Protein AF-0000000069270921 (afdb_homodimer)

InterPro domains:
  IPR004709 Na+/H+ exchanger [PR01084] (103-114)
  IPR004709 Na+/H+ exchanger [PR01084] (117-131)
  IPR004709 Na+/H+ exchanger [PR01084] (132-140)
  IPR004709 Na+/H+ exchanger [PR01084] (170-180)
  IPR006153 Cation/H+ exchanger, transmembrane domain [PF00999] (46-454)
  IPR018422 Cation/H+ exchanger, CPA1 family [PTHR10110] (37-459)

pLDDT: mean 73.3, std 19.6, range [19.53, 95.44]

Solvent-accessible surface area (backbone atoms only — not comparable to full-atom values): 50371 Å² total; per-residue (Å²): 129,80,89,63,82,79,75,76,76,73,74,70,75,71,67,47,60,45,29,60,61,11,64,48,49,75,62,51,54,48,52,51,51,36,53,49,47,24,52,49,28,47,40,48,49,51,27,53,52,49,38,44,46,35,56,73,67,60,44,68,53,59,38,59,60,54,42,24,22,51,38,14,26,50,49,22,43,51,48,43,74,36,88,64,25,74,87,59,33,65,56,49,46,52,51,43,47,50,50,49,45,48,46,43,63,68,56,24,45,41,42,38,40,28,36,54,18,38,66,46,58,58,69,66,45,63,74,43,38,68,54,27,47,46,38,16,51,55,15,43,53,47,18,23,52,47,28,16,52,48,43,59,71,46,20,88,78,39,74,58,70,44,66,68,52,29,42,43,50,19,20,30,65,57,21,32,38,36,61,62,43,49,52,50,37,58,66,38,33,41,53,64,67,57,52,47,45,51,50,47,20,28,57,48,16,34,51,52,23,49,54,53,30,48,50,61,63,66,45,60,97,74,71,54,72,64,59,53,60,56,48,49,55,49,36,52,54,49,11,36,50,50,10,42,50,52,28,52,51,52,48,50,48,41,66,72,61,49,40,28,76,39,47,66,57,34,42,50,47,51,56,36,48,41,48,23,46,23,26,46,27,48,71,74,71,32,41,29,65,47,14,28,26,37,17,21,31,51,34,43,67,57,43,46,77,60,30,44,71,65,35,42,52,51,39,53,50,50,36,49,49,50,21,50,52,29,50,46,48,44,32,19,50,57,15,32,72,53,59,73,70,47,70,68,5,50,54,42,11,56,49,47,49,54,40,50,53,52,14,43,49,63,11,46,55,56,40,49,51,51,45,45,50,48,35,56,61,51,19,76,78,41,68,74,49,56,74,65,63,78,43,72,63,50,52,50,48,51,53,55,44,60,22,36,36,59,64,25,45,48,47,38,68,64,53,54,71,66,48,25,75,71,50,37,86,62,42,53,56,29,48,37,30,11,44,47,47,32,27,52,50,31,37,53,56,40,34,16,39,41,67,58,48,45,60,69,68,59,59,70,58,42,78,60,58,64,88,75,58,44,88,68,58,52,73,71,55,90,81,45,82,48,54,62,59,48,47,49,49,53,42,44,48,43,45,46,36,51,70,61,55,73,115,130,80,89,63,82,76,73,77,76,74,75,70,76,71,68,49,60,48,27,59,63,12,65,48,50,74,63,52,52,48,50,50,49,36,51,50,47,24,53,50,28,47,40,49,50,50,28,53,52,48,38,45,47,34,56,73,66,60,44,69,53,60,38,58,62,54,43,24,20,50,40,14,24,51,49,22,44,49,48,41,74,36,88,66,27,71,88,60,34,65,54,49,46,53,51,44,47,50,50,49,46,47,47,42,63,69,56,26,46,40,42,39,39,28,35,54,19,38,70,46,59,57,68,65,45,60,76,43,40,69,54,29,48,45,37,15,52,55,15,44,53,48,19,24,52,48,28,17,52,50,42,60,70,46,20,88,79,40,74,58,70,44,67,68,53,30,44,43,50,20,19,29,66,56,20,34,37,37,61,61,44,50,54,50,36,60,64,38,35,41,52,64,66,56,52,46,45,50,51,49,20,28,57,47,18,34,52,51,24,49,52,54,30,50,49,60,63,65,45,61,96,74,71,53,72,64,59,53,61,55,47,49,55,49,36,52,52,49,11,36,48,50,11,44,50,51,28,51,52,53,47,49,48,41,65,72,60,50,40,28,75,39,47,66,57,34,41,51,46,53,56,38,48,40,47,22,46,22,26,46,27,48,72,74,71,32,41,29,66,48,14,27,27,39,17,20,29,52,36,44,68,55,44,48,77,59,30,44,71,66,36,40,51,50,38,54,49,49,36,48,49,52,22,51,50,27,51,46,48,44,33,19,51,57,14,33,71,55,57,72,71,48,72,68,6,50,53,42,12,57,49,48,49,54,40,49,53,52,14,43,47,64,11,47,54,56,38,50,50,51,44,47,52,48,34,56,60,50,21,74,77,39,66,74,48,53,75,66,64,77,44,72,61,49,51,50,48,51,53,54,45,60,21,36,36,61,66,26,47,48,47,39,68,64,52,54,71,64,49,25,76,72,49,37,85,60,41,53,58,29,50,37,31,11,44,48,47,33,27,51,51,32,37,54,55,40,34,16,39,42,66,58,49,43,61,70,69,59,59,69,59,40,80,61,59,64,87,76,60,42,86,68,58,52,72,74,52,85,79,46,86,40,46,65,58,40,47,47,50,54,42,46,46,43,45,47,36,55,69,61,55,74,114

Organism: Polarella glacialis (NCBI:txid89957)

Sequence (1006 aa):
MALASAGYNSTWHHIEPLSLICDTTSETLDAWARQYILAFAGMALLALVAGHVIHIAHLSFLPEALVSVAFGALLGTILYFSTWGGESRELDSELESVVFGFVLKYFCLPVIIFESGWSLRLRDFVSQFGYILLVAVLGTTVSILVVAQLIMATSNYHITQDPKAAYAIACLISSVDPVATLSTFGSLNVDPLLFIMVFGESQINDAVAITIFQSLNHLKSSASVREMVFEVPVLLFGSAGLGLCLAVVFIIIFRISRIGHSASQAILFIIVSCYFTYALAEEVGMSGIITVLFNSILMGVYAPAHLSIESTTLASFLLKQMSSLADMTIFMLCGVSVVFVTWEGLVLGSWLCLLCLVGRAAAIFPCCMISNVIKHFVGKRLPAERKNYISWKHQFMMWHSGLRGGISLLLAKELGTWVDTGNGRDVKEHIVDATFLLVCAYLLVFGGTTGMFLRLVGLPLGDQVPEGVSLYDAADKPGFAWRGLDFFRARSKTLADWQQGRFMALASAGYNSTWHHIEPLSLICDTTSETLDAWARQYILAFAGMALLALVAGHVIHIAHLSFLPEALVSVAFGALLGTILYFSTWGGESRELDSELESVVFGFVLKYFCLPVIIFESGWSLRLRDFVSQFGYILLVAVLGTTVSILVVAQLIMATSNYHITQDPKAAYAIACLISSVDPVATLSTFGSLNVDPLLFIMVFGESQINDAVAITIFQSLNHLKSSASVREMVFEVPVLLFGSAGLGLCLAVVFIIIFRISRIGHSASQAILFIIVSCYFTYALAEEVGMSGIITVLFNSILMGVYAPAHLSIESTTLASFLLKQMSSLADMTIFMLCGVSVVFVTWEGLVLGSWLCLLCLVGRAAAIFPCCMISNVIKHFVGKRLPAERKNYISWKHQFMMWHSGLRGGISLLLAKELGTWVDTGNGRDVKEHIVDATFLLVCAYLLVFGGTTGMFLRLVGLPLGDQVPEGVSLYDAADKPGFAWRGLDFFRARSKTLADWQQGRF

Secondary structure (DSSP, 8-state):
--S-------------HHHHHHTS-HHHHHHHHHHHHHHHHHHHHHHHHHHHHHHHTT-TTS-HHHHHHHHHHHHHHHHHHSTTSSSTHHHHHHHHHHHHHHIIIIIIHHHHHHHHHHTS-HHHHHHTHHHHHIIIIIIHHHHHHHHHHHHHHTGGGSS---HHHHHHHHHHHH-B-THHHHHHHHHTT--HHHHHHHHHHHHHHHHHHHHHHHHHHH--TT--HHHHHHHHHHHHHHHHHHHHHHHHHHHHHHHHH-GGGSHHHHHHHHHHHHHHHHHHHHHTTS-HHHHHHHHHHHHHHHSGGGS-HHHHHHHHHHHHHHHHHHHHHHHHHHHHH-S---HHHHHHHHHHHHHHHHHHHHHHHHHHHHHHHHHHHHHTT-HHHHTT---HHHHHHHHHT--B-HHHHHHHHT--THHHHHH-TTHHHHHHHHHHHHHHHHIIIIIHTHHHHHHHHT--------TTS-TTGGGTSSSSSTTTHHHHHHHHHHHHHHHTT--/----------------HHHHHHTS-HHHHHHHHHHHHHHHHHHHHHHHHHHHHHHHTT-TTS-HHHHHHHHHHHHHHHHHHSTTSSSTHHHHHHHHHHHHHHIIIIIIHHHHHHHHHHTS-HHHHHHTHHHHHIIIIIIHHHHHHHHHHHHHHTGGGSS---HHHHHHHHHHHH----HHHHHHHHHTT--HHHHHHHHHHHHHHHHHHHHHHHHHHH--TT--HHHHHHHHHHHHHHHHHHHHHHHHHHHHHHHHH-GGGSHHHHHHHHHHHHHHHHHHHHHTTS-HHHHHHHHHHHHHHHSGGGS-HHHHHHHHHHHHHHHHHHHHHHHHHHHHH-S---HHHHHHHHHHHHHHHHHHHHHHHHHHHHHHHHHHHHHTT-HHHHTT---HHHHHHHHHT----HHHHHHHHT--THHHHHH-TTHHHHHHHHHHHHHHHHIIIIIHTHHHHHHHHT--------TTS-TTGGGTSSSSSTHHHHHHHHHHHHHHHHHTT--

Radius of gyration: 30.18 Å; Cα contacts (8 Å, |Δi|>4): 1403; chains: 2; bounding box: 101×92×59 Å

Structure (mmCIF, N/CA/C/O backbone):
data_AF-0000000069270921-model_v1
#
loop_
_entity.id
_entity.type
_entity.pdbx_description
1 polymer 'Sodium/hydrogen exchanger 8'
#
loop_
_atom_site.group_PDB
_atom_site.id
_atom_site.type_symbol
_atom_site.label_atom_id
_atom_site.label_alt_id
_atom_site.label_comp_id
_atom_site.label_asym_id
_atom_site.label_entity_id
_atom_site.label_seq_id
_atom_site.pdbx_PDB_ins_code
_atom_site.Cartn_x
_atom_site.Cartn_y
_atom_site.Cartn_z
_atom_site.occupancy
_atom_site.B_iso_or_equiv
_atom_site.auth_seq_id
_atom_site.auth_comp_id
_atom_site.auth_asym_id
_atom_site.auth_atom_id
_atom_site.pdbx_PDB_model_num
ATOM 1 N N . MET A 1 1 ? 51.5 42.844 -8.898 1 20.52 1 MET A N 1
ATOM 2 C CA . MET A 1 1 ? 51.875 41.562 -9.484 1 20.52 1 MET A CA 1
ATOM 3 C C . MET A 1 1 ? 51.438 40.406 -8.594 1 20.52 1 MET A C 1
ATOM 5 O O . MET A 1 1 ? 51.062 39.344 -9.094 1 20.52 1 MET A O 1
ATOM 9 N N . ALA A 1 2 ? 51.938 40.375 -7.395 1 19.88 2 ALA A N 1
ATOM 10 C CA . ALA A 1 2 ? 52.062 39.219 -6.504 1 19.88 2 ALA A CA 1
ATOM 11 C C . ALA A 1 2 ? 50.688 38.594 -6.207 1 19.88 2 ALA A C 1
ATOM 13 O O . ALA A 1 2 ? 50.594 37.688 -5.375 1 19.88 2 ALA A O 1
ATOM 14 N N . LEU A 1 3 ? 49.594 39.344 -6.199 1 20.19 3 LEU A N 1
ATOM 15 C CA . LEU A 1 3 ? 48.281 38.938 -5.691 1 20.19 3 LEU A CA 1
ATOM 16 C C . LEU A 1 3 ? 47.844 37.625 -6.34 1 20.19 3 LEU A C 1
ATOM 18 O O . LEU A 1 3 ? 47.125 37.656 -7.348 1 20.19 3 LEU A O 1
ATOM 22 N N . ALA A 1 4 ? 48.781 36.719 -6.719 1 21.83 4 ALA A N 1
ATOM 23 C CA . ALA A 1 4 ? 48.781 35.469 -7.477 1 21.83 4 ALA A CA 1
ATOM 24 C C . ALA A 1 4 ? 47.625 34.562 -7.004 1 21.83 4 ALA A C 1
ATOM 26 O O . ALA A 1 4 ? 47.094 34.781 -5.922 1 21.83 4 ALA A O 1
ATOM 27 N N . SER A 1 5 ? 47.688 33.125 -7.52 1 21.38 5 SER A N 1
ATOM 28 C CA . SER A 1 5 ? 46.812 32.031 -7.984 1 21.38 5 SER A CA 1
ATOM 29 C C . SER A 1 5 ? 46.219 31.25 -6.812 1 21.38 5 SER A C 1
ATOM 31 O O . SER A 1 5 ? 46.875 30.359 -6.273 1 21.38 5 SER A O 1
ATOM 33 N N . ALA A 1 6 ? 46 31.75 -5.715 1 25.44 6 ALA A N 1
ATOM 34 C CA . ALA A 1 6 ? 45.594 30.938 -4.566 1 25.44 6 ALA A CA 1
ATOM 35 C C . ALA A 1 6 ? 44.594 29.875 -4.973 1 25.44 6 ALA A C 1
ATOM 37 O O . ALA A 1 6 ? 43.5 30.188 -5.43 1 25.44 6 ALA A O 1
ATOM 38 N N . GLY A 1 7 ? 45.094 28.75 -5.523 1 23.39 7 GLY A N 1
ATOM 39 C CA . GLY A 1 7 ? 44.531 27.5 -6.051 1 23.39 7 GLY A CA 1
ATOM 40 C C . GLY A 1 7 ? 43.469 26.891 -5.172 1 23.39 7 GLY A C 1
ATOM 41 O O . GLY A 1 7 ? 43.75 26.422 -4.07 1 23.39 7 GLY A O 1
ATOM 42 N N . TYR A 1 8 ? 42.344 27.516 -4.91 1 24.78 8 TYR A N 1
ATOM 43 C CA . TYR A 1 8 ? 41.188 27.125 -4.105 1 24.78 8 TYR A CA 1
ATOM 44 C C . TYR A 1 8 ? 40.844 25.656 -4.328 1 24.78 8 TYR A C 1
ATOM 46 O O . TYR A 1 8 ? 40.438 25.266 -5.418 1 24.78 8 TYR A O 1
ATOM 54 N N . ASN A 1 9 ? 41.719 24.734 -3.838 1 23.75 9 ASN A N 1
ATOM 55 C CA . ASN A 1 9 ? 41.594 23.281 -3.699 1 23.75 9 ASN A CA 1
ATOM 56 C C . ASN A 1 9 ? 40.188 22.875 -3.256 1 23.75 9 ASN A C 1
ATOM 58 O O . ASN A 1 9 ? 39.812 23.078 -2.102 1 23.75 9 ASN A O 1
ATOM 62 N N . SER A 1 10 ? 39.188 23.203 -3.936 1 26.03 10 SER A N 1
ATOM 63 C CA . SER A 1 10 ? 37.781 22.844 -3.836 1 26.03 10 SER A CA 1
ATOM 64 C C . SER A 1 10 ? 37.594 21.359 -3.543 1 26.03 10 SER A C 1
ATOM 66 O O . SER A 1 10 ? 37.719 20.531 -4.441 1 26.03 10 SER A O 1
ATOM 68 N N . THR A 1 11 ? 38.312 20.828 -2.555 1 25.83 11 THR A N 1
ATOM 69 C CA . THR A 1 11 ? 38.094 19.5 -1.98 1 25.83 11 THR A CA 1
ATOM 70 C C . THR A 1 11 ? 36.594 19.172 -1.891 1 25.83 11 THR A C 1
ATOM 72 O O . THR A 1 11 ? 35.906 19.688 -1.01 1 25.83 11 THR A O 1
ATOM 75 N N . TRP A 1 12 ? 35.938 19.25 -2.953 1 26.97 12 TRP A N 1
ATOM 76 C CA . TRP A 1 12 ? 34.594 18.734 -3.197 1 26.97 12 TRP A CA 1
ATOM 77 C C . TRP A 1 12 ? 34.406 17.391 -2.488 1 26.97 12 TRP A C 1
ATOM 79 O O . TRP A 1 12 ? 35.094 16.422 -2.771 1 26.97 12 TRP A O 1
ATOM 89 N N . HIS A 1 13 ? 34.438 17.391 -1.202 1 28.94 13 HIS A N 1
ATOM 90 C CA . HIS A 1 13 ? 34.062 16.312 -0.284 1 28.94 13 HIS A CA 1
ATOM 91 C C . HIS A 1 13 ? 33.062 15.359 -0.922 1 28.94 13 HIS A C 1
ATOM 93 O O . HIS A 1 13 ? 32.031 15.797 -1.438 1 28.94 13 HIS A O 1
ATOM 99 N N . HIS A 1 14 ? 33.562 14.32 -1.442 1 29.14 14 HIS A N 1
ATOM 100 C CA . HIS A 1 14 ? 33.094 13.07 -2.049 1 29.14 14 HIS A CA 1
ATOM 101 C C . HIS A 1 14 ? 31.812 12.586 -1.408 1 29.14 14 HIS A C 1
ATOM 103 O O . HIS A 1 14 ? 31.719 12.492 -0.183 1 29.14 14 HIS A O 1
ATOM 109 N N . ILE A 1 15 ? 30.781 13.016 -1.895 1 31.42 15 ILE A N 1
ATOM 110 C CA . ILE A 1 15 ? 29.406 12.547 -1.741 1 31.42 15 ILE A CA 1
ATOM 111 C C . ILE A 1 15 ? 29.391 11.031 -1.55 1 31.42 15 ILE A C 1
ATOM 113 O O . ILE A 1 15 ? 29.453 10.281 -2.523 1 31.42 15 ILE A O 1
ATOM 117 N N . GLU A 1 16 ? 30.203 10.406 -0.653 1 31.73 16 GLU A N 1
ATOM 118 C CA . GLU A 1 16 ? 30.562 9.086 -0.149 1 31.73 16 GLU A CA 1
ATOM 119 C C . GLU A 1 16 ? 29.328 8.281 0.216 1 31.73 16 GLU A C 1
ATOM 121 O O . GLU A 1 16 ? 29.281 7.066 -0.014 1 31.73 16 GLU A O 1
ATOM 126 N N . PRO A 1 17 ? 28.375 8.922 0.953 1 35.19 17 PRO A N 1
ATOM 127 C CA . PRO A 1 17 ? 27.641 8.047 1.869 1 35.19 17 PRO A CA 1
ATOM 128 C C . PRO A 1 17 ? 26.719 7.078 1.142 1 35.19 17 PRO A C 1
ATOM 130 O O . PRO A 1 17 ? 26.469 5.969 1.628 1 35.19 17 PRO A O 1
ATOM 133 N N . LEU A 1 18 ? 26.031 7.512 0.115 1 37.19 18 LEU A N 1
ATOM 134 C CA . LEU A 1 18 ? 25.188 6.52 -0.557 1 37.19 18 LEU A CA 1
ATOM 135 C C . LEU A 1 18 ? 26.047 5.434 -1.197 1 37.19 18 LEU A C 1
ATOM 137 O O . LEU A 1 18 ? 25.531 4.402 -1.63 1 37.19 18 LEU A O 1
ATOM 141 N N . SER A 1 19 ? 27.359 5.672 -1.221 1 38.62 19 SER A N 1
ATOM 142 C CA . SER A 1 19 ? 28.391 4.77 -1.731 1 38.62 19 SER A CA 1
ATOM 143 C C . SER A 1 19 ? 28.438 3.477 -0.926 1 38.62 19 SER A C 1
ATOM 145 O O . SER A 1 19 ? 28.703 2.408 -1.475 1 38.62 19 SER A O 1
ATOM 147 N N . LEU A 1 20 ? 28.344 3.594 0.331 1 35.66 20 LEU A N 1
ATOM 148 C CA . LEU A 1 20 ? 28.469 2.449 1.226 1 35.66 20 LEU A CA 1
ATOM 149 C C . LEU A 1 20 ? 27.281 1.504 1.07 1 35.66 20 LEU A C 1
ATOM 151 O O . LEU A 1 20 ? 27.422 0.294 1.27 1 35.66 20 LEU A O 1
ATOM 155 N N . ILE A 1 21 ? 26.094 1.931 0.838 1 41.12 21 ILE A N 1
ATOM 156 C CA . ILE A 1 21 ? 24.953 1.094 0.491 1 41.12 21 ILE A CA 1
ATOM 157 C C . ILE A 1 21 ? 25.266 0.28 -0.761 1 41.12 21 ILE A C 1
ATOM 159 O O . ILE A 1 21 ? 24.781 -0.844 -0.918 1 41.12 21 ILE A O 1
ATOM 163 N N . CYS A 1 22 ? 26.203 0.788 -1.55 1 39.41 22 CYS A N 1
ATOM 164 C CA . CYS A 1 22 ? 26.641 0.255 -2.836 1 39.41 22 CYS A CA 1
ATOM 165 C C . CYS A 1 22 ? 27.453 -1.022 -2.65 1 39.41 22 CYS A C 1
ATOM 167 O O . CYS A 1 22 ? 27.469 -1.887 -3.527 1 39.41 22 CYS A O 1
ATOM 169 N N . ASP A 1 23 ? 28.219 -1.039 -1.567 1 42.41 23 ASP A N 1
ATOM 170 C CA . ASP A 1 23 ? 29.016 -2.244 -1.341 1 42.41 23 ASP A CA 1
ATOM 171 C C . ASP A 1 23 ? 28.156 -3.367 -0.768 1 42.41 23 ASP A C 1
ATOM 173 O O . ASP A 1 23 ? 28.641 -4.48 -0.55 1 42.41 23 ASP A O 1
ATOM 177 N N . THR A 1 24 ? 26.984 -3.066 -0.384 1 47.12 24 THR A N 1
ATOM 178 C CA . THR A 1 24 ? 26.156 -4.059 0.281 1 47.12 24 THR A CA 1
ATOM 179 C C . THR A 1 24 ? 25.422 -4.922 -0.743 1 47.12 24 THR A C 1
ATOM 181 O O . THR A 1 24 ? 24.828 -4.398 -1.694 1 47.12 24 THR A O 1
ATOM 184 N N . THR A 1 25 ? 25.812 -6.219 -0.908 1 54.25 25 THR A N 1
ATOM 185 C CA . THR A 1 25 ? 25.281 -7.254 -1.783 1 54.25 25 THR A CA 1
ATOM 186 C C . THR A 1 25 ? 23.75 -7.297 -1.704 1 54.25 25 THR A C 1
ATOM 188 O O . THR A 1 25 ? 23.172 -6.82 -0.733 1 54.25 25 THR A O 1
ATOM 191 N N . SER A 1 26 ? 23.062 -7.434 -2.854 1 61.12 26 SER A N 1
ATOM 192 C CA . SER A 1 26 ? 21.625 -7.637 -2.949 1 61.12 26 SER A CA 1
ATOM 193 C C . SER A 1 26 ? 21.109 -8.477 -1.791 1 61.12 26 SER A C 1
ATOM 195 O O . SER A 1 26 ? 20 -8.242 -1.285 1 61.12 26 SER A O 1
ATOM 197 N N . GLU A 1 27 ? 22.016 -9.312 -1.274 1 63.12 27 GLU A N 1
ATOM 198 C CA . GLU A 1 27 ? 21.609 -10.188 -0.186 1 63.12 27 GLU A CA 1
ATOM 199 C C . GLU A 1 27 ? 21.531 -9.43 1.138 1 63.12 27 GLU A C 1
ATOM 201 O O . GLU A 1 27 ? 20.625 -9.664 1.94 1 63.12 27 GLU A O 1
ATOM 206 N N . THR A 1 28 ? 22.438 -8.516 1.296 1 64 28 THR A N 1
ATOM 207 C CA . THR A 1 28 ? 22.438 -7.754 2.539 1 64 28 THR A CA 1
ATOM 208 C C . THR A 1 28 ? 21.266 -6.785 2.582 1 64 28 THR A C 1
ATOM 210 O O . THR A 1 28 ? 20.641 -6.602 3.631 1 64 28 THR A O 1
ATOM 213 N N . LEU A 1 29 ? 20.969 -6.293 1.415 1 64.94 29 LEU A N 1
ATOM 214 C CA . LEU A 1 29 ? 19.828 -5.383 1.347 1 64.94 29 LEU A CA 1
ATOM 215 C C . LEU A 1 29 ? 18.516 -6.125 1.613 1 64.94 29 LEU A C 1
ATOM 217 O O . LEU A 1 29 ? 17.625 -5.59 2.264 1 64.94 29 LEU A O 1
ATOM 221 N N . ASP A 1 30 ? 18.578 -7.344 1.154 1 69.56 30 ASP A N 1
ATOM 222 C CA . ASP A 1 30 ? 17.406 -8.172 1.372 1 69.56 30 ASP A CA 1
ATOM 223 C C . ASP A 1 30 ? 17.234 -8.508 2.852 1 69.56 30 ASP A C 1
ATOM 225 O O . ASP A 1 30 ? 16.109 -8.492 3.375 1 69.56 30 ASP A O 1
ATOM 229 N N . ALA A 1 31 ? 18.312 -8.773 3.475 1 72.25 31 ALA A N 1
ATOM 230 C CA . ALA A 1 31 ? 18.266 -9.094 4.898 1 72.25 31 ALA A CA 1
ATOM 231 C C . ALA A 1 31 ? 17.844 -7.887 5.723 1 72.25 31 ALA A C 1
ATOM 233 O O . ALA A 1 31 ? 17.031 -8.008 6.641 1 72.25 31 ALA A O 1
ATOM 234 N N . TRP A 1 32 ? 18.375 -6.738 5.328 1 70.31 32 TRP A N 1
ATOM 235 C CA . TRP A 1 32 ? 18.031 -5.508 6.031 1 70.31 32 TRP A CA 1
ATOM 236 C C . TRP A 1 32 ? 16.547 -5.168 5.832 1 70.31 32 TRP A C 1
ATOM 238 O O . TRP A 1 32 ? 15.867 -4.766 6.777 1 70.31 32 TRP A O 1
ATOM 248 N N . ALA A 1 33 ? 16.109 -5.359 4.676 1 71.56 33 ALA A N 1
ATOM 249 C CA . ALA A 1 33 ? 14.719 -5.066 4.371 1 71.56 33 ALA A CA 1
ATOM 250 C C . ALA A 1 33 ? 13.781 -5.988 5.148 1 71.56 33 ALA A C 1
ATOM 252 O O . ALA A 1 33 ? 12.758 -5.543 5.676 1 71.56 33 ALA A O 1
ATOM 253 N N . ARG A 1 34 ? 14.227 -7.227 5.262 1 77.25 34 ARG A N 1
ATOM 254 C CA . ARG A 1 34 ? 13.414 -8.211 5.973 1 77.25 34 ARG A CA 1
ATOM 255 C C . ARG A 1 34 ? 13.328 -7.875 7.461 1 77.25 34 ARG A C 1
ATOM 257 O O . ARG A 1 34 ? 12.25 -7.949 8.055 1 77.25 34 ARG A O 1
ATOM 264 N N . GLN A 1 35 ? 14.398 -7.512 8 1 77.38 35 GLN A N 1
ATOM 265 C CA . GLN A 1 35 ? 14.438 -7.191 9.422 1 77.38 35 GLN A CA 1
ATOM 266 C C . GLN A 1 35 ? 13.672 -5.906 9.719 1 77.38 35 GLN A C 1
ATOM 268 O O . GLN A 1 35 ? 12.977 -5.812 10.734 1 77.38 35 GLN A O 1
ATOM 273 N N . TYR A 1 36 ? 13.773 -4.969 8.812 1 75.19 36 TYR A N 1
ATOM 274 C CA . TYR A 1 36 ? 13.07 -3.705 9 1 75.19 36 TYR A CA 1
ATOM 275 C C . TYR A 1 36 ? 11.562 -3.902 8.898 1 75.19 36 TYR A C 1
ATOM 277 O O . TYR A 1 36 ? 10.805 -3.357 9.703 1 75.19 36 TYR A O 1
ATOM 285 N N . ILE A 1 37 ? 11.148 -4.672 7.992 1 81.38 37 ILE A N 1
ATOM 286 C CA . ILE A 1 37 ? 9.727 -4.91 7.793 1 81.38 37 ILE A CA 1
ATOM 287 C C . ILE A 1 37 ? 9.164 -5.699 8.969 1 81.38 37 ILE A C 1
ATOM 289 O O . ILE A 1 37 ? 8.055 -5.43 9.438 1 81.38 37 ILE A O 1
ATOM 293 N N . LEU A 1 38 ? 9.953 -6.652 9.43 1 85.19 38 LEU A N 1
ATOM 294 C CA . LEU A 1 38 ? 9.539 -7.453 10.578 1 85.19 38 LEU A CA 1
ATOM 295 C C . LEU A 1 38 ? 9.375 -6.578 11.82 1 85.19 38 LEU A C 1
ATOM 297 O O . LEU A 1 38 ? 8.344 -6.641 12.5 1 85.19 38 LEU A O 1
ATOM 301 N N . ALA A 1 39 ? 10.375 -5.777 12.039 1 83.56 39 ALA A N 1
ATOM 302 C CA . ALA A 1 39 ? 10.336 -4.906 13.211 1 83.56 39 ALA A CA 1
ATOM 303 C C . ALA A 1 39 ? 9.219 -3.879 13.102 1 83.56 39 ALA A C 1
ATOM 305 O O . ALA A 1 39 ? 8.5 -3.631 14.07 1 83.56 39 ALA A O 1
ATOM 306 N N . PHE A 1 40 ? 9.07 -3.342 11.961 1 85 40 PHE A N 1
ATOM 307 C CA . PHE A 1 40 ? 8.047 -2.322 11.742 1 85 40 PHE A CA 1
ATOM 308 C C . PHE A 1 40 ? 6.652 -2.92 11.867 1 85 40 PHE A C 1
ATOM 310 O O . PHE A 1 40 ? 5.789 -2.357 12.547 1 85 40 PHE A O 1
ATOM 317 N N . ALA A 1 41 ? 6.422 -4.043 11.219 1 87.44 41 ALA A N 1
ATOM 318 C CA . ALA A 1 41 ? 5.117 -4.703 11.273 1 87.44 41 ALA A CA 1
ATOM 319 C C . ALA A 1 41 ? 4.809 -5.191 12.688 1 87.44 41 ALA A C 1
ATOM 321 O O . ALA A 1 41 ? 3.666 -5.102 13.141 1 87.44 41 ALA A O 1
ATOM 322 N N . GLY A 1 42 ? 5.816 -5.676 13.336 1 88.5 42 GLY A N 1
ATOM 323 C CA . GLY A 1 42 ? 5.629 -6.117 14.711 1 88.5 42 GLY A CA 1
ATOM 324 C C . GLY A 1 42 ? 5.246 -4.988 15.648 1 88.5 42 GLY A C 1
ATOM 325 O O . GLY A 1 42 ? 4.32 -5.129 16.453 1 88.5 42 GLY A O 1
ATOM 326 N N . MET A 1 43 ? 5.934 -3.912 15.5 1 88.25 43 MET A N 1
ATOM 327 C CA . MET A 1 43 ? 5.648 -2.758 16.344 1 88.25 43 MET A CA 1
ATOM 328 C C . MET A 1 43 ? 4.289 -2.154 16 1 88.25 43 MET A C 1
ATOM 330 O O . MET A 1 43 ? 3.586 -1.655 16.875 1 88.25 43 MET A O 1
ATOM 334 N N . ALA A 1 44 ? 4.016 -2.193 14.742 1 88.81 44 ALA A N 1
ATOM 335 C CA . ALA A 1 44 ? 2.711 -1.693 14.32 1 88.81 44 ALA A CA 1
ATOM 336 C C . ALA A 1 44 ? 1.583 -2.52 14.938 1 88.81 44 ALA A C 1
ATOM 338 O O . ALA A 1 44 ? 0.562 -1.97 15.359 1 88.81 44 ALA A O 1
ATOM 339 N N . LEU A 1 45 ? 1.759 -3.828 15.008 1 89.75 45 LEU A N 1
ATOM 340 C CA . LEU A 1 45 ? 0.763 -4.703 15.609 1 89.75 45 LEU A CA 1
ATOM 341 C C . LEU A 1 45 ? 0.594 -4.391 17.094 1 89.75 45 LEU A C 1
ATOM 343 O O . LEU A 1 45 ? -0.531 -4.293 17.594 1 89.75 45 LEU A O 1
ATOM 347 N N . LEU A 1 46 ? 1.659 -4.16 17.719 1 88.5 46 LEU A N 1
ATOM 348 C CA . LEU A 1 46 ? 1.619 -3.838 19.141 1 88.5 46 LEU A CA 1
ATOM 349 C C . LEU A 1 46 ? 0.966 -2.479 19.375 1 88.5 46 LEU A C 1
ATOM 351 O O . LEU A 1 46 ? 0.205 -2.305 20.328 1 88.5 46 LEU A O 1
ATOM 355 N N . ALA A 1 47 ? 1.293 -1.555 18.5 1 86.94 47 ALA A N 1
ATOM 356 C CA . ALA A 1 47 ? 0.712 -0.219 18.609 1 86.94 47 ALA A CA 1
ATOM 357 C C . ALA A 1 47 ? -0.802 -0.262 18.406 1 86.94 47 ALA A C 1
ATOM 359 O O . ALA A 1 47 ? -1.541 0.442 19.109 1 86.94 47 ALA A O 1
ATOM 360 N N . LEU A 1 48 ? -1.2 -1.095 17.484 1 86.44 48 LEU A N 1
ATOM 361 C CA . LEU A 1 48 ? -2.629 -1.219 17.219 1 86.44 48 LEU A CA 1
ATOM 362 C C . LEU A 1 48 ? -3.352 -1.832 18.406 1 86.44 48 LEU A C 1
ATOM 364 O O . LEU A 1 48 ? -4.418 -1.356 18.812 1 86.44 48 LEU A O 1
ATOM 368 N N . VAL A 1 49 ? -2.787 -2.842 19 1 86.5 49 VAL A N 1
ATOM 369 C CA . VAL A 1 49 ? -3.385 -3.51 20.156 1 86.5 49 VAL A CA 1
ATOM 370 C C . VAL A 1 49 ? -3.379 -2.57 21.359 1 86.5 49 VAL A C 1
ATOM 372 O O . VAL A 1 49 ? -4.387 -2.438 22.047 1 86.5 49 VAL A O 1
ATOM 375 N N . ALA A 1 50 ? -2.297 -1.888 21.516 1 84.44 50 ALA A N 1
ATOM 376 C CA . ALA A 1 50 ? -2.184 -0.958 22.625 1 84.44 50 ALA A CA 1
ATOM 377 C C . ALA A 1 50 ? -3.16 0.204 22.484 1 84.44 50 ALA A C 1
ATOM 379 O O . ALA A 1 50 ? -3.781 0.63 23.453 1 84.44 50 ALA A O 1
ATOM 380 N N . GLY A 1 51 ? -3.182 0.722 21.281 1 77.94 51 GLY A N 1
ATOM 381 C CA . GLY A 1 51 ? -4.129 1.794 21.031 1 77.94 51 GLY A CA 1
ATOM 382 C C . GLY A 1 51 ? -5.566 1.397 21.297 1 77.94 51 GLY A C 1
ATOM 383 O O . GLY A 1 51 ? -6.332 2.18 21.875 1 77.94 51 GLY A O 1
ATOM 384 N N . HIS A 1 52 ? -5.891 0.206 20.969 1 78.38 52 HIS A N 1
ATOM 385 C CA . HIS A 1 52 ? -7.242 -0.286 21.219 1 78.38 52 HIS A CA 1
ATOM 386 C C . HIS A 1 52 ? -7.5 -0.483 22.703 1 78.38 52 HIS A C 1
ATOM 388 O O . HIS A 1 52 ? -8.57 -0.137 23.203 1 78.38 52 HIS A O 1
ATOM 394 N N . VAL A 1 53 ? -6.547 -1.03 23.375 1 79.44 53 VAL A N 1
ATOM 395 C CA . VAL A 1 53 ? -6.688 -1.273 24.812 1 79.44 53 VAL A CA 1
ATOM 396 C C . VAL A 1 53 ? -6.828 0.056 25.547 1 79.44 53 VAL A C 1
ATOM 398 O O . VAL A 1 53 ? -7.629 0.175 26.469 1 79.44 53 VAL A O 1
ATOM 401 N N . ILE A 1 54 ? -6.105 0.992 25.062 1 77.5 54 ILE A N 1
ATOM 402 C CA . ILE A 1 54 ? -6.168 2.316 25.672 1 77.5 54 ILE A CA 1
ATOM 403 C C . ILE A 1 54 ? -7.539 2.938 25.422 1 77.5 54 ILE A C 1
ATOM 405 O O . ILE A 1 54 ? -8.102 3.592 26.312 1 77.5 54 ILE A O 1
ATOM 409 N N . HIS A 1 55 ? -7.992 2.703 24.266 1 72.06 55 HIS A N 1
ATOM 410 C CA . HIS A 1 55 ? -9.305 3.223 23.922 1 72.06 55 HIS A CA 1
ATOM 411 C C . HIS A 1 55 ? -10.398 2.59 24.766 1 72.06 55 HIS A C 1
ATOM 413 O O . HIS A 1 55 ? -11.305 3.281 25.234 1 72.06 55 HIS A O 1
ATOM 419 N N . ILE A 1 56 ? -10.328 1.272 25.016 1 72.19 56 ILE A N 1
ATOM 420 C CA . ILE A 1 56 ? -11.32 0.559 25.812 1 72.19 56 ILE A CA 1
ATOM 421 C C . ILE A 1 56 ? -11.18 0.939 27.281 1 72.19 56 ILE A C 1
ATOM 423 O O . ILE A 1 56 ? -12.172 1.023 28 1 72.19 56 ILE A O 1
ATOM 427 N N . ALA A 1 57 ? -9.891 1.162 27.625 1 73.5 57 ALA A N 1
ATOM 428 C CA . ALA A 1 57 ? -9.641 1.539 29.016 1 73.5 57 ALA A CA 1
ATOM 429 C C . ALA A 1 57 ? -10.047 2.986 29.281 1 73.5 57 ALA A C 1
ATOM 431 O O . ALA A 1 57 ? -9.953 3.471 30.406 1 73.5 57 ALA A O 1
ATOM 432 N N . HIS A 1 58 ? -10.602 3.641 28.25 1 66.88 58 HIS A N 1
ATOM 433 C CA . HIS A 1 58 ? -11.109 5.004 28.328 1 66.88 58 HIS A CA 1
ATOM 434 C C . HIS A 1 58 ? -10.016 5.98 28.734 1 66.88 58 HIS A C 1
ATOM 436 O O . HIS A 1 58 ? -10.258 6.898 29.531 1 66.88 58 HIS A O 1
ATOM 442 N N . LEU A 1 59 ? -8.836 5.562 28.5 1 69.38 59 LEU A N 1
ATOM 443 C CA . LEU A 1 59 ? -7.766 6.539 28.672 1 69.38 59 LEU A CA 1
ATOM 444 C C . LEU A 1 59 ? -7.75 7.539 27.516 1 69.38 59 LEU A C 1
ATOM 446 O O . LEU A 1 59 ? -6.902 7.453 26.625 1 69.38 59 LEU A O 1
ATOM 450 N N . SER A 1 60 ? -8.734 8.305 27.438 1 60.88 60 SER A N 1
ATOM 451 C CA . SER A 1 60 ? -9.023 9.227 26.359 1 60.88 60 SER A CA 1
ATOM 452 C C . SER A 1 60 ? -7.918 10.266 26.188 1 60.88 60 SER A C 1
ATOM 454 O O . SER A 1 60 ? -7.848 10.953 25.172 1 60.88 60 SER A O 1
ATOM 456 N N . PHE A 1 61 ? -7.023 10.297 27.141 1 65.12 61 PHE A N 1
ATOM 457 C CA . PHE 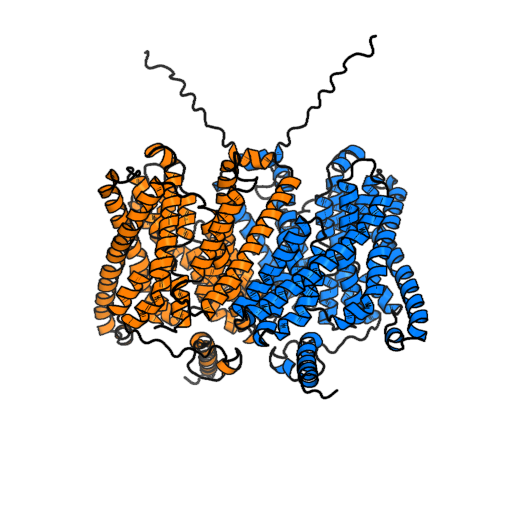A 1 61 ? -6.02 11.352 27.109 1 65.12 61 PHE A CA 1
ATOM 458 C C . PHE A 1 61 ? -4.859 10.977 26.203 1 65.12 61 PHE A C 1
ATOM 460 O O . PHE A 1 61 ? -4.062 11.828 25.812 1 65.12 61 PHE A O 1
ATOM 467 N N . LEU A 1 62 ? -4.867 9.758 25.766 1 74.69 62 LEU A N 1
ATOM 468 C CA . LEU A 1 62 ? -3.742 9.352 24.922 1 74.69 62 LEU A CA 1
ATOM 469 C C . LEU A 1 62 ? -4.195 9.086 23.5 1 74.69 62 LEU A C 1
ATOM 471 O O . LEU A 1 62 ? -4.73 8.023 23.188 1 74.69 62 LEU A O 1
ATOM 475 N N . PRO A 1 63 ? -3.906 10.125 22.656 1 74.81 63 PRO A N 1
ATOM 476 C CA . PRO A 1 63 ? -4.281 9.914 21.25 1 74.81 63 PRO A CA 1
ATOM 477 C C . PRO A 1 63 ? -3.562 8.727 20.609 1 74.81 63 PRO A C 1
ATOM 479 O O . PRO A 1 63 ? -2.436 8.406 21 1 74.81 63 PRO A O 1
ATOM 482 N N . GLU A 1 64 ? -4.238 8.078 19.734 1 76.56 64 GLU A N 1
ATOM 483 C CA . GLU A 1 64 ? -3.68 6.914 19.047 1 76.56 64 GLU A CA 1
ATOM 484 C C . GLU A 1 64 ? -2.377 7.27 18.344 1 76.56 64 GLU A C 1
ATOM 486 O O . GLU A 1 64 ? -1.47 6.441 18.25 1 76.56 64 GLU A O 1
ATOM 491 N N . ALA A 1 65 ? -2.262 8.484 17.953 1 79.25 65 ALA A N 1
ATOM 492 C CA . ALA A 1 65 ? -1.058 8.938 17.266 1 79.25 65 ALA A CA 1
ATOM 493 C C . ALA A 1 65 ? 0.154 8.898 18.188 1 79.25 65 ALA A C 1
ATOM 495 O O . ALA A 1 65 ? 1.253 8.531 17.766 1 79.25 65 ALA A O 1
ATOM 496 N N . LEU A 1 66 ? -0.063 9.258 19.391 1 81.31 66 LEU A N 1
ATOM 497 C CA . LEU A 1 66 ? 1.034 9.266 20.359 1 81.31 66 LEU A CA 1
ATOM 498 C C . LEU A 1 66 ? 1.486 7.844 20.672 1 81.31 66 LEU A C 1
ATOM 500 O O . LEU A 1 66 ? 2.674 7.602 20.906 1 81.31 66 LEU A O 1
ATOM 504 N N . VAL A 1 67 ? 0.511 6.961 20.688 1 84.81 67 VAL A N 1
ATOM 505 C CA . VAL A 1 67 ? 0.852 5.559 20.922 1 84.81 67 VAL A CA 1
ATOM 506 C C . VAL A 1 67 ? 1.731 5.047 19.781 1 84.81 67 VAL A C 1
ATOM 508 O O . VAL A 1 67 ? 2.721 4.348 20.016 1 84.81 67 VAL A O 1
ATOM 511 N N . SER A 1 68 ? 1.365 5.414 18.594 1 86.69 68 SER A N 1
ATOM 512 C CA . SER A 1 68 ? 2.156 5.004 17.438 1 86.69 68 SER A CA 1
ATOM 513 C C . SER A 1 68 ? 3.562 5.594 17.484 1 86.69 68 SER A C 1
ATOM 515 O O . SER A 1 68 ? 4.539 4.914 17.172 1 86.69 68 SER A O 1
ATOM 517 N N . VAL A 1 69 ? 3.67 6.82 17.938 1 85.19 69 VAL A N 1
ATOM 518 C CA . VAL A 1 69 ? 4.973 7.469 18.047 1 85.19 69 VAL A CA 1
ATOM 519 C C . VAL A 1 69 ? 5.805 6.785 19.125 1 85.19 69 VAL A C 1
ATOM 521 O O . VAL A 1 69 ? 7.012 6.586 18.953 1 85.19 69 VAL A O 1
ATOM 524 N N . ALA A 1 70 ? 5.168 6.488 20.219 1 86.06 70 ALA A N 1
ATOM 525 C CA . ALA A 1 70 ? 5.871 5.836 21.328 1 86.06 70 ALA A CA 1
ATOM 526 C C . ALA A 1 70 ? 6.434 4.484 20.891 1 86.06 70 ALA A C 1
ATOM 528 O O . ALA A 1 70 ? 7.582 4.156 21.203 1 86.06 70 ALA A O 1
ATOM 529 N N . PHE A 1 71 ? 5.66 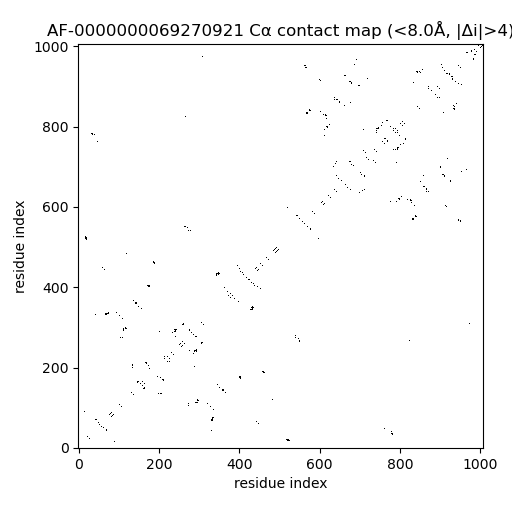3.766 20.188 1 88.62 71 PHE A N 1
ATOM 530 C CA . PHE A 1 71 ? 6.125 2.463 19.734 1 88.62 71 PHE A CA 1
ATOM 531 C C . PHE A 1 71 ? 7.168 2.615 18.641 1 88.62 71 PHE A C 1
ATOM 533 O O . PHE A 1 71 ? 8.062 1.776 18.5 1 88.62 71 PHE A O 1
ATOM 540 N N . GLY A 1 72 ? 7.039 3.643 17.828 1 85.56 72 GLY A N 1
ATOM 541 C CA . GLY A 1 72 ? 8.102 3.965 16.891 1 85.56 72 GLY A CA 1
ATOM 542 C C . GLY A 1 72 ? 9.422 4.289 17.578 1 85.56 72 GLY A C 1
ATOM 543 O O . GLY A 1 72 ? 10.484 3.84 17.141 1 85.56 72 GLY A O 1
ATOM 544 N N . ALA A 1 73 ? 9.297 5.016 18.641 1 83.56 73 ALA A N 1
ATOM 545 C CA . ALA A 1 73 ? 10.492 5.359 19.406 1 83.56 73 ALA A CA 1
ATOM 546 C C . ALA A 1 73 ? 11.117 4.117 20.031 1 83.56 73 ALA A C 1
ATOM 548 O O . ALA A 1 73 ? 12.344 3.996 20.094 1 83.56 73 ALA A O 1
ATOM 549 N N . LEU A 1 74 ? 10.258 3.303 20.531 1 84.94 74 LEU A N 1
ATOM 550 C CA . LEU A 1 74 ? 10.742 2.045 21.078 1 84.94 74 LEU A CA 1
ATOM 551 C C . LEU A 1 74 ? 11.469 1.229 20.016 1 84.94 74 LEU A C 1
ATOM 553 O O . LEU A 1 74 ? 12.516 0.639 20.281 1 84.94 74 LEU A O 1
ATOM 557 N N . LEU A 1 75 ? 10.891 1.181 18.859 1 84.25 75 LEU A N 1
ATOM 558 C CA . LEU A 1 75 ? 11.523 0.476 17.75 1 84.25 75 LEU A CA 1
ATOM 559 C C . LEU A 1 75 ? 12.867 1.098 17.406 1 84.25 75 LEU A C 1
ATOM 561 O O . LEU A 1 75 ? 13.844 0.381 17.156 1 84.25 75 LEU A O 1
ATOM 565 N N . GLY A 1 76 ? 12.844 2.41 17.375 1 78.62 76 GLY A N 1
ATOM 566 C CA . GLY A 1 76 ? 14.094 3.102 17.109 1 78.62 76 GLY A CA 1
ATOM 567 C C . GLY A 1 76 ? 15.172 2.795 18.125 1 78.62 76 GLY A C 1
ATOM 568 O O . GLY A 1 76 ? 16.328 2.611 17.781 1 78.62 76 GLY A O 1
ATOM 569 N N . THR A 1 77 ? 14.82 2.717 19.359 1 77.88 77 THR A N 1
ATOM 570 C CA . THR A 1 77 ? 15.75 2.416 20.438 1 77.88 77 THR A CA 1
ATOM 571 C C . THR A 1 77 ? 16.266 0.984 20.328 1 77.88 77 THR A C 1
ATOM 573 O O . THR A 1 77 ? 17.453 0.726 20.547 1 77.88 77 THR A O 1
ATOM 576 N N . ILE A 1 78 ? 15.414 0.089 20 1 76.69 78 ILE A N 1
ATOM 577 C CA . ILE A 1 78 ? 15.789 -1.312 19.844 1 76.69 78 ILE A CA 1
ATOM 578 C C . ILE A 1 78 ? 16.75 -1.463 18.672 1 76.69 78 ILE A C 1
ATOM 580 O O . ILE A 1 78 ? 17.734 -2.189 18.75 1 76.69 78 ILE A O 1
ATOM 584 N N . LEU A 1 79 ? 16.391 -0.821 17.609 1 71.69 79 LEU A N 1
ATOM 585 C CA . LEU A 1 79 ? 17.25 -0.892 16.422 1 71.69 79 LEU A CA 1
ATOM 586 C C . LEU A 1 79 ? 18.609 -0.262 16.688 1 71.69 79 LEU A C 1
ATOM 588 O O . LEU A 1 79 ? 19.609 -0.7 16.125 1 71.69 79 LEU A O 1
ATOM 592 N N . TYR A 1 80 ? 18.578 0.783 17.469 1 66.25 80 TYR A N 1
ATOM 593 C CA . TYR A 1 80 ? 19.828 1.461 17.812 1 66.25 80 TYR A CA 1
ATOM 594 C C . TYR A 1 80 ? 20.734 0.549 18.625 1 66.25 80 TYR A C 1
ATOM 596 O O . TYR A 1 80 ? 21.953 0.502 18.391 1 66.25 80 TYR A O 1
ATOM 604 N N . PHE A 1 81 ? 20.188 -0.013 19.609 1 63.88 81 PHE A N 1
ATOM 605 C CA . PHE A 1 81 ? 21 -0.871 20.469 1 63.88 81 PHE A CA 1
ATOM 606 C C . PHE A 1 81 ? 21.312 -2.188 19.766 1 63.88 81 PHE A C 1
ATOM 608 O O . PHE A 1 81 ? 22.281 -2.859 20.109 1 63.88 81 PHE A O 1
ATOM 615 N N . SER A 1 82 ? 20.5 -2.568 18.938 1 58.22 82 SER A N 1
ATOM 616 C CA . SER A 1 82 ? 20.797 -3.793 18.203 1 58.22 82 SER A CA 1
ATOM 617 C C . SER A 1 82 ? 21.922 -3.568 17.203 1 58.22 82 SER A C 1
ATOM 619 O O . SER A 1 82 ? 22.281 -2.426 16.906 1 58.22 82 SER A O 1
ATOM 621 N N . THR A 1 83 ? 22.625 -4.492 16.688 1 50.09 83 THR A N 1
ATOM 622 C CA . THR A 1 83 ? 23.859 -4.543 15.914 1 50.09 83 THR A CA 1
ATOM 623 C C . THR A 1 83 ? 23.891 -3.447 14.852 1 50.09 83 THR A C 1
ATOM 625 O O . THR A 1 83 ? 24.906 -3.227 14.203 1 50.09 83 THR A O 1
ATOM 628 N N . TRP A 1 84 ? 22.844 -3.033 14.359 1 43.75 84 TRP A N 1
ATOM 629 C CA . TRP A 1 84 ? 22.938 -2.092 13.25 1 43.75 84 TRP A CA 1
ATOM 630 C C . TRP A 1 84 ? 23.453 -0.735 13.734 1 43.75 84 TRP A C 1
ATOM 632 O O . TRP A 1 84 ? 23.828 0.116 12.922 1 43.75 84 TRP A O 1
ATOM 642 N N . GLY A 1 85 ? 23.297 -0.254 14.922 1 40.53 85 GLY A N 1
ATOM 643 C CA . GLY A 1 85 ? 23.484 1.061 15.516 1 40.53 85 GLY A CA 1
ATOM 644 C C . GLY A 1 85 ? 24.938 1.425 15.734 1 40.53 85 GLY A C 1
ATOM 645 O O . GLY A 1 85 ? 25.25 2.537 16.172 1 40.53 85 GLY A O 1
ATOM 646 N N . GLY A 1 86 ? 25.875 0.634 16.094 1 37.72 86 GLY A N 1
ATOM 647 C CA . GLY A 1 86 ? 27.016 1.424 16.5 1 37.72 86 GLY A CA 1
ATOM 648 C C . GLY A 1 86 ? 27.469 2.416 15.453 1 37.72 86 GLY A C 1
ATOM 649 O O . GLY A 1 86 ? 27.25 3.619 15.586 1 37.72 86 GLY A O 1
ATOM 650 N N . GLU A 1 87 ? 28.641 2.18 14.781 1 39.53 87 GLU A N 1
ATOM 651 C CA . GLU A 1 87 ? 29.406 2.994 13.844 1 39.53 87 GLU A CA 1
ATOM 652 C C . GLU A 1 87 ? 28.578 3.361 12.625 1 39.53 87 GLU A C 1
ATOM 654 O O . GLU A 1 87 ? 28.781 4.414 12.016 1 39.53 87 GLU A O 1
ATOM 659 N N . SER A 1 88 ? 27.812 2.545 11.992 1 41.78 88 SER A N 1
ATOM 660 C CA . SER A 1 88 ? 27.219 2.482 10.664 1 41.78 88 SER A CA 1
ATOM 661 C C . SER A 1 88 ? 25.891 3.229 10.625 1 41.78 88 SER A C 1
ATOM 663 O O . SER A 1 88 ? 25.172 3.168 9.625 1 41.78 88 SER A O 1
ATOM 665 N N . ARG A 1 89 ? 25.578 3.996 11.57 1 45.19 89 ARG A N 1
ATOM 666 C CA . ARG A 1 89 ? 24.359 4.754 11.859 1 45.19 89 ARG A CA 1
ATOM 667 C C . ARG A 1 89 ? 24.203 5.914 10.883 1 45.19 89 ARG A C 1
ATOM 669 O O . ARG A 1 89 ? 23.078 6.312 10.57 1 45.19 89 ARG A O 1
ATOM 676 N N . GLU A 1 90 ? 25.312 6.562 10.742 1 40.94 90 GLU A N 1
ATOM 677 C CA . GLU A 1 90 ? 25.25 7.727 9.867 1 40.94 90 GLU A CA 1
ATOM 678 C C . GLU A 1 90 ? 24.594 7.379 8.531 1 40.94 90 GLU A C 1
ATOM 680 O O . GLU A 1 90 ? 23.828 8.18 7.988 1 40.94 90 GLU A O 1
ATOM 685 N N . LEU A 1 91 ? 25.25 6.336 7.914 1 43 91 LEU A N 1
ATOM 686 C CA . LEU A 1 91 ? 24.797 5.824 6.621 1 43 91 LEU A CA 1
ATOM 687 C C . LEU A 1 91 ? 23.312 5.488 6.656 1 43 91 LEU A C 1
ATOM 689 O O . LEU A 1 91 ? 22.578 5.785 5.707 1 43 91 LEU A O 1
ATOM 693 N N . ASP A 1 92 ? 22.906 5.047 7.965 1 51 92 ASP A N 1
ATOM 694 C CA . ASP A 1 92 ? 21.594 4.488 8.273 1 51 92 ASP A CA 1
ATOM 695 C C . ASP A 1 92 ? 20.562 5.594 8.461 1 51 92 ASP A C 1
ATOM 697 O O . ASP A 1 92 ? 19.406 5.441 8.055 1 51 92 ASP A O 1
ATOM 701 N N . SER A 1 93 ? 21.344 6.82 8.711 1 56.91 93 SER A N 1
ATOM 702 C CA . SER A 1 93 ? 20.438 7.922 9 1 56.91 93 SER A CA 1
ATOM 703 C C . SER A 1 93 ? 19.969 8.602 7.719 1 56.91 93 SER A C 1
ATOM 705 O O . SER A 1 93 ? 18.797 8.984 7.609 1 56.91 93 SER A O 1
ATOM 707 N N . GLU A 1 94 ? 20.984 8.664 6.727 1 57.72 94 GLU A N 1
ATOM 708 C CA . GLU A 1 94 ? 20.594 9.328 5.484 1 57.72 94 GLU A CA 1
ATOM 709 C C . GLU A 1 94 ? 19.609 8.477 4.691 1 57.72 94 GLU A C 1
ATOM 711 O O . GLU A 1 94 ? 18.641 8.992 4.129 1 57.72 94 GLU A O 1
ATOM 716 N N . LEU A 1 95 ? 20 7.156 4.734 1 58.59 95 LEU A N 1
ATOM 717 C CA . LEU A 1 95 ? 19.094 6.254 4.027 1 58.59 95 LEU A CA 1
ATOM 718 C C . LEU A 1 95 ? 17.719 6.242 4.68 1 58.59 95 LEU A C 1
ATOM 720 O O . LEU A 1 95 ? 16.703 6.207 3.986 1 58.59 95 LEU A O 1
ATOM 724 N N . GLU A 1 96 ? 17.812 6.375 5.941 1 63.72 96 GLU A N 1
ATOM 725 C CA . GLU A 1 96 ? 16.562 6.387 6.676 1 63.72 96 GLU A CA 1
ATOM 726 C C . GLU A 1 96 ? 15.75 7.645 6.359 1 63.72 96 GLU A C 1
ATOM 728 O O . GLU A 1 96 ? 14.523 7.586 6.242 1 63.72 96 GLU A O 1
ATOM 733 N N . SER A 1 97 ? 16.562 8.695 6.176 1 65.12 97 SER A N 1
ATOM 734 C CA . SER A 1 97 ? 15.875 9.953 5.891 1 65.12 97 SER A CA 1
ATOM 735 C C . SER A 1 97 ? 15.273 9.953 4.488 1 65.12 97 SER A C 1
ATOM 737 O O . SER A 1 97 ? 14.164 10.453 4.277 1 65.12 97 SER A O 1
ATOM 739 N N . VAL A 1 98 ? 16.031 9.305 3.621 1 64.19 98 VAL A N 1
ATOM 740 C CA . VAL A 1 98 ? 15.562 9.273 2.24 1 64.19 98 VAL A CA 1
ATOM 741 C C . VAL A 1 98 ? 14.344 8.359 2.133 1 64.19 98 VAL A C 1
ATOM 743 O O . VAL A 1 98 ? 13.359 8.703 1.476 1 64.19 98 VAL A O 1
ATOM 746 N N . VAL A 1 99 ? 14.445 7.23 2.83 1 66.56 99 VAL A N 1
ATOM 747 C CA . VAL A 1 99 ? 13.336 6.285 2.791 1 66.56 99 VAL A CA 1
ATOM 748 C C . VAL A 1 99 ? 12.109 6.891 3.471 1 66.56 99 VAL A C 1
ATOM 750 O O . VAL A 1 99 ? 10.984 6.766 2.975 1 66.56 99 VAL A O 1
ATOM 753 N N . PHE A 1 100 ? 12.414 7.598 4.535 1 70.19 100 PHE A N 1
ATOM 754 C CA . PHE A 1 100 ? 11.336 8.266 5.246 1 70.19 100 PHE A CA 1
ATOM 755 C C . PHE A 1 100 ? 10.656 9.297 4.348 1 70.19 100 PHE A C 1
ATOM 757 O O . PHE A 1 100 ? 9.422 9.336 4.266 1 70.19 100 PHE A O 1
ATOM 764 N N . GLY A 1 101 ? 11.477 10.047 3.686 1 74.12 101 GLY A N 1
ATOM 765 C CA . GLY A 1 101 ? 10.93 11.062 2.807 1 74.12 101 GLY A CA 1
ATOM 766 C C . GLY A 1 101 ? 10.141 10.492 1.647 1 74.12 101 GLY A C 1
ATOM 767 O O . GLY A 1 101 ? 9.062 10.992 1.314 1 74.12 101 GLY A O 1
ATOM 768 N N . PHE A 1 102 ? 10.594 9.367 1.2 1 74.75 102 PHE A N 1
ATOM 769 C CA . PHE A 1 102 ? 9.953 8.719 0.064 1 74.75 102 PHE A CA 1
ATOM 770 C C . PHE A 1 102 ? 8.609 8.109 0.473 1 74.75 102 PHE A C 1
ATOM 772 O O . PHE A 1 102 ? 7.609 8.281 -0.223 1 74.75 102 PHE A O 1
ATOM 779 N N . VAL A 1 103 ? 8.609 7.48 1.533 1 76.88 103 VAL A N 1
ATOM 780 C CA . VAL A 1 103 ? 7.402 6.809 2 1 76.88 103 VAL A CA 1
ATOM 781 C C . VAL A 1 103 ? 6.348 7.848 2.371 1 76.88 103 VAL A C 1
ATOM 783 O O . VAL A 1 103 ? 5.172 7.691 2.031 1 76.88 103 VAL A O 1
ATOM 786 N N . LEU A 1 104 ? 6.797 8.844 2.99 1 80.81 104 LEU A N 1
ATOM 787 C CA . LEU A 1 104 ? 5.867 9.875 3.439 1 80.81 104 LEU A CA 1
ATOM 788 C C . LEU A 1 104 ? 5.277 10.633 2.252 1 80.81 104 LEU A C 1
ATOM 790 O O . LEU A 1 104 ? 4.059 10.773 2.145 1 80.81 104 LEU A O 1
ATOM 794 N N . LYS A 1 105 ? 6.137 11.047 1.307 1 78.5 105 LYS A N 1
ATOM 795 C CA . LYS A 1 105 ? 5.738 11.945 0.226 1 78.5 105 LYS A CA 1
ATOM 796 C C . LYS A 1 105 ? 4.949 11.203 -0.846 1 78.5 105 LYS A C 1
ATOM 798 O O . LYS A 1 105 ? 3.959 11.719 -1.369 1 78.5 105 LYS A O 1
ATOM 803 N N . TYR A 1 106 ? 5.309 9.977 -1.067 1 80.44 106 TYR A N 1
ATOM 804 C CA . TYR A 1 106 ? 4.754 9.367 -2.271 1 80.44 106 TYR A CA 1
ATOM 805 C C . TYR A 1 106 ? 3.797 8.234 -1.916 1 80.44 106 TYR A C 1
ATOM 807 O O . TYR A 1 106 ? 2.982 7.82 -2.744 1 80.44 106 TYR A O 1
ATOM 815 N N . PHE A 1 107 ? 3.818 7.852 -0.754 1 82.88 107 PHE A N 1
ATOM 816 C CA . PHE A 1 107 ? 2.922 6.75 -0.418 1 82.88 107 PHE A CA 1
ATOM 817 C C . PHE A 1 107 ? 1.86 7.203 0.578 1 82.88 107 PHE A C 1
ATOM 819 O O . PHE A 1 107 ? 0.673 6.926 0.397 1 82.88 107 PHE A O 1
ATOM 826 N N . CYS A 1 108 ? 2.236 7.914 1.584 1 86.81 108 CYS A N 1
ATOM 827 C CA . CYS A 1 108 ? 1.33 8.195 2.691 1 86.81 108 CYS A CA 1
ATOM 828 C C . CYS A 1 108 ? 0.534 9.469 2.439 1 86.81 108 CYS A C 1
ATOM 830 O O . CYS A 1 108 ? -0.695 9.469 2.533 1 86.81 108 CYS A O 1
ATOM 832 N N . LEU A 1 109 ? 1.159 10.516 1.965 1 83.12 109 LEU A N 1
ATOM 833 C CA . LEU A 1 109 ? 0.527 11.828 1.878 1 83.12 109 LEU A CA 1
ATOM 834 C C . LEU A 1 109 ? -0.598 11.82 0.849 1 83.12 109 LEU A C 1
ATOM 836 O O . LEU A 1 109 ? -1.689 12.328 1.113 1 83.12 109 LEU A O 1
ATOM 840 N N . PRO A 1 110 ? -0.359 11.242 -0.316 1 89.06 110 PRO A N 1
ATOM 841 C CA . PRO A 1 110 ? -1.43 11.289 -1.314 1 89.06 110 PRO A CA 1
ATOM 842 C C . PRO A 1 110 ? -2.715 10.617 -0.832 1 89.06 110 PRO A C 1
ATOM 844 O O . PRO A 1 110 ? -3.807 11.156 -1.021 1 89.06 110 PRO A O 1
ATOM 847 N N . VAL A 1 111 ? -2.543 9.531 -0.156 1 89 111 VAL A N 1
ATOM 848 C CA . VAL A 1 111 ? -3.721 8.773 0.261 1 89 111 VAL A CA 1
ATOM 849 C C . VAL A 1 111 ? -4.418 9.5 1.412 1 89 111 VAL A C 1
ATOM 851 O O . VAL A 1 111 ? -5.648 9.523 1.485 1 89 111 VAL A O 1
ATOM 854 N N . ILE A 1 112 ? -3.719 10.07 2.287 1 82.62 112 ILE A N 1
ATOM 855 C CA . ILE A 1 112 ? -4.285 10.781 3.43 1 82.62 112 ILE A CA 1
ATOM 856 C C . ILE A 1 112 ? -5.098 11.977 2.943 1 82.62 112 ILE A C 1
ATOM 858 O O . ILE A 1 112 ? -6.25 12.156 3.35 1 82.62 112 ILE A O 1
ATOM 862 N N . ILE A 1 113 ? -4.508 12.734 2.021 1 82.88 113 ILE A N 1
ATOM 863 C CA . ILE A 1 113 ? -5.148 13.945 1.521 1 82.88 113 ILE A CA 1
ATOM 864 C C . ILE A 1 113 ? -6.355 13.578 0.663 1 82.88 113 ILE A C 1
ATOM 866 O O . ILE A 1 113 ? -7.395 14.234 0.725 1 82.88 113 ILE A O 1
ATOM 870 N N . PHE A 1 114 ? -6.168 12.531 -0.132 1 89.38 114 PHE A N 1
ATOM 871 C CA . PHE A 1 114 ? -7.27 12.109 -0.992 1 89.38 114 PHE A CA 1
ATOM 872 C C . PHE A 1 114 ? -8.477 11.695 -0.162 1 89.38 114 PHE A C 1
ATOM 874 O O . PHE A 1 114 ? -9.617 12.039 -0.493 1 89.38 114 PHE A O 1
ATOM 881 N N . GLU A 1 115 ? -8.258 10.914 0.909 1 84.38 115 GLU A N 1
ATOM 882 C CA . GLU A 1 115 ? -9.336 10.484 1.787 1 84.38 115 GLU A CA 1
ATOM 883 C C . GLU A 1 115 ? -10.023 11.672 2.443 1 84.38 115 GLU A C 1
ATOM 885 O O . GLU A 1 115 ? -11.25 11.703 2.574 1 84.38 115 GLU A O 1
ATOM 890 N N . SER A 1 116 ? -9.289 12.648 2.855 1 76.06 116 SER A N 1
ATOM 891 C CA . SER A 1 116 ? -9.844 13.836 3.504 1 76.06 116 SER A CA 1
ATOM 892 C C . SER A 1 116 ? -10.711 14.633 2.545 1 76.06 116 SER A C 1
ATOM 894 O O . SER A 1 116 ? -11.766 15.148 2.932 1 76.06 116 SER A O 1
ATOM 896 N N . GLY A 1 117 ? -10.25 14.734 1.286 1 80.06 117 GLY A N 1
ATOM 897 C CA . GLY A 1 117 ? -11.039 15.438 0.284 1 80.06 117 GLY A CA 1
ATOM 898 C C . GLY A 1 117 ? -12.289 14.68 -0.131 1 80.06 117 GLY A C 1
ATOM 899 O O . GLY A 1 117 ? -13.344 15.281 -0.351 1 80.06 117 GLY A O 1
ATOM 900 N N . TRP A 1 118 ? -12.055 13.375 -0.169 1 82.19 118 TRP A N 1
ATOM 901 C CA . TRP A 1 118 ? -13.164 12.508 -0.567 1 82.19 118 TRP A CA 1
ATOM 902 C C . TRP A 1 118 ? -14.297 12.57 0.446 1 82.19 118 TRP A C 1
ATOM 904 O O . TRP A 1 118 ? -15.477 12.492 0.076 1 82.19 118 TRP A O 1
ATOM 914 N N . SER A 1 119 ? -13.992 12.797 1.668 1 73.94 119 SER A N 1
ATOM 915 C CA . SER A 1 119 ? -14.977 12.742 2.744 1 73.94 119 SER A CA 1
ATOM 916 C C . SER A 1 119 ? -15.539 14.133 3.041 1 73.94 119 SER A C 1
ATOM 918 O O . SER A 1 119 ? -16.469 14.273 3.838 1 73.94 119 SER A O 1
ATOM 920 N N . LEU A 1 120 ? -15.078 15.102 2.381 1 71.69 120 LEU A N 1
ATOM 921 C CA . LEU A 1 120 ? -15.469 16.484 2.654 1 71.69 120 LEU A CA 1
ATOM 922 C C . LEU A 1 120 ? -16.734 16.844 1.905 1 71.69 120 LEU A C 1
ATOM 924 O O . LEU A 1 120 ? -16.953 16.406 0.773 1 71.69 120 LEU A O 1
ATOM 928 N N . ARG A 1 121 ? -17.609 17.625 2.641 1 67.06 121 ARG A N 1
ATOM 929 C CA . ARG A 1 121 ? -18.781 18.172 1.975 1 67.06 121 ARG A CA 1
ATOM 930 C C . ARG A 1 121 ? -18.406 19.406 1.159 1 67.06 121 ARG A C 1
ATOM 932 O O . ARG A 1 121 ? -18.047 20.453 1.721 1 67.06 121 ARG A O 1
ATOM 939 N N . LEU A 1 122 ? -18.453 19.219 -0.059 1 71.38 122 LEU A N 1
ATOM 940 C CA . LEU A 1 122 ? -18 20.25 -0.982 1 71.38 122 LEU A CA 1
ATOM 941 C C . LEU A 1 122 ? -18.688 21.578 -0.685 1 71.38 122 LEU A C 1
ATOM 943 O O . LEU A 1 122 ? -18.047 22.625 -0.667 1 71.38 122 LEU A O 1
ATOM 947 N N . ARG A 1 123 ? -20.031 21.516 -0.406 1 69.88 123 ARG A N 1
ATOM 948 C CA . ARG A 1 123 ? -20.797 22.734 -0.23 1 69.88 123 ARG A CA 1
ATOM 949 C C . ARG A 1 123 ? -20.312 23.531 0.975 1 69.88 123 ARG A C 1
ATOM 951 O O . ARG A 1 123 ? -20.141 24.75 0.895 1 69.88 123 ARG A O 1
ATOM 958 N N . ASP A 1 124 ? -20.062 22.859 2.047 1 73.5 124 ASP A N 1
ATOM 959 C CA . ASP A 1 124 ? -19.594 23.531 3.26 1 73.5 124 ASP A CA 1
ATOM 960 C C . ASP A 1 124 ? -18.156 24.047 3.08 1 73.5 124 ASP A C 1
ATOM 962 O O . ASP A 1 124 ? -17.828 25.125 3.57 1 73.5 124 ASP A O 1
ATOM 966 N N . PHE A 1 125 ? -17.406 23.359 2.357 1 78.12 125 PHE A N 1
ATOM 967 C CA . PHE A 1 125 ? -16.016 23.734 2.139 1 78.12 125 PHE A CA 1
ATOM 968 C C . PHE A 1 125 ? -15.914 24.953 1.221 1 78.12 125 PHE A C 1
ATOM 970 O O . PHE A 1 125 ? -15.164 25.891 1.495 1 78.12 125 PHE A O 1
ATOM 977 N N . VAL A 1 126 ? -16.75 24.953 0.187 1 77.81 126 VAL A N 1
ATOM 978 C CA . VAL A 1 126 ? -16.688 26.031 -0.796 1 77.81 126 VAL A CA 1
ATOM 979 C C . VAL A 1 126 ? -17.25 27.312 -0.19 1 77.81 126 VAL A C 1
ATOM 981 O O . VAL A 1 126 ? -16.781 28.406 -0.5 1 77.81 126 VAL A O 1
ATOM 984 N N . SER A 1 127 ? -18.297 27.141 0.701 1 77.94 127 SER A N 1
ATOM 985 C CA . SER A 1 127 ? -18.906 28.312 1.332 1 77.94 127 SER A CA 1
ATOM 986 C C . SER A 1 127 ? -17.906 29.016 2.25 1 77.94 127 SER A C 1
ATOM 988 O O . SER A 1 127 ? -18 30.234 2.453 1 77.94 127 SER A O 1
ATOM 990 N N . GLN A 1 128 ? -16.984 28.312 2.805 1 82 128 GLN A N 1
ATOM 991 C CA . GLN A 1 128 ? -16.031 28.875 3.75 1 82 128 GLN A CA 1
ATOM 992 C C . GLN A 1 128 ? -14.633 28.969 3.133 1 82 128 GLN A C 1
ATOM 994 O O . GLN A 1 128 ? -13.664 29.266 3.828 1 82 128 GLN A O 1
ATOM 999 N N . PHE A 1 129 ? -14.5 28.766 1.875 1 83.75 129 PHE A N 1
ATOM 1000 C CA . PHE A 1 129 ? -13.203 28.641 1.221 1 83.75 129 PHE A CA 1
ATOM 1001 C C . PHE A 1 129 ? -12.422 29.953 1.322 1 83.75 129 PHE A C 1
ATOM 1003 O O . PHE A 1 129 ? -11.211 29.938 1.537 1 83.75 129 PHE A O 1
ATOM 1010 N N . GLY A 1 130 ? -13.117 31.047 1.147 1 83.12 130 GLY A N 1
ATOM 1011 C CA . GLY A 1 130 ? -12.445 32.344 1.252 1 83.12 130 GLY A CA 1
ATOM 1012 C C . GLY A 1 130 ? -11.836 32.594 2.617 1 83.12 130 GLY A C 1
ATOM 1013 O O . GLY A 1 130 ? -10.719 33.094 2.721 1 83.12 130 GLY A O 1
ATOM 1014 N N . TYR A 1 131 ? -12.5 32.219 3.629 1 85.81 131 TYR A N 1
ATOM 1015 C CA . TYR A 1 131 ? -12.023 32.406 4.996 1 85.81 131 TYR A CA 1
ATOM 1016 C C . TYR A 1 131 ? -10.891 31.438 5.316 1 85.81 131 TYR A C 1
ATOM 1018 O O . TYR A 1 131 ? -9.93 31.812 6.004 1 85.81 131 TYR A O 1
ATOM 1026 N N . ILE A 1 132 ? -10.961 30.266 4.785 1 87.62 132 ILE A N 1
ATOM 1027 C CA . ILE A 1 132 ? -9.922 29.266 4.957 1 87.62 132 ILE A CA 1
ATOM 1028 C C . ILE A 1 132 ? -8.625 29.734 4.305 1 87.62 132 ILE A C 1
ATOM 1030 O O . ILE A 1 132 ? -7.547 29.625 4.891 1 87.62 132 ILE A O 1
ATOM 1034 N N . LEU A 1 133 ? -8.82 30.297 3.166 1 86.62 133 LEU A N 1
ATOM 1035 C CA . LEU A 1 133 ? -7.664 30.797 2.434 1 86.62 133 LEU A CA 1
ATOM 1036 C C . LEU A 1 133 ? -6.98 31.922 3.193 1 86.62 133 LEU A C 1
ATOM 1038 O O . LEU A 1 133 ? -5.754 32 3.223 1 86.62 133 LEU A O 1
ATOM 1042 N N . LEU A 1 134 ? -7.801 32.75 3.754 1 87.81 134 LEU A N 1
ATOM 1043 C CA . LEU A 1 134 ? -7.266 33.875 4.512 1 87.81 134 LEU A CA 1
ATOM 1044 C C . LEU A 1 134 ? -6.449 33.406 5.703 1 87.81 134 LEU A C 1
ATOM 1046 O O . LEU A 1 134 ? -5.312 33.844 5.902 1 87.81 134 LEU A O 1
ATOM 1050 N N . VAL A 1 135 ? -7 32.531 6.391 1 89.06 135 VAL A N 1
ATOM 1051 C CA . VAL A 1 135 ? -6.332 32.031 7.59 1 89.06 135 VAL A CA 1
ATOM 1052 C C . VAL A 1 135 ? -5.121 31.188 7.191 1 89.06 135 VAL A C 1
ATOM 1054 O O . VAL A 1 135 ? -4.07 31.25 7.832 1 89.06 135 VAL A O 1
ATOM 1057 N N . ALA A 1 136 ? -5.238 30.406 6.188 1 89.5 136 ALA A N 1
ATOM 1058 C CA . ALA A 1 136 ? -4.191 29.469 5.797 1 89.5 136 ALA A CA 1
ATOM 1059 C C . ALA A 1 136 ? -3.008 30.188 5.168 1 89.5 136 ALA A C 1
ATOM 1061 O O . ALA A 1 136 ? -1.851 29.859 5.434 1 89.5 136 ALA A O 1
ATOM 1062 N N . VAL A 1 137 ? -3.285 31.156 4.324 1 87.38 137 VAL A N 1
ATOM 1063 C CA . VAL A 1 137 ? -2.207 31.828 3.617 1 87.38 137 VAL A CA 1
ATOM 1064 C C . VAL A 1 137 ? -1.665 32.969 4.477 1 87.38 137 VAL A C 1
ATOM 1066 O O . VAL A 1 137 ? -0.492 32.969 4.855 1 87.38 137 VAL A O 1
ATOM 1069 N N . LEU A 1 138 ? -2.555 33.906 4.809 1 88.88 138 LEU A N 1
ATOM 1070 C CA . LEU A 1 138 ? -2.121 35.031 5.605 1 88.88 138 LEU A CA 1
ATOM 1071 C C . LEU A 1 138 ? -1.724 34.594 7.012 1 88.88 138 LEU A C 1
ATOM 1073 O O . LEU A 1 138 ? -0.735 35.094 7.559 1 88.88 138 LEU A O 1
ATOM 1077 N N . GLY A 1 139 ? -2.52 33.781 7.57 1 91.12 139 GLY A N 1
ATOM 1078 C CA . GLY A 1 139 ? -2.209 33.312 8.906 1 91.12 139 GLY A CA 1
ATOM 1079 C C . GLY A 1 139 ? -0.874 32.594 8.992 1 91.12 139 GLY A C 1
ATOM 1080 O O . GLY A 1 139 ? -0.092 32.844 9.914 1 91.12 139 GLY A O 1
ATOM 1081 N N . THR A 1 140 ? -0.604 31.734 8.047 1 91.25 140 THR A N 1
ATOM 1082 C CA . THR A 1 140 ? 0.649 30.984 8.039 1 91.25 140 THR A CA 1
ATOM 1083 C C . THR A 1 140 ? 1.835 31.922 7.82 1 91.25 140 THR A C 1
ATOM 1085 O O . THR A 1 140 ? 2.879 31.766 8.461 1 91.25 140 THR A O 1
ATOM 1088 N N . THR A 1 141 ? 1.684 32.875 6.922 1 89.19 141 THR A N 1
ATOM 1089 C CA . THR A 1 141 ? 2.752 33.844 6.66 1 89.19 141 THR A CA 1
ATOM 1090 C C . THR A 1 141 ? 3.057 34.656 7.91 1 89.19 141 THR A C 1
ATOM 1092 O O . THR A 1 141 ? 4.223 34.875 8.242 1 89.19 141 THR A O 1
ATOM 1095 N N . VAL A 1 142 ? 2.045 35.062 8.555 1 91.69 142 VAL A N 1
ATOM 1096 C CA . VAL A 1 142 ? 2.219 35.844 9.773 1 91.69 142 VAL A CA 1
ATOM 1097 C C . VAL A 1 142 ? 2.881 34.969 10.844 1 91.69 142 VAL A C 1
ATOM 1099 O O . VAL A 1 142 ? 3.766 35.438 11.57 1 91.69 142 VAL A O 1
ATOM 1102 N N . SER A 1 143 ? 2.391 33.781 10.961 1 93.69 143 SER A N 1
ATOM 1103 C CA . SER A 1 143 ? 2.979 32.844 11.938 1 93.69 143 SER A CA 1
ATOM 1104 C C . SER A 1 143 ? 4.465 32.656 11.672 1 93.69 143 SER A C 1
ATOM 1106 O O . SER A 1 143 ? 5.266 32.594 12.602 1 93.69 143 SER A O 1
ATOM 1108 N N . ILE A 1 144 ? 4.848 32.5 10.43 1 92.5 144 ILE A N 1
ATOM 1109 C CA . ILE A 1 144 ? 6.242 32.281 10.055 1 92.5 144 ILE A CA 1
ATOM 1110 C C . ILE A 1 144 ? 7.07 33.5 10.445 1 92.5 144 ILE A C 1
ATOM 1112 O O . ILE A 1 144 ? 8.148 33.375 11.023 1 92.5 144 ILE A O 1
ATOM 1116 N N . LEU A 1 145 ? 6.566 34.719 10.133 1 91.56 145 LEU A N 1
ATOM 1117 C CA . LEU A 1 145 ? 7.281 35.938 10.43 1 91.56 145 LEU A CA 1
ATOM 1118 C C . LEU A 1 145 ? 7.445 36.125 11.93 1 91.56 145 LEU A C 1
ATOM 1120 O O . LEU A 1 145 ? 8.523 36.5 12.398 1 91.56 145 LEU A O 1
ATOM 1124 N N . VAL A 1 146 ? 6.406 35.875 12.617 1 94.06 146 VAL A N 1
ATOM 1125 C CA . VAL A 1 146 ? 6.426 36.094 14.062 1 94.06 146 VAL A CA 1
ATOM 1126 C C . VAL A 1 146 ? 7.367 35.094 14.719 1 94.06 146 VAL A C 1
ATOM 1128 O O . VAL A 1 146 ? 8.195 35.469 15.555 1 94.06 146 VAL A O 1
ATOM 1131 N N . VAL A 1 147 ? 7.246 33.875 14.383 1 94.25 147 VAL A N 1
ATOM 1132 C CA . VAL A 1 147 ? 8.07 32.812 14.992 1 94.25 147 VAL A CA 1
ATOM 1133 C C . VAL A 1 147 ? 9.531 33.031 14.625 1 94.25 147 VAL A C 1
ATOM 1135 O O . VAL A 1 147 ? 10.422 32.875 15.461 1 94.25 147 VAL A O 1
ATOM 1138 N N . ALA A 1 148 ? 9.797 33.344 13.352 1 93.31 148 ALA A N 1
ATOM 1139 C CA . ALA A 1 148 ? 11.172 33.594 12.93 1 93.31 148 ALA A CA 1
ATOM 1140 C C . ALA A 1 148 ? 11.789 34.75 13.711 1 93.31 148 ALA A C 1
ATOM 1142 O O . ALA A 1 148 ? 12.938 34.656 14.148 1 93.31 148 ALA A O 1
ATOM 1143 N N . GLN A 1 149 ? 11.047 35.844 13.859 1 92.75 149 GLN A N 1
ATOM 1144 C CA . GLN A 1 149 ? 11.531 37 14.617 1 92.75 149 GLN A CA 1
ATOM 1145 C C . GLN A 1 149 ? 11.75 36.656 16.078 1 92.75 149 GLN A C 1
ATOM 1147 O O . GLN A 1 149 ? 12.695 37.125 16.703 1 92.75 149 GLN A O 1
ATOM 1152 N N . LEU A 1 150 ? 10.898 35.844 16.578 1 93.12 150 LEU A N 1
ATOM 1153 C CA . LEU A 1 150 ? 11.039 35.438 17.969 1 93.12 150 LEU A CA 1
ATOM 1154 C C . LEU A 1 150 ? 12.234 34.531 18.156 1 93.12 150 LEU A C 1
ATOM 1156 O O . LEU A 1 150 ? 12.906 34.562 19.188 1 93.12 150 LEU A O 1
ATOM 1160 N N . ILE A 1 151 ? 12.469 33.656 17.188 1 92.19 151 ILE A N 1
ATOM 1161 C CA . ILE A 1 151 ? 13.648 32.781 17.219 1 92.19 151 ILE A CA 1
ATOM 1162 C C . ILE A 1 151 ? 14.914 33.656 17.203 1 92.19 151 ILE A C 1
ATOM 1164 O O . ILE A 1 151 ? 15.867 33.375 17.938 1 92.19 151 ILE A O 1
ATOM 1168 N N . MET A 1 152 ? 14.945 34.688 16.406 1 90.69 152 MET A N 1
ATOM 1169 C CA . MET A 1 152 ? 16.094 35.594 16.328 1 90.69 152 MET A CA 1
ATOM 1170 C C . MET A 1 152 ? 16.25 36.375 17.609 1 90.69 152 MET A C 1
ATOM 1172 O O . MET A 1 152 ? 17.375 36.625 18.047 1 90.69 152 MET A O 1
ATOM 1176 N N . ALA A 1 153 ? 15.133 36.719 18.156 1 90.38 153 ALA A N 1
ATOM 1177 C CA . ALA A 1 153 ? 15.172 37.469 19.391 1 90.38 153 ALA A CA 1
ATOM 1178 C C . ALA A 1 153 ? 15.672 36.625 20.547 1 90.38 153 ALA A C 1
ATOM 1180 O O . ALA A 1 153 ? 16.281 37.156 21.484 1 90.38 153 ALA A O 1
ATOM 1181 N N . THR A 1 154 ? 15.453 35.344 20.484 1 88.06 154 THR A N 1
ATOM 1182 C CA . THR A 1 154 ? 15.875 34.469 21.547 1 88.06 154 THR A CA 1
ATOM 1183 C C . THR A 1 154 ? 17.141 33.719 21.156 1 88.06 154 THR A C 1
ATOM 1185 O O . THR A 1 154 ? 17.438 32.656 21.703 1 88.06 154 THR A O 1
ATOM 1188 N N . SER A 1 155 ? 17.812 34.125 20.172 1 82.5 155 SER A N 1
ATOM 1189 C CA . SER A 1 155 ? 18.984 33.438 19.609 1 82.5 155 SER A CA 1
ATOM 1190 C C . SER A 1 155 ? 20.062 33.25 20.672 1 82.5 155 SER A C 1
ATOM 1192 O O . SER A 1 155 ? 20.859 32.312 20.578 1 82.5 155 SER A O 1
ATOM 1194 N N . ASN A 1 156 ? 20.047 34.031 21.609 1 75.31 156 ASN A N 1
ATOM 1195 C CA . ASN A 1 156 ? 21.047 33.938 22.656 1 75.31 156 ASN A CA 1
ATOM 1196 C C . ASN A 1 156 ? 20.875 32.688 23.516 1 75.31 156 ASN A C 1
ATOM 1198 O O . ASN A 1 156 ? 21.812 32.25 24.172 1 75.31 156 ASN A O 1
ATOM 1202 N N . TYR A 1 157 ? 19.766 32.188 23.375 1 73.06 157 TYR A N 1
ATOM 1203 C CA . TYR A 1 157 ? 19.453 31.094 24.281 1 73.06 157 TYR A CA 1
ATOM 1204 C C . TYR A 1 157 ? 19.531 29.766 23.562 1 73.06 157 TYR A C 1
ATOM 1206 O O . TYR A 1 157 ? 19.5 28.703 24.188 1 73.06 157 TYR A O 1
ATOM 1214 N N . HIS A 1 158 ? 19.625 29.875 22.297 1 73.88 158 HIS A N 1
ATOM 1215 C CA . HIS A 1 158 ? 19.719 28.625 21.562 1 73.88 158 HIS A CA 1
ATOM 1216 C C . HIS A 1 158 ? 20.734 28.734 20.422 1 73.88 158 HIS A C 1
ATOM 1218 O O . HIS A 1 158 ? 21.328 29.797 20.219 1 73.88 158 HIS A O 1
ATOM 1224 N N . ILE A 1 159 ? 20.984 27.672 19.688 1 66.88 159 ILE A N 1
ATOM 1225 C CA . ILE A 1 159 ? 22.141 27.516 18.812 1 66.88 159 ILE A CA 1
ATOM 1226 C C . ILE A 1 159 ? 21.875 28.188 17.484 1 66.88 159 ILE A C 1
ATOM 1228 O O . ILE A 1 159 ? 22.812 28.609 16.797 1 66.88 159 ILE A O 1
ATOM 1232 N N . THR A 1 160 ? 20.703 28.547 17.203 1 71.75 160 THR A N 1
ATOM 1233 C CA . THR A 1 160 ? 20.453 29.031 15.852 1 71.75 160 THR A CA 1
ATOM 1234 C C . THR A 1 160 ? 20.547 30.547 15.781 1 71.75 160 THR A C 1
ATOM 1236 O O . THR A 1 160 ? 19.75 31.25 16.406 1 71.75 160 THR A O 1
ATOM 1239 N N . GLN A 1 161 ? 21.578 31.078 15.039 1 75.12 161 GLN A N 1
ATOM 1240 C CA . GLN A 1 161 ? 21.781 32.5 15 1 75.12 161 GLN A CA 1
ATOM 1241 C C . GLN A 1 161 ? 21.578 33.062 13.578 1 75.12 161 GLN A C 1
ATOM 1243 O O . GLN A 1 161 ? 21.406 34.25 13.391 1 75.12 161 GLN A O 1
ATOM 1248 N N . ASP A 1 162 ? 21.422 32.25 12.656 1 83.94 162 ASP A N 1
ATOM 1249 C CA . ASP A 1 162 ? 21.312 32.688 11.273 1 83.94 162 ASP A CA 1
ATOM 1250 C C . ASP A 1 162 ? 19.844 32.938 10.898 1 83.94 162 ASP A C 1
ATOM 1252 O O . ASP A 1 162 ? 18.969 32.125 11.188 1 83.94 162 ASP A O 1
ATOM 1256 N N . PRO A 1 163 ? 19.625 34.188 10.406 1 85.12 163 PRO A N 1
ATOM 1257 C CA . PRO A 1 163 ? 18.266 34.531 10.016 1 85.12 163 PRO A CA 1
ATOM 1258 C C . PRO A 1 163 ? 17.672 33.531 9.016 1 85.12 163 PRO A C 1
ATOM 1260 O O . PRO A 1 163 ? 16.484 33.219 9.094 1 85.12 163 PRO A O 1
ATOM 1263 N N . LYS A 1 164 ? 18.484 33.031 8.148 1 84.69 164 LYS A N 1
ATOM 1264 C CA . LYS A 1 164 ? 17.984 32.062 7.168 1 84.69 164 LYS A CA 1
ATOM 1265 C C . LYS A 1 164 ? 17.516 30.797 7.848 1 84.69 164 LYS A C 1
ATOM 1267 O O . LYS A 1 164 ? 16.484 30.234 7.484 1 84.69 164 LYS A O 1
ATOM 1272 N N . ALA A 1 165 ? 18.25 30.438 8.812 1 87.56 165 ALA A N 1
ATOM 1273 C CA . ALA A 1 165 ? 17.891 29.234 9.555 1 87.56 165 ALA A CA 1
ATOM 1274 C C . ALA A 1 165 ? 16.641 29.453 10.391 1 87.56 165 ALA A C 1
ATOM 1276 O O . ALA A 1 165 ? 15.789 28.562 10.5 1 87.56 165 ALA A O 1
ATOM 1277 N N . ALA A 1 166 ? 16.562 30.641 10.906 1 89.69 166 ALA A N 1
ATOM 1278 C CA . ALA A 1 166 ? 15.398 30.984 11.727 1 89.69 166 ALA A CA 1
ATOM 1279 C C . ALA A 1 166 ? 14.117 30.953 10.891 1 89.69 166 ALA A C 1
ATOM 1281 O O . ALA A 1 166 ? 13.094 30.422 11.336 1 89.69 166 ALA A O 1
ATOM 1282 N N . TYR A 1 167 ? 14.188 31.438 9.688 1 88.75 167 TYR A N 1
ATOM 1283 C CA . TYR A 1 167 ? 13.023 31.438 8.812 1 88.75 167 TYR A CA 1
ATOM 1284 C C . TYR A 1 167 ? 12.703 30.016 8.336 1 88.75 167 TYR A C 1
ATOM 1286 O O . TYR A 1 167 ? 11.539 29.656 8.188 1 88.75 167 TYR A O 1
ATOM 1294 N N . ALA A 1 168 ? 13.75 29.266 8.141 1 88.31 168 ALA A N 1
ATOM 1295 C CA . ALA A 1 168 ? 13.539 27.875 7.723 1 88.31 168 ALA A CA 1
ATOM 1296 C C . ALA A 1 168 ? 12.852 27.078 8.82 1 88.31 168 ALA A C 1
ATOM 1298 O O . ALA A 1 168 ? 11.922 26.312 8.555 1 88.31 168 ALA A O 1
ATOM 1299 N N . ILE A 1 169 ? 13.266 27.328 10.016 1 91.69 169 ILE A N 1
ATOM 1300 C CA . ILE A 1 169 ? 12.68 26.641 11.156 1 91.69 169 ILE A CA 1
ATOM 1301 C C . ILE A 1 169 ? 11.234 27.078 11.336 1 91.69 169 ILE A C 1
ATOM 1303 O O . ILE A 1 169 ? 10.352 26.25 11.57 1 91.69 169 ILE A O 1
ATOM 1307 N N . ALA A 1 170 ? 11.039 28.344 11.188 1 92.94 170 ALA A N 1
ATOM 1308 C CA . ALA A 1 170 ? 9.68 28.875 11.328 1 92.94 170 ALA A CA 1
ATOM 1309 C C . ALA A 1 170 ? 8.75 28.281 10.273 1 92.94 170 ALA A C 1
ATOM 1311 O O . ALA A 1 170 ? 7.582 28 10.555 1 92.94 170 ALA A O 1
ATOM 1312 N N . CYS A 1 171 ? 9.227 28.047 9.133 1 89.62 171 CYS A N 1
ATOM 1313 C CA . CYS A 1 171 ? 8.43 27.469 8.055 1 89.62 171 CYS A CA 1
ATOM 1314 C C . CYS A 1 171 ? 8.062 26.031 8.367 1 89.62 171 CYS A C 1
ATOM 1316 O O . CYS A 1 171 ? 6.902 25.641 8.242 1 89.62 171 CYS A O 1
ATOM 1318 N N . LEU A 1 172 ? 9.047 25.328 8.766 1 90.19 172 LEU A N 1
ATOM 1319 C CA . LEU A 1 172 ? 8.781 23.906 8.945 1 90.19 172 LEU A CA 1
ATOM 1320 C C . LEU A 1 172 ? 7.863 23.656 10.133 1 90.19 172 LEU A C 1
ATOM 1322 O O . LEU A 1 172 ? 7.062 22.719 10.125 1 90.19 172 LEU A O 1
ATOM 1326 N N . ILE A 1 173 ? 7.902 24.516 11.117 1 91.62 173 ILE A N 1
ATOM 1327 C CA . ILE A 1 173 ? 7.094 24.281 12.312 1 91.62 173 ILE A CA 1
ATOM 1328 C C . ILE A 1 173 ? 5.695 24.875 12.102 1 91.62 173 ILE A C 1
ATOM 1330 O O . ILE A 1 173 ? 4.777 24.594 12.875 1 91.62 173 ILE A O 1
ATOM 1334 N N . SER A 1 174 ? 5.52 25.672 11.109 1 90.19 174 SER A N 1
ATOM 1335 C CA . SER A 1 174 ? 4.227 26.281 10.836 1 90.19 174 SER A CA 1
ATOM 1336 C C . SER A 1 174 ? 3.27 25.297 10.18 1 90.19 174 SER A C 1
ATOM 1338 O O . SER A 1 174 ? 2.059 25.531 10.148 1 90.19 174 SER A O 1
ATOM 1340 N N . SER A 1 175 ? 3.799 24.172 9.742 1 86.62 175 SER A N 1
ATOM 1341 C CA . SER A 1 175 ? 2.951 23.125 9.18 1 86.62 175 SER A CA 1
ATOM 1342 C C . SER A 1 175 ? 2.125 22.438 10.258 1 86.62 175 SER A C 1
ATOM 1344 O O . SER A 1 175 ? 2.678 21.875 11.203 1 86.62 175 SER A O 1
ATOM 1346 N N . VAL A 1 176 ? 0.807 22.516 10.125 1 86.56 176 VAL A N 1
ATOM 1347 C CA . VAL A 1 176 ? -0.106 21.969 11.133 1 86.56 176 VAL A CA 1
ATOM 1348 C C . VAL A 1 176 ? -0.743 20.688 10.609 1 86.56 176 VAL A C 1
ATOM 1350 O O . VAL A 1 176 ? -1.116 20.609 9.438 1 86.56 176 VAL A O 1
ATOM 1353 N N . ASP A 1 177 ? -0.677 19.734 11.414 1 81.69 177 ASP A N 1
ATOM 1354 C CA . ASP A 1 177 ? -1.333 18.469 11.086 1 81.69 177 ASP A CA 1
ATOM 1355 C C . ASP A 1 177 ? -2.273 18.031 12.203 1 81.69 177 ASP A C 1
ATOM 1357 O O . ASP A 1 177 ? -1.896 17.234 13.062 1 81.69 177 ASP A O 1
ATOM 1361 N N . PRO A 1 178 ? -3.482 18.453 12.07 1 78.62 178 PRO A N 1
ATOM 1362 C CA . PRO A 1 178 ? -4.414 18.125 13.156 1 78.62 178 PRO A CA 1
ATOM 1363 C C . PRO A 1 178 ? -5.094 16.781 12.961 1 78.62 178 PRO A C 1
ATOM 1365 O O . PRO A 1 178 ? -6.305 16.656 13.164 1 78.62 178 PRO A O 1
ATOM 1368 N N . VAL A 1 179 ? -4.391 15.797 12.555 1 72.25 179 VAL A N 1
ATOM 1369 C CA . VAL A 1 179 ? -4.977 14.484 12.289 1 72.25 179 VAL A CA 1
ATOM 1370 C C . VAL A 1 179 ? -5.645 13.953 13.555 1 72.25 179 VAL A C 1
ATOM 1372 O O . VAL A 1 179 ? -6.773 13.453 13.516 1 72.25 179 VAL A O 1
ATOM 1375 N N . ALA A 1 180 ? -5.004 14.094 14.695 1 69.75 180 ALA A N 1
ATOM 1376 C CA . ALA A 1 180 ? -5.535 13.602 15.961 1 69.75 180 ALA A CA 1
ATOM 1377 C C . ALA A 1 180 ? -6.777 14.383 16.375 1 69.75 180 ALA A C 1
ATOM 1379 O O . ALA A 1 180 ? -7.758 13.797 16.844 1 69.75 180 ALA A O 1
ATOM 1380 N N . THR A 1 181 ? -6.715 15.602 16.156 1 78.19 181 THR A N 1
ATOM 1381 C CA . THR A 1 181 ? -7.836 16.453 16.531 1 78.19 181 THR A CA 1
ATOM 1382 C C . THR A 1 181 ? -9.039 16.203 15.633 1 78.19 181 THR A C 1
ATOM 1384 O O . THR A 1 181 ? -10.18 16.156 16.109 1 78.19 181 THR A O 1
ATOM 1387 N N . LEU A 1 182 ? -8.727 16.031 14.414 1 74.94 182 LEU A N 1
ATOM 1388 C CA . LEU A 1 182 ? -9.812 15.797 13.469 1 74.94 182 LEU A CA 1
ATOM 1389 C C . LEU A 1 182 ? -10.492 14.453 13.719 1 74.94 182 LEU A C 1
ATOM 1391 O O . LEU A 1 182 ? -11.695 14.312 13.531 1 74.94 182 LEU A O 1
ATOM 1395 N N . SER A 1 183 ? -9.672 13.539 14.125 1 67.12 183 SER A N 1
ATOM 1396 C CA . SER A 1 183 ? -10.242 12.242 14.484 1 67.12 183 SER A CA 1
ATOM 1397 C C . SER A 1 183 ? -11.172 12.367 15.688 1 67.12 183 SER A C 1
ATOM 1399 O O . SER A 1 183 ? -12.242 11.75 15.719 1 67.12 183 SER A O 1
ATOM 1401 N N . THR A 1 184 ? -10.789 13.188 16.578 1 68.94 184 THR A N 1
ATOM 1402 C CA . THR A 1 184 ? -11.602 13.422 17.766 1 68.94 184 THR A CA 1
ATOM 1403 C C . THR A 1 184 ? -12.852 14.219 17.422 1 68.94 184 THR A C 1
ATOM 1405 O O . THR A 1 184 ? -13.938 13.953 17.938 1 68.94 184 THR A O 1
ATOM 1408 N N . PHE A 1 185 ? -12.711 15.164 16.516 1 73.94 185 PHE A N 1
ATOM 1409 C CA . PHE A 1 185 ? -13.859 15.938 16.062 1 73.94 185 PHE A CA 1
ATOM 1410 C C . PHE A 1 185 ? -14.898 15.039 15.406 1 73.94 185 PHE A C 1
ATOM 1412 O O . PHE A 1 185 ? -16.094 15.219 15.602 1 73.94 185 PHE A O 1
ATOM 1419 N N . GLY A 1 186 ? -14.375 14.148 14.664 1 64.44 186 GLY A N 1
ATOM 1420 C CA . GLY A 1 186 ? -15.258 13.219 13.984 1 64.44 186 GLY A CA 1
ATOM 1421 C C . GLY A 1 186 ? -15.992 12.289 14.938 1 64.44 186 GLY A C 1
ATOM 1422 O O . GLY A 1 186 ? -17.203 12.078 14.797 1 64.44 186 GLY A O 1
ATOM 1423 N N . SER A 1 187 ? -15.305 11.781 15.93 1 61.16 187 SER A N 1
ATOM 1424 C CA . SER A 1 187 ? -15.883 10.852 16.891 1 61.16 187 SER A CA 1
ATOM 1425 C C . SER A 1 187 ? -16.922 11.547 17.766 1 61.16 187 SER A C 1
ATOM 1427 O O . SER A 1 187 ? -17.906 10.922 18.188 1 61.16 187 SER A O 1
ATOM 1429 N N . LEU A 1 188 ? -16.719 12.828 17.938 1 65 188 LEU A N 1
ATOM 1430 C CA . LEU A 1 188 ? -17.594 13.562 18.828 1 65 188 LEU A CA 1
ATOM 1431 C C . LEU A 1 188 ? -18.625 14.359 18.047 1 65 188 LEU A C 1
ATOM 1433 O O . LEU A 1 188 ? -19.469 15.047 18.625 1 65 188 LEU A O 1
ATOM 1437 N N . ASN A 1 189 ? -18.5 14.156 16.672 1 67 189 ASN A N 1
ATOM 1438 C CA . ASN A 1 189 ? -19.406 14.844 15.773 1 67 189 ASN A CA 1
ATOM 1439 C C . ASN A 1 189 ? -19.516 16.328 16.094 1 67 189 ASN A C 1
ATOM 1441 O O . ASN A 1 189 ? -20.609 16.859 16.297 1 67 189 ASN A O 1
ATOM 1445 N N . VAL A 1 190 ? -18.5 16.984 16.094 1 73.06 190 VAL A N 1
ATOM 1446 C CA . VAL A 1 190 ? -18.438 18.391 16.422 1 73.06 190 VAL A CA 1
ATOM 1447 C C . VAL A 1 190 ? -19.047 19.219 15.297 1 73.06 190 VAL A C 1
ATOM 1449 O O . VAL A 1 190 ? -19.375 18.688 14.234 1 73.06 190 VAL A O 1
ATOM 1452 N N . ASP A 1 191 ? -19.188 20.453 15.492 1 76.38 191 ASP A N 1
ATOM 1453 C CA . ASP A 1 191 ? -19.719 21.391 14.508 1 76.38 191 ASP A CA 1
ATOM 1454 C C . ASP A 1 191 ? -18.969 21.297 13.188 1 76.38 191 ASP A C 1
ATOM 1456 O O . ASP A 1 191 ? -17.734 21.359 13.164 1 76.38 191 ASP A O 1
ATOM 1460 N N . PRO A 1 192 ? -19.672 21.109 12.164 1 76.06 192 PRO A N 1
ATOM 1461 C CA . PRO A 1 192 ? -19.047 20.953 10.852 1 76.06 192 PRO A CA 1
ATOM 1462 C C . PRO A 1 192 ? -18.219 22.156 10.445 1 76.06 192 PRO A C 1
ATOM 1464 O O . PRO A 1 192 ? -17.219 22.016 9.727 1 76.06 192 PRO A O 1
ATOM 1467 N N . LEU A 1 193 ? -18.672 23.312 10.953 1 78.69 193 LEU A N 1
ATOM 1468 C CA . LEU A 1 193 ? -17.922 24.516 10.609 1 78.69 193 LEU A CA 1
ATOM 1469 C C . LEU A 1 193 ? -16.5 24.453 11.156 1 78.69 193 LEU A C 1
ATOM 1471 O O . LEU A 1 193 ? -15.547 24.766 10.445 1 78.69 193 LEU A O 1
ATOM 1475 N N . LEU A 1 194 ? -16.406 24.062 12.352 1 82.81 194 LEU A N 1
ATOM 1476 C CA . LEU A 1 194 ? -15.094 23.938 12.984 1 82.81 194 LEU A CA 1
ATOM 1477 C C . LEU A 1 194 ? -14.25 22.891 12.273 1 82.81 194 LEU A C 1
ATOM 1479 O O . LEU A 1 194 ? -13.055 23.094 12.047 1 82.81 194 LEU A O 1
ATOM 1483 N N . PHE A 1 195 ? -14.844 21.828 11.93 1 79.81 195 PHE A N 1
ATOM 1484 C CA . PHE A 1 195 ? -14.148 20.734 11.25 1 79.81 195 PHE A CA 1
ATOM 1485 C C . PHE A 1 195 ? -13.602 21.203 9.906 1 79.81 195 PHE A C 1
ATOM 1487 O O . PHE A 1 195 ? -12.43 20.984 9.602 1 79.81 195 PHE A O 1
ATOM 1494 N N . ILE A 1 196 ? -14.383 21.891 9.188 1 81 196 ILE A N 1
ATOM 1495 C CA . ILE A 1 196 ? -14.023 22.312 7.84 1 81 196 ILE A CA 1
ATOM 1496 C C . ILE A 1 196 ? -12.938 23.391 7.91 1 81 196 ILE A C 1
ATOM 1498 O O . ILE A 1 196 ? -12.023 23.406 7.082 1 81 196 ILE A O 1
ATOM 1502 N N . MET A 1 197 ? -13.047 24.203 8.859 1 85.31 197 MET A N 1
ATOM 1503 C CA . MET A 1 197 ? -12.078 25.297 8.992 1 85.31 197 MET A CA 1
ATOM 1504 C C . MET A 1 197 ? -10.703 24.75 9.383 1 85.31 197 MET A C 1
ATOM 1506 O O . MET A 1 197 ? -9.688 25.156 8.805 1 85.31 197 MET A O 1
ATOM 1510 N N . VAL A 1 198 ? -10.727 23.875 10.328 1 86.5 198 VAL A N 1
ATOM 1511 C CA . VAL A 1 198 ? -9.469 23.312 10.82 1 86.5 198 VAL A CA 1
ATOM 1512 C C . VAL A 1 198 ? -8.844 22.422 9.75 1 86.5 198 VAL A C 1
ATOM 1514 O O . VAL A 1 198 ? -7.641 22.484 9.508 1 86.5 198 VAL A O 1
ATOM 1517 N N . PHE A 1 199 ? -9.633 21.703 9.164 1 79.94 199 PHE A N 1
ATOM 1518 C CA . PHE A 1 199 ? -9.18 20.797 8.109 1 79.94 199 PHE A CA 1
ATOM 1519 C C . PHE A 1 199 ? -8.656 21.594 6.914 1 79.94 199 PHE A C 1
ATOM 1521 O O . PHE A 1 199 ? -7.57 21.312 6.402 1 79.94 199 PHE A O 1
ATOM 1528 N N . GLY A 1 200 ? -9.445 22.469 6.414 1 81.12 200 GLY A N 1
ATOM 1529 C CA . GLY A 1 200 ? -9.055 23.281 5.27 1 81.12 200 GLY A CA 1
ATOM 1530 C C . GLY A 1 200 ? -7.785 24.078 5.516 1 81.12 200 GLY A C 1
ATOM 1531 O O . GLY A 1 200 ? -6.906 24.141 4.652 1 81.12 200 GLY A O 1
ATOM 1532 N N . GLU A 1 201 ? -7.762 24.625 6.66 1 86.81 201 GLU A N 1
ATOM 1533 C CA . GLU A 1 201 ? -6.582 25.406 7.02 1 86.81 201 GLU A CA 1
ATOM 1534 C C . GLU A 1 201 ? -5.324 24.531 7.02 1 86.81 201 GLU A C 1
ATOM 1536 O O . GLU A 1 201 ? -4.289 24.938 6.488 1 86.81 201 GLU A O 1
ATOM 1541 N N . SER A 1 202 ? -5.383 23.375 7.605 1 86.56 202 SER A N 1
ATOM 1542 C CA . SER A 1 202 ? -4.219 22.5 7.754 1 86.56 202 SER A CA 1
ATOM 1543 C C . SER A 1 202 ? -3.697 22.047 6.395 1 86.56 202 SER A C 1
ATOM 1545 O O . SER A 1 202 ? -2.484 21.953 6.191 1 86.56 202 SER A O 1
ATOM 1547 N N . GLN A 1 203 ? -4.562 21.797 5.496 1 79.81 203 GLN A N 1
ATOM 1548 C CA . GLN A 1 203 ? -4.152 21.297 4.188 1 79.81 203 GLN A CA 1
ATOM 1549 C C . GLN A 1 203 ? -3.463 22.406 3.381 1 79.81 203 GLN A C 1
ATOM 1551 O O . GLN A 1 203 ? -2.459 22.141 2.711 1 79.81 203 GLN A O 1
ATOM 1556 N N . ILE A 1 204 ? -4.02 23.594 3.434 1 80.5 204 ILE A N 1
ATOM 1557 C CA . ILE A 1 204 ? -3.475 24.703 2.658 1 80.5 204 ILE A CA 1
ATOM 1558 C C . ILE A 1 204 ? -2.219 25.234 3.34 1 80.5 204 ILE A C 1
ATOM 1560 O O . ILE A 1 204 ? -1.262 25.641 2.67 1 80.5 204 ILE A O 1
ATOM 1564 N N . ASN A 1 205 ? -2.268 25.266 4.645 1 88.88 205 ASN A N 1
ATOM 1565 C CA . ASN A 1 205 ? -1.116 25.75 5.398 1 88.88 205 ASN A CA 1
ATOM 1566 C C . ASN A 1 205 ? 0.134 24.922 5.102 1 88.88 205 ASN A C 1
ATOM 1568 O O . ASN A 1 205 ? 1.236 25.469 5.023 1 88.88 205 ASN A O 1
ATOM 1572 N N . ASP A 1 206 ? -0.008 23.656 4.891 1 82.81 206 ASP A N 1
ATOM 1573 C CA . ASP A 1 206 ? 1.111 22.781 4.527 1 82.81 206 ASP A CA 1
ATOM 1574 C C . ASP A 1 206 ? 1.731 23.219 3.201 1 82.81 206 ASP A C 1
ATOM 1576 O O . ASP A 1 206 ? 2.955 23.297 3.08 1 82.81 206 ASP A O 1
ATOM 1580 N N . ALA A 1 207 ? 0.903 23.516 2.32 1 78.19 207 ALA A N 1
ATOM 1581 C CA . ALA A 1 207 ? 1.372 23.906 0.995 1 78.19 207 ALA A CA 1
ATOM 1582 C C . ALA A 1 207 ? 2.166 25.203 1.058 1 78.19 207 ALA A C 1
ATOM 1584 O O . ALA A 1 207 ? 3.213 25.344 0.419 1 78.19 207 ALA A O 1
ATOM 1585 N N . VAL A 1 208 ? 1.657 26.109 1.791 1 83.12 208 VAL A N 1
ATOM 1586 C CA . VAL A 1 208 ? 2.314 27.406 1.923 1 83.12 208 VAL A CA 1
ATOM 1587 C C . VAL A 1 208 ? 3.656 27.234 2.635 1 83.12 208 VAL A C 1
ATOM 1589 O O . VAL A 1 208 ? 4.676 27.766 2.182 1 83.12 208 VAL A O 1
ATOM 1592 N N . ALA A 1 209 ? 3.578 26.484 3.695 1 87.31 209 ALA A N 1
ATOM 1593 C CA . ALA A 1 209 ? 4.789 26.266 4.48 1 87.31 209 ALA A CA 1
ATOM 1594 C C . ALA A 1 209 ? 5.855 25.547 3.66 1 87.31 209 ALA A C 1
ATOM 1596 O O . ALA A 1 209 ? 7.027 25.938 3.68 1 87.31 209 ALA A O 1
ATOM 1597 N N . ILE A 1 210 ? 5.496 24.578 2.941 1 79.94 210 ILE A N 1
ATOM 1598 C CA . ILE A 1 210 ? 6.426 23.781 2.143 1 79.94 210 ILE A CA 1
ATOM 1599 C C . ILE A 1 210 ? 7.012 24.656 1.026 1 79.94 210 ILE A C 1
ATOM 1601 O O . ILE A 1 210 ? 8.211 24.594 0.754 1 79.94 210 ILE A O 1
ATOM 1605 N N . THR A 1 211 ? 6.188 25.469 0.376 1 76.56 211 THR A N 1
ATOM 1606 C CA . THR A 1 211 ? 6.633 26.312 -0.73 1 76.56 211 THR A CA 1
ATOM 1607 C C . THR A 1 211 ? 7.664 27.328 -0.255 1 76.56 211 THR A C 1
ATOM 1609 O O . THR A 1 211 ? 8.703 27.516 -0.892 1 76.56 211 THR A O 1
ATOM 1612 N N . ILE A 1 212 ? 7.367 27.938 0.83 1 80.75 212 ILE A N 1
ATOM 1613 C CA . ILE A 1 212 ? 8.297 28.938 1.356 1 80.75 212 ILE A CA 1
ATOM 1614 C C . ILE A 1 212 ? 9.578 28.25 1.83 1 80.75 212 ILE A C 1
ATOM 1616 O O . ILE A 1 212 ? 10.68 28.75 1.603 1 80.75 212 ILE A O 1
ATOM 1620 N N . PHE A 1 213 ? 9.438 27.125 2.447 1 85 213 PHE A N 1
ATOM 1621 C CA . PHE A 1 213 ? 10.586 26.359 2.922 1 85 213 PHE A CA 1
ATOM 1622 C C . PHE A 1 213 ? 11.484 25.969 1.759 1 85 213 PHE A C 1
ATOM 1624 O O . PHE A 1 213 ? 12.711 26.109 1.838 1 85 213 PHE A O 1
ATOM 1631 N N . GLN A 1 214 ? 10.852 25.422 0.751 1 75.5 214 GLN A N 1
ATOM 1632 C CA . GLN A 1 214 ? 11.633 24.984 -0.398 1 75.5 214 GLN A CA 1
ATOM 1633 C C . GLN A 1 214 ? 12.336 26.156 -1.072 1 75.5 214 GLN A C 1
ATOM 1635 O O . GLN A 1 214 ? 13.453 26.016 -1.562 1 75.5 214 GLN A O 1
ATOM 1640 N N . SER A 1 215 ? 11.672 27.281 -1.156 1 73.5 215 SER A N 1
ATOM 1641 C CA . SER A 1 215 ? 12.281 28.484 -1.716 1 73.5 215 SER A CA 1
ATOM 1642 C C . SER A 1 215 ? 13.484 28.922 -0.892 1 73.5 215 SER A C 1
ATOM 1644 O O . SER A 1 215 ? 14.492 29.375 -1.446 1 73.5 215 SER A O 1
ATOM 1646 N N . LEU A 1 216 ? 13.391 28.797 0.37 1 77.5 216 LEU A N 1
ATOM 1647 C CA . LEU A 1 216 ? 14.484 29.188 1.26 1 77.5 216 LEU A CA 1
ATOM 1648 C C . LEU A 1 216 ? 15.617 28.156 1.21 1 77.5 216 LEU A C 1
ATOM 1650 O O . LEU A 1 216 ? 16.797 28.531 1.251 1 77.5 216 LEU A O 1
ATOM 1654 N N . ASN A 1 217 ? 15.195 26.906 1.15 1 76.19 217 ASN A N 1
ATOM 1655 C CA . ASN A 1 217 ? 16.172 25.828 1.189 1 76.19 217 ASN A CA 1
ATOM 1656 C C . ASN A 1 217 ? 16.984 25.766 -0.106 1 76.19 217 ASN A C 1
ATOM 1658 O O . ASN A 1 217 ? 18.156 25.375 -0.093 1 76.19 217 ASN A O 1
ATOM 1662 N N . HIS A 1 218 ? 16.328 25.906 -1.26 1 63.34 218 HIS A N 1
ATOM 1663 C CA . HIS A 1 218 ? 17.016 25.781 -2.545 1 63.34 218 HIS A CA 1
ATOM 1664 C C . HIS A 1 218 ? 17.594 27.125 -2.98 1 63.34 218 HIS A C 1
ATOM 1666 O O . HIS A 1 218 ? 18.469 27.156 -3.855 1 63.34 218 HIS A O 1
ATOM 1672 N N . LEU A 1 219 ? 16.797 28.172 -2.723 1 55.31 219 LEU A N 1
ATOM 1673 C CA . LEU A 1 219 ? 17.25 29.469 -3.23 1 55.31 219 LEU A CA 1
ATOM 1674 C C . LEU A 1 219 ? 18.656 29.781 -2.725 1 55.31 219 LEU A C 1
ATOM 1676 O O . LEU A 1 219 ? 18.938 29.672 -1.527 1 55.31 219 LEU A O 1
ATOM 1680 N N . LYS A 1 220 ? 19.516 29.719 -3.58 1 48.72 220 LYS A N 1
ATOM 1681 C CA . LYS A 1 220 ? 20.766 30.484 -3.514 1 48.72 220 LYS A CA 1
ATOM 1682 C C . LYS A 1 220 ? 20.547 31.844 -2.871 1 48.72 220 LYS A C 1
ATOM 1684 O O . LYS A 1 220 ? 19.406 32.312 -2.785 1 48.72 220 LYS A O 1
ATOM 1689 N N . SER A 1 221 ? 21.391 32.594 -2.463 1 49.09 221 SER A N 1
ATOM 1690 C CA . SER A 1 221 ? 21.625 33.844 -1.778 1 49.09 221 SER A CA 1
ATOM 1691 C C . SER A 1 221 ? 20.5 34.844 -2.037 1 49.09 221 SER A C 1
ATOM 1693 O O . SER A 1 221 ? 20.172 35.656 -1.177 1 49.09 221 SER A O 1
ATOM 1695 N N . SER A 1 222 ? 20.031 35.094 -3.34 1 47.47 222 SER A N 1
ATOM 1696 C CA . SER A 1 222 ? 19.422 36.375 -3.717 1 47.47 222 SER A CA 1
ATOM 1697 C C . SER A 1 222 ? 17.922 36.25 -3.885 1 47.47 222 SER A C 1
ATOM 1699 O O . SER A 1 222 ? 17.312 36.938 -4.691 1 47.47 222 SER A O 1
ATOM 1701 N N . ALA A 1 223 ? 17.312 35.281 -3.594 1 52.94 223 ALA A N 1
ATOM 1702 C CA . ALA A 1 223 ? 15.883 35.25 -3.93 1 52.94 223 ALA A CA 1
ATOM 1703 C C . ALA A 1 223 ? 15.109 36.312 -3.17 1 52.94 223 ALA A C 1
ATOM 1705 O O . ALA A 1 223 ? 15.18 36.375 -1.941 1 52.94 223 ALA A O 1
ATOM 1706 N N . SER A 1 224 ? 14.727 37.406 -3.854 1 57.22 224 SER A N 1
ATOM 1707 C CA . SER A 1 224 ? 13.977 38.562 -3.373 1 57.22 224 SER A CA 1
ATOM 1708 C C . SER A 1 224 ? 12.625 38.125 -2.812 1 57.22 224 SER A C 1
ATOM 1710 O O . SER A 1 224 ? 12.047 37.125 -3.244 1 57.22 224 SER A O 1
ATOM 1712 N N . VAL A 1 225 ? 12.195 38.438 -1.541 1 61.28 225 VAL A N 1
ATOM 1713 C CA . VAL A 1 225 ? 10.922 38.344 -0.843 1 61.28 225 VAL A CA 1
ATOM 1714 C C . VAL A 1 225 ? 9.773 38.5 -1.837 1 61.28 225 VAL A C 1
ATOM 1716 O O . VAL A 1 225 ? 8.75 37.812 -1.734 1 61.28 225 VAL A O 1
ATOM 1719 N N . ARG A 1 226 ? 10.086 39.25 -2.869 1 61.31 226 ARG A N 1
ATOM 1720 C CA . ARG A 1 226 ? 9.047 39.531 -3.852 1 61.31 226 ARG A CA 1
ATOM 1721 C C . ARG A 1 226 ? 8.734 38.281 -4.684 1 61.31 226 ARG A C 1
ATOM 1723 O O . ARG A 1 226 ? 7.566 38 -4.961 1 61.31 226 ARG A O 1
ATOM 1730 N N . GLU A 1 227 ? 9.727 37.594 -5.012 1 64.25 227 GLU A N 1
ATOM 1731 C CA . GLU A 1 227 ? 9.523 36.406 -5.828 1 64.25 227 GLU A CA 1
ATOM 1732 C C . GLU A 1 227 ? 8.805 35.312 -5.043 1 64.25 227 GLU A C 1
ATOM 1734 O O . GLU A 1 227 ? 7.984 34.594 -5.602 1 64.25 227 GLU A O 1
ATOM 1739 N N . MET A 1 228 ? 8.992 35.375 -3.807 1 66.25 228 MET A N 1
ATOM 1740 C CA . MET A 1 228 ? 8.352 34.375 -2.953 1 66.25 228 MET A CA 1
ATOM 1741 C C . MET A 1 228 ? 6.863 34.656 -2.814 1 66.25 228 MET A C 1
ATOM 1743 O O . MET A 1 228 ? 6.051 33.75 -2.795 1 66.25 228 MET A O 1
ATOM 1747 N N . VAL A 1 229 ? 6.59 35.906 -2.773 1 68.31 229 VAL A N 1
ATOM 1748 C CA . VAL A 1 229 ? 5.207 36.312 -2.578 1 68.31 229 VAL A CA 1
ATOM 1749 C C . VAL A 1 229 ? 4.375 35.938 -3.801 1 68.31 229 VAL A C 1
ATOM 1751 O O . VAL A 1 229 ? 3.213 35.562 -3.674 1 68.31 229 VAL A O 1
ATOM 1754 N N . PHE A 1 230 ? 4.988 36 -4.957 1 73.25 230 PHE A N 1
ATOM 1755 C CA . PHE A 1 230 ? 4.242 35.719 -6.172 1 73.25 230 PHE A CA 1
ATOM 1756 C C . PHE A 1 230 ? 4.223 34.219 -6.438 1 73.25 230 PHE A C 1
ATOM 1758 O O . PHE A 1 230 ? 3.32 33.719 -7.109 1 73.25 230 PHE A O 1
ATOM 1765 N N . GLU A 1 231 ? 5.121 33.562 -5.902 1 75.31 231 GLU A N 1
ATOM 1766 C CA . GLU A 1 231 ? 5.227 32.125 -6.145 1 75.31 231 GLU A CA 1
ATOM 1767 C C . GLU A 1 231 ? 4.156 31.344 -5.379 1 75.31 231 GLU A C 1
ATOM 1769 O O . GLU A 1 231 ? 3.65 30.328 -5.863 1 75.31 231 GLU A O 1
ATOM 1774 N N . VAL A 1 232 ? 3.725 31.953 -4.312 1 77.75 232 VAL A N 1
ATOM 1775 C CA . VAL A 1 232 ? 2.801 31.234 -3.443 1 77.75 232 VAL A CA 1
ATOM 1776 C C . VAL A 1 232 ? 1.415 31.188 -4.082 1 77.75 232 VAL A C 1
ATOM 1778 O O . VAL A 1 232 ? 0.825 30.109 -4.227 1 77.75 232 VAL A O 1
ATOM 1781 N N . PRO A 1 233 ? 0.94 32.344 -4.582 1 79.56 233 PRO A N 1
ATOM 1782 C CA . PRO A 1 233 ? -0.381 32.281 -5.207 1 79.56 233 PRO A CA 1
ATOM 1783 C C . PRO A 1 233 ? -0.389 31.438 -6.48 1 79.56 233 PRO A C 1
ATOM 1785 O O . PRO A 1 233 ? -1.382 30.766 -6.777 1 79.56 233 PRO A O 1
ATOM 1788 N N . VAL A 1 234 ? 0.626 31.484 -7.223 1 80.88 234 VAL A N 1
ATOM 1789 C CA . VAL A 1 234 ? 0.703 30.703 -8.445 1 80.88 234 VAL A CA 1
ATOM 1790 C C . VAL A 1 234 ? 0.687 29.219 -8.109 1 80.88 234 VAL A C 1
ATOM 1792 O O . VAL A 1 234 ? 0.042 28.422 -8.805 1 80.88 234 VAL A O 1
ATOM 1795 N N . LEU A 1 235 ? 1.304 28.875 -7.125 1 80.94 235 LEU A N 1
ATOM 1796 C CA . LEU A 1 235 ? 1.337 27.484 -6.688 1 80.94 235 LEU A CA 1
ATOM 1797 C C . LEU A 1 235 ? -0.028 27.047 -6.172 1 80.94 235 LEU A C 1
ATOM 1799 O O . LEU A 1 235 ? -0.475 25.922 -6.457 1 80.94 235 LEU A O 1
ATOM 1803 N N . LEU A 1 236 ? -0.636 27.953 -5.465 1 81.12 236 LEU A N 1
ATOM 1804 C CA . LEU A 1 236 ? -1.929 27.609 -4.875 1 81.12 236 LEU A CA 1
ATOM 1805 C C . LEU A 1 236 ? -2.996 27.469 -5.953 1 81.12 236 LEU A C 1
ATOM 1807 O O . LEU A 1 236 ? -3.672 26.438 -6.031 1 81.12 236 LEU A O 1
ATOM 1811 N N . PHE A 1 237 ? -3.08 28.484 -6.801 1 87.5 237 PHE A N 1
ATOM 1812 C CA . PHE A 1 237 ? -4.141 28.469 -7.801 1 87.5 237 PHE A CA 1
ATOM 1813 C C . PHE A 1 237 ? -3.783 27.531 -8.961 1 87.5 237 PHE A C 1
ATOM 1815 O O . PHE A 1 237 ? -4.664 26.922 -9.562 1 87.5 237 PHE A O 1
ATOM 1822 N N . GLY A 1 238 ? -2.541 27.469 -9.258 1 89.31 238 GLY A N 1
ATOM 1823 C CA . GLY A 1 238 ? -2.111 26.531 -10.281 1 89.31 238 GLY A CA 1
ATOM 1824 C C . GLY A 1 238 ? -2.336 25.078 -9.898 1 89.31 238 GLY A C 1
ATOM 1825 O O . GLY A 1 238 ? -2.803 24.281 -10.711 1 89.31 238 GLY A O 1
ATOM 1826 N N . SER A 1 239 ? -2.045 24.797 -8.688 1 90.56 239 SER A N 1
ATOM 1827 C CA . SER A 1 239 ? -2.23 23.438 -8.195 1 90.56 239 SER A CA 1
ATOM 1828 C C . SER A 1 239 ? -3.709 23.094 -8.078 1 90.56 239 SER A C 1
ATOM 1830 O O . SER A 1 239 ? -4.117 21.984 -8.414 1 90.56 239 SER A O 1
ATOM 1832 N N . ALA A 1 240 ? -4.484 24.031 -7.543 1 89.25 240 ALA A N 1
ATOM 1833 C CA . ALA A 1 240 ? -5.926 23.828 -7.453 1 89.25 240 ALA A CA 1
ATOM 1834 C C . ALA A 1 240 ? -6.535 23.594 -8.836 1 89.25 240 ALA A C 1
ATOM 1836 O O . ALA A 1 240 ? -7.383 22.719 -9.008 1 89.25 240 ALA A O 1
ATOM 1837 N N . GLY A 1 241 ? -6.125 24.422 -9.773 1 93.19 241 GLY A N 1
ATOM 1838 C CA . GLY A 1 241 ? -6.609 24.281 -11.133 1 93.19 241 GLY A CA 1
ATOM 1839 C C . GLY A 1 241 ? -6.25 22.938 -11.766 1 93.19 241 GLY A C 1
ATOM 1840 O O . GLY A 1 241 ? -7.086 22.312 -12.414 1 93.19 241 GLY A O 1
ATOM 1841 N N . LEU A 1 242 ? -5.051 22.531 -11.531 1 94.25 242 LEU A N 1
ATOM 1842 C CA . LEU A 1 242 ? -4.605 21.234 -12.047 1 94.25 242 LEU A CA 1
ATOM 1843 C C . LEU A 1 242 ? -5.41 20.094 -11.43 1 94.25 242 LEU A C 1
ATOM 1845 O O . LEU A 1 242 ? -5.773 19.141 -12.125 1 94.25 242 LEU A O 1
ATOM 1849 N N . GLY A 1 243 ? -5.613 20.203 -10.141 1 94.25 243 GLY A N 1
ATOM 1850 C CA . GLY A 1 243 ? -6.41 19.188 -9.469 1 94.25 243 GLY A CA 1
ATOM 1851 C C . GLY A 1 243 ? -7.82 19.078 -10.008 1 94.25 243 GLY A C 1
ATOM 1852 O O . GLY A 1 243 ? -8.32 17.984 -10.25 1 94.25 243 GLY A O 1
ATOM 1853 N N . LEU A 1 244 ? -8.438 20.203 -10.25 1 93.56 244 LEU A N 1
ATOM 1854 C CA . LEU A 1 244 ? -9.797 20.234 -10.781 1 93.56 244 LEU A CA 1
ATOM 1855 C C . LEU A 1 244 ? -9.836 19.703 -12.203 1 93.56 244 LEU A C 1
ATOM 1857 O O . LEU A 1 244 ? -10.742 18.953 -12.562 1 93.56 244 LEU A O 1
ATOM 1861 N N . CYS A 1 245 ? -8.883 20.078 -12.969 1 95.44 245 CYS A N 1
ATOM 1862 C CA . CYS A 1 245 ? -8.812 19.625 -14.352 1 95.44 245 CYS A CA 1
ATOM 1863 C C . CYS A 1 245 ? -8.656 18.109 -14.422 1 95.44 245 CYS A C 1
ATOM 1865 O O . CYS A 1 245 ? -9.352 17.438 -15.188 1 95.44 245 CYS A O 1
ATOM 1867 N N . LEU A 1 246 ? -7.781 17.578 -13.656 1 95.25 246 LEU A N 1
ATOM 1868 C CA . LEU A 1 246 ? -7.559 16.141 -13.656 1 95.25 246 LEU A CA 1
ATOM 1869 C C . LEU A 1 246 ? -8.789 15.391 -13.156 1 95.25 246 LEU A C 1
ATOM 1871 O O . LEU A 1 246 ? -9.094 14.297 -13.625 1 95.25 246 LEU A O 1
ATOM 1875 N N . ALA A 1 247 ? -9.422 15.984 -12.172 1 93.75 247 ALA A N 1
ATOM 1876 C CA . ALA A 1 247 ? -10.648 15.367 -11.672 1 93.75 247 ALA A CA 1
ATOM 1877 C C . ALA A 1 247 ? -11.695 15.258 -12.773 1 93.75 247 ALA A C 1
ATOM 1879 O O . ALA A 1 247 ? -12.359 14.227 -12.906 1 93.75 247 ALA A O 1
ATOM 1880 N N . VAL A 1 248 ? -11.844 16.312 -13.586 1 92.88 248 VAL A N 1
ATOM 1881 C CA . VAL A 1 248 ? -12.797 16.312 -14.688 1 92.88 248 VAL A CA 1
ATOM 1882 C C . VAL A 1 248 ? -12.43 15.234 -15.703 1 92.88 248 VAL A C 1
ATOM 1884 O O . VAL A 1 248 ? -13.297 14.516 -16.203 1 92.88 248 VAL A O 1
ATOM 1887 N N . VAL A 1 249 ? -11.203 15.109 -15.945 1 93.75 249 VAL A N 1
ATOM 1888 C CA . VAL A 1 249 ? -10.734 14.102 -16.875 1 93.75 249 VAL A CA 1
ATOM 1889 C C . VAL A 1 249 ? -11.078 12.711 -16.359 1 93.75 249 VAL A C 1
ATOM 1891 O O . VAL A 1 249 ? -11.562 11.859 -17.109 1 93.75 249 VAL A O 1
ATOM 1894 N N . PHE A 1 250 ? -10.805 12.453 -15.133 1 92.56 250 PHE A N 1
ATOM 1895 C CA . PHE A 1 250 ? -11.07 11.141 -14.555 1 92.56 250 PHE A CA 1
ATOM 1896 C C . PHE A 1 250 ? -12.57 10.844 -14.547 1 92.56 250 PHE A C 1
ATOM 1898 O O . PHE A 1 250 ? -12.984 9.711 -14.781 1 92.56 250 PHE A O 1
ATOM 1905 N N . ILE A 1 251 ? -13.375 11.891 -14.297 1 89.06 251 ILE A N 1
ATOM 1906 C CA . ILE A 1 251 ? -14.82 11.711 -14.281 1 89.06 251 ILE A CA 1
ATOM 1907 C C . ILE A 1 251 ? -15.312 11.375 -15.688 1 89.06 251 ILE A C 1
ATOM 1909 O O . ILE A 1 251 ? -16.203 10.539 -15.859 1 89.06 251 ILE A O 1
ATOM 1913 N N . ILE A 1 252 ? -14.758 11.984 -16.656 1 89.69 252 ILE A N 1
ATOM 1914 C CA . ILE A 1 252 ? -15.117 11.711 -18.047 1 89.69 252 ILE A CA 1
ATOM 1915 C C . ILE A 1 252 ? -14.727 10.273 -18.391 1 89.69 252 ILE A C 1
ATOM 1917 O O . ILE A 1 252 ? -15.484 9.562 -19.062 1 89.69 252 ILE A O 1
ATOM 1921 N N . ILE A 1 253 ? -13.594 9.867 -17.922 1 87.56 253 ILE A N 1
ATOM 1922 C CA . ILE A 1 253 ? -13.148 8.5 -18.172 1 87.56 253 ILE A CA 1
ATOM 1923 C C . ILE A 1 253 ? -14.109 7.516 -17.516 1 87.56 253 ILE A C 1
ATOM 1925 O O . ILE A 1 253 ? -14.453 6.488 -18.094 1 87.56 253 ILE A O 1
ATOM 1929 N N . PHE A 1 254 ? -14.539 7.852 -16.312 1 82.88 254 PHE A N 1
ATOM 1930 C CA . PHE A 1 254 ? -15.523 7.035 -15.617 1 82.88 254 PHE A CA 1
ATOM 1931 C C . PHE A 1 254 ? -16.812 6.922 -16.422 1 82.88 254 PHE A C 1
ATOM 1933 O O . PHE A 1 254 ? -17.391 5.84 -16.531 1 82.88 254 PHE A O 1
ATOM 1940 N N . ARG A 1 255 ? -17.188 8.023 -16.969 1 81.5 255 ARG A N 1
ATOM 1941 C CA . ARG A 1 255 ? -18.453 8.086 -17.703 1 81.5 255 ARG A CA 1
ATOM 1942 C C . ARG A 1 255 ? -18.359 7.301 -19 1 81.5 255 ARG A C 1
ATOM 1944 O O . ARG A 1 255 ? -19.266 6.543 -19.344 1 81.5 255 ARG A O 1
ATOM 1951 N N . ILE A 1 256 ? -17.281 7.406 -19.672 1 83.38 256 ILE A N 1
ATOM 1952 C CA . ILE A 1 256 ? -17.141 6.816 -21 1 83.38 256 ILE A CA 1
ATOM 1953 C C . ILE A 1 256 ? -16.844 5.324 -20.875 1 83.38 256 ILE A C 1
ATOM 1955 O O . ILE A 1 256 ? -17.375 4.508 -21.625 1 83.38 256 ILE A O 1
ATOM 1959 N N . SER A 1 257 ? -15.969 4.965 -20 1 81.5 257 SER A N 1
ATOM 1960 C CA . SER A 1 257 ? -15.508 3.584 -19.875 1 81.5 257 SER A CA 1
ATOM 1961 C C . SER A 1 257 ? -16.5 2.734 -19.094 1 81.5 257 SER A C 1
ATOM 1963 O O . SER A 1 257 ? -16.469 1.504 -19.172 1 81.5 257 SER A O 1
ATOM 1965 N N . ARG A 1 258 ? -17.375 3.273 -18.312 1 78.75 258 ARG A N 1
ATOM 1966 C CA . ARG A 1 258 ? -18.359 2.594 -17.453 1 78.75 258 ARG A CA 1
ATOM 1967 C C . ARG A 1 258 ? -17.656 1.676 -16.453 1 78.75 258 ARG A C 1
ATOM 1969 O O . ARG A 1 258 ? -18.156 0.586 -16.156 1 78.75 258 ARG A O 1
ATOM 1976 N N . ILE A 1 259 ? -16.5 2.01 -16.141 1 74.69 259 ILE A N 1
ATOM 1977 C CA . ILE A 1 259 ? -15.688 1.246 -15.188 1 74.69 259 ILE A CA 1
ATOM 1978 C C . ILE A 1 259 ? -16.391 1.198 -13.828 1 74.69 259 ILE A C 1
ATOM 1980 O O . ILE A 1 259 ? -16.141 0.297 -13.023 1 74.69 259 ILE A O 1
ATOM 1984 N N . GLY A 1 260 ? -17.344 2.078 -13.641 1 65.81 260 GLY A N 1
ATOM 1985 C CA . GLY A 1 260 ? -18.078 2.17 -12.398 1 65.81 260 GLY A CA 1
ATOM 1986 C C . GLY A 1 260 ? -18.969 0.968 -12.141 1 65.81 260 GLY A C 1
ATOM 1987 O O . GLY A 1 260 ? -19.422 0.746 -11.016 1 65.81 260 GLY A O 1
ATOM 1988 N N . HIS A 1 261 ? -19.094 0.163 -13.133 1 67.31 261 HIS A N 1
ATOM 1989 C CA . HIS A 1 261 ? -19.969 -0.984 -12.977 1 67.31 261 HIS A CA 1
ATOM 1990 C C . HIS A 1 261 ? -19.281 -2.107 -12.203 1 67.31 261 HIS A C 1
ATOM 1992 O O . HIS A 1 261 ? -19.953 -2.922 -11.562 1 67.31 261 HIS A O 1
ATOM 1998 N N . SER A 1 262 ? -18.047 -2.105 -12.281 1 74.19 262 SER A N 1
ATOM 1999 C CA . SER A 1 262 ? -17.281 -3.053 -11.477 1 74.19 262 SER A CA 1
ATOM 2000 C C . SER A 1 262 ? -16.672 -2.375 -10.25 1 74.19 262 SER A C 1
ATOM 2002 O O . SER A 1 262 ? -15.852 -1.471 -10.383 1 74.19 262 SER A O 1
ATOM 2004 N N . ALA A 1 263 ? -17.156 -2.746 -9.172 1 75.56 263 ALA A N 1
ATOM 2005 C CA . ALA A 1 263 ? -16.719 -2.119 -7.926 1 75.56 263 ALA A CA 1
ATOM 2006 C C . ALA A 1 263 ? -15.203 -2.219 -7.758 1 75.56 263 ALA A C 1
ATOM 2008 O O . ALA A 1 263 ? -14.555 -1.252 -7.355 1 75.56 263 ALA A O 1
ATOM 2009 N N . SER A 1 264 ? -14.734 -3.334 -8.156 1 77.19 264 SER A N 1
ATOM 2010 C CA . SER A 1 264 ? -13.312 -3.58 -7.961 1 77.19 264 SER A CA 1
ATOM 2011 C C . SER A 1 264 ? -12.469 -2.672 -8.844 1 77.19 264 SER A C 1
ATOM 2013 O O . SER A 1 264 ? -11.516 -2.051 -8.367 1 77.19 264 SER A O 1
ATOM 2015 N N . GLN A 1 265 ? -12.859 -2.588 -10.094 1 81.69 265 GLN A N 1
ATOM 2016 C CA . GLN A 1 265 ? -12.078 -1.781 -11.031 1 81.69 265 GLN A CA 1
ATOM 2017 C C . GLN A 1 265 ? -12.203 -0.295 -10.711 1 81.69 265 GLN A C 1
ATOM 2019 O O . GLN A 1 265 ? -11.242 0.462 -10.867 1 81.69 265 GLN A O 1
ATOM 2024 N N . ALA A 1 266 ? -13.375 0.074 -10.297 1 84.12 266 ALA A N 1
ATOM 2025 C CA . ALA A 1 266 ? -13.602 1.475 -9.953 1 84.12 266 ALA A CA 1
ATOM 2026 C C . ALA A 1 266 ? -12.742 1.896 -8.766 1 84.12 266 ALA A C 1
ATOM 2028 O O . ALA A 1 266 ? -12.125 2.963 -8.789 1 84.12 266 ALA A O 1
ATOM 2029 N N . ILE A 1 267 ? -12.656 1.062 -7.816 1 85.38 267 ILE A N 1
ATOM 2030 C CA . ILE A 1 267 ? -11.891 1.368 -6.609 1 85.38 267 ILE A CA 1
ATOM 2031 C C . ILE A 1 267 ? -10.406 1.412 -6.934 1 85.38 267 ILE A C 1
ATOM 2033 O O . ILE A 1 267 ? -9.68 2.295 -6.461 1 85.38 267 ILE A O 1
ATOM 2037 N N . LEU A 1 268 ? -10 0.497 -7.742 1 86 268 LEU A N 1
ATOM 2038 C CA . LEU A 1 268 ? -8.602 0.493 -8.156 1 86 268 LEU A CA 1
ATOM 2039 C C . LEU A 1 268 ? -8.266 1.756 -8.938 1 86 268 LEU A C 1
ATOM 2041 O O . LEU A 1 268 ? -7.188 2.334 -8.758 1 86 268 LEU A O 1
ATOM 2045 N N . PHE A 1 269 ? -9.203 2.094 -9.766 1 88.62 269 PHE A N 1
ATOM 2046 C CA . PHE A 1 269 ? -9.016 3.311 -10.547 1 88.62 269 PHE A CA 1
ATOM 2047 C C . PHE A 1 269 ? -8.867 4.523 -9.633 1 88.62 269 PHE A C 1
ATOM 2049 O O . PHE A 1 269 ? -8.008 5.375 -9.859 1 88.62 269 PHE A O 1
ATOM 2056 N N . ILE A 1 270 ? -9.648 4.582 -8.609 1 89.31 270 ILE A N 1
ATOM 2057 C CA . ILE A 1 270 ? -9.648 5.711 -7.684 1 89.31 270 ILE A CA 1
ATOM 2058 C C . ILE A 1 270 ? -8.312 5.758 -6.938 1 89.31 270 ILE A C 1
ATOM 2060 O O . ILE A 1 270 ? -7.703 6.82 -6.82 1 89.31 270 ILE A O 1
ATOM 2064 N N . ILE A 1 271 ? -7.82 4.672 -6.52 1 88.62 271 ILE A N 1
ATOM 2065 C CA . ILE A 1 271 ? -6.586 4.602 -5.742 1 88.62 271 ILE A CA 1
ATOM 2066 C C . ILE A 1 271 ? -5.398 4.988 -6.621 1 88.62 271 ILE A C 1
ATOM 2068 O O . ILE A 1 271 ? -4.562 5.797 -6.223 1 88.62 271 ILE A O 1
ATOM 2072 N N . VAL A 1 272 ? -5.383 4.473 -7.824 1 90.19 272 VAL A N 1
ATOM 2073 C CA . VAL A 1 272 ? -4.266 4.727 -8.727 1 90.19 272 VAL A CA 1
ATOM 2074 C C . VAL A 1 272 ? -4.297 6.18 -9.188 1 90.19 272 VAL A C 1
ATOM 2076 O O . VAL A 1 272 ? -3.248 6.809 -9.359 1 90.19 272 VAL A O 1
ATOM 2079 N N . SER A 1 273 ? -5.48 6.695 -9.422 1 92.25 273 SER A N 1
ATOM 2080 C CA . SER A 1 273 ? -5.613 8.086 -9.852 1 92.25 273 SER A CA 1
ATOM 2081 C C . SER A 1 273 ? -5.074 9.047 -8.805 1 92.25 273 SER A C 1
ATOM 2083 O O . SER A 1 273 ? -4.547 10.109 -9.133 1 92.25 273 SER A O 1
ATOM 2085 N N . CYS A 1 274 ? -5.238 8.664 -7.543 1 91.75 274 CYS A N 1
ATOM 2086 C CA . CYS A 1 274 ? -4.715 9.477 -6.445 1 91.75 274 CYS A CA 1
ATOM 2087 C C . CYS A 1 274 ? -3.203 9.617 -6.547 1 91.75 274 CYS A C 1
ATOM 2089 O O . CYS A 1 274 ? -2.674 10.727 -6.484 1 91.75 274 CYS A O 1
ATOM 2091 N N . TYR A 1 275 ? -2.555 8.578 -6.801 1 91 275 TYR A N 1
ATOM 2092 C CA . TYR A 1 275 ? -1.1 8.594 -6.895 1 91 275 TYR A CA 1
ATOM 2093 C C . TYR A 1 275 ? -0.641 9.25 -8.188 1 91 275 TYR A C 1
ATOM 2095 O O . TYR A 1 275 ? 0.379 9.945 -8.211 1 91 275 TYR A O 1
ATOM 2103 N N . PHE A 1 276 ? -1.382 9.062 -9.227 1 92.94 276 PHE A N 1
ATOM 2104 C CA . PHE A 1 276 ? -1.065 9.703 -10.5 1 92.94 276 PHE A CA 1
ATOM 2105 C C . PHE A 1 276 ? -1.138 11.219 -10.383 1 92.94 276 PHE A C 1
ATOM 2107 O O . PHE A 1 276 ? -0.254 11.93 -10.875 1 92.94 276 PHE A O 1
ATOM 2114 N N . THR A 1 277 ? -2.176 11.648 -9.781 1 93.56 277 THR A N 1
ATOM 2115 C CA . THR A 1 277 ? -2.393 13.078 -9.617 1 93.56 277 THR A CA 1
ATOM 2116 C C . THR A 1 277 ? -1.263 13.711 -8.812 1 93.56 277 THR A C 1
ATOM 2118 O O . THR A 1 277 ? -0.755 14.773 -9.164 1 93.56 277 THR A O 1
ATOM 2121 N N . TYR A 1 278 ? -0.884 13.094 -7.734 1 91.44 278 TYR A N 1
ATOM 2122 C CA . TYR A 1 278 ? 0.193 13.617 -6.898 1 91.44 278 TYR A CA 1
ATOM 2123 C C . TYR A 1 278 ? 1.502 13.68 -7.676 1 91.44 278 TYR A C 1
ATOM 2125 O O . TYR A 1 278 ? 2.186 14.703 -7.668 1 91.44 278 TYR A O 1
ATOM 2133 N N . ALA A 1 279 ? 1.821 12.602 -8.344 1 90.19 279 ALA A N 1
ATOM 2134 C CA . ALA A 1 279 ? 3.084 12.516 -9.07 1 90.19 279 ALA A CA 1
ATOM 2135 C C . ALA A 1 279 ? 3.117 13.516 -10.227 1 90.19 279 ALA A C 1
ATOM 2137 O O . ALA A 1 279 ? 4.148 14.141 -10.484 1 90.19 279 ALA A O 1
ATOM 2138 N N . LEU A 1 280 ? 2.072 13.672 -10.883 1 92 280 LEU A N 1
ATOM 2139 C CA . LEU A 1 280 ? 2.006 14.609 -12 1 92 280 LEU A CA 1
ATOM 2140 C C . LEU A 1 280 ? 2.184 16.047 -11.508 1 92 280 LEU A C 1
ATOM 2142 O O . LEU A 1 280 ? 2.891 16.828 -12.141 1 92 280 LEU A O 1
ATOM 2146 N N . ALA A 1 281 ? 1.491 16.328 -10.414 1 91.19 281 ALA A N 1
ATOM 2147 C CA . ALA A 1 281 ? 1.598 17.656 -9.852 1 91.19 281 ALA A CA 1
ATOM 2148 C C . ALA A 1 281 ? 3.041 17.984 -9.477 1 91.19 281 ALA A C 1
ATOM 2150 O O . ALA A 1 281 ? 3.543 19.062 -9.797 1 91.19 281 ALA A O 1
ATOM 2151 N N . GLU A 1 282 ? 3.707 17.078 -8.828 1 84.94 282 GLU A N 1
ATOM 2152 C CA . GLU A 1 282 ? 5.09 17.297 -8.414 1 84.94 282 GLU A CA 1
ATOM 2153 C C . GLU A 1 282 ? 6.023 17.391 -9.617 1 84.94 282 GLU A C 1
ATOM 2155 O O . GLU A 1 282 ? 7.02 18.109 -9.586 1 84.94 282 GLU A O 1
ATOM 2160 N N . GLU A 1 283 ? 5.699 16.656 -10.664 1 85.31 283 GLU A N 1
ATOM 2161 C CA . GLU A 1 283 ? 6.535 16.672 -11.867 1 85.31 283 GLU A CA 1
ATOM 2162 C C . GLU A 1 283 ? 6.426 18 -12.602 1 85.31 283 GLU A C 1
ATOM 2164 O O . GLU A 1 283 ? 7.398 18.469 -13.188 1 85.31 283 GLU A O 1
ATOM 2169 N N . VAL A 1 284 ? 5.285 18.625 -12.586 1 88.25 284 VAL A N 1
ATOM 2170 C CA . VAL A 1 284 ? 5.07 19.875 -13.289 1 88.25 284 VAL A CA 1
ATOM 2171 C C . VAL A 1 284 ? 5.457 21.047 -12.383 1 88.25 284 VAL A C 1
ATOM 2173 O O . VAL A 1 284 ? 5.32 22.219 -12.773 1 88.25 284 VAL A O 1
ATOM 2176 N N . GLY A 1 285 ? 5.914 20.781 -11.219 1 81.44 285 GLY A N 1
ATOM 2177 C CA . GLY A 1 285 ? 6.383 21.812 -10.305 1 81.44 285 GLY A CA 1
ATOM 2178 C C . GLY A 1 285 ? 5.273 22.422 -9.469 1 81.44 285 GLY A C 1
ATOM 2179 O O . GLY A 1 285 ? 5.391 23.547 -8.992 1 81.44 285 GLY A O 1
ATOM 2180 N N . MET A 1 286 ? 4.16 21.781 -9.422 1 86.12 286 MET A N 1
ATOM 2181 C CA . MET A 1 286 ? 3.055 22.219 -8.578 1 86.12 286 MET A CA 1
ATOM 2182 C C . MET A 1 286 ? 3.039 21.469 -7.254 1 86.12 286 MET A C 1
ATOM 2184 O O . MET A 1 286 ? 3.879 20.594 -7.02 1 86.12 286 MET A O 1
ATOM 2188 N N . SER A 1 287 ? 2.105 21.922 -6.355 1 83.06 287 SER A N 1
ATOM 2189 C CA . SER A 1 287 ? 1.986 21.25 -5.059 1 83.06 287 SER A CA 1
ATOM 2190 C C . SER A 1 287 ? 1.127 20 -5.16 1 83.06 287 SER A C 1
ATOM 2192 O O . SER A 1 287 ? -0.068 20.078 -5.449 1 83.06 287 SER A O 1
ATOM 2194 N N . GLY A 1 288 ? 1.758 18.844 -4.895 1 86.5 288 GLY A N 1
ATOM 2195 C CA . GLY A 1 288 ? 1.011 17.594 -4.918 1 86.5 288 GLY A CA 1
ATOM 2196 C C . GLY A 1 288 ? -0.133 17.578 -3.92 1 86.5 288 GLY A C 1
ATOM 2197 O O . GLY A 1 288 ? -1.211 17.047 -4.219 1 86.5 288 GLY A O 1
ATOM 2198 N N . ILE A 1 289 ? 0.007 18.172 -2.773 1 82.19 289 ILE A N 1
ATOM 2199 C CA . ILE A 1 289 ? -0.957 18.156 -1.678 1 82.19 289 ILE A CA 1
ATOM 2200 C C . ILE A 1 289 ? -2.225 18.906 -2.094 1 82.19 289 ILE A C 1
ATOM 2202 O O . ILE A 1 289 ? -3.326 18.359 -2.01 1 82.19 289 ILE A O 1
ATOM 2206 N N . ILE A 1 290 ? -2.068 20.094 -2.615 1 84.06 290 ILE A N 1
ATOM 2207 C CA . ILE A 1 290 ? -3.215 20.906 -2.994 1 84.06 290 ILE A CA 1
ATOM 2208 C C . ILE A 1 290 ? -3.912 20.297 -4.203 1 84.06 290 ILE A C 1
ATOM 2210 O O . ILE A 1 290 ? -5.145 20.281 -4.277 1 84.06 290 ILE A O 1
ATOM 2214 N N . THR A 1 291 ? -3.111 19.797 -5.098 1 91.25 291 THR A N 1
ATOM 2215 C CA . THR A 1 291 ? -3.672 19.203 -6.305 1 91.25 291 THR A CA 1
ATOM 2216 C C . THR A 1 291 ? -4.535 18 -5.965 1 91.25 291 THR A C 1
ATOM 2218 O O . THR A 1 291 ? -5.66 17.875 -6.449 1 91.25 291 THR A O 1
ATOM 2221 N N . VAL A 1 292 ? -4.047 17.156 -5.137 1 91 292 VAL A N 1
ATOM 2222 C CA . VAL A 1 292 ? -4.781 15.953 -4.758 1 91 292 VAL A CA 1
ATOM 2223 C C . VAL A 1 292 ? -6.027 16.344 -3.961 1 91 292 VAL A C 1
ATOM 2225 O O . VAL A 1 292 ? -7.078 15.711 -4.098 1 91 292 VAL A O 1
ATOM 2228 N N . LEU A 1 293 ? -5.934 17.328 -3.145 1 84.5 293 LEU A N 1
ATOM 2229 C CA . LEU A 1 293 ? -7.062 17.766 -2.328 1 84.5 293 LEU A CA 1
ATOM 2230 C C . LEU A 1 293 ? -8.234 18.188 -3.203 1 84.5 293 LEU A C 1
ATOM 2232 O O . LEU A 1 293 ? -9.352 17.703 -3.041 1 84.5 293 LEU A O 1
ATOM 2236 N N . PHE A 1 294 ? -7.984 19.047 -4.121 1 88.06 294 PHE A N 1
ATOM 2237 C CA . PHE A 1 294 ? -9.062 19.547 -4.969 1 88.06 294 PHE A CA 1
ATOM 2238 C C . PHE A 1 294 ? -9.547 18.469 -5.926 1 88.06 294 PHE A C 1
ATOM 2240 O O . PHE A 1 294 ? -10.734 18.422 -6.262 1 88.06 294 PHE A O 1
ATOM 2247 N N . ASN A 1 295 ? -8.609 17.656 -6.363 1 92.88 295 ASN A N 1
ATOM 2248 C CA . ASN A 1 295 ? -9.008 16.516 -7.18 1 92.88 295 ASN A CA 1
ATOM 2249 C C . ASN A 1 295 ? -9.969 15.594 -6.426 1 92.88 295 ASN A C 1
ATOM 2251 O O . ASN A 1 295 ? -11.008 15.195 -6.965 1 92.88 295 ASN A O 1
ATOM 2255 N N . SER A 1 296 ? -9.609 15.297 -5.25 1 89.69 296 SER A N 1
ATOM 2256 C CA . SER A 1 296 ? -10.406 14.359 -4.461 1 89.69 296 SER A CA 1
ATOM 2257 C C . SER A 1 296 ? -11.75 14.961 -4.074 1 89.69 296 SER A C 1
ATOM 2259 O O . SER A 1 296 ? -12.75 14.25 -3.986 1 89.69 296 SER A O 1
ATOM 2261 N N . ILE A 1 297 ? -11.836 16.266 -3.791 1 84.56 297 ILE A N 1
ATOM 2262 C CA . ILE A 1 297 ? -13.086 16.922 -3.451 1 84.56 297 ILE A CA 1
ATOM 2263 C C . ILE A 1 297 ? -14.07 16.812 -4.613 1 84.56 297 ILE A C 1
ATOM 2265 O O . ILE A 1 297 ? -15.227 16.438 -4.422 1 84.56 297 ILE A O 1
ATOM 2269 N N . LEU A 1 298 ? -13.539 17.109 -5.77 1 88.12 298 LEU A N 1
ATOM 2270 C CA . LEU A 1 298 ? -14.398 17.047 -6.945 1 88.12 298 LEU A CA 1
ATOM 2271 C C . LEU A 1 298 ? -14.773 15.609 -7.266 1 88.12 298 LEU A C 1
ATOM 2273 O O . LEU A 1 298 ? -15.922 15.32 -7.613 1 88.12 298 LEU A O 1
ATOM 2277 N N . MET A 1 299 ? -13.852 14.75 -7.176 1 89.25 299 MET A N 1
ATOM 2278 C CA . MET A 1 299 ? -14.125 13.336 -7.434 1 89.25 299 MET A CA 1
ATOM 2279 C C . MET A 1 299 ? -15.102 12.773 -6.406 1 89.25 299 MET A C 1
ATOM 2281 O O . MET A 1 299 ? -15.953 11.945 -6.738 1 89.25 299 MET A O 1
ATOM 2285 N N . GLY A 1 300 ? -14.953 13.172 -5.176 1 84.75 300 GLY A N 1
ATOM 2286 C CA . GLY A 1 300 ? -15.836 12.703 -4.117 1 84.75 300 GLY A CA 1
ATOM 2287 C C . GLY A 1 300 ? -17.281 13.086 -4.34 1 84.75 300 GLY A C 1
ATOM 2288 O O . GLY A 1 300 ? -18.188 12.367 -3.922 1 84.75 300 GLY A O 1
ATOM 2289 N N . VAL A 1 301 ? -17.516 14.148 -5.02 1 80.88 301 VAL A N 1
ATOM 2290 C CA . VAL A 1 301 ? -18.859 14.648 -5.23 1 80.88 301 VAL A CA 1
ATOM 2291 C C . VAL A 1 301 ? -19.438 14.055 -6.512 1 80.88 301 VAL A C 1
ATOM 2293 O O . VAL A 1 301 ? -20.609 13.672 -6.555 1 80.88 301 VAL A O 1
ATOM 2296 N N . TYR A 1 302 ? -18.641 13.836 -7.516 1 81.25 302 TYR A N 1
ATOM 2297 C CA . TYR A 1 302 ? -19.203 13.523 -8.828 1 81.25 302 TYR A CA 1
ATOM 2298 C C . TYR A 1 302 ? -18.938 12.062 -9.195 1 81.25 302 TYR A C 1
ATOM 2300 O O . TYR A 1 302 ? -19.656 11.484 -10.016 1 81.25 302 TYR A O 1
ATOM 2308 N N . ALA A 1 303 ? -17.969 11.453 -8.648 1 79.75 303 ALA A N 1
ATOM 2309 C CA . ALA A 1 303 ? -17.625 10.086 -9.023 1 79.75 303 ALA A CA 1
ATOM 2310 C C . ALA A 1 303 ? -18.672 9.102 -8.516 1 79.75 303 ALA A C 1
ATOM 2312 O O . ALA A 1 303 ? -19.031 8.141 -9.211 1 79.75 303 ALA A O 1
ATOM 2313 N N . PRO A 1 304 ? -19.219 9.367 -7.316 1 76.69 304 PRO A N 1
ATOM 2314 C CA . PRO A 1 304 ? -20.203 8.414 -6.773 1 76.69 304 PRO A CA 1
ATOM 2315 C C . PRO A 1 304 ? -21.453 8.312 -7.629 1 76.69 304 PRO A C 1
ATOM 2317 O O . PRO A 1 304 ? -22.156 7.301 -7.586 1 76.69 304 PRO A O 1
ATOM 2320 N N . ALA A 1 305 ? -21.734 9.336 -8.359 1 76.81 305 ALA A N 1
ATOM 2321 C CA . ALA A 1 305 ? -22.906 9.305 -9.242 1 76.81 305 ALA A CA 1
ATOM 2322 C C . ALA A 1 305 ? -22.75 8.234 -10.32 1 76.81 305 ALA A C 1
ATOM 2324 O O . ALA A 1 305 ? -23.75 7.738 -10.844 1 76.81 305 ALA A O 1
ATOM 2325 N N . HIS A 1 306 ? -21.594 7.855 -10.586 1 79.19 306 HIS A N 1
ATOM 2326 C CA . HIS A 1 306 ? -21.328 6.875 -11.633 1 79.19 306 HIS A CA 1
ATOM 2327 C C . HIS A 1 306 ? -20.969 5.52 -11.039 1 79.19 306 HIS A C 1
ATOM 2329 O O . HIS A 1 306 ? -20.625 4.586 -11.773 1 79.19 306 HIS A O 1
ATOM 2335 N N . LEU A 1 307 ? -21 5.484 -9.719 1 78.06 307 LEU A N 1
ATOM 2336 C CA . LEU A 1 307 ? -20.688 4.25 -9 1 78.06 307 LEU A CA 1
ATOM 2337 C C . LEU A 1 307 ? -21.922 3.682 -8.328 1 78.06 307 LEU A C 1
ATOM 2339 O O . LEU A 1 307 ? -22.891 4.406 -8.094 1 78.06 307 LEU A O 1
ATOM 2343 N N . SER A 1 308 ? -21.922 2.453 -8.109 1 74.88 308 SER A N 1
ATOM 2344 C CA . SER A 1 308 ? -22.969 1.856 -7.281 1 74.88 308 SER A CA 1
ATOM 2345 C C . SER A 1 308 ? -22.828 2.266 -5.82 1 74.88 308 SER A C 1
ATOM 2347 O O . SER A 1 308 ? -21.766 2.713 -5.398 1 74.88 308 SER A O 1
ATOM 2349 N N . ILE A 1 309 ? -23.844 2.254 -5.078 1 72.31 309 ILE A N 1
ATOM 2350 C CA . ILE A 1 309 ? -23.828 2.609 -3.662 1 72.31 309 ILE A CA 1
ATOM 2351 C C . ILE A 1 309 ? -22.844 1.714 -2.912 1 72.31 309 ILE A C 1
ATOM 2353 O O . ILE A 1 309 ? -22.125 2.18 -2.031 1 72.31 309 ILE A O 1
ATOM 2357 N N . GLU A 1 310 ? -22.859 0.542 -3.385 1 70.56 310 GLU A N 1
ATOM 2358 C CA . GLU A 1 310 ? -21.953 -0.41 -2.756 1 70.56 310 GLU A CA 1
ATOM 2359 C C . GLU A 1 310 ? -20.5 -0.051 -3.041 1 70.56 310 GLU A C 1
ATOM 2361 O O . GLU A 1 310 ? -19.656 -0.063 -2.135 1 70.56 310 GLU A O 1
ATOM 2366 N N . SER A 1 311 ? -20.328 0.313 -4.293 1 76.25 311 SER A N 1
ATOM 2367 C CA . SER A 1 311 ? -18.969 0.651 -4.691 1 76.25 311 SER A CA 1
ATOM 2368 C C . SER A 1 311 ? -18.484 1.914 -3.986 1 76.25 311 SER A C 1
ATOM 2370 O O . SER A 1 311 ? -17.312 2.012 -3.609 1 76.25 311 SER A O 1
ATOM 2372 N N . THR A 1 312 ? -19.406 2.791 -3.777 1 79.31 312 THR A N 1
ATOM 2373 C CA . THR A 1 312 ? -19.047 4.043 -3.121 1 79.31 312 THR A CA 1
ATOM 2374 C C . THR A 1 312 ? -18.719 3.807 -1.648 1 79.31 312 THR A C 1
ATOM 2376 O O . THR A 1 312 ? -17.781 4.391 -1.114 1 79.31 312 THR A O 1
ATOM 2379 N N . THR A 1 313 ? -19.469 2.943 -1.045 1 75.62 313 THR A N 1
ATOM 2380 C CA . THR A 1 313 ? -19.234 2.639 0.362 1 75.62 313 THR A CA 1
ATOM 2381 C C . THR A 1 313 ? -17.906 1.901 0.542 1 75.62 313 THR A C 1
ATOM 2383 O O . THR A 1 313 ? -17.141 2.209 1.453 1 75.62 313 THR A O 1
ATOM 2386 N N . LEU A 1 314 ? -17.719 1.04 -0.336 1 76.56 314 LEU A N 1
ATOM 2387 C CA . LEU A 1 314 ? -16.484 0.257 -0.268 1 76.56 314 LEU A CA 1
ATOM 2388 C C . LEU A 1 314 ? -15.273 1.134 -0.538 1 76.56 314 LEU A C 1
ATOM 2390 O O . LEU A 1 314 ? -14.234 0.982 0.114 1 76.56 314 LEU A O 1
ATOM 2394 N N . ALA A 1 315 ? -15.453 2.016 -1.48 1 83.12 315 ALA A N 1
ATOM 2395 C CA . ALA A 1 315 ? -14.359 2.934 -1.809 1 83.12 315 ALA A CA 1
ATOM 2396 C C . ALA A 1 315 ? -14.047 3.852 -0.631 1 83.12 315 ALA A C 1
ATOM 2398 O O . ALA A 1 315 ? -12.875 4.059 -0.295 1 83.12 315 ALA A O 1
ATOM 2399 N N . SER A 1 316 ? -15.062 4.344 -0.008 1 81.38 316 SER A N 1
ATOM 2400 C CA . SER A 1 316 ? -14.883 5.234 1.133 1 81.38 316 SER A CA 1
ATOM 2401 C C . SER A 1 316 ? -14.211 4.512 2.295 1 81.38 316 SER A C 1
ATOM 2403 O O . SER A 1 316 ? -13.336 5.07 2.959 1 81.38 316 SER A O 1
ATOM 2405 N N . PHE A 1 317 ? -14.586 3.346 2.412 1 77.19 317 PHE A N 1
ATOM 2406 C CA . PHE A 1 317 ? -14.023 2.557 3.502 1 77.19 317 PHE A CA 1
ATOM 2407 C C . PHE A 1 317 ? -12.562 2.227 3.234 1 77.19 317 PHE A C 1
ATOM 2409 O O . PHE A 1 317 ? -11.727 2.312 4.137 1 77.19 317 PHE A O 1
ATOM 2416 N N . LEU A 1 318 ? -12.312 1.842 2.072 1 82.94 318 LEU A N 1
ATOM 2417 C CA . LEU A 1 318 ? -10.938 1.503 1.71 1 82.94 318 LEU A CA 1
ATOM 2418 C C . LEU A 1 318 ? -10.023 2.715 1.854 1 82.94 318 LEU A C 1
ATOM 2420 O O . LEU A 1 318 ? -8.906 2.6 2.375 1 82.94 318 LEU A O 1
ATOM 2424 N N . LEU A 1 319 ? -10.5 3.795 1.383 1 84.69 319 LEU A N 1
ATOM 2425 C CA . LEU A 1 319 ? -9.703 5.016 1.47 1 84.69 319 LEU A CA 1
ATOM 2426 C C . LEU A 1 319 ? -9.445 5.395 2.924 1 84.69 319 LEU A C 1
ATOM 2428 O O . LEU A 1 319 ? -8.344 5.828 3.273 1 84.69 319 LEU A O 1
ATOM 2432 N N . LYS A 1 320 ? -10.414 5.211 3.723 1 80.81 320 LYS A N 1
ATOM 2433 C CA . LYS A 1 320 ? -10.266 5.527 5.141 1 80.81 320 LYS A CA 1
ATOM 2434 C C . LYS A 1 320 ? -9.234 4.621 5.805 1 80.81 320 LYS A C 1
ATOM 2436 O O . LYS A 1 320 ? -8.406 5.082 6.59 1 80.81 320 LYS A O 1
ATOM 2441 N N . GLN A 1 321 ? -9.281 3.395 5.469 1 82.12 321 GLN A N 1
ATOM 2442 C CA . GLN A 1 321 ? -8.344 2.443 6.062 1 82.12 321 GLN A CA 1
ATOM 2443 C C . GLN A 1 321 ? -6.922 2.691 5.566 1 82.12 321 GLN A C 1
ATOM 2445 O O . GLN A 1 321 ? -5.965 2.609 6.344 1 82.12 321 GLN A O 1
ATOM 2450 N N . MET A 1 322 ? -6.809 2.947 4.309 1 86.06 322 MET A N 1
ATOM 2451 C CA . MET A 1 322 ? -5.488 3.242 3.76 1 86.06 322 MET A CA 1
ATOM 2452 C C . MET A 1 322 ? -4.906 4.5 4.395 1 86.06 322 MET A C 1
ATOM 2454 O O . MET A 1 322 ? -3.703 4.566 4.652 1 86.06 322 MET A O 1
ATOM 2458 N N . SER A 1 323 ? -5.789 5.461 4.555 1 83.75 323 SER A N 1
ATOM 2459 C CA . SER A 1 323 ? -5.352 6.691 5.199 1 83.75 323 SER A CA 1
ATOM 2460 C C . SER A 1 323 ? -4.906 6.438 6.637 1 83.75 323 SER A C 1
ATOM 2462 O O . SER A 1 323 ? -3.906 6.996 7.09 1 83.75 323 SER A O 1
ATOM 2464 N N . SER A 1 324 ? -5.641 5.613 7.359 1 81.75 324 SER A N 1
ATOM 2465 C CA . SER A 1 324 ? -5.297 5.281 8.734 1 81.75 324 SER A CA 1
ATOM 2466 C C . SER A 1 324 ? -3.961 4.551 8.812 1 81.75 324 SER A C 1
ATOM 2468 O O . SER A 1 324 ? -3.16 4.797 9.719 1 81.75 324 SER A O 1
ATOM 2470 N N . LEU A 1 325 ? -3.768 3.701 7.875 1 84.31 325 LEU A N 1
ATOM 2471 C CA . LEU A 1 325 ? -2.502 2.979 7.809 1 84.31 325 LEU A CA 1
ATOM 2472 C C . LEU A 1 325 ? -1.347 3.932 7.523 1 84.31 325 LEU A C 1
ATOM 2474 O O . LEU A 1 325 ? -0.26 3.781 8.086 1 84.31 325 LEU A O 1
ATOM 2478 N N . ALA A 1 326 ? -1.6 4.789 6.625 1 86.19 326 ALA A N 1
ATOM 2479 C CA . ALA A 1 326 ? -0.579 5.777 6.289 1 86.19 326 ALA A CA 1
ATOM 2480 C C . ALA A 1 326 ? -0.24 6.648 7.496 1 86.19 326 ALA A C 1
ATOM 2482 O O . ALA A 1 326 ? 0.934 6.914 7.77 1 86.19 326 ALA A O 1
ATOM 2483 N N . ASP A 1 327 ? -1.237 7.051 8.203 1 81 327 ASP A N 1
ATOM 2484 C CA . ASP A 1 327 ? -1.04 7.871 9.398 1 81 327 ASP A CA 1
ATOM 2485 C C . ASP A 1 327 ? -0.219 7.121 10.445 1 81 327 ASP A C 1
ATOM 2487 O O . ASP A 1 327 ? 0.703 7.688 11.039 1 81 327 ASP A O 1
ATOM 2491 N N . MET A 1 328 ? -0.584 5.938 10.633 1 83.62 328 MET A N 1
ATOM 2492 C CA . MET A 1 328 ? 0.14 5.113 11.594 1 83.62 328 MET A CA 1
ATOM 2493 C C . MET A 1 328 ? 1.601 4.957 11.188 1 83.62 328 MET A C 1
ATOM 2495 O O . MET A 1 328 ? 2.494 5 12.031 1 83.62 328 MET A O 1
ATOM 2499 N N . THR A 1 329 ? 1.766 4.777 9.945 1 85.31 329 THR A N 1
ATOM 2500 C CA . THR A 1 329 ? 3.117 4.598 9.422 1 85.31 329 THR A CA 1
ATOM 2501 C C . THR A 1 329 ? 3.938 5.871 9.602 1 85.31 329 THR A C 1
ATOM 2503 O O . THR A 1 329 ? 5.094 5.816 10.023 1 85.31 329 THR A O 1
ATOM 2506 N N . ILE A 1 330 ? 3.35 6.992 9.32 1 83.62 330 ILE A N 1
ATOM 2507 C CA . ILE A 1 330 ? 4.051 8.266 9.438 1 83.62 330 ILE A CA 1
ATOM 2508 C C . ILE A 1 330 ? 4.457 8.508 10.891 1 83.62 330 ILE A C 1
ATOM 2510 O O . ILE A 1 330 ? 5.602 8.867 11.164 1 83.62 330 ILE A O 1
ATOM 2514 N N . PHE A 1 331 ? 3.6 8.305 11.781 1 83.69 331 PHE A N 1
ATOM 2515 C CA . PHE A 1 331 ? 3.869 8.594 13.188 1 83.69 331 PHE A CA 1
ATOM 2516 C C . PHE A 1 331 ? 4.871 7.602 13.758 1 83.69 331 PHE A C 1
ATOM 2518 O O . PHE A 1 331 ? 5.699 7.961 14.602 1 83.69 331 PHE A O 1
ATOM 2525 N N . MET A 1 332 ? 4.762 6.41 13.305 1 85.88 332 MET A N 1
ATOM 2526 C CA . MET A 1 332 ? 5.75 5.43 13.742 1 85.88 332 MET A CA 1
ATOM 2527 C C . MET A 1 332 ? 7.141 5.789 13.227 1 85.88 332 MET A C 1
ATOM 2529 O O . MET A 1 332 ? 8.125 5.664 13.953 1 85.88 332 MET A O 1
ATOM 2533 N N . LEU A 1 333 ? 7.203 6.16 12.008 1 82.12 333 LEU A N 1
ATOM 2534 C CA . LEU A 1 333 ? 8.484 6.547 11.422 1 82.12 333 LEU A CA 1
ATOM 2535 C C . LEU A 1 333 ? 9.047 7.785 12.117 1 82.12 333 LEU A C 1
ATOM 2537 O O . LEU A 1 333 ? 10.266 7.918 12.266 1 82.12 333 LEU A O 1
ATOM 2541 N N . CYS A 1 334 ? 8.141 8.672 12.453 1 80.12 334 CYS A N 1
ATOM 2542 C CA . CYS A 1 334 ? 8.562 9.836 13.219 1 80.12 334 CYS A CA 1
ATOM 2543 C C . CYS A 1 334 ? 9.211 9.422 14.539 1 80.12 334 CYS A C 1
ATOM 2545 O O . CYS A 1 334 ? 10.211 10.008 14.953 1 80.12 334 CYS A O 1
ATOM 2547 N N . GLY A 1 335 ? 8.711 8.438 15.156 1 79.81 335 GLY A N 1
ATOM 2548 C CA . GLY A 1 335 ? 9.258 7.938 16.406 1 79.81 335 GLY A CA 1
ATOM 2549 C C . GLY A 1 335 ? 10.602 7.254 16.25 1 79.81 335 GLY A C 1
ATOM 2550 O O . GLY A 1 335 ? 11.492 7.422 17.078 1 79.81 335 GLY A O 1
ATOM 2551 N N . VAL A 1 336 ? 10.758 6.547 15.156 1 77.94 336 VAL A N 1
ATOM 2552 C CA . VAL A 1 336 ? 12 5.824 14.906 1 77.94 336 VAL A CA 1
ATOM 2553 C C . VAL A 1 336 ? 13.141 6.816 14.672 1 77.94 336 VAL A C 1
ATOM 2555 O O . VAL A 1 336 ? 14.289 6.539 15.023 1 77.94 336 VAL A O 1
ATOM 2558 N N . SER A 1 337 ? 12.891 7.871 14.047 1 70.44 337 SER A N 1
ATOM 2559 C CA . SER A 1 337 ? 13.906 8.836 13.633 1 70.44 337 SER A CA 1
ATOM 2560 C C . SER A 1 337 ? 14.586 9.477 14.836 1 70.44 337 SER A C 1
ATOM 2562 O O . SER A 1 337 ? 15.727 9.938 14.742 1 70.44 337 SER A O 1
ATOM 2564 N N . VAL A 1 338 ? 13.93 9.609 15.898 1 65.75 338 VAL A N 1
ATOM 2565 C CA . VAL A 1 338 ? 14.539 10.422 16.938 1 65.75 338 VAL A CA 1
ATOM 2566 C C . VAL A 1 338 ? 14.805 9.57 18.188 1 65.75 338 VAL A C 1
ATOM 2568 O O . VAL A 1 338 ? 13.984 9.516 19.094 1 65.75 338 VAL A O 1
ATOM 2571 N N . VAL A 1 339 ? 15.68 8.664 18.047 1 60.88 339 VAL A N 1
ATOM 2572 C CA . VAL A 1 339 ? 15.992 7.805 19.188 1 60.88 339 VAL A CA 1
ATOM 2573 C C . VAL A 1 339 ? 16.734 8.602 20.25 1 60.88 339 VAL A C 1
ATOM 2575 O O . VAL A 1 339 ? 16.5 8.43 21.438 1 60.88 339 VAL A O 1
ATOM 2578 N N . PHE A 1 340 ? 17.672 9.578 19.812 1 64.44 340 PHE A N 1
ATOM 2579 C CA . PHE A 1 340 ? 18.422 10.32 20.812 1 64.44 340 PHE A CA 1
ATOM 2580 C C . PHE A 1 340 ? 18.266 11.82 20.609 1 64.44 340 PHE A C 1
ATOM 2582 O O . PHE A 1 340 ? 18.547 12.344 19.531 1 64.44 340 PHE A O 1
ATOM 2589 N N . VAL A 1 341 ? 17.625 12.375 21.578 1 72.88 341 VAL A N 1
ATOM 2590 C CA . VAL A 1 341 ? 17.438 13.82 21.547 1 72.88 341 VAL A CA 1
ATOM 2591 C C . VAL A 1 341 ? 18.609 14.492 22.281 1 72.88 341 VAL A C 1
ATOM 2593 O O . VAL A 1 341 ? 18.906 14.156 23.422 1 72.88 341 VAL A O 1
ATOM 2596 N N . THR A 1 342 ? 19.375 15.281 21.531 1 78.19 342 THR A N 1
ATOM 2597 C CA . THR A 1 342 ? 20.469 16.031 22.109 1 78.19 342 THR A CA 1
ATOM 2598 C C . THR A 1 342 ? 19.953 17.094 23.062 1 78.19 342 THR A C 1
ATOM 2600 O O . THR A 1 342 ? 18.781 17.484 23 1 78.19 342 THR A O 1
ATOM 2603 N N . TRP A 1 343 ? 20.844 17.5 23.938 1 81.06 343 TRP A N 1
ATOM 2604 C CA . TRP A 1 343 ? 20.484 18.547 24.891 1 81.06 343 TRP A CA 1
ATOM 2605 C C . TRP A 1 343 ? 20.141 19.844 24.156 1 81.06 343 TRP A C 1
ATOM 2607 O O . TRP A 1 343 ? 19.172 20.516 24.516 1 81.06 343 TRP A O 1
ATOM 2617 N N . GLU A 1 344 ? 20.906 20.156 23.156 1 82.56 344 GLU A N 1
ATOM 2618 C CA . GLU A 1 344 ? 20.641 21.375 22.391 1 82.56 344 GLU A CA 1
ATOM 2619 C C . GLU A 1 344 ? 19.312 21.281 21.656 1 82.56 344 GLU A C 1
ATOM 2621 O O . GLU A 1 344 ? 18.594 22.281 21.531 1 82.56 344 GLU A O 1
ATOM 2626 N N . GLY A 1 345 ? 19 20.078 21.312 1 86 345 GLY A N 1
ATOM 2627 C CA . GLY A 1 345 ? 17.719 19.875 20.672 1 86 345 GLY A CA 1
ATOM 2628 C C . GLY A 1 345 ? 16.547 20.016 21.625 1 86 345 GLY A C 1
ATOM 2629 O O . GLY A 1 345 ? 15.5 20.547 21.25 1 86 345 GLY A O 1
ATOM 2630 N N . LEU A 1 346 ? 16.797 19.672 22.875 1 87.12 346 LEU A N 1
ATOM 2631 C CA . LEU A 1 346 ? 15.758 19.766 23.891 1 87.12 346 LEU A CA 1
ATOM 2632 C C . LEU A 1 346 ? 15.477 21.234 24.234 1 87.12 346 LEU A C 1
ATOM 2634 O O . LEU A 1 346 ? 14.328 21.625 24.422 1 87.12 346 LEU A O 1
ATOM 2638 N N . VAL A 1 347 ? 16.562 21.969 24.281 1 89.5 347 VAL A N 1
ATOM 2639 C CA . VAL A 1 347 ? 16.406 23.375 24.625 1 89.5 347 VAL A CA 1
ATOM 2640 C C . VAL A 1 347 ? 15.703 24.109 23.484 1 89.5 347 VAL A C 1
ATOM 2642 O O . VAL A 1 347 ? 14.742 24.859 23.719 1 89.5 347 VAL A O 1
ATOM 2645 N N . LEU A 1 348 ? 16.188 23.891 22.328 1 89.25 348 LEU A N 1
ATOM 2646 C CA . LEU A 1 348 ? 15.562 24.531 21.172 1 89.25 348 LEU A CA 1
ATOM 2647 C C . LEU A 1 348 ? 14.117 24.078 21.016 1 89.25 348 LEU A C 1
ATOM 2649 O O . LEU A 1 348 ? 13.242 24.891 20.703 1 89.25 348 LEU A O 1
ATOM 2653 N N . GLY A 1 349 ? 13.867 22.812 21.266 1 91.12 349 GLY A N 1
ATOM 2654 C CA . GLY A 1 349 ? 12.523 22.266 21.156 1 91.12 349 GLY A CA 1
ATOM 2655 C C . GLY A 1 349 ? 11.555 22.875 22.156 1 91.12 349 GLY A C 1
ATOM 2656 O O . GLY A 1 349 ? 10.406 23.156 21.812 1 91.12 349 GLY A O 1
ATOM 2657 N N . SER A 1 350 ? 12.023 23.062 23.391 1 91.81 350 SER A N 1
ATOM 2658 C CA . SER A 1 350 ? 11.188 23.672 24.406 1 91.81 350 SER A CA 1
ATOM 2659 C C . SER A 1 350 ? 10.82 25.109 24.062 1 91.81 350 SER A C 1
ATOM 2661 O O . SER A 1 350 ? 9.688 25.547 24.281 1 91.81 350 SER A O 1
ATOM 2663 N N . TRP A 1 351 ? 11.781 25.781 23.516 1 90.88 351 TRP A N 1
ATOM 2664 C CA . TRP A 1 351 ? 11.516 27.141 23.094 1 90.88 351 TRP A CA 1
ATOM 2665 C C . TRP A 1 351 ? 10.547 27.172 21.922 1 90.88 351 TRP A C 1
ATOM 2667 O O . TRP A 1 351 ? 9.641 28.016 21.859 1 90.88 351 TRP A O 1
ATOM 2677 N N . LEU A 1 352 ? 10.805 26.266 21 1 92.94 352 LEU A N 1
ATOM 2678 C CA . LEU A 1 352 ? 9.945 26.234 19.812 1 92.94 352 LEU A CA 1
ATOM 2679 C C . LEU A 1 352 ? 8.5 25.953 20.203 1 92.94 352 LEU A C 1
ATOM 2681 O O . LEU A 1 352 ? 7.574 26.453 19.562 1 92.94 352 LEU A O 1
ATOM 2685 N N . CYS A 1 353 ? 8.305 25.125 21.25 1 93.94 353 CYS A N 1
ATOM 2686 C CA . CYS A 1 353 ? 6.953 24.844 21.734 1 93.94 353 CYS A CA 1
ATOM 2687 C C . CYS A 1 353 ? 6.25 26.125 22.172 1 93.94 353 CYS A C 1
ATOM 2689 O O . CYS A 1 353 ? 5.078 26.328 21.844 1 93.94 353 CYS A O 1
ATOM 2691 N N . LEU A 1 354 ? 6.977 26.969 22.797 1 93.31 354 LEU A N 1
ATOM 2692 C CA . LEU A 1 354 ? 6.406 28.203 23.312 1 93.31 354 LEU A CA 1
ATOM 2693 C C . LEU A 1 354 ? 6.219 29.219 22.172 1 93.31 354 LEU A C 1
ATOM 2695 O O . LEU A 1 354 ? 5.191 29.891 22.109 1 93.31 354 LEU A O 1
ATOM 2699 N N . LEU A 1 355 ? 7.184 29.297 21.328 1 93.31 355 LEU A N 1
ATOM 2700 C CA . LEU A 1 355 ? 7.141 30.266 20.25 1 93.31 355 LEU A CA 1
ATOM 2701 C C . LEU A 1 355 ? 6.031 29.922 19.25 1 93.31 355 LEU A C 1
ATOM 2703 O O . LEU A 1 355 ? 5.402 30.828 18.703 1 93.31 355 LEU A O 1
ATOM 2707 N N . CYS A 1 356 ? 5.82 28.609 19.062 1 92.69 356 CYS A N 1
ATOM 2708 C CA . CYS A 1 356 ? 4.777 28.188 18.141 1 92.69 356 CYS A CA 1
ATOM 2709 C C . CYS A 1 356 ? 3.396 28.562 18.656 1 92.69 356 CYS A C 1
ATOM 2711 O O . CYS A 1 356 ? 2.492 28.859 17.859 1 92.69 356 CYS A O 1
ATOM 2713 N N . LEU A 1 357 ? 3.227 28.578 20 1 93.94 357 LEU A N 1
ATOM 2714 C CA . LEU A 1 357 ? 1.954 28.969 20.594 1 93.94 357 LEU A CA 1
ATOM 2715 C C . LEU A 1 357 ? 1.66 30.438 20.328 1 93.94 357 LEU A C 1
ATOM 2717 O O . LEU A 1 357 ? 0.525 30.797 20 1 93.94 357 LEU A O 1
ATOM 2721 N N . VAL A 1 358 ? 2.684 31.188 20.422 1 93.75 358 VAL A N 1
ATOM 2722 C CA . VAL A 1 358 ? 2.533 32.625 20.203 1 93.75 358 VAL A CA 1
ATOM 2723 C C . VAL A 1 358 ? 2.314 32.906 18.719 1 93.75 358 VAL A C 1
ATOM 2725 O O . VAL A 1 358 ? 1.486 33.75 18.359 1 93.75 358 VAL A O 1
ATOM 2728 N N . GLY A 1 359 ? 3.104 32.25 17.938 1 93.25 359 GLY A N 1
ATOM 2729 C CA . GLY A 1 359 ? 2.941 32.406 16.5 1 93.25 359 GLY A CA 1
ATOM 2730 C C . GLY A 1 359 ? 1.56 32.031 16.016 1 93.25 359 GLY A C 1
ATOM 2731 O O . GLY A 1 359 ? 0.978 32.75 15.18 1 93.25 359 GLY A O 1
ATOM 2732 N N . ARG A 1 360 ? 1.04 30.922 16.5 1 92.69 360 ARG A N 1
ATOM 2733 C CA . ARG A 1 360 ? -0.288 30.469 16.109 1 92.69 360 ARG A CA 1
ATOM 2734 C C . ARG A 1 360 ? -1.366 31.438 16.578 1 92.69 360 ARG A C 1
ATOM 2736 O O . ARG A 1 360 ? -2.342 31.688 15.875 1 92.69 360 ARG A O 1
ATOM 2743 N N . ALA A 1 361 ? -1.223 31.969 17.828 1 93.5 361 ALA A N 1
ATOM 2744 C CA . ALA A 1 361 ? -2.176 32.938 18.359 1 93.5 361 ALA A CA 1
ATOM 2745 C C . ALA A 1 361 ? -2.186 34.219 17.516 1 93.5 361 ALA A C 1
ATOM 2747 O O . ALA A 1 361 ? -3.248 34.781 17.25 1 93.5 361 ALA A O 1
ATOM 2748 N N . ALA A 1 362 ? -1.03 34.594 17.141 1 93.19 362 ALA A N 1
ATOM 2749 C CA . ALA A 1 362 ? -0.906 35.781 16.344 1 93.19 362 ALA A CA 1
ATOM 2750 C C . ALA A 1 362 ? -1.494 35.594 14.953 1 93.19 362 ALA A C 1
ATOM 2752 O O . ALA A 1 362 ? -1.848 36.562 14.273 1 93.19 362 ALA A O 1
ATOM 2753 N N . ALA A 1 363 ? -1.544 34.406 14.539 1 92.44 363 ALA A N 1
ATOM 2754 C CA . ALA A 1 363 ? -2.055 34.094 13.203 1 92.44 363 ALA A CA 1
ATOM 2755 C C . ALA A 1 363 ? -3.566 33.906 13.227 1 92.44 363 ALA A C 1
ATOM 2757 O O . ALA A 1 363 ? -4.293 34.5 12.43 1 92.44 363 ALA A O 1
ATOM 2758 N N . ILE A 1 364 ? -4.078 33.125 14.195 1 91.44 364 ILE A N 1
ATOM 2759 C CA . ILE A 1 364 ? -5.465 32.688 14.18 1 91.44 364 ILE A CA 1
ATOM 2760 C C . ILE A 1 364 ? -6.383 33.812 14.656 1 91.44 364 ILE A C 1
ATOM 2762 O O . ILE A 1 364 ? -7.383 34.125 14.008 1 91.44 364 ILE A O 1
ATOM 2766 N N . PHE A 1 365 ? -6.105 34.531 15.711 1 91.56 365 PHE A N 1
ATOM 2767 C CA . PHE A 1 365 ? -7.031 35.469 16.328 1 91.56 365 PHE A CA 1
ATOM 2768 C C . PHE A 1 365 ? -7.219 36.688 15.43 1 91.56 365 PHE A C 1
ATOM 2770 O O . PHE A 1 365 ? -8.344 37.062 15.117 1 91.56 365 PHE A O 1
ATOM 2777 N N . PRO A 1 366 ? -6.152 37.25 14.961 1 91.5 366 PRO A N 1
ATOM 2778 C CA . PRO A 1 366 ? -6.359 38.406 14.078 1 91.5 366 PRO A CA 1
ATOM 2779 C C . PRO A 1 366 ? -7.02 38 12.758 1 91.5 366 PRO A C 1
ATOM 2781 O O . PRO A 1 366 ? -7.848 38.75 12.234 1 91.5 366 PRO A O 1
ATOM 2784 N N . CYS A 1 367 ? -6.621 36.906 12.203 1 91.12 367 CYS A N 1
ATOM 2785 C CA . CYS A 1 367 ? -7.195 36.5 10.93 1 91.12 367 CYS A CA 1
ATOM 2786 C C . CYS A 1 367 ? -8.68 36.188 11.086 1 91.12 367 CYS A C 1
ATOM 2788 O O . CYS A 1 367 ? -9.469 36.438 10.18 1 91.12 367 CYS A O 1
ATOM 2790 N N . CYS A 1 368 ? -9.016 35.531 12.188 1 89.69 368 CYS A N 1
ATOM 2791 C CA . CYS A 1 368 ? -10.43 35.25 12.43 1 89.69 368 CYS A CA 1
ATOM 2792 C C . CYS A 1 368 ? -11.211 36.562 12.648 1 89.69 368 CYS A C 1
ATOM 2794 O O . CYS A 1 368 ? -12.375 36.656 12.258 1 89.69 368 CYS A O 1
ATOM 2796 N N . MET A 1 369 ? -10.602 37.562 13.273 1 87.62 369 MET A N 1
ATOM 2797 C CA . MET A 1 369 ? -11.242 38.844 13.445 1 87.62 369 MET A CA 1
ATOM 2798 C C . MET A 1 369 ? -11.492 39.531 12.094 1 87.62 369 MET A C 1
ATOM 2800 O O . MET A 1 369 ? -12.547 40.094 11.875 1 87.62 369 MET A O 1
ATOM 2804 N N . ILE A 1 370 ? -10.531 39.375 11.273 1 89.75 370 ILE A N 1
ATOM 2805 C CA . ILE A 1 370 ? -10.672 39.938 9.938 1 89.75 370 ILE A CA 1
ATOM 2806 C C . ILE A 1 370 ? -11.789 39.188 9.188 1 89.75 370 ILE A C 1
ATOM 2808 O O . ILE A 1 370 ? -12.586 39.812 8.484 1 89.75 370 ILE A O 1
ATOM 2812 N N . SER A 1 371 ? -11.773 37.906 9.328 1 87.25 371 SER A N 1
ATOM 2813 C CA . SER A 1 371 ? -12.812 37.094 8.68 1 87.25 371 SER A CA 1
ATOM 2814 C C . SER A 1 371 ? -14.195 37.469 9.18 1 87.25 371 SER A C 1
ATOM 2816 O O . SER A 1 371 ? -15.148 37.531 8.406 1 87.25 371 SER A O 1
ATOM 2818 N N . ASN A 1 372 ? -14.336 37.656 10.492 1 85.25 372 ASN A N 1
ATOM 2819 C CA . ASN A 1 372 ? -15.625 38.031 11.07 1 85.25 372 ASN A CA 1
ATOM 2820 C C . ASN A 1 372 ? -16.062 39.406 10.617 1 85.25 372 ASN A C 1
ATOM 2822 O O . ASN A 1 372 ? -17.266 39.656 10.406 1 85.25 372 ASN A O 1
ATOM 2826 N N . VAL A 1 373 ? -15.164 40.281 10.438 1 83.19 373 VAL A N 1
ATOM 2827 C CA . VAL A 1 373 ? -15.469 41.625 9.953 1 83.19 373 VAL A CA 1
ATOM 2828 C C . VAL A 1 373 ? -15.953 41.562 8.508 1 83.19 373 VAL A C 1
ATOM 2830 O O . VAL A 1 373 ? -16.906 42.25 8.133 1 83.19 373 VAL A O 1
ATOM 2833 N N . ILE A 1 374 ? -15.32 40.75 7.77 1 82.94 374 ILE A N 1
ATOM 2834 C CA . ILE A 1 374 ? -15.703 40.594 6.375 1 82.94 374 ILE A CA 1
ATOM 2835 C C . ILE A 1 374 ? -17.094 39.938 6.297 1 82.94 374 ILE A C 1
ATOM 2837 O O . ILE A 1 374 ? -17.922 40.344 5.477 1 82.94 374 ILE A O 1
ATOM 2841 N N . LYS A 1 375 ? -17.188 38.938 7.156 1 80.94 375 LYS A N 1
ATOM 2842 C CA . LYS A 1 375 ? -18.484 38.281 7.188 1 80.94 375 LYS A CA 1
ATOM 2843 C C . LYS A 1 375 ? -19.594 39.25 7.609 1 80.94 375 LYS A C 1
ATOM 2845 O O . LYS A 1 375 ? -20.719 39.156 7.125 1 80.94 375 LYS A O 1
ATOM 2850 N N . HIS A 1 376 ? -19.359 40.031 8.562 1 75.69 376 HIS A N 1
ATOM 2851 C CA . HIS A 1 376 ? -20.328 41.031 9.023 1 75.69 376 HIS A CA 1
ATOM 2852 C C . HIS A 1 376 ? -20.688 42.031 7.91 1 75.69 376 HIS A C 1
ATOM 2854 O O . HIS A 1 376 ? -21.844 42.406 7.754 1 75.69 376 HIS A O 1
ATOM 2860 N N . PHE A 1 377 ? -19.703 42.312 7.156 1 74.25 377 PHE A N 1
ATOM 2861 C CA . PHE A 1 377 ? -19.922 43.281 6.082 1 74.25 377 PHE A CA 1
ATOM 2862 C C . PHE A 1 377 ? -20.641 42.625 4.91 1 74.25 377 PHE A C 1
ATOM 2864 O O . PHE A 1 377 ? -21.5 43.219 4.289 1 74.25 377 PHE A O 1
ATOM 2871 N N . VAL A 1 378 ? -20.125 41.406 4.59 1 68.31 378 VAL A N 1
ATOM 2872 C CA . VAL A 1 378 ? -20.75 40.688 3.471 1 68.31 378 VAL A CA 1
ATOM 2873 C C . VAL A 1 378 ? -22.125 40.156 3.887 1 68.31 378 VAL A C 1
ATOM 2875 O O . VAL A 1 378 ? -23.016 40.031 3.055 1 68.31 378 VAL A O 1
ATOM 2878 N N . GLY A 1 379 ? -22.203 39.594 5.133 1 61.12 379 GLY A N 1
ATOM 2879 C CA . GLY A 1 379 ? -23.453 39.094 5.703 1 61.12 379 GLY A CA 1
ATOM 2880 C C . GLY A 1 379 ? -24.562 40.125 5.73 1 61.12 379 GLY A C 1
ATOM 2881 O O . GLY A 1 379 ? -25.734 39.781 5.844 1 61.12 379 GLY A O 1
ATOM 2882 N N . LYS A 1 380 ? -24.438 41.375 5.816 1 55.78 380 LYS A N 1
ATOM 2883 C CA . LYS A 1 380 ? -25.438 42.406 5.645 1 55.78 380 LYS A CA 1
ATOM 2884 C C . LYS A 1 380 ? -26.156 42.281 4.301 1 55.78 380 LYS A C 1
ATOM 2886 O O . LYS A 1 380 ? -27.328 42.594 4.184 1 55.78 380 LYS A O 1
ATOM 2891 N N . ARG A 1 381 ? -25.625 41.625 3.369 1 53.97 381 ARG A N 1
ATOM 2892 C CA . ARG A 1 381 ? -26.219 41.438 2.053 1 53.97 381 ARG A CA 1
ATOM 2893 C C . ARG A 1 381 ? -26.703 39.969 1.876 1 53.97 381 ARG A C 1
ATOM 2895 O O . ARG A 1 381 ? -27.688 39.719 1.192 1 53.97 381 ARG A O 1
ATOM 2902 N N . LEU A 1 382 ? -25.891 38.844 2.477 1 57.78 382 LEU A N 1
ATOM 2903 C CA . LEU A 1 382 ? -26.234 37.438 2.34 1 57.78 382 LEU A CA 1
ATOM 2904 C C . LEU A 1 382 ? -26.469 36.781 3.707 1 57.78 382 LEU A C 1
ATOM 2906 O O . LEU A 1 382 ? -25.5 36.5 4.43 1 57.78 382 LEU A O 1
ATOM 2910 N N . PRO A 1 383 ? -27.719 36.656 4.188 1 52.41 383 PRO A N 1
ATOM 2911 C CA . PRO A 1 383 ? -28.078 36.156 5.52 1 52.41 383 PRO A CA 1
ATOM 2912 C C . PRO A 1 383 ? -27.422 34.812 5.848 1 52.41 383 PRO A C 1
ATOM 2914 O O . PRO A 1 383 ? -27.234 34.5 7.023 1 52.41 383 PRO A O 1
ATOM 2917 N N . ALA A 1 384 ? -27.141 34.031 4.871 1 55.25 384 ALA A N 1
ATOM 2918 C CA . ALA A 1 384 ? -26.609 32.688 5.105 1 55.25 384 ALA A CA 1
ATOM 2919 C C . ALA A 1 384 ? -25.219 32.75 5.738 1 55.25 384 ALA A C 1
ATOM 2921 O O . ALA A 1 384 ? -24.859 31.875 6.52 1 55.25 384 ALA A O 1
ATOM 2922 N N . GLU A 1 385 ? -24.484 33.781 5.438 1 55.84 385 GLU A N 1
ATOM 2923 C CA . GLU A 1 385 ? -23.109 33.906 5.93 1 55.84 385 GLU A CA 1
ATOM 2924 C C . GLU A 1 385 ? -23.078 34.312 7.398 1 55.84 385 GLU A C 1
ATOM 2926 O O . GLU A 1 385 ? -22.141 34 8.125 1 55.84 385 GLU A O 1
ATOM 2931 N N . ARG A 1 386 ? -24.156 35.094 7.852 1 51.69 386 ARG A N 1
ATOM 2932 C CA . ARG A 1 386 ? -24.219 35.5 9.242 1 51.69 386 ARG A CA 1
ATOM 2933 C C . ARG A 1 386 ? -24.359 34.312 10.18 1 51.69 386 ARG A C 1
ATOM 2935 O O . ARG A 1 386 ? -23.922 34.375 11.336 1 51.69 386 ARG A O 1
ATOM 2942 N N . LYS A 1 387 ? -24.844 33.281 9.617 1 56.81 387 LYS A N 1
ATOM 2943 C CA . LYS A 1 387 ? -25.109 32.094 10.438 1 56.81 387 LYS A CA 1
ATOM 2944 C C . LYS A 1 387 ? -23.812 31.328 10.703 1 56.81 387 LYS A C 1
ATOM 2946 O O . LYS A 1 387 ? -23.703 30.609 11.695 1 56.81 387 LYS A O 1
ATOM 2951 N N . ASN A 1 388 ? -22.875 31.75 9.891 1 62.56 388 ASN A N 1
ATOM 2952 C CA . ASN A 1 388 ? -21.625 31.016 10.039 1 62.56 388 ASN A CA 1
ATOM 2953 C C . ASN A 1 388 ? -20.516 31.875 10.641 1 62.56 388 ASN A C 1
ATOM 2955 O O . ASN A 1 388 ? -19.406 31.938 10.117 1 62.56 388 ASN A O 1
ATOM 2959 N N . TYR A 1 389 ? -20.891 32.531 11.742 1 69.62 389 TYR A N 1
ATOM 2960 C CA . TYR A 1 389 ? -19.953 33.375 12.477 1 69.62 389 TYR A CA 1
ATOM 2961 C C . TYR A 1 389 ? -18.984 32.5 13.289 1 69.62 389 TYR A C 1
ATOM 2963 O O . TYR A 1 389 ? -19.375 31.484 13.859 1 69.62 389 TYR A O 1
ATOM 2971 N N . ILE A 1 390 ? -17.656 32.875 13.148 1 78.56 390 ILE A N 1
ATOM 2972 C CA . ILE A 1 390 ? -16.641 32.188 13.922 1 78.56 390 ILE A CA 1
ATOM 2973 C C . ILE A 1 390 ? -16.594 32.75 15.336 1 78.56 390 ILE A C 1
ATOM 2975 O O . ILE A 1 390 ? -15.961 33.781 15.578 1 78.56 390 ILE A O 1
ATOM 2979 N N . SER A 1 391 ? -17.219 32.062 16.25 1 81.5 391 SER A N 1
ATOM 2980 C CA . SER A 1 391 ? -17.281 32.5 17.625 1 81.5 391 SER A CA 1
ATOM 2981 C C . SER A 1 391 ? -15.93 32.375 18.328 1 81.5 391 SER A C 1
ATOM 2983 O O . SER A 1 391 ? -15 31.781 17.766 1 81.5 391 SER A O 1
ATOM 2985 N N . TRP A 1 392 ? -15.844 33 19.469 1 84.88 392 TRP A N 1
ATOM 2986 C CA . TRP A 1 392 ? -14.617 32.938 20.25 1 84.88 392 TRP A CA 1
ATOM 2987 C C . TRP A 1 392 ? -14.289 31.484 20.609 1 84.88 392 TRP A C 1
ATOM 2989 O O . TRP A 1 392 ? -13.117 31.109 20.719 1 84.88 392 TRP A O 1
ATOM 2999 N N . LYS A 1 393 ? -15.289 30.688 20.688 1 85.56 393 LYS A N 1
ATOM 3000 C CA . LYS A 1 393 ? -15.102 29.281 20.984 1 85.56 393 LYS A CA 1
ATOM 3001 C C . LYS A 1 393 ? -14.453 28.547 19.812 1 85.56 393 LYS A C 1
ATOM 3003 O O . LYS A 1 393 ? -13.57 27.703 20 1 85.56 393 LYS A O 1
ATOM 3008 N N . HIS A 1 394 ? -14.914 28.984 18.656 1 87 394 HIS A N 1
ATOM 3009 C CA . HIS A 1 394 ? -14.344 28.375 17.453 1 87 394 HIS A CA 1
ATOM 3010 C C . HIS A 1 394 ? -12.883 28.797 17.281 1 87 394 HIS A C 1
ATOM 3012 O O . HIS A 1 394 ? -12.047 27.984 16.875 1 87 394 HIS A O 1
ATOM 3018 N N . GLN A 1 395 ? -12.664 30.047 17.625 1 88.94 395 GLN A N 1
ATOM 3019 C CA . GLN A 1 395 ? -11.312 30.578 17.469 1 88.94 395 GLN A CA 1
ATOM 3020 C C . GLN A 1 395 ? -10.344 29.891 18.438 1 88.94 395 GLN A C 1
ATOM 3022 O O . GLN A 1 395 ? -9.211 29.578 18.062 1 88.94 395 GLN A O 1
ATOM 3027 N N . PHE A 1 396 ? -10.797 29.703 19.594 1 89.56 396 PHE A N 1
ATOM 3028 C CA . PHE A 1 396 ? -9.961 29.062 20.594 1 89.56 396 PHE A CA 1
ATOM 3029 C C . PHE A 1 396 ? -9.648 27.625 20.188 1 89.56 396 PHE A C 1
ATOM 3031 O O . PHE A 1 396 ? -8.516 27.156 20.344 1 89.56 396 PHE A O 1
ATOM 3038 N N . MET A 1 397 ? -10.633 26.984 19.703 1 88.62 397 MET A N 1
ATOM 3039 C CA . MET A 1 397 ? -10.438 25.594 19.312 1 88.62 397 MET A CA 1
ATOM 3040 C C . MET A 1 397 ? -9.547 25.5 18.078 1 88.62 397 MET A C 1
ATOM 3042 O O . MET A 1 397 ? -8.789 24.531 17.938 1 88.62 397 MET A O 1
ATOM 3046 N N . MET A 1 398 ? -9.656 26.453 17.25 1 89.38 398 MET A N 1
ATOM 3047 C CA . MET A 1 398 ? -8.766 26.484 16.094 1 89.38 398 MET A CA 1
ATOM 3048 C C . MET A 1 398 ? -7.316 26.688 16.516 1 89.38 398 MET A C 1
ATOM 3050 O O . MET A 1 398 ? -6.414 26.078 15.945 1 89.38 398 MET A O 1
ATOM 3054 N N . TRP A 1 399 ? -7.215 27.531 17.469 1 91.06 399 TRP A N 1
ATOM 3055 C CA . TRP A 1 399 ? -5.887 27.75 18.031 1 91.06 399 TRP A CA 1
ATOM 3056 C C . TRP A 1 399 ? -5.363 26.5 18.703 1 91.06 399 TRP A C 1
ATOM 3058 O O . TRP A 1 399 ? -4.199 26.125 18.547 1 91.06 399 TRP A O 1
ATOM 3068 N N . HIS A 1 400 ? -6.223 25.812 19.406 1 89.44 400 HIS A N 1
ATOM 3069 C CA . HIS A 1 400 ? -5.879 24.594 20.125 1 89.44 400 HIS A CA 1
ATOM 3070 C C . HIS A 1 400 ? -5.582 23.438 19.172 1 89.44 400 HIS A C 1
ATOM 3072 O O . HIS A 1 400 ? -4.777 22.562 19.484 1 89.44 400 HIS A O 1
ATOM 3078 N N . SER A 1 401 ? -6.113 23.484 17.969 1 87.06 401 SER A N 1
ATOM 3079 C CA . SER A 1 401 ? -5.996 22.391 17.016 1 87.06 401 SER A CA 1
ATOM 3080 C C . SER A 1 401 ? -4.734 22.516 16.172 1 87.06 401 SER A C 1
ATOM 3082 O O . SER A 1 401 ? -4.582 21.828 15.164 1 87.06 401 SER A O 1
ATOM 3084 N N . GLY A 1 402 ? -3.848 23.297 16.578 1 85.75 402 GLY A N 1
ATOM 3085 C CA . GLY A 1 402 ? -2.633 23.531 15.805 1 85.75 402 GLY A CA 1
ATOM 3086 C C . GLY A 1 402 ? -1.545 22.5 16.094 1 85.75 402 GLY A C 1
ATOM 3087 O O . GLY A 1 402 ? -0.418 22.875 16.438 1 85.75 402 GLY A O 1
ATOM 3088 N N . LEU A 1 403 ? -1.858 21.25 15.914 1 85.62 403 LEU A N 1
ATOM 3089 C CA . LEU A 1 403 ? -0.87 20.203 16.141 1 85.62 403 LEU A CA 1
ATOM 3090 C C . LEU A 1 403 ? 0.121 20.125 14.984 1 85.62 403 LEU A C 1
ATOM 3092 O O . LEU A 1 403 ? -0.17 20.578 13.883 1 85.62 403 LEU A O 1
ATOM 3096 N N . ARG A 1 404 ? 1.235 19.703 15.375 1 85.44 404 ARG A N 1
ATOM 3097 C CA . ARG A 1 404 ? 2.271 19.5 14.367 1 85.44 404 ARG A CA 1
ATOM 3098 C C . ARG A 1 404 ? 2.438 18.016 14.031 1 85.44 404 ARG A C 1
ATOM 3100 O O . ARG A 1 404 ? 2 17.156 14.789 1 85.44 404 ARG A O 1
ATOM 3107 N N . GLY A 1 405 ? 2.977 17.781 12.883 1 80.19 405 GLY A N 1
ATOM 3108 C CA . GLY A 1 405 ? 2.979 16.375 12.5 1 80.19 405 GLY A CA 1
ATOM 3109 C C . GLY A 1 405 ? 4.188 15.977 11.672 1 80.19 405 GLY A C 1
ATOM 3110 O O . GLY A 1 405 ? 5.285 16.5 11.891 1 80.19 405 GLY A O 1
ATOM 3111 N N . GLY A 1 406 ? 3.975 14.961 10.867 1 78 406 GLY A N 1
ATOM 3112 C CA . GLY A 1 406 ? 5.043 14.312 10.117 1 78 406 GLY A CA 1
ATOM 3113 C C . GLY A 1 406 ? 5.668 15.227 9.078 1 78 406 GLY A C 1
ATOM 3114 O O . GLY A 1 406 ? 6.867 15.125 8.797 1 78 406 GLY A O 1
ATOM 3115 N N . ILE A 1 407 ? 4.914 16.109 8.562 1 81.5 407 ILE A N 1
ATOM 3116 C CA . ILE A 1 407 ? 5.434 16.984 7.516 1 81.5 407 ILE A CA 1
ATOM 3117 C C . ILE A 1 407 ? 6.523 17.891 8.094 1 81.5 407 ILE A C 1
ATOM 3119 O O . ILE A 1 407 ? 7.523 18.172 7.43 1 81.5 407 ILE A O 1
ATOM 3123 N N . SER A 1 408 ? 6.273 18.375 9.297 1 89.31 408 SER A N 1
ATOM 3124 C CA . SER A 1 408 ? 7.297 19.203 9.938 1 89.31 408 SER A CA 1
ATOM 3125 C C . SER A 1 408 ? 8.609 18.438 10.078 1 89.31 408 SER A C 1
ATOM 3127 O O . SER A 1 408 ? 9.688 18.969 9.82 1 89.31 408 SER A O 1
ATOM 3129 N N . LEU A 1 409 ? 8.5 17.234 10.453 1 84.62 409 LEU A N 1
ATOM 3130 C CA . LEU A 1 409 ? 9.695 16.422 10.633 1 84.62 409 LEU A CA 1
ATOM 3131 C C . LEU A 1 409 ? 10.344 16.109 9.289 1 84.62 409 LEU A C 1
ATOM 3133 O O . LEU A 1 409 ? 11.57 16.062 9.188 1 84.62 409 LEU A O 1
ATOM 3137 N N . LEU A 1 410 ? 9.562 15.898 8.367 1 79.06 410 LEU A N 1
ATOM 3138 C CA . LEU A 1 410 ? 10.086 15.648 7.027 1 79.06 410 LEU A CA 1
ATOM 3139 C C . LEU A 1 410 ? 10.883 16.844 6.527 1 79.06 410 LEU A C 1
ATOM 3141 O O . LEU A 1 410 ? 11.977 16.688 5.984 1 79.06 410 LEU A O 1
ATOM 3145 N N . LEU A 1 411 ? 10.336 18.016 6.711 1 83.69 411 LEU A N 1
ATOM 3146 C CA . LEU A 1 411 ? 11.008 19.234 6.258 1 83.69 411 LEU A CA 1
ATOM 3147 C C . LEU A 1 411 ? 12.305 19.453 7.035 1 83.69 411 LEU A C 1
ATOM 3149 O O . LEU A 1 411 ? 13.297 19.922 6.477 1 83.69 411 LEU A O 1
ATOM 3153 N N . ALA A 1 412 ? 12.242 19.125 8.281 1 87.5 412 A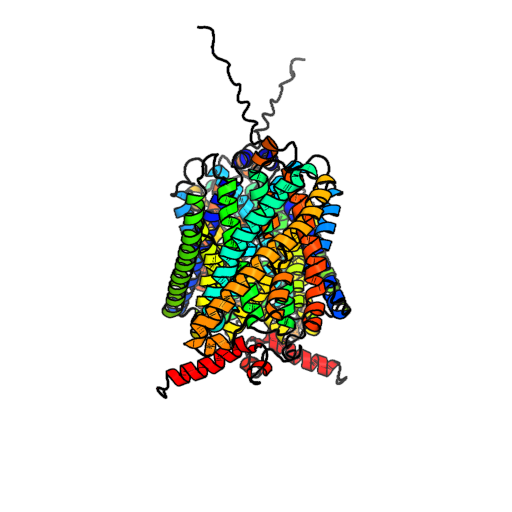LA A N 1
ATOM 3154 C CA . ALA A 1 412 ? 13.445 19.25 9.094 1 87.5 412 ALA A CA 1
ATOM 3155 C C . ALA A 1 412 ? 14.562 18.344 8.578 1 87.5 412 ALA A C 1
ATOM 3157 O O . ALA A 1 412 ? 15.727 18.734 8.547 1 87.5 412 ALA A O 1
ATOM 3158 N N . LYS A 1 413 ? 14.211 17.234 8.148 1 80 413 LYS A N 1
ATOM 3159 C CA . LYS A 1 413 ? 15.195 16.281 7.652 1 80 413 LYS A CA 1
ATOM 3160 C C . LYS A 1 413 ? 15.664 16.656 6.25 1 80 413 LYS A C 1
ATOM 3162 O O . LYS A 1 413 ? 16.766 16.266 5.84 1 80 413 LYS A O 1
ATOM 3167 N N . GLU A 1 414 ? 14.906 17.391 5.582 1 76.75 414 GLU A N 1
ATOM 3168 C CA . GLU A 1 414 ? 15.258 17.812 4.227 1 76.75 414 GLU A CA 1
ATOM 3169 C C . GLU A 1 414 ? 16.094 19.078 4.242 1 76.75 414 GLU A C 1
ATOM 3171 O O . GLU A 1 414 ? 16.531 19.562 3.189 1 76.75 414 GLU A O 1
ATOM 3176 N N . LEU A 1 415 ? 16.266 19.578 5.418 1 81.31 415 LEU A N 1
ATOM 3177 C CA . LEU A 1 415 ? 17.078 20.797 5.539 1 81.31 415 LEU A CA 1
ATOM 3178 C C . LEU A 1 415 ? 18.469 20.562 4.961 1 81.31 415 LEU A C 1
ATOM 3180 O O . LEU A 1 415 ? 19.078 19.531 5.199 1 81.31 415 LEU A O 1
ATOM 3184 N N . GLY A 1 416 ? 18.844 21.484 4.145 1 73.56 416 GLY A N 1
ATOM 3185 C CA . GLY A 1 416 ? 20.156 21.375 3.518 1 73.56 416 GLY A CA 1
ATOM 3186 C C . GLY A 1 416 ? 21.297 21.531 4.504 1 73.56 416 GLY A C 1
ATOM 3187 O O . GLY A 1 416 ? 21.094 21.922 5.648 1 73.56 416 GLY A O 1
ATOM 3188 N N . THR A 1 417 ? 22.469 21.188 4.059 1 73.69 417 THR A N 1
ATOM 3189 C CA . THR A 1 417 ? 23.656 21.234 4.898 1 73.69 417 THR A CA 1
ATOM 3190 C C . THR A 1 417 ? 24.156 22.656 5.074 1 73.69 417 THR A C 1
ATOM 3192 O O . THR A 1 417 ? 25.078 22.906 5.848 1 73.69 417 THR A O 1
ATOM 3195 N N . TRP A 1 418 ? 23.438 23.578 4.414 1 75.75 418 TRP A N 1
ATOM 3196 C CA . TRP A 1 418 ? 23.844 24.984 4.539 1 75.75 418 TRP A CA 1
ATOM 3197 C C . TRP A 1 418 ? 23.625 25.484 5.961 1 75.75 418 TRP A C 1
ATOM 3199 O O . TRP A 1 418 ? 24.281 26.422 6.402 1 75.75 418 TRP A O 1
ATOM 3209 N N . VAL A 1 419 ? 22.797 24.859 6.691 1 78.44 419 VAL A N 1
ATOM 3210 C CA . VAL A 1 419 ? 22.469 25.297 8.047 1 78.44 419 VAL A CA 1
ATOM 3211 C C . VAL A 1 419 ? 23.641 25.016 8.977 1 78.44 419 VAL A C 1
ATOM 3213 O O . VAL A 1 419 ? 23.859 25.75 9.938 1 78.44 419 VAL A O 1
ATOM 3216 N N . ASP A 1 420 ? 24.312 23.953 8.625 1 75.31 420 ASP A N 1
ATOM 3217 C CA . ASP A 1 420 ? 25.469 23.594 9.445 1 75.31 420 ASP A CA 1
ATOM 3218 C C . ASP A 1 420 ? 26.656 24.516 9.188 1 75.31 420 ASP A C 1
ATOM 3220 O O . ASP A 1 420 ? 27.453 24.781 10.086 1 75.31 420 ASP A O 1
ATOM 3224 N N . THR A 1 421 ? 26.781 24.859 8 1 65.75 421 THR A N 1
ATOM 3225 C CA . THR A 1 421 ? 27.922 25.703 7.629 1 65.75 421 THR A CA 1
ATOM 3226 C C . THR A 1 421 ? 27.828 27.062 8.305 1 65.75 421 THR A C 1
ATOM 3228 O O . THR A 1 421 ? 28.844 27.656 8.664 1 65.75 421 THR A O 1
ATOM 3231 N N . GLY A 1 422 ? 26.641 27.562 8.555 1 59.91 422 GLY A N 1
ATOM 3232 C CA . GLY A 1 422 ? 26.484 28.891 9.094 1 59.91 422 GLY A CA 1
ATOM 3233 C C . GLY A 1 422 ? 26.344 28.922 10.602 1 59.91 422 GLY A C 1
ATOM 3234 O O . GLY A 1 422 ? 26.594 29.938 11.242 1 59.91 422 GLY A O 1
ATOM 3235 N N . ASN A 1 423 ? 25.922 27.938 11.266 1 64.12 423 ASN A N 1
ATOM 3236 C CA . ASN A 1 423 ? 25.516 28 12.664 1 64.12 423 ASN A CA 1
ATOM 3237 C C . ASN A 1 423 ? 26.297 27.031 13.531 1 64.12 423 ASN A C 1
ATOM 3239 O O . ASN A 1 423 ? 26.125 26.984 14.75 1 64.12 423 ASN A O 1
ATOM 3243 N N . GLY A 1 424 ? 27.203 26.281 12.883 1 66.25 424 GLY A N 1
ATOM 3244 C CA . GLY A 1 424 ? 27.938 25.297 13.656 1 66.25 424 GLY A CA 1
ATOM 3245 C C . GLY A 1 424 ? 27.688 23.859 13.219 1 66.25 424 GLY A C 1
ATOM 3246 O O . GLY A 1 424 ? 26.906 23.625 12.297 1 66.25 424 GLY A O 1
ATOM 3247 N N . ARG A 1 425 ? 28.375 23.047 13.945 1 65.62 425 ARG A N 1
ATOM 3248 C CA . ARG A 1 425 ? 28.328 21.625 13.57 1 65.62 425 ARG A CA 1
ATOM 3249 C C . ARG A 1 425 ? 27.078 20.953 14.109 1 65.62 425 ARG A C 1
ATOM 3251 O O . ARG A 1 425 ? 26.656 21.234 15.242 1 65.62 425 ARG A O 1
ATOM 3258 N N . ASP A 1 426 ? 26.281 20.312 13.43 1 76.56 426 ASP A N 1
ATOM 3259 C CA . ASP A 1 426 ? 25.188 19.422 13.797 1 76.56 426 ASP A CA 1
ATOM 3260 C C . ASP A 1 426 ? 23.906 20.203 14.094 1 76.56 426 ASP A C 1
ATOM 3262 O O . ASP A 1 426 ? 23.125 19.812 14.961 1 76.56 426 ASP A O 1
ATOM 3266 N N . VAL A 1 427 ? 23.875 21.422 13.586 1 82.44 427 VAL A N 1
ATOM 3267 C CA . VAL A 1 427 ? 22.688 22.234 13.82 1 82.44 427 VAL A CA 1
ATOM 3268 C C . VAL A 1 427 ? 21.469 21.562 13.203 1 82.44 427 VAL A C 1
ATOM 3270 O O . VAL A 1 427 ? 20.375 21.594 13.781 1 82.44 427 VAL A O 1
ATOM 3273 N N . LYS A 1 428 ? 21.688 20.922 12.117 1 82.75 428 LYS A N 1
ATOM 3274 C CA . LYS A 1 428 ? 20.594 20.203 11.469 1 82.75 428 LYS A CA 1
ATOM 3275 C C . LYS A 1 428 ? 20.016 19.125 12.375 1 82.75 428 LYS A C 1
ATOM 3277 O O . LYS A 1 428 ? 18.797 18.984 12.492 1 82.75 428 LYS A O 1
ATOM 3282 N N . GLU A 1 429 ? 20.891 18.453 13.039 1 81.38 429 GLU A N 1
ATOM 3283 C CA . GLU A 1 429 ? 20.453 17.391 13.938 1 81.38 429 GLU A CA 1
ATOM 3284 C C . GLU A 1 429 ? 19.688 17.953 15.125 1 81.38 429 GLU A C 1
ATOM 3286 O O . GLU A 1 429 ? 18.703 17.359 15.57 1 81.38 429 GLU A O 1
ATOM 3291 N N . HIS A 1 430 ? 20.156 19.109 15.531 1 85.69 430 HIS A N 1
ATOM 3292 C CA . HIS A 1 430 ? 19.469 19.734 16.656 1 85.69 430 HIS A CA 1
ATOM 3293 C C . HIS A 1 430 ? 18.078 20.203 16.25 1 85.69 430 HIS A C 1
ATOM 3295 O O . HIS A 1 430 ? 17.141 20.156 17.062 1 85.69 430 HIS A O 1
ATOM 3301 N N . ILE A 1 431 ? 17.984 20.656 15.062 1 88.25 431 ILE A N 1
ATOM 3302 C CA . ILE A 1 431 ? 16.703 21.141 14.578 1 88.25 431 ILE A CA 1
ATOM 3303 C C . ILE A 1 431 ? 15.734 19.969 14.414 1 88.25 431 ILE A C 1
ATOM 3305 O O . ILE A 1 431 ? 14.555 20.078 14.742 1 88.25 431 ILE A O 1
ATOM 3309 N N . VAL A 1 432 ? 16.25 18.859 13.977 1 85.88 432 VAL A N 1
ATOM 3310 C CA . VAL A 1 432 ? 15.422 17.672 13.797 1 85.88 432 VAL A CA 1
ATOM 3311 C C . VAL A 1 432 ? 14.945 17.172 15.164 1 85.88 432 VAL A C 1
ATOM 3313 O O . VAL A 1 432 ? 13.773 16.828 15.328 1 85.88 432 VAL A O 1
ATOM 3316 N N . ASP A 1 433 ? 15.867 17.188 16.078 1 86.44 433 ASP A N 1
ATOM 3317 C CA . ASP A 1 433 ? 15.516 16.766 17.438 1 86.44 433 ASP A CA 1
ATOM 3318 C C . ASP A 1 433 ? 14.484 17.703 18.047 1 86.44 433 ASP A C 1
ATOM 3320 O O . ASP A 1 433 ? 13.547 17.266 18.719 1 86.44 433 ASP A O 1
ATOM 3324 N N . ALA A 1 434 ? 14.727 18.922 17.812 1 89.81 434 ALA A N 1
ATOM 3325 C CA . ALA A 1 434 ? 13.805 19.922 18.359 1 89.81 434 ALA A CA 1
ATOM 3326 C C . ALA A 1 434 ? 12.414 19.781 17.75 1 89.81 434 ALA A C 1
ATOM 3328 O O . ALA A 1 434 ? 11.406 19.922 18.438 1 89.81 434 ALA A O 1
ATOM 3329 N N . THR A 1 435 ? 12.352 19.547 16.484 1 90.25 435 THR A N 1
ATOM 3330 C CA . THR A 1 435 ? 11.078 19.375 15.797 1 90.25 435 THR A CA 1
ATOM 3331 C C . THR A 1 435 ? 10.352 18.125 16.297 1 90.25 435 THR A C 1
ATOM 3333 O O . THR A 1 435 ? 9.133 18.141 16.453 1 90.25 435 THR A O 1
ATOM 3336 N N . PHE A 1 436 ? 11.117 17.141 16.547 1 86.81 436 PHE A N 1
ATOM 3337 C CA . PHE A 1 436 ? 10.531 15.922 17.078 1 86.81 436 PHE A CA 1
ATOM 3338 C C . PHE A 1 436 ? 9.898 16.172 18.438 1 86.81 436 PHE A C 1
ATOM 3340 O O . PHE A 1 436 ? 8.789 15.703 18.703 1 86.81 436 PHE A O 1
ATOM 3347 N N . LEU A 1 437 ? 10.633 16.812 19.219 1 87.56 437 LEU A N 1
ATOM 3348 C CA . LEU A 1 437 ? 10.125 17.125 20.562 1 87.56 437 LEU A CA 1
ATOM 3349 C C . LEU A 1 437 ? 8.859 17.969 20.469 1 87.56 437 LEU A C 1
ATOM 3351 O O . LEU A 1 437 ? 7.91 17.75 21.234 1 87.56 437 LEU A O 1
ATOM 3355 N N . LEU A 1 438 ? 8.883 18.891 19.609 1 91.31 438 LEU A N 1
ATOM 3356 C CA . LEU A 1 438 ? 7.719 19.75 19.406 1 91.31 438 LEU A CA 1
ATOM 3357 C C . LEU A 1 438 ? 6.504 18.938 19 1 91.31 438 LEU A C 1
ATOM 3359 O O . LEU A 1 438 ? 5.41 19.125 19.531 1 91.31 438 LEU A O 1
ATOM 3363 N N . VAL A 1 439 ? 6.684 18 18.062 1 88.44 439 VAL A N 1
ATOM 3364 C CA . VAL A 1 439 ? 5.59 17.188 17.562 1 88.44 439 VAL A CA 1
ATOM 3365 C C . VAL A 1 439 ? 5.039 16.312 18.688 1 88.44 439 VAL A C 1
ATOM 3367 O O . VAL A 1 439 ? 3.822 16.219 18.875 1 88.44 439 VAL A O 1
ATOM 3370 N N . CYS A 1 440 ? 5.918 15.758 19.5 1 86.56 440 CYS A N 1
ATOM 3371 C CA . CYS A 1 440 ? 5.508 14.883 20.594 1 86.56 440 CYS A CA 1
ATOM 3372 C C . CYS A 1 440 ? 4.777 15.664 21.672 1 86.56 440 CYS A C 1
ATOM 3374 O O . CYS A 1 440 ? 3.734 15.234 22.156 1 86.56 440 CYS A O 1
ATOM 3376 N N . ALA A 1 441 ? 5.344 16.781 22 1 88.88 441 ALA A N 1
ATOM 3377 C CA . ALA A 1 441 ? 4.746 17.594 23.047 1 88.88 441 ALA A CA 1
ATOM 3378 C C . ALA A 1 441 ? 3.371 18.109 22.609 1 88.88 441 ALA A C 1
ATOM 3380 O O . ALA A 1 441 ? 2.426 18.109 23.406 1 88.88 441 ALA A O 1
ATOM 3381 N N . TYR A 1 442 ? 3.275 18.531 21.375 1 90.06 442 TYR A N 1
ATOM 3382 C CA . TYR A 1 442 ? 2.01 19.062 20.891 1 90.06 442 TYR A CA 1
ATOM 3383 C C . TYR A 1 442 ? 0.961 17.969 20.781 1 90.06 442 TYR A C 1
ATOM 3385 O O . TYR A 1 442 ? -0.213 18.188 21.078 1 90.06 442 TYR A O 1
ATOM 3393 N N . LEU A 1 443 ? 1.362 16.812 20.375 1 85.25 443 LEU A N 1
ATOM 3394 C CA . LEU A 1 443 ? 0.435 15.688 20.297 1 85.25 443 LEU A CA 1
ATOM 3395 C C . LEU A 1 443 ? -0.052 15.281 21.672 1 85.25 443 LEU A C 1
ATOM 3397 O O . LEU A 1 443 ? -1.224 14.938 21.859 1 85.25 443 LEU A O 1
ATOM 3401 N N . LEU A 1 444 ? 0.841 15.312 22.625 1 84.38 444 LEU A N 1
ATOM 3402 C CA . LEU A 1 444 ? 0.504 14.891 23.984 1 84.38 444 LEU A CA 1
ATOM 3403 C C . LEU A 1 444 ? -0.393 15.914 24.672 1 84.38 444 LEU A C 1
ATOM 3405 O O . LEU A 1 444 ? -1.42 15.555 25.25 1 84.38 444 LEU A O 1
ATOM 3409 N N . VAL A 1 445 ? -0.038 17.125 24.547 1 86.81 445 VAL A N 1
ATOM 3410 C CA . VAL A 1 445 ? -0.732 18.172 25.297 1 86.81 445 VAL A CA 1
ATOM 3411 C C . VAL A 1 445 ? -2.012 18.562 24.562 1 86.81 445 VAL A C 1
ATOM 3413 O O . VAL A 1 445 ? -3.102 18.516 25.141 1 86.81 445 VAL A O 1
ATOM 3416 N N . PHE A 1 446 ? -1.855 18.859 23.297 1 87.25 446 PHE A N 1
ATOM 3417 C CA . PHE A 1 446 ? -3.01 19.375 22.578 1 87.25 446 PHE A CA 1
ATOM 3418 C C . PHE A 1 446 ? -3.816 18.25 21.953 1 87.25 446 PHE A C 1
ATOM 3420 O O . PHE A 1 446 ? -5.039 18.344 21.844 1 87.25 446 PHE A O 1
ATOM 3427 N N . GLY A 1 447 ? -3.176 17.234 21.516 1 80.69 447 GLY A N 1
ATOM 3428 C CA . GLY A 1 447 ? -3.908 16.094 20.984 1 80.69 447 GLY A CA 1
ATOM 3429 C C . GLY A 1 447 ? -4.703 15.359 22.047 1 80.69 447 GLY A C 1
ATOM 3430 O O . GLY A 1 447 ? -5.867 15.008 21.828 1 80.69 447 GLY A O 1
ATOM 3431 N N . GLY A 1 448 ? -4.133 15.195 23.188 1 79.44 448 GLY A N 1
ATOM 3432 C CA . GLY A 1 448 ? -4.773 14.492 24.281 1 79.44 448 GLY A CA 1
ATOM 3433 C C . GLY A 1 448 ? -5.852 15.312 24.969 1 79.44 448 GLY A C 1
ATOM 3434 O O . GLY A 1 448 ? -6.82 14.758 25.5 1 79.44 448 GLY A O 1
ATOM 3435 N N . THR A 1 449 ? -5.789 16.625 24.844 1 85.5 449 THR A N 1
ATOM 3436 C CA . THR A 1 449 ? -6.715 17.469 25.594 1 85.5 449 THR A CA 1
ATOM 3437 C C . THR A 1 449 ? -7.816 18 24.688 1 85.5 449 THR A C 1
ATOM 3439 O O . THR A 1 449 ? -8.633 18.828 25.125 1 85.5 449 THR A O 1
ATOM 3442 N N . THR A 1 450 ? -7.812 17.578 23.531 1 84.06 450 THR A N 1
ATOM 3443 C CA . THR A 1 450 ? -8.805 18.094 22.594 1 84.06 450 THR A CA 1
ATOM 3444 C C . THR A 1 450 ? -10.219 17.781 23.062 1 84.06 450 THR A C 1
ATOM 3446 O O . THR A 1 450 ? -11.094 18.641 23.047 1 84.06 450 THR A O 1
ATOM 3449 N N . GLY A 1 451 ? -10.477 16.531 23.516 1 77.56 451 GLY A N 1
ATOM 3450 C CA . GLY A 1 451 ? -11.797 16.156 24 1 77.56 451 GLY A CA 1
ATOM 3451 C C . GLY A 1 451 ? -12.219 16.938 25.234 1 77.56 451 GLY A C 1
ATOM 3452 O O . GLY A 1 451 ? -13.375 17.375 25.328 1 77.56 451 GLY A O 1
ATOM 3453 N N . MET A 1 452 ? -11.359 17.156 26.094 1 81.38 452 MET A N 1
ATOM 3454 C CA . MET A 1 452 ? -11.641 17.875 27.328 1 81.38 452 MET A CA 1
ATOM 3455 C C . MET A 1 452 ? -11.984 19.328 27.047 1 81.38 452 MET A C 1
ATOM 3457 O O . MET A 1 452 ? -12.945 19.859 27.609 1 81.38 452 MET A O 1
ATOM 3461 N N . PHE A 1 453 ? -11.234 19.891 26.141 1 86.12 453 PHE A N 1
ATOM 3462 C CA . PHE A 1 453 ? -11.438 21.312 25.891 1 86.12 453 PHE A CA 1
ATOM 3463 C C . PHE A 1 453 ? -12.703 21.547 25.078 1 86.12 453 PHE A C 1
ATOM 3465 O O . PHE A 1 453 ? -13.344 22.594 25.188 1 86.12 453 PHE A O 1
ATOM 3472 N N . LEU A 1 454 ? -13.031 20.594 24.281 1 83.5 454 LEU A N 1
ATOM 3473 C CA . LEU A 1 454 ? -14.289 20.703 23.531 1 83.5 454 LEU A CA 1
ATOM 3474 C C . LEU A 1 454 ? -15.477 20.734 24.5 1 83.5 454 LEU A C 1
ATOM 3476 O O . LEU A 1 454 ? -16.453 21.469 24.266 1 83.5 454 LEU A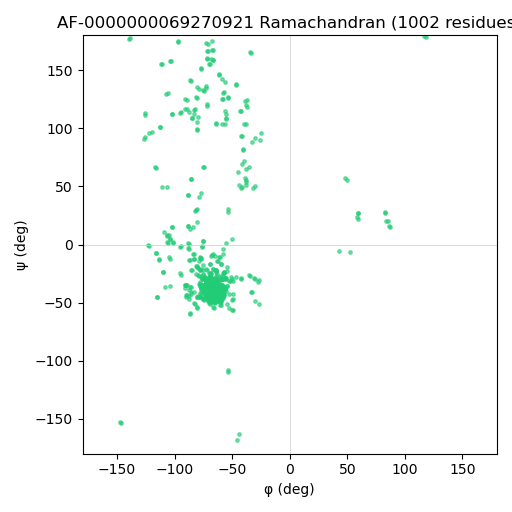 O 1
ATOM 3480 N N . ARG A 1 455 ? -15.367 19.938 25.516 1 79.81 455 ARG A N 1
ATOM 3481 C CA . ARG A 1 455 ? -16.422 19.891 26.516 1 79.81 455 ARG A CA 1
ATOM 3482 C C . ARG A 1 455 ? -16.438 21.141 27.391 1 79.81 455 ARG A C 1
ATOM 3484 O O . ARG A 1 455 ? -17.5 21.641 27.766 1 79.81 455 ARG A O 1
ATOM 3491 N N . LEU A 1 456 ? -15.289 21.625 27.625 1 84.31 456 LEU A N 1
ATOM 3492 C CA . LEU A 1 456 ? -15.164 22.781 28.5 1 84.31 456 LEU A CA 1
ATOM 3493 C C . LEU A 1 456 ? -15.68 24.047 27.797 1 84.31 456 LEU A C 1
ATOM 3495 O O . LEU A 1 456 ? -16.281 24.906 28.438 1 84.31 456 LEU A O 1
ATOM 3499 N N . VAL A 1 457 ? -15.336 24.188 26.547 1 84.69 457 VAL A N 1
ATOM 3500 C CA . VAL A 1 457 ? -15.742 25.359 25.781 1 84.69 457 VAL A CA 1
ATOM 3501 C C . VAL A 1 457 ? -17.234 25.297 25.469 1 84.69 457 VAL A C 1
ATOM 3503 O O . VAL A 1 457 ? -17.875 26.328 25.281 1 84.69 457 VAL A O 1
ATOM 3506 N N . GLY A 1 458 ? -17.906 24.094 25.484 1 75.31 458 GLY A N 1
ATOM 3507 C CA . GLY A 1 458 ? -19.344 23.922 25.344 1 75.31 458 GLY A CA 1
ATOM 3508 C C . GLY A 1 458 ? -19.812 23.938 23.906 1 75.31 458 GLY A C 1
ATOM 3509 O O . GLY A 1 458 ? -20.859 24.5 23.594 1 75.31 458 GLY A O 1
ATOM 3510 N N . LEU A 1 459 ? -19.047 23.578 23.047 1 73.94 459 LEU A N 1
ATOM 3511 C CA . LEU A 1 459 ? -19.516 23.484 21.672 1 73.94 459 LEU A CA 1
ATOM 3512 C C . LEU A 1 459 ? -20.438 22.281 21.484 1 73.94 459 LEU A C 1
ATOM 3514 O O . LEU A 1 459 ? -20.234 21.234 22.109 1 73.94 459 LEU A O 1
ATOM 3518 N N . PRO A 1 460 ? -21.578 22.453 20.75 1 63.88 460 PRO A N 1
ATOM 3519 C CA . PRO A 1 460 ? -22.547 21.359 20.594 1 63.88 460 PRO A CA 1
ATOM 3520 C C . PRO A 1 460 ? -21.906 20.094 20 1 63.88 460 PRO A C 1
ATOM 3522 O O . PRO A 1 460 ? -21.141 20.188 19.031 1 63.88 460 PRO A O 1
ATOM 3525 N N . LEU A 1 461 ? -21.875 19.062 20.781 1 62.62 461 LEU A N 1
ATOM 3526 C CA . LEU A 1 461 ? -21.375 17.766 20.344 1 62.62 461 LEU A CA 1
ATOM 3527 C C . LEU A 1 461 ? -22.5 16.953 19.688 1 62.62 461 LEU A C 1
ATOM 3529 O O . LEU A 1 461 ? -23.656 17.078 20.078 1 62.62 461 LEU A O 1
ATOM 3533 N N . GLY A 1 462 ? -22.438 16.672 18.438 1 53.53 462 GLY A N 1
ATOM 3534 C CA . GLY A 1 462 ? -23.469 15.875 17.797 1 53.53 462 GLY A CA 1
ATOM 3535 C C . GLY A 1 462 ? -23.625 14.5 18.422 1 53.53 462 GLY A C 1
ATOM 3536 O O . GLY A 1 462 ? -22.766 14.047 19.172 1 53.53 462 GLY A O 1
ATOM 3537 N N . ASP A 1 463 ? -24.938 13.922 18.547 1 44.12 463 ASP A N 1
ATOM 3538 C CA . ASP A 1 463 ? -25.266 12.586 19.031 1 44.12 463 ASP A CA 1
ATOM 3539 C C . ASP A 1 463 ? -24.312 11.539 18.453 1 44.12 463 ASP A C 1
ATOM 3541 O O . ASP A 1 463 ? -23.984 11.586 17.266 1 44.12 463 ASP A O 1
ATOM 3545 N N . GLN A 1 464 ? -23.562 10.945 19.281 1 40.97 464 GLN A N 1
ATOM 3546 C CA . GLN A 1 464 ? -22.656 9.852 18.938 1 40.97 464 GLN A CA 1
ATOM 3547 C C . GLN A 1 464 ? -23.328 8.859 17.984 1 40.97 464 GLN A C 1
ATOM 3549 O O . GLN A 1 464 ? -24.453 8.422 18.25 1 40.97 464 GLN A O 1
ATOM 3554 N N . VAL A 1 465 ? -23.281 8.859 16.844 1 36.09 465 VAL A N 1
ATOM 3555 C CA . VAL A 1 465 ? -23.781 7.723 16.078 1 36.09 465 VAL A CA 1
ATOM 3556 C C . VAL A 1 465 ? -23.438 6.418 16.797 1 36.09 465 VAL A C 1
ATOM 3558 O O . VAL A 1 465 ? -22.281 6.207 17.172 1 36.09 465 VAL A O 1
ATOM 3561 N N . PRO A 1 466 ? -24.406 5.734 17.5 1 33.34 466 PRO A N 1
ATOM 3562 C CA . PRO A 1 466 ? -24.062 4.484 18.188 1 33.34 466 PRO A CA 1
ATOM 3563 C C . PRO A 1 466 ? -23.078 3.621 17.391 1 33.34 466 PRO A C 1
ATOM 3565 O O . PRO A 1 466 ? -23.156 3.578 16.156 1 33.34 466 PRO A O 1
ATOM 3568 N N . GLU A 1 467 ? -22.047 3.402 17.938 1 35.16 467 GLU A N 1
ATOM 3569 C CA . GLU A 1 467 ? -21 2.549 17.391 1 35.16 467 GLU A CA 1
ATOM 3570 C C . GLU A 1 467 ? -21.594 1.394 16.578 1 35.16 467 GLU A C 1
ATOM 3572 O O . GLU A 1 467 ? -20.938 0.815 15.727 1 35.16 467 GLU A O 1
ATOM 3577 N N . GLY A 1 468 ? -22.766 0.778 17.156 1 31.66 468 GLY A N 1
ATOM 3578 C CA . GLY A 1 468 ? -23.375 -0.446 16.672 1 31.66 468 GLY A CA 1
ATOM 3579 C C . GLY A 1 468 ? -24.109 -0.265 15.352 1 31.66 468 GLY A C 1
ATOM 3580 O O . GLY A 1 468 ? -24.844 -1.151 14.914 1 31.66 468 GLY A O 1
ATOM 3581 N N . VAL A 1 469 ? -24.672 0.84 15.07 1 33 469 VAL A N 1
ATOM 3582 C CA . VAL A 1 469 ? -25.562 0.913 13.922 1 33 469 VAL A CA 1
ATOM 3583 C C . VAL A 1 469 ? -24.828 0.462 12.656 1 33 469 VAL A C 1
ATOM 3585 O O . VAL A 1 469 ? -23.734 0.949 12.359 1 33 469 VAL A O 1
ATOM 3588 N N . SER A 1 470 ? -25.172 -0.737 12.305 1 31.86 470 SER A N 1
ATOM 3589 C CA . SER A 1 470 ? -24.75 -1.479 11.125 1 31.86 470 SER A CA 1
ATOM 3590 C C . SER A 1 470 ? -24.625 -0.562 9.906 1 31.86 470 SER A C 1
ATOM 3592 O O . SER A 1 470 ? -25.328 0.441 9.805 1 31.86 470 SER A O 1
ATOM 3594 N N . LEU A 1 471 ? -23.531 -0.55 9.305 1 32.53 471 LEU A N 1
ATOM 3595 C CA . LEU A 1 471 ? -23.375 0.129 8.023 1 32.53 471 LEU A CA 1
ATOM 3596 C C . LEU A 1 471 ? -24.703 0.165 7.27 1 32.53 471 LEU A C 1
ATOM 3598 O O . LEU A 1 471 ? -25 1.138 6.57 1 32.53 471 LEU A O 1
ATOM 3602 N N . TYR A 1 472 ? -25.562 -0.882 7.457 1 30.91 472 TYR A N 1
ATOM 3603 C CA . TYR A 1 472 ? -26.844 -1.068 6.777 1 30.91 472 TYR A CA 1
ATOM 3604 C C . TYR A 1 472 ? -27.938 -0.231 7.434 1 30.91 472 TYR A C 1
ATOM 3606 O O . TYR A 1 472 ? -28.828 0.286 6.75 1 30.91 472 TYR A O 1
ATOM 3614 N N . ASP A 1 473 ? -28.203 -0.303 8.742 1 32.75 473 ASP A N 1
ATOM 3615 C CA . ASP A 1 473 ? -29.328 0.374 9.391 1 32.75 473 ASP A CA 1
ATOM 3616 C C . ASP A 1 473 ? -29.125 1.887 9.406 1 32.75 473 ASP A C 1
ATOM 3618 O O . ASP A 1 473 ? -30.078 2.648 9.523 1 32.75 473 ASP A O 1
ATOM 3622 N N . ALA A 1 474 ? -28 2.41 9.531 1 31.42 474 ALA A N 1
ATOM 3623 C CA . ALA A 1 474 ? -27.703 3.838 9.477 1 31.42 474 ALA A CA 1
ATOM 3624 C C . ALA A 1 474 ? -28.031 4.418 8.102 1 31.42 474 ALA A C 1
ATOM 3626 O O . ALA A 1 474 ? -27.984 5.633 7.91 1 31.42 474 ALA A O 1
ATOM 3627 N N . ALA A 1 475 ? -28.25 3.68 7.094 1 31.38 475 ALA A N 1
ATOM 3628 C CA . ALA A 1 475 ? -28.844 4.137 5.84 1 31.38 475 ALA A CA 1
ATOM 3629 C C . ALA A 1 475 ? -30.266 4.645 6.062 1 31.38 475 ALA A C 1
ATOM 3631 O O . ALA A 1 475 ? -30.75 5.48 5.305 1 31.38 475 ALA A O 1
ATOM 3632 N N . ASP A 1 476 ? -31.047 4.109 7.008 1 28.16 476 ASP A N 1
ATOM 3633 C CA . ASP A 1 476 ? -32.438 4.512 7.16 1 28.16 476 ASP A CA 1
ATOM 3634 C C . ASP A 1 476 ? -32.562 5.676 8.141 1 28.16 476 ASP A C 1
ATOM 3636 O O . ASP A 1 476 ? -33.656 6.203 8.344 1 28.16 476 ASP A O 1
ATOM 3640 N N . LYS A 1 477 ? -31.812 5.789 9.258 1 30.78 477 LYS A N 1
ATOM 3641 C CA . LYS A 1 477 ? -32.219 6.898 10.125 1 30.78 477 LYS A CA 1
ATOM 3642 C C . LYS A 1 477 ? -31.641 8.219 9.609 1 30.78 477 LYS A C 1
ATOM 3644 O O . LYS A 1 477 ? -30.5 8.273 9.133 1 30.78 477 LYS A O 1
ATOM 3649 N N . PRO A 1 478 ? -32.469 9.375 9.555 1 28.22 478 PRO A N 1
ATOM 3650 C CA . PRO A 1 478 ? -32.188 10.68 8.953 1 28.22 478 PRO A CA 1
ATOM 3651 C C . PRO A 1 478 ? -30.875 11.273 9.445 1 28.22 478 PRO A C 1
ATOM 3653 O O . PRO A 1 478 ? -30.203 11.992 8.695 1 28.22 478 PRO A O 1
ATOM 3656 N N . GLY A 1 479 ? -30.516 11.484 10.727 1 25.89 479 GLY A N 1
ATOM 3657 C CA . GLY A 1 479 ? -29.641 12.43 11.406 1 25.89 479 GLY A CA 1
ATOM 3658 C C . GLY A 1 479 ? -28.188 12.023 11.383 1 25.89 479 GLY A C 1
ATOM 3659 O O . GLY A 1 479 ? -27.328 12.742 11.891 1 25.89 479 GLY A O 1
ATOM 3660 N N . PHE A 1 480 ? -27.828 10.812 11.562 1 27.55 480 PHE A N 1
ATOM 3661 C CA . PHE A 1 480 ? -26.516 10.398 12.055 1 27.55 480 PHE A CA 1
ATOM 3662 C C . PHE A 1 480 ? -25.422 10.695 11.031 1 27.55 480 PHE A C 1
ATOM 3664 O O . PHE A 1 480 ? -25.703 10.758 9.828 1 27.55 480 PHE A O 1
ATOM 3671 N N . ALA A 1 481 ? -24.016 10.797 11.438 1 28.47 481 ALA A N 1
ATOM 3672 C CA . ALA A 1 481 ? -22.875 11.305 10.68 1 28.47 481 ALA A CA 1
ATOM 3673 C C . ALA A 1 481 ? -22.703 10.539 9.375 1 28.47 481 ALA A C 1
ATOM 3675 O O . ALA A 1 481 ? -21.672 10.672 8.703 1 28.47 481 ALA A O 1
ATOM 3676 N N . TRP A 1 482 ? -23.391 9.562 9.016 1 33.41 482 TRP A N 1
ATOM 3677 C CA . TRP A 1 482 ? -23.562 9.305 7.59 1 33.41 482 TRP A CA 1
ATOM 3678 C C . TRP A 1 482 ? -24 10.562 6.859 1 33.41 482 TRP A C 1
ATOM 3680 O O . TRP A 1 482 ? -24.562 10.477 5.762 1 33.41 482 TRP A O 1
ATOM 3690 N N . ARG A 1 483 ? -24.094 11.609 7.355 1 31 483 ARG A N 1
ATOM 3691 C CA . ARG A 1 483 ? -24.359 12.898 6.711 1 31 483 ARG A CA 1
ATOM 3692 C C . ARG A 1 483 ? -23.469 13.078 5.484 1 31 483 ARG A C 1
ATOM 3694 O O . ARG A 1 483 ? -23.797 13.867 4.59 1 31 483 ARG A O 1
ATOM 3701 N N . GLY A 1 484 ? -22.359 12.531 5.406 1 28.11 484 GLY A N 1
ATOM 3702 C CA . GLY A 1 484 ? -21.797 12.461 4.07 1 28.11 484 GLY A CA 1
ATOM 3703 C C . GLY A 1 484 ? -22.453 11.406 3.199 1 28.11 484 GLY A C 1
ATOM 3704 O O . GLY A 1 484 ? -22.672 11.625 2.008 1 28.11 484 GLY A O 1
ATOM 3705 N N . LEU A 1 485 ? -22.797 10.164 3.598 1 28.72 485 LEU A N 1
ATOM 3706 C CA . LEU A 1 485 ? -23.578 9.305 2.721 1 28.72 485 LEU A CA 1
ATOM 3707 C C . LEU A 1 485 ? -25.047 9.711 2.748 1 28.72 485 LEU A C 1
ATOM 3709 O O . LEU A 1 485 ? -25.812 9.352 1.845 1 28.72 485 LEU A O 1
ATOM 3713 N N . ASP A 1 486 ? -25.703 10.148 3.707 1 30.66 486 ASP A N 1
ATOM 3714 C CA . ASP A 1 486 ? -27.031 10.758 3.631 1 30.66 486 ASP A CA 1
ATOM 3715 C C . ASP A 1 486 ? -27.031 11.938 2.654 1 30.66 486 ASP A C 1
ATOM 3717 O O . ASP A 1 486 ? -28.062 12.242 2.049 1 30.66 486 ASP A O 1
ATOM 3721 N N . PHE A 1 487 ? -26.094 12.695 2.613 1 29.8 487 PHE A N 1
ATOM 3722 C CA . PHE A 1 487 ? -25.953 13.664 1.537 1 29.8 487 PHE A CA 1
ATOM 3723 C C . PHE A 1 487 ? -25.953 12.977 0.18 1 29.8 487 PHE A C 1
ATOM 3725 O O . PHE A 1 487 ? -26.531 13.477 -0.782 1 29.8 487 PHE A O 1
ATOM 3732 N N . PHE A 1 488 ? -25.516 11.758 0.072 1 30.23 488 PHE A N 1
ATOM 3733 C CA . PHE A 1 488 ? -25.656 11.109 -1.226 1 30.23 488 PHE A CA 1
ATOM 3734 C C . PHE A 1 488 ? -27.094 10.648 -1.444 1 30.23 488 PHE A C 1
ATOM 3736 O O . PHE A 1 488 ? -27.609 10.711 -2.564 1 30.23 488 PHE A O 1
ATOM 3743 N N . ARG A 1 489 ? -27.797 10.219 -0.526 1 31.94 489 ARG A N 1
ATOM 3744 C CA . ARG A 1 489 ? -29.203 9.883 -0.785 1 31.94 489 ARG A CA 1
ATOM 3745 C C . ARG A 1 489 ? -30.047 11.141 -0.9 1 31.94 489 ARG A C 1
ATOM 3747 O O . ARG A 1 489 ? -30.984 11.195 -1.709 1 31.94 489 ARG A O 1
ATOM 3754 N N . ALA A 1 490 ? -29.938 12.047 -0.065 1 31.23 490 ALA A N 1
ATOM 3755 C CA . ALA A 1 490 ? -30.703 13.258 -0.34 1 31.23 490 ALA A CA 1
ATOM 3756 C C . ALA A 1 490 ? -30.312 13.867 -1.68 1 31.23 490 ALA A C 1
ATOM 3758 O O . ALA A 1 490 ? -31.156 14.422 -2.393 1 31.23 490 ALA A O 1
ATOM 3759 N N . ARG A 1 491 ? -29.094 13.758 -2.01 1 30.56 491 ARG A N 1
ATOM 3760 C CA . ARG A 1 491 ? -28.766 14.25 -3.344 1 30.56 491 ARG A CA 1
ATOM 3761 C C . ARG A 1 491 ? -29.172 13.242 -4.414 1 30.56 491 ARG A C 1
ATOM 3763 O O . ARG A 1 491 ? -29.328 13.609 -5.582 1 30.56 491 ARG A O 1
ATOM 3770 N N . SER A 1 492 ? -29.219 12.055 -4.145 1 30.52 492 SER A N 1
ATOM 3771 C CA . SER A 1 492 ? -29.844 11.195 -5.145 1 30.52 492 SER A CA 1
ATOM 3772 C C . SER A 1 492 ? -31.328 11.477 -5.258 1 30.52 492 SER A C 1
ATOM 3774 O O . SER A 1 492 ? -31.906 11.391 -6.344 1 30.52 492 SER A O 1
ATOM 3776 N N . LYS A 1 493 ? -31.953 11.711 -4.125 1 34.44 493 LYS A N 1
ATOM 3777 C CA . LYS A 1 493 ? -33.312 12.211 -4.273 1 34.44 493 LYS A CA 1
ATOM 3778 C C . LYS A 1 493 ? -33.344 13.609 -4.871 1 34.44 493 LYS A C 1
ATOM 3780 O O . LYS A 1 493 ? -34.219 13.938 -5.68 1 34.44 493 LYS A O 1
ATOM 3785 N N . THR A 1 494 ? -32.469 14.445 -4.473 1 30.62 494 THR A N 1
ATOM 3786 C CA . THR A 1 494 ? -32.469 15.742 -5.137 1 30.62 494 THR A CA 1
ATOM 3787 C C . THR A 1 494 ? -32.031 15.617 -6.586 1 30.62 494 THR A C 1
ATOM 3789 O O . THR A 1 494 ? -32.531 16.312 -7.465 1 30.62 494 THR A O 1
ATOM 3792 N N . LEU A 1 495 ? -31.031 14.836 -6.848 1 28.69 495 LEU A N 1
ATOM 3793 C CA . LEU A 1 495 ? -30.781 14.609 -8.266 1 28.69 495 LEU A CA 1
ATOM 3794 C C . LEU A 1 495 ? -31.906 13.812 -8.898 1 28.69 495 LEU A C 1
ATOM 3796 O O . LEU A 1 495 ? -32.312 14.102 -10.023 1 28.69 495 LEU A O 1
ATOM 3800 N N . ALA A 1 496 ? -32.406 12.844 -8.281 1 32.81 496 ALA A N 1
ATOM 3801 C CA . ALA A 1 496 ? -33.625 12.281 -8.797 1 32.81 496 ALA A CA 1
ATOM 3802 C C . ALA A 1 496 ? -34.75 13.336 -8.82 1 32.81 496 ALA A C 1
ATOM 3804 O O . ALA A 1 496 ? -35.531 13.406 -9.773 1 32.81 496 ALA A O 1
ATOM 3805 N N . ASP A 1 497 ? -34.812 14.078 -7.816 1 31.44 497 ASP A N 1
ATOM 3806 C CA . ASP A 1 497 ? -35.781 15.172 -7.898 1 31.44 497 ASP A CA 1
ATOM 3807 C C . ASP A 1 497 ? -35.344 16.219 -8.922 1 31.44 497 ASP A C 1
ATOM 3809 O O . ASP A 1 497 ? -36.156 16.812 -9.609 1 31.44 497 ASP A O 1
ATOM 3813 N N . TRP A 1 498 ? -34.062 16.469 -9.047 1 31.02 498 TRP A N 1
ATOM 3814 C CA . TRP A 1 498 ? -33.656 17.344 -10.133 1 31.02 498 TRP A CA 1
ATOM 3815 C C . TRP A 1 498 ? -33.875 16.688 -11.484 1 31.02 498 TRP A C 1
ATOM 3817 O O . TRP A 1 498 ? -34.344 17.328 -12.422 1 31.02 498 TRP A O 1
ATOM 3827 N N . GLN A 1 499 ? -33.562 15.453 -11.648 1 32.03 499 GLN A N 1
ATOM 3828 C CA . GLN A 1 499 ? -33.969 14.852 -12.914 1 32.03 499 GLN A CA 1
ATOM 3829 C C . GLN A 1 499 ? -35.5 14.859 -13.047 1 32.03 499 GLN A C 1
ATOM 3831 O O . GLN A 1 499 ? -36.031 14.914 -14.156 1 32.03 499 GLN A O 1
ATOM 3836 N N . GLN A 1 500 ? -36.156 14.586 -11.938 1 33.94 500 GLN A N 1
ATOM 3837 C CA . GLN A 1 500 ? -37.594 14.594 -12.156 1 33.94 500 GLN A CA 1
ATOM 3838 C C . GLN A 1 500 ? -38.125 16.016 -12.195 1 33.94 500 GLN A C 1
ATOM 3840 O O . GLN A 1 500 ? -39.344 16.219 -12.344 1 33.94 500 GLN A O 1
ATOM 3845 N N . GLY A 1 501 ? -37.531 17.016 -12.789 1 32.38 501 GLY A N 1
ATOM 3846 C CA . GLY A 1 501 ? -38.062 18.328 -13.125 1 32.38 501 GLY A CA 1
ATOM 3847 C C . GLY A 1 501 ? -38.688 19.031 -11.938 1 32.38 501 GLY A C 1
ATOM 3848 O O . GLY A 1 501 ? -39.406 20.031 -12.109 1 32.38 501 GLY A O 1
ATOM 3849 N N . ARG A 1 502 ? -38.844 18.547 -10.914 1 30.94 502 ARG A N 1
ATOM 3850 C CA . ARG A 1 502 ? -39.75 19.203 -9.977 1 30.94 502 ARG A CA 1
ATOM 3851 C C . ARG A 1 502 ? -39.062 20.344 -9.25 1 30.94 502 ARG A C 1
ATOM 3853 O O . ARG A 1 502 ? -38.906 20.312 -8.023 1 30.94 502 ARG A O 1
ATOM 3860 N N . PHE A 1 503 ? -38.062 21.047 -9.812 1 27.31 503 PHE A N 1
ATOM 3861 C CA . PHE A 1 503 ? -38.094 22.438 -9.383 1 27.31 503 PHE A CA 1
ATOM 3862 C C . PHE A 1 503 ? -39.062 23.25 -10.227 1 27.31 503 PHE A C 1
ATOM 3864 O O . PHE A 1 503 ? -39.219 23 -11.422 1 27.31 503 PHE A O 1
ATOM 3871 N N . MET B 1 1 ? 61.375 -27.156 -6.48 1 20.22 1 MET B N 1
ATOM 3872 C CA . MET B 1 1 ? 61.562 -25.781 -5.984 1 20.22 1 MET B CA 1
ATOM 3873 C C . MET B 1 1 ? 60.594 -24.828 -6.668 1 20.22 1 MET B C 1
ATOM 3875 O O . MET B 1 1 ? 60.125 -23.875 -6.055 1 20.22 1 MET B O 1
ATOM 3879 N N . ALA B 1 2 ? 60.688 -24.719 -7.93 1 19.53 2 ALA B N 1
ATOM 3880 C CA . ALA B 1 2 ? 60.25 -23.641 -8.82 1 19.53 2 ALA B CA 1
ATOM 3881 C C . ALA B 1 2 ? 58.75 -23.406 -8.68 1 19.53 2 ALA B C 1
ATOM 3883 O O . ALA B 1 2 ? 58.156 -22.625 -9.453 1 19.53 2 ALA B O 1
ATOM 3884 N N . LEU B 1 3 ? 57.938 -24.391 -8.359 1 19.62 3 LEU B N 1
ATOM 3885 C CA . LEU B 1 3 ? 56.469 -24.359 -8.43 1 19.62 3 LEU B CA 1
ATOM 3886 C C . LEU B 1 3 ? 55.906 -23.156 -7.668 1 19.62 3 LEU B C 1
ATOM 3888 O O . LEU B 1 3 ? 55.5 -23.281 -6.516 1 19.62 3 LEU B O 1
ATOM 3892 N N . ALA B 1 4 ? 56.719 -22.047 -7.582 1 22.28 4 ALA B N 1
ATOM 3893 C CA . ALA B 1 4 ? 56.594 -20.781 -6.867 1 22.28 4 ALA B CA 1
ATOM 3894 C C . ALA B 1 4 ? 55.188 -20.188 -6.996 1 22.28 4 ALA B C 1
ATOM 3896 O O . ALA B 1 4 ? 54.438 -20.594 -7.863 1 22.28 4 ALA B O 1
ATOM 3897 N N . SER B 1 5 ? 55.062 -18.703 -6.637 1 21.22 5 SER B N 1
ATOM 3898 C CA . SER B 1 5 ? 54.188 -17.719 -6.004 1 21.22 5 SER B CA 1
ATOM 3899 C C . SER B 1 5 ? 53.094 -17.266 -6.961 1 21.22 5 SER B C 1
ATOM 3901 O O . SER B 1 5 ? 53.281 -16.266 -7.668 1 21.22 5 SER B O 1
ATOM 3903 N N . ALA B 1 6 ? 52.781 -17.891 -7.93 1 24.53 6 ALA B N 1
ATOM 3904 C CA . ALA B 1 6 ? 51.875 -17.312 -8.93 1 24.53 6 ALA B CA 1
ATOM 3905 C C . ALA B 1 6 ? 50.75 -16.531 -8.266 1 24.53 6 ALA B C 1
ATOM 3907 O O . ALA B 1 6 ? 49.938 -17.094 -7.52 1 24.53 6 ALA B O 1
ATOM 3908 N N . GLY B 1 7 ? 51.031 -15.289 -7.895 1 23.14 7 GLY B N 1
ATOM 3909 C CA . GLY B 1 7 ? 50.375 -14.164 -7.266 1 23.14 7 GLY B CA 1
ATOM 3910 C C . GLY B 1 7 ? 48.969 -13.922 -7.809 1 23.14 7 GLY B C 1
ATOM 3911 O O . GLY B 1 7 ? 48.812 -13.406 -8.922 1 23.14 7 GLY B O 1
ATOM 3912 N N . TYR B 1 8 ? 48.094 -14.875 -7.871 1 24.53 8 TYR B N 1
ATOM 3913 C CA . TYR B 1 8 ? 46.75 -14.828 -8.375 1 24.53 8 TYR B CA 1
ATOM 3914 C C . TYR B 1 8 ? 46.062 -13.523 -7.969 1 24.53 8 TYR B C 1
ATOM 3916 O O . TYR B 1 8 ? 45.812 -13.289 -6.781 1 24.53 8 TYR B O 1
ATOM 3924 N N . ASN B 1 9 ? 46.469 -12.406 -8.586 1 23.8 9 ASN B N 1
ATOM 3925 C CA . ASN B 1 9 ? 45.938 -11.047 -8.641 1 23.8 9 ASN B CA 1
ATOM 3926 C C . ASN B 1 9 ? 44.406 -11.047 -8.703 1 23.8 9 ASN B C 1
ATOM 3928 O O . ASN B 1 9 ? 43.812 -11.32 -9.75 1 23.8 9 ASN B O 1
ATOM 3932 N N . SER B 1 10 ? 43.719 -11.695 -7.891 1 25.62 10 SER B N 1
ATOM 3933 C CA . SER B 1 10 ? 42.281 -11.789 -7.621 1 25.62 10 SER B CA 1
ATOM 3934 C C . SER B 1 10 ? 41.625 -10.414 -7.672 1 25.62 10 SER B C 1
ATOM 3936 O O . SER B 1 10 ? 41.719 -9.633 -6.723 1 25.62 10 SER B O 1
ATOM 3938 N N . THR B 1 11 ? 41.875 -9.648 -8.711 1 25.59 11 THR B N 1
ATOM 3939 C CA . THR B 1 11 ? 41.188 -8.422 -9.086 1 25.59 11 THR B CA 1
ATOM 3940 C C . THR B 1 11 ? 39.688 -8.539 -8.82 1 25.59 11 THR B C 1
ATOM 3942 O O . THR B 1 11 ? 38.969 -9.18 -9.594 1 25.59 11 THR B O 1
ATOM 3945 N N . TRP B 1 12 ? 39.312 -8.875 -7.672 1 26.95 12 TRP B N 1
ATOM 3946 C CA . TRP B 1 12 ? 37.969 -8.797 -7.07 1 26.95 12 TRP B CA 1
ATOM 3947 C C . TRP B 1 12 ? 37.25 -7.559 -7.559 1 26.95 12 TRP B C 1
ATOM 3949 O O . TRP B 1 12 ? 37.688 -6.43 -7.336 1 26.95 12 TRP B O 1
ATOM 3959 N N . HIS B 1 13 ? 36.938 -7.508 -8.812 1 28.56 13 HIS B N 1
ATOM 3960 C CA . HIS B 1 13 ? 36.062 -6.586 -9.516 1 28.56 13 HIS B CA 1
ATOM 3961 C C . HIS B 1 13 ? 35 -5.996 -8.578 1 28.56 13 HIS B C 1
ATOM 3963 O O . HIS B 1 13 ? 34.281 -6.738 -7.914 1 28.56 13 HIS B O 1
ATOM 3969 N N . HIS B 1 14 ? 35.312 -4.934 -8 1 29.25 14 HIS B N 1
ATOM 3970 C CA . HIS B 1 14 ? 34.75 -3.902 -7.145 1 29.25 14 HIS B CA 1
ATOM 3971 C C . HIS B 1 14 ? 33.25 -3.729 -7.426 1 29.25 14 HIS B C 1
ATOM 3973 O O . HIS B 1 14 ? 32.844 -3.617 -8.586 1 29.25 14 HIS B O 1
ATOM 3979 N N . ILE B 1 15 ? 32.469 -4.398 -6.746 1 31.28 15 ILE B N 1
ATOM 3980 C CA . ILE B 1 15 ? 31.031 -4.332 -6.523 1 31.28 15 ILE B CA 1
ATOM 3981 C C . ILE B 1 15 ? 30.562 -2.885 -6.645 1 31.28 15 ILE B C 1
ATOM 3983 O O . ILE B 1 15 ? 30.672 -2.105 -5.695 1 31.28 15 ILE B O 1
ATOM 3987 N N . GLU B 1 16 ? 30.859 -2.082 -7.676 1 31.48 16 GLU B N 1
ATOM 3988 C CA . GLU B 1 16 ? 30.719 -0.748 -8.25 1 31.48 16 GLU B CA 1
ATOM 3989 C C . GLU B 1 16 ? 29.266 -0.298 -8.25 1 31.48 16 GLU B C 1
ATOM 3991 O O . GLU B 1 16 ? 28.969 0.873 -8 1 31.48 16 GLU B O 1
ATOM 3996 N N . PRO B 1 17 ? 28.344 -1.201 -8.719 1 35.56 17 PRO B N 1
ATOM 3997 C CA . PRO B 1 17 ? 27.172 -0.629 -9.391 1 35.56 17 PRO B CA 1
ATOM 3998 C C . PRO B 1 17 ? 26.234 0.093 -8.43 1 35.56 17 PRO B C 1
ATOM 4000 O O . PRO B 1 17 ? 25.562 1.055 -8.812 1 35.56 17 PRO B O 1
ATOM 4003 N N . LEU B 1 18 ? 26 -0.457 -7.246 1 37.16 18 LEU B N 1
ATOM 4004 C CA . LEU B 1 18 ? 25.141 0.311 -6.348 1 37.16 18 LEU B CA 1
ATOM 4005 C C . LEU B 1 18 ? 25.828 1.605 -5.918 1 37.16 18 LEU B C 1
ATOM 4007 O O . LEU B 1 18 ? 25.188 2.488 -5.344 1 37.16 18 LEU B O 1
ATOM 4011 N N . SER B 1 19 ? 27.094 1.718 -6.27 1 38.09 19 SER B N 1
ATOM 4012 C CA . SER B 1 19 ? 27.953 2.865 -6.012 1 38.09 19 SER B CA 1
ATOM 4013 C C . SER B 1 19 ? 27.438 4.109 -6.73 1 38.09 19 SER B C 1
ATOM 4015 O O . SER B 1 19 ? 27.578 5.227 -6.219 1 38.09 19 SER B O 1
ATOM 4017 N N . LEU B 1 20 ? 27.047 3.949 -7.926 1 36.19 20 LEU B N 1
ATOM 4018 C CA . LEU B 1 20 ? 26.625 5.059 -8.773 1 36.19 20 LEU B CA 1
ATOM 4019 C C . LEU B 1 20 ? 25.312 5.656 -8.273 1 36.19 20 LEU B C 1
ATOM 4021 O O . LEU B 1 20 ? 25.062 6.852 -8.453 1 36.19 20 LEU B O 1
ATOM 4025 N N . ILE B 1 21 ? 24.391 4.914 -7.758 1 41.44 21 ILE B N 1
ATOM 4026 C CA . ILE B 1 21 ? 23.188 5.414 -7.086 1 41.44 21 ILE B CA 1
ATOM 4027 C C . ILE B 1 21 ? 23.594 6.32 -5.926 1 41.44 21 ILE B C 1
ATOM 4029 O O . ILE B 1 21 ? 22.891 7.277 -5.605 1 41.44 21 ILE B O 1
ATOM 4033 N N . CYS B 1 22 ? 24.812 6.102 -5.438 1 39.47 22 CYS B N 1
ATOM 4034 C CA . CYS B 1 22 ? 25.406 6.762 -4.281 1 39.47 22 CYS B CA 1
ATOM 4035 C C . CYS B 1 22 ? 25.781 8.203 -4.613 1 39.47 22 CYS B C 1
ATOM 4037 O O . CYS B 1 22 ? 25.812 9.062 -3.73 1 39.47 22 CYS B O 1
ATOM 4039 N N . ASP B 1 23 ? 26.219 8.398 -5.855 1 42.56 23 ASP B N 1
ATOM 4040 C CA . ASP B 1 23 ? 26.578 9.758 -6.23 1 42.56 23 ASP B CA 1
ATOM 4041 C C . ASP B 1 23 ? 25.344 10.602 -6.52 1 42.56 23 ASP B C 1
ATOM 4043 O O . ASP B 1 23 ? 25.453 11.797 -6.801 1 42.56 23 ASP B O 1
ATOM 4047 N N . THR B 1 24 ? 24.25 9.977 -6.613 1 47.47 24 THR B N 1
ATOM 4048 C CA . THR B 1 24 ? 23.047 10.695 -7 1 47.47 24 THR B CA 1
ATOM 4049 C C . THR B 1 24 ? 22.391 11.359 -5.789 1 47.47 24 THR B C 1
ATOM 4051 O O . THR B 1 24 ? 22.25 10.734 -4.734 1 47.47 24 THR B O 1
ATOM 4054 N N . THR B 1 25 ? 22.453 12.719 -5.703 1 54.22 25 THR B N 1
ATOM 4055 C CA . THR B 1 25 ? 21.906 13.594 -4.676 1 54.22 25 THR B CA 1
ATOM 4056 C C . THR B 1 25 ? 20.469 13.211 -4.352 1 54.22 25 THR B C 1
ATOM 4058 O O . THR B 1 25 ? 19.797 12.555 -5.152 1 54.22 25 THR B O 1
ATOM 4061 N N . SER B 1 26 ? 20.094 13.203 -3.061 1 61.19 26 SER B N 1
ATOM 4062 C CA . SER B 1 26 ? 18.734 13 -2.586 1 61.19 26 SER B CA 1
ATOM 4063 C C . SER B 1 26 ? 17.719 13.633 -3.535 1 61.19 26 SER B C 1
ATOM 4065 O O . SER B 1 26 ? 16.625 13.078 -3.744 1 61.19 26 SER B O 1
ATOM 4067 N N . GLU B 1 27 ? 18.203 14.664 -4.242 1 63.28 27 GLU B N 1
ATOM 4068 C CA . GLU B 1 27 ? 17.297 15.359 -5.148 1 63.28 27 GLU B CA 1
ATOM 4069 C C . GLU B 1 27 ? 17.094 14.562 -6.434 1 63.28 27 GLU B C 1
ATOM 4071 O O . GLU B 1 27 ? 15.977 14.5 -6.961 1 63.28 27 GLU B O 1
ATOM 4076 N N . THR B 1 28 ? 18.141 13.922 -6.863 1 63.94 28 THR B N 1
ATOM 4077 C CA . THR B 1 28 ? 18.031 13.148 -8.094 1 63.94 28 THR B CA 1
ATOM 4078 C C . THR B 1 28 ? 17.188 11.891 -7.859 1 63.94 28 THR B C 1
ATOM 4080 O O . THR B 1 28 ? 16.391 11.508 -8.711 1 63.94 28 THR B O 1
ATOM 4083 N N . LEU B 1 29 ? 17.359 11.383 -6.676 1 64.94 29 LEU B N 1
ATOM 4084 C CA . LEU B 1 29 ? 16.562 10.195 -6.348 1 64.94 29 LEU B CA 1
ATOM 4085 C C . LEU B 1 29 ? 15.086 10.539 -6.234 1 64.94 29 LEU B C 1
ATOM 4087 O O . LEU B 1 29 ? 14.234 9.75 -6.645 1 64.94 29 LEU B O 1
ATOM 4091 N N . ASP B 1 30 ? 14.914 11.734 -5.758 1 69.75 30 ASP B N 1
ATOM 4092 C CA . ASP B 1 30 ? 13.539 12.195 -5.629 1 69.75 30 ASP B CA 1
ATOM 4093 C C . ASP B 1 30 ? 12.906 12.422 -7 1 69.75 30 ASP B C 1
ATOM 4095 O O . ASP B 1 30 ? 11.734 12.078 -7.211 1 69.75 30 ASP B O 1
ATOM 4099 N N . ALA B 1 31 ? 13.672 12.953 -7.875 1 72.5 31 ALA B N 1
ATOM 4100 C CA . ALA B 1 31 ? 13.164 13.195 -9.227 1 72.5 31 ALA B CA 1
ATOM 4101 C C . ALA B 1 31 ? 12.891 11.883 -9.953 1 72.5 31 ALA B C 1
ATOM 4103 O O . ALA B 1 31 ? 11.867 11.742 -10.625 1 72.5 31 ALA B O 1
ATOM 4104 N N . TRP B 1 32 ? 13.805 10.945 -9.75 1 70.38 32 TRP B N 1
ATOM 4105 C CA . TRP B 1 32 ? 13.633 9.641 -10.383 1 70.38 32 TRP B CA 1
ATOM 4106 C C . TRP B 1 32 ? 12.414 8.922 -9.82 1 70.38 32 TRP B C 1
ATOM 4108 O O . TRP B 1 32 ? 11.641 8.312 -10.562 1 70.38 32 TRP B O 1
ATOM 4118 N N . ALA B 1 33 ? 12.258 9.016 -8.586 1 71.5 33 ALA B N 1
ATOM 4119 C CA . ALA B 1 33 ? 11.125 8.367 -7.934 1 71.5 33 ALA B CA 1
ATOM 4120 C C . ALA B 1 33 ? 9.805 8.969 -8.406 1 71.5 33 ALA B C 1
ATOM 4122 O O . ALA B 1 33 ? 8.844 8.234 -8.664 1 71.5 33 ALA B O 1
ATOM 4123 N N . ARG B 1 34 ? 9.836 10.273 -8.578 1 77.5 34 ARG B N 1
ATOM 4124 C CA . ARG B 1 34 ? 8.633 10.969 -9.023 1 77.5 34 ARG B CA 1
ATOM 4125 C C . ARG B 1 34 ? 8.266 10.57 -10.445 1 77.5 34 ARG B C 1
ATOM 4127 O O . ARG B 1 34 ? 7.09 10.328 -10.742 1 77.5 34 ARG B O 1
ATOM 4134 N N . GLN B 1 35 ? 9.211 10.5 -11.258 1 77.5 35 GLN B N 1
ATOM 4135 C CA . GLN B 1 35 ? 8.969 10.156 -12.656 1 77.5 35 GLN B CA 1
ATOM 4136 C C . GLN B 1 35 ? 8.539 8.695 -12.789 1 77.5 35 GLN B C 1
ATOM 4138 O O . GLN B 1 35 ? 7.656 8.383 -13.594 1 77.5 35 GLN B O 1
ATOM 4143 N N . TYR B 1 36 ? 9.117 7.855 -11.984 1 75.38 36 TYR B N 1
ATOM 4144 C CA . TYR B 1 36 ? 8.766 6.441 -12.023 1 75.38 36 TYR B CA 1
ATOM 4145 C C . TYR B 1 36 ? 7.344 6.219 -11.523 1 75.38 36 TYR B C 1
ATOM 4147 O O . TYR B 1 36 ? 6.582 5.461 -12.125 1 75.38 36 TYR B O 1
ATOM 4155 N N . ILE B 1 37 ? 6.984 6.871 -10.508 1 81.62 37 ILE B N 1
ATOM 4156 C CA . ILE B 1 37 ? 5.652 6.715 -9.938 1 81.62 37 ILE B CA 1
ATOM 4157 C C . ILE B 1 37 ? 4.609 7.277 -10.906 1 81.62 37 ILE B C 1
ATOM 4159 O O . ILE B 1 37 ? 3.533 6.695 -11.07 1 81.62 37 ILE B O 1
ATOM 4163 N N . LEU B 1 38 ? 4.965 8.398 -11.523 1 85.38 38 LEU B N 1
ATOM 4164 C CA . LEU B 1 38 ? 4.062 9.008 -12.492 1 85.38 38 LEU B CA 1
ATOM 4165 C C . LEU B 1 38 ? 3.834 8.078 -13.68 1 85.38 38 LEU B C 1
ATOM 4167 O O . LEU B 1 38 ? 2.689 7.832 -14.07 1 85.38 38 LEU B O 1
ATOM 4171 N N . ALA B 1 39 ? 4.918 7.566 -14.18 1 83.69 39 ALA B N 1
ATOM 4172 C CA . ALA B 1 39 ? 4.82 6.68 -15.336 1 83.69 39 ALA B CA 1
ATOM 4173 C C . ALA B 1 39 ? 4.09 5.387 -14.977 1 83.69 39 ALA B C 1
ATOM 4175 O O . ALA B 1 39 ? 3.238 4.918 -15.734 1 83.69 39 ALA B O 1
ATOM 4176 N N . PHE B 1 40 ? 4.387 4.879 -13.852 1 85.06 40 PHE B N 1
ATOM 4177 C CA . PHE B 1 40 ? 3.777 3.627 -13.414 1 85.06 40 PHE B CA 1
ATOM 4178 C C . PHE B 1 40 ? 2.287 3.816 -13.156 1 85.06 40 PHE B C 1
ATOM 4180 O O . PHE B 1 40 ? 1.466 3.014 -13.602 1 85.06 40 PHE B O 1
ATOM 4187 N N . ALA B 1 41 ? 1.938 4.855 -12.422 1 87.62 41 ALA B N 1
ATOM 4188 C CA . ALA B 1 41 ? 0.537 5.133 -12.109 1 87.62 41 ALA B CA 1
ATOM 4189 C C . ALA B 1 41 ? -0.25 5.465 -13.375 1 87.62 41 ALA B C 1
ATOM 4191 O O . ALA B 1 41 ? -1.402 5.051 -13.523 1 87.62 41 ALA B O 1
ATOM 4192 N N . GLY B 1 42 ? 0.378 6.184 -14.258 1 88.56 42 GLY B N 1
ATOM 4193 C CA . GLY B 1 42 ? -0.27 6.5 -15.516 1 88.56 42 GLY B CA 1
ATOM 4194 C C . GLY B 1 42 ? -0.56 5.273 -16.359 1 88.56 42 GLY B C 1
ATOM 4195 O O . GLY B 1 42 ? -1.664 5.125 -16.891 1 88.56 42 GLY B O 1
ATOM 4196 N N . MET B 1 43 ? 0.405 4.434 -16.438 1 88.12 43 MET B N 1
ATOM 4197 C CA . MET B 1 43 ? 0.237 3.211 -17.219 1 88.12 43 MET B CA 1
ATOM 4198 C C . MET B 1 43 ? -0.764 2.271 -16.547 1 88.12 43 MET B C 1
ATOM 4200 O O . MET B 1 43 ? -1.509 1.568 -17.234 1 88.12 43 MET B O 1
ATOM 4204 N N . ALA B 1 44 ? -0.693 2.275 -15.266 1 88.88 44 ALA B N 1
ATOM 4205 C CA . ALA B 1 44 ? -1.657 1.455 -14.539 1 88.88 44 ALA B CA 1
ATOM 4206 C C . ALA B 1 44 ? -3.086 1.916 -14.812 1 88.88 44 ALA B C 1
ATOM 4208 O O . ALA B 1 44 ? -3.99 1.094 -14.969 1 88.88 44 ALA B O 1
ATOM 4209 N N . LEU B 1 45 ? -3.309 3.227 -14.867 1 89.88 45 LEU B N 1
ATOM 4210 C CA . LEU B 1 45 ? -4.629 3.773 -15.164 1 89.88 45 LEU B CA 1
ATOM 4211 C C . LEU B 1 45 ? -5.086 3.373 -16.562 1 89.88 45 LEU B C 1
ATOM 4213 O O . LEU B 1 45 ? -6.23 2.953 -16.75 1 89.88 45 LEU B O 1
ATOM 4217 N N . LEU B 1 46 ? -4.199 3.428 -17.453 1 88.75 46 LEU B N 1
ATOM 4218 C CA . LEU B 1 46 ? -4.52 3.053 -18.828 1 88.75 46 LEU B CA 1
ATOM 4219 C C . LEU B 1 46 ? -4.812 1.559 -18.938 1 88.75 46 LEU B C 1
ATOM 4221 O O . LEU B 1 46 ? -5.715 1.148 -19.656 1 88.75 46 LEU B O 1
ATOM 4225 N N . ALA B 1 47 ? -4.027 0.788 -18.203 1 87 47 ALA B N 1
ATOM 4226 C CA . ALA B 1 47 ? -4.227 -0.659 -18.203 1 87 47 ALA B CA 1
ATOM 4227 C C . ALA B 1 47 ? -5.59 -1.025 -17.625 1 87 47 ALA B C 1
ATOM 4229 O O . ALA B 1 47 ? -6.262 -1.931 -18.125 1 87 47 ALA B O 1
ATOM 4230 N N . LEU B 1 48 ? -5.945 -0.301 -16.594 1 86.56 48 LEU B N 1
ATOM 4231 C CA . LEU B 1 48 ? -7.234 -0.564 -15.953 1 86.56 48 LEU B CA 1
ATOM 4232 C C . LEU B 1 48 ? -8.383 -0.216 -16.891 1 86.56 48 LEU B C 1
ATOM 4234 O O . LEU B 1 48 ? -9.344 -0.98 -17.016 1 86.56 48 LEU B O 1
ATOM 4238 N N . VAL B 1 49 ? -8.297 0.888 -17.578 1 86.62 49 VAL B N 1
ATOM 4239 C CA . VAL B 1 49 ? -9.336 1.324 -18.516 1 86.62 49 VAL B CA 1
ATOM 4240 C C . VAL B 1 49 ? -9.383 0.38 -19.719 1 86.62 49 VAL B C 1
ATOM 4242 O O . VAL B 1 49 ? -10.461 -0.049 -20.125 1 86.62 49 VAL B O 1
ATOM 4245 N N . ALA B 1 50 ? -8.234 0.011 -20.156 1 84.5 50 ALA B N 1
ATOM 4246 C CA . ALA B 1 50 ? -8.164 -0.892 -21.312 1 84.5 50 ALA B CA 1
ATOM 4247 C C . ALA B 1 50 ? -8.711 -2.271 -20.953 1 84.5 50 ALA B C 1
ATOM 4249 O O . ALA B 1 50 ? -9.422 -2.889 -21.75 1 84.5 50 ALA B O 1
ATOM 4250 N N . GLY B 1 51 ? -8.281 -2.723 -19.797 1 78 51 GLY B N 1
ATOM 4251 C CA . GLY B 1 51 ? -8.797 -4.004 -19.344 1 78 51 GLY B CA 1
ATOM 4252 C C . GLY B 1 51 ? -10.305 -4.027 -19.234 1 78 51 GLY B C 1
ATOM 4253 O O . GLY B 1 51 ? -10.953 -5.012 -19.594 1 78 51 GLY B O 1
ATOM 4254 N N . HIS B 1 52 ? -10.852 -2.967 -18.781 1 78.38 52 HIS B N 1
ATOM 4255 C CA . HIS B 1 52 ? -12.305 -2.871 -18.641 1 78.38 52 HIS B CA 1
ATOM 4256 C C . HIS B 1 52 ? -12.984 -2.809 -20 1 78.38 52 HIS B C 1
ATOM 4258 O O . HIS B 1 52 ? -14.016 -3.455 -20.219 1 78.38 52 HIS B O 1
ATOM 4264 N N . VAL B 1 53 ? -12.43 -2.045 -20.875 1 79.56 53 VAL B N 1
ATOM 4265 C CA . VAL B 1 53 ? -13 -1.904 -22.219 1 79.56 53 VAL B CA 1
ATOM 4266 C C . VAL B 1 53 ? -12.953 -3.248 -22.938 1 79.56 53 VAL B C 1
ATOM 4268 O O . VAL B 1 53 ? -13.906 -3.617 -23.641 1 79.56 53 VAL B O 1
ATOM 4271 N N . ILE B 1 54 ? -11.914 -3.936 -22.688 1 77.5 54 ILE B N 1
ATOM 4272 C CA . ILE B 1 54 ? -11.766 -5.246 -23.312 1 77.5 54 ILE B CA 1
ATOM 4273 C C . ILE B 1 54 ? -12.797 -6.211 -22.734 1 77.5 54 ILE B C 1
ATOM 4275 O O . ILE B 1 54 ? -13.367 -7.027 -23.469 1 77.5 54 ILE B O 1
ATOM 4279 N N . HIS B 1 55 ? -12.984 -6.062 -21.5 1 71.88 55 HIS B N 1
ATOM 4280 C CA . HIS B 1 55 ? -13.961 -6.91 -20.844 1 71.88 55 HIS B CA 1
ATOM 4281 C C . HIS B 1 55 ? -15.367 -6.633 -21.359 1 71.88 55 HIS B C 1
ATOM 4283 O O . HIS B 1 55 ? -16.141 -7.562 -21.594 1 71.88 55 HIS B O 1
ATOM 4289 N N . ILE B 1 56 ? -15.734 -5.355 -21.562 1 72.19 56 ILE B N 1
ATOM 4290 C CA . ILE B 1 56 ? -17.062 -4.973 -22.047 1 72.19 56 ILE B CA 1
ATOM 4291 C C . ILE B 1 56 ? -17.203 -5.352 -23.516 1 72.19 56 ILE B C 1
ATOM 4293 O O . ILE B 1 56 ? -18.281 -5.73 -23.953 1 72.19 56 ILE B O 1
ATOM 4297 N N . ALA B 1 57 ? -16.031 -5.223 -24.188 1 73.44 57 ALA B N 1
ATOM 4298 C CA . ALA B 1 57 ? -16.062 -5.566 -25.609 1 73.44 57 ALA B CA 1
ATOM 4299 C C . ALA B 1 57 ? -16.109 -7.078 -25.812 1 73.44 57 ALA B C 1
ATOM 4301 O O . ALA B 1 57 ? -16.188 -7.559 -26.938 1 73.44 57 ALA B O 1
ATOM 4302 N N . HIS B 1 58 ? -16.172 -7.816 -24.703 1 66.62 58 HIS B N 1
ATOM 4303 C CA . HIS B 1 58 ? -16.281 -9.266 -24.688 1 66.62 58 HIS B CA 1
ATOM 4304 C C . HIS B 1 58 ? -15.109 -9.922 -25.422 1 66.62 58 HIS B C 1
ATOM 4306 O O . HIS B 1 58 ? -15.289 -10.898 -26.141 1 66.62 58 HIS B O 1
ATOM 4312 N N . LEU B 1 59 ? -14.078 -9.195 -25.469 1 69.19 59 LEU B N 1
ATOM 4313 C CA . LEU B 1 59 ? -12.867 -9.844 -25.953 1 69.19 59 LEU B CA 1
ATOM 4314 C C . LEU B 1 59 ? -12.273 -10.766 -24.906 1 69.19 59 LEU B C 1
ATOM 4316 O O . LEU B 1 59 ? -11.289 -10.414 -24.25 1 69.19 59 LEU B O 1
ATOM 4320 N N . SER B 1 60 ? -12.953 -11.773 -24.609 1 60.62 60 SER B N 1
ATOM 4321 C CA . SER B 1 60 ? -12.688 -12.703 -23.516 1 60.62 60 SER B CA 1
ATOM 4322 C C . SER B 1 60 ? -11.336 -13.383 -23.688 1 60.62 60 SER B C 1
ATOM 4324 O O . SER B 1 60 ? -10.812 -13.992 -22.75 1 60.62 60 SER B O 1
ATOM 4326 N N . PHE B 1 61 ? -10.758 -13.203 -24.828 1 65.12 61 PHE B N 1
ATOM 4327 C CA . PHE B 1 61 ? -9.523 -13.938 -25.109 1 65.12 61 PHE B CA 1
ATOM 4328 C C . PHE B 1 61 ? -8.32 -13.219 -24.516 1 65.12 61 PHE B C 1
ATOM 4330 O O . PHE B 1 61 ? -7.242 -13.805 -24.391 1 65.12 61 PHE B O 1
ATOM 4337 N N . LEU B 1 62 ? -8.539 -12.031 -24.031 1 74.75 62 LEU B N 1
ATOM 4338 C CA . LEU B 1 62 ? -7.395 -11.297 -23.5 1 74.75 62 LEU B CA 1
ATOM 4339 C C . LEU B 1 62 ? -7.512 -11.117 -21.984 1 74.75 62 LEU B C 1
ATOM 4341 O O . LEU B 1 62 ? -8.227 -10.234 -21.516 1 74.75 62 LEU B O 1
ATOM 4345 N N . PRO B 1 63 ? -6.738 -12.008 -21.281 1 74.81 63 PRO B N 1
ATOM 4346 C CA . PRO B 1 63 ? -6.777 -11.859 -19.828 1 74.81 63 PRO B CA 1
ATOM 4347 C C . PRO B 1 63 ? -6.273 -10.5 -19.359 1 74.81 63 PRO B C 1
ATOM 4349 O O . PRO B 1 63 ? -5.422 -9.891 -20.016 1 74.81 63 PRO B O 1
ATOM 4352 N N . GLU B 1 64 ? -6.852 -10.023 -18.312 1 76.69 64 GLU B N 1
ATOM 4353 C CA . GLU B 1 64 ? -6.473 -8.734 -17.75 1 76.69 64 GLU B CA 1
ATOM 4354 C C . GLU B 1 64 ? -4.984 -8.688 -17.422 1 76.69 64 GLU B C 1
ATOM 4356 O O . GLU B 1 64 ? -4.348 -7.641 -17.531 1 76.69 64 GLU B O 1
ATOM 4361 N N . ALA B 1 65 ? -4.438 -9.812 -17.109 1 79.25 65 ALA B N 1
ATOM 4362 C CA . ALA B 1 65 ? -3.02 -9.898 -16.781 1 79.25 65 ALA B CA 1
ATOM 4363 C C . ALA B 1 65 ? -2.15 -9.57 -17.984 1 79.25 65 ALA B C 1
ATOM 4365 O O . ALA B 1 65 ? -1.124 -8.898 -17.859 1 79.25 65 ALA B O 1
ATOM 4366 N N . LEU B 1 66 ? -2.574 -10.008 -19.109 1 81.12 66 LEU B N 1
ATOM 4367 C CA . LEU B 1 66 ? -1.81 -9.75 -20.328 1 81.12 66 LEU B CA 1
ATOM 4368 C C . LEU B 1 66 ? -1.862 -8.273 -20.703 1 81.12 66 LEU B C 1
ATOM 4370 O O . LEU B 1 66 ? -0.891 -7.727 -21.234 1 81.12 66 LEU B O 1
ATOM 4374 N N . VAL B 1 67 ? -3.006 -7.688 -20.438 1 84.62 67 VAL B N 1
ATOM 4375 C CA . VAL B 1 67 ? -3.135 -6.258 -20.688 1 84.62 67 VAL B CA 1
ATOM 4376 C C . VAL B 1 67 ? -2.164 -5.484 -19.812 1 84.62 67 VAL B C 1
ATOM 4378 O O . VAL B 1 67 ? -1.5 -4.551 -20.266 1 84.62 67 VAL B O 1
ATOM 4381 N N . SER B 1 68 ? -2.08 -5.898 -18.562 1 86.62 68 SER B N 1
ATOM 4382 C CA . SER B 1 68 ? -1.158 -5.242 -17.641 1 86.62 68 SER B CA 1
ATOM 4383 C C . SER B 1 68 ? 0.289 -5.43 -18.094 1 86.62 68 SER B C 1
ATOM 4385 O O . SER B 1 68 ? 1.092 -4.496 -18.016 1 86.62 68 SER B O 1
ATOM 4387 N N . VAL B 1 69 ? 0.606 -6.582 -18.594 1 85.12 69 VAL B N 1
ATOM 4388 C CA . VAL B 1 69 ? 1.961 -6.855 -19.062 1 85.12 69 VAL B CA 1
ATOM 4389 C C . VAL B 1 69 ? 2.262 -6.008 -20.297 1 85.12 69 VAL B C 1
ATOM 4391 O O . VAL B 1 69 ? 3.369 -5.484 -20.438 1 85.12 69 VAL B O 1
ATOM 4394 N N . ALA B 1 70 ? 1.307 -5.941 -21.188 1 86.06 70 ALA B N 1
ATOM 4395 C CA . ALA B 1 70 ? 1.486 -5.164 -22.406 1 86.06 70 ALA B CA 1
ATOM 4396 C C . ALA B 1 70 ? 1.751 -3.695 -22.094 1 86.06 70 ALA B C 1
ATOM 4398 O O . ALA B 1 70 ? 2.643 -3.076 -22.672 1 86.06 70 ALA B O 1
ATOM 4399 N N . PHE B 1 71 ? 1.019 -3.195 -21.188 1 88.5 71 PHE B N 1
ATOM 4400 C CA . PHE B 1 71 ? 1.211 -1.797 -20.828 1 88.5 71 PHE B CA 1
ATOM 4401 C C . PHE B 1 71 ? 2.508 -1.615 -20.047 1 88.5 71 PHE B C 1
ATOM 4403 O O . PHE B 1 71 ? 3.141 -0.56 -20.109 1 88.5 71 PHE B O 1
ATOM 4410 N N . GLY B 1 72 ? 2.885 -2.605 -19.266 1 85.31 72 GLY B N 1
ATOM 4411 C CA . GLY B 1 72 ? 4.207 -2.588 -18.656 1 85.31 72 GLY B CA 1
ATOM 4412 C C . GLY B 1 72 ? 5.332 -2.564 -19.672 1 85.31 72 GLY B C 1
ATOM 4413 O O . GLY B 1 72 ? 6.309 -1.828 -19.5 1 85.31 72 GLY B O 1
ATOM 4414 N N . ALA B 1 73 ? 5.141 -3.332 -20.688 1 83.5 73 ALA B N 1
ATOM 4415 C CA . ALA B 1 73 ? 6.133 -3.367 -21.75 1 83.5 73 ALA B CA 1
ATOM 4416 C C . ALA B 1 73 ? 6.211 -2.023 -22.469 1 83.5 73 ALA B C 1
ATOM 4418 O O . ALA B 1 73 ? 7.301 -1.57 -22.828 1 83.5 73 ALA B O 1
ATOM 4419 N N . LEU B 1 74 ? 5.059 -1.497 -22.703 1 84.88 74 LEU B N 1
ATOM 4420 C CA . LEU B 1 74 ? 5.023 -0.174 -23.312 1 84.88 74 LEU B CA 1
ATOM 4421 C C . LEU B 1 74 ? 5.75 0.847 -22.438 1 84.88 74 LEU B C 1
ATOM 4423 O O . LEU B 1 74 ? 6.484 1.693 -22.953 1 84.88 74 LEU B O 1
ATOM 4427 N N . LEU B 1 75 ? 5.512 0.777 -21.172 1 84 75 LEU B N 1
ATOM 4428 C CA . LEU B 1 75 ? 6.191 1.667 -20.234 1 84 75 LEU B CA 1
ATOM 4429 C C . LEU B 1 75 ? 7.703 1.451 -20.281 1 84 75 LEU B C 1
ATOM 4431 O O . LEU B 1 75 ? 8.469 2.414 -20.281 1 84 75 LEU B O 1
ATOM 4435 N N . GLY B 1 76 ? 8.047 0.192 -20.297 1 78.5 76 GLY B N 1
ATOM 4436 C CA . GLY B 1 76 ? 9.469 -0.118 -20.391 1 78.5 76 GLY B CA 1
ATOM 4437 C C . GLY B 1 76 ? 10.109 0.434 -21.656 1 78.5 76 GLY B C 1
ATOM 4438 O O . GLY B 1 76 ? 11.234 0.942 -21.609 1 78.5 76 GLY B O 1
ATOM 4439 N N . THR B 1 77 ? 9.445 0.366 -22.734 1 77.62 77 THR B N 1
ATOM 4440 C CA . THR B 1 77 ? 9.945 0.872 -24.016 1 77.62 77 THR B CA 1
ATOM 4441 C C . THR B 1 77 ? 10.055 2.393 -23.984 1 77.62 77 THR B C 1
ATOM 4443 O O . THR B 1 77 ? 11.023 2.957 -24.5 1 77.62 77 THR B O 1
ATOM 4446 N N . ILE B 1 78 ? 9.102 3.033 -23.406 1 76.62 78 ILE B N 1
ATOM 4447 C CA . ILE B 1 78 ? 9.109 4.488 -23.312 1 76.62 78 ILE B CA 1
ATOM 4448 C C . ILE B 1 78 ? 10.266 4.938 -22.422 1 76.62 78 ILE B C 1
ATOM 4450 O O . ILE B 1 78 ? 10.961 5.906 -22.734 1 76.62 78 ILE B O 1
ATOM 4454 N N . LEU B 1 79 ? 10.398 4.25 -21.344 1 71.62 79 LEU B N 1
ATOM 4455 C CA . LEU B 1 79 ? 11.477 4.594 -20.406 1 71.62 79 LEU B CA 1
ATOM 4456 C C . LEU B 1 79 ? 12.836 4.352 -21.047 1 71.62 79 LEU B C 1
ATOM 4458 O O . LEU B 1 79 ? 13.797 5.066 -20.766 1 71.62 79 LEU B O 1
ATOM 4462 N N . TYR B 1 80 ? 12.898 3.332 -21.844 1 66.12 80 TYR B N 1
ATOM 4463 C CA . TYR B 1 80 ? 14.141 3.012 -22.531 1 66.12 80 TYR B CA 1
ATOM 4464 C C . TYR B 1 80 ? 14.516 4.113 -23.516 1 66.12 80 TYR B C 1
ATOM 4466 O O . TYR B 1 80 ? 15.688 4.496 -23.609 1 66.12 80 TYR B O 1
ATOM 4474 N N . PHE B 1 81 ? 13.602 4.465 -24.297 1 63.78 81 PHE B N 1
ATOM 4475 C CA . PHE B 1 81 ? 13.891 5.484 -25.297 1 63.78 81 PHE B CA 1
ATOM 4476 C C . PHE B 1 81 ? 14 6.859 -24.641 1 63.78 81 PHE B C 1
ATOM 4478 O O . PHE B 1 81 ? 14.633 7.762 -25.203 1 63.78 81 PHE B O 1
ATOM 4485 N N . SER B 1 82 ? 13.359 7.035 -23.625 1 58 82 SER B N 1
ATOM 4486 C CA . SER B 1 82 ? 13.492 8.32 -22.953 1 58 82 SER B CA 1
ATOM 4487 C C . SER B 1 82 ? 14.859 8.445 -22.281 1 58 82 SER B C 1
ATOM 4489 O O . SER B 1 82 ? 15.578 7.457 -22.125 1 58 82 SER B O 1
ATOM 4491 N N . THR B 1 83 ? 15.391 9.547 -21.953 1 50.06 83 THR B N 1
ATOM 4492 C CA . THR B 1 83 ? 16.719 9.961 -21.516 1 50.06 83 THR B CA 1
ATOM 4493 C C . THR B 1 83 ? 17.297 8.969 -20.5 1 50.06 83 THR B C 1
ATOM 4495 O O . THR B 1 83 ? 18.469 9.055 -20.141 1 50.06 83 THR B O 1
ATOM 4498 N N . TRP B 1 84 ? 16.547 8.344 -19.781 1 44 84 TRP B N 1
ATOM 4499 C CA . TRP B 1 84 ? 17.156 7.5 -18.75 1 44 84 TRP B CA 1
ATOM 4500 C C . TRP B 1 84 ? 17.859 6.309 -19.375 1 44 84 TRP B C 1
ATOM 4502 O O . TRP B 1 84 ? 18.641 5.625 -18.719 1 44 84 TRP B O 1
ATOM 4512 N N . GLY B 1 85 ? 17.562 5.742 -20.5 1 40.62 85 GLY B N 1
ATOM 4513 C CA . GLY B 1 85 ? 17.938 4.508 -21.172 1 40.62 85 GLY B CA 1
ATOM 4514 C C . GLY B 1 85 ? 19.328 4.566 -21.781 1 40.62 85 GLY B C 1
ATOM 4515 O O . GLY B 1 85 ? 19.812 3.572 -22.328 1 40.62 85 GLY B O 1
ATOM 4516 N N . GLY B 1 86 ? 19.875 5.582 -22.328 1 37.72 86 GLY B N 1
ATOM 4517 C CA . GLY B 1 86 ? 21.047 5.148 -23.062 1 37.72 86 GLY B CA 1
ATOM 4518 C C . GLY B 1 86 ? 22.016 4.352 -22.219 1 37.72 86 GLY B C 1
ATOM 4519 O O . GLY B 1 86 ? 22.062 3.123 -22.312 1 37.72 86 GLY B O 1
ATOM 4520 N N . GLU B 1 87 ? 23.219 4.922 -21.891 1 39.66 87 GLU B N 1
ATOM 4521 C CA . GLU B 1 87 ? 24.422 4.375 -21.234 1 39.66 87 GLU B CA 1
ATOM 4522 C C . GLU B 1 87 ? 24.078 3.82 -19.859 1 39.66 87 GLU B C 1
ATOM 4524 O O . GLU B 1 87 ? 24.734 2.887 -19.375 1 39.66 87 GLU B O 1
ATOM 4529 N N . SER B 1 88 ? 23.359 4.418 -18.984 1 41.41 88 SER B N 1
ATOM 4530 C CA . SER B 1 88 ? 23.156 4.336 -17.547 1 41.41 88 SER B CA 1
ATOM 4531 C C . SER B 1 88 ? 22.141 3.254 -17.188 1 41.41 88 SER B C 1
ATOM 4533 O O . SER B 1 88 ? 21.734 3.143 -16.031 1 41.41 88 SER B O 1
ATOM 4535 N N . ARG B 1 89 ? 21.812 2.387 -18.062 1 45.06 89 ARG B N 1
ATOM 4536 C CA . ARG B 1 89 ? 20.812 1.32 -18.047 1 45.06 89 ARG B CA 1
ATOM 4537 C C . ARG B 1 89 ? 21.234 0.195 -17.109 1 45.06 89 ARG B C 1
ATOM 4539 O O . ARG B 1 89 ? 20.375 -0.477 -16.516 1 45.06 89 ARG B O 1
ATOM 4546 N N . GLU B 1 90 ? 22.453 -0.131 -17.281 1 40.91 90 GLU B N 1
ATOM 4547 C CA . GLU B 1 90 ? 22.953 -1.239 -16.469 1 40.91 90 GLU B CA 1
ATOM 4548 C C . GLU B 1 90 ? 22.594 -1.049 -14.992 1 40.91 90 GLU B C 1
ATOM 4550 O O . GLU B 1 90 ? 22.25 -2.008 -14.305 1 40.91 90 GLU B O 1
ATOM 4555 N N . LEU B 1 91 ? 23.078 0.161 -14.539 1 42.75 91 LEU B N 1
ATOM 4556 C CA . LEU B 1 91 ? 22.859 0.569 -13.156 1 42.75 91 LEU B CA 1
ATOM 4557 C C . LEU B 1 91 ? 21.375 0.478 -12.789 1 42.75 91 LEU B C 1
ATOM 4559 O O . LEU B 1 91 ? 21.031 0.019 -11.703 1 42.75 91 LEU B O 1
ATOM 4563 N N . ASP B 1 92 ? 20.547 0.746 -13.938 1 50.88 92 ASP B N 1
ATOM 4564 C CA . ASP B 1 92 ? 19.094 0.912 -13.875 1 50.88 92 ASP B CA 1
ATOM 4565 C C . ASP B 1 92 ? 18.391 -0.441 -13.82 1 50.88 92 ASP B C 1
ATOM 4567 O O . ASP B 1 92 ? 17.375 -0.595 -13.125 1 50.88 92 ASP B O 1
ATOM 4571 N N . SER B 1 93 ? 19.391 -1.404 -14.32 1 56.78 93 SER B N 1
ATOM 4572 C CA . SER B 1 93 ? 18.781 -2.727 -14.406 1 56.78 93 SER B CA 1
ATOM 4573 C C . SER B 1 93 ? 18.859 -3.461 -13.07 1 56.78 93 SER B C 1
ATOM 4575 O O . SER B 1 93 ? 17.922 -4.148 -12.672 1 56.78 93 SER B O 1
ATOM 4577 N N . GLU B 1 94 ? 20.062 -3.205 -12.383 1 57.69 94 GLU B N 1
ATOM 4578 C CA . GLU B 1 94 ? 20.219 -3.902 -11.102 1 57.69 94 GLU B CA 1
ATOM 4579 C C . GLU B 1 94 ? 19.281 -3.322 -10.047 1 57.69 94 GLU B C 1
ATOM 4581 O O . GLU B 1 94 ? 18.672 -4.062 -9.273 1 57.69 94 GLU B O 1
ATOM 4586 N N . LEU B 1 95 ? 19.266 -1.95 -10.148 1 58.5 95 LEU B N 1
ATOM 4587 C CA . LEU B 1 95 ? 18.359 -1.306 -9.195 1 58.5 95 LEU B CA 1
ATOM 4588 C C . LEU B 1 95 ? 16.906 -1.7 -9.461 1 58.5 95 LEU B C 1
ATOM 4590 O O . LEU B 1 95 ? 16.141 -1.921 -8.531 1 58.5 95 LEU B O 1
ATOM 4594 N N . GLU B 1 96 ? 16.719 -1.855 -10.727 1 63.69 96 GLU B N 1
ATOM 4595 C CA . GLU B 1 96 ? 15.359 -2.242 -11.102 1 63.69 96 GLU B CA 1
ATOM 4596 C C . GLU B 1 96 ? 15.039 -3.658 -10.633 1 63.69 96 GLU B C 1
ATOM 4598 O O . GLU B 1 96 ? 13.922 -3.934 -10.195 1 63.69 96 GLU B O 1
ATOM 4603 N N . SER B 1 97 ? 16.125 -4.43 -10.688 1 65 97 SER B N 1
ATOM 4604 C CA . SER B 1 97 ? 15.914 -5.816 -10.281 1 65 97 SER B CA 1
ATOM 4605 C C . SER B 1 97 ? 15.719 -5.922 -8.773 1 65 97 SER B C 1
ATOM 4607 O O . SER B 1 97 ? 14.891 -6.699 -8.297 1 65 97 SER B O 1
ATOM 4609 N N . VAL B 1 98 ? 16.484 -5.066 -8.109 1 64.19 98 VAL B N 1
ATOM 4610 C CA . VAL B 1 98 ? 16.391 -5.109 -6.656 1 64.19 98 VAL B CA 1
ATOM 4611 C C . VAL B 1 98 ? 15.047 -4.562 -6.203 1 64.19 98 VAL B C 1
ATOM 4613 O O . VAL B 1 98 ? 14.398 -5.137 -5.324 1 64.19 98 VAL B O 1
ATOM 4616 N N . VAL B 1 99 ? 14.648 -3.482 -6.859 1 66.56 99 VAL B N 1
ATOM 4617 C CA . VAL B 1 99 ? 13.367 -2.875 -6.504 1 66.56 99 VAL B CA 1
ATOM 4618 C C . VAL B 1 99 ? 12.227 -3.824 -6.859 1 66.56 99 VAL B C 1
ATOM 4620 O O . VAL B 1 99 ? 11.281 -3.992 -6.082 1 66.56 99 VAL B O 1
ATOM 4623 N N . PHE B 1 100 ? 12.438 -4.453 -7.992 1 70.25 100 PHE B N 1
ATOM 4624 C CA . PHE B 1 100 ? 11.43 -5.426 -8.414 1 70.25 100 PHE B CA 1
ATOM 4625 C C . PHE B 1 100 ? 11.32 -6.559 -7.41 1 70.25 100 PHE B C 1
ATOM 4627 O O . PHE B 1 100 ? 10.211 -6.934 -7.008 1 70.25 100 PHE B O 1
ATOM 4634 N N . GLY B 1 101 ? 12.453 -7.023 -7.008 1 74.12 101 GLY B N 1
ATOM 4635 C CA . GLY B 1 101 ? 12.461 -8.117 -6.051 1 74.12 101 GLY B CA 1
ATOM 4636 C C . GLY B 1 101 ? 11.867 -7.742 -4.707 1 74.12 101 GLY B C 1
ATOM 4637 O O . GLY B 1 101 ? 11.094 -8.508 -4.125 1 74.12 101 GLY B O 1
ATOM 4638 N N . PHE B 1 102 ? 12.102 -6.527 -4.363 1 74.88 102 PHE B N 1
ATOM 4639 C CA . PHE B 1 102 ? 11.617 -6.039 -3.076 1 74.88 102 PHE B CA 1
ATOM 4640 C C . PHE B 1 102 ? 10.109 -5.84 -3.104 1 74.88 102 PHE B C 1
ATOM 4642 O O . PHE B 1 102 ? 9.406 -6.254 -2.18 1 74.88 102 PHE B O 1
ATOM 4649 N N . VAL B 1 103 ? 9.656 -5.273 -4.102 1 77 103 VAL B N 1
ATOM 4650 C CA . VAL B 1 103 ? 8.227 -4.977 -4.215 1 77 103 VAL B CA 1
ATOM 4651 C C . VAL B 1 103 ? 7.438 -6.281 -4.336 1 77 103 VAL B C 1
ATOM 4653 O O . VAL B 1 103 ? 6.398 -6.441 -3.693 1 77 103 VAL B O 1
ATOM 4656 N N . LEU B 1 104 ? 7.977 -7.137 -5.078 1 80.69 104 LEU B N 1
ATOM 4657 C CA . LEU B 1 104 ? 7.285 -8.398 -5.305 1 80.69 104 LEU B CA 1
ATOM 4658 C C . LEU B 1 104 ? 7.258 -9.242 -4.031 1 80.69 104 LEU B C 1
ATOM 4660 O O . LEU B 1 104 ? 6.195 -9.711 -3.613 1 80.69 104 LEU B O 1
ATOM 4664 N N . LYS B 1 105 ? 8.406 -9.375 -3.361 1 78.56 105 LYS B N 1
ATOM 4665 C CA . LYS B 1 105 ? 8.57 -10.297 -2.244 1 78.56 105 LYS B CA 1
ATOM 4666 C C . LYS B 1 105 ? 7.914 -9.758 -0.979 1 78.56 105 LYS B C 1
ATOM 4668 O O . LYS B 1 105 ? 7.277 -10.5 -0.231 1 78.56 105 LYS B O 1
ATOM 4673 N N . TYR B 1 106 ? 7.965 -8.477 -0.82 1 80.12 106 TYR B N 1
ATOM 4674 C CA . TYR B 1 106 ? 7.598 -7.992 0.507 1 80.12 106 TYR B CA 1
ATOM 4675 C C . TYR B 1 106 ? 6.309 -7.18 0.457 1 80.12 106 TYR B C 1
ATOM 4677 O O . TYR B 1 106 ? 5.664 -6.969 1.484 1 80.12 106 TYR B O 1
ATOM 4685 N N . PHE B 1 107 ? 5.918 -6.844 -0.659 1 82.69 107 PHE B N 1
ATOM 4686 C CA . PHE B 1 107 ? 4.695 -6.051 -0.709 1 82.69 107 PHE B CA 1
ATOM 4687 C C . PHE B 1 107 ? 3.58 -6.816 -1.405 1 82.69 107 PHE B C 1
ATOM 4689 O O . PHE B 1 107 ? 2.455 -6.879 -0.905 1 82.69 107 PHE B O 1
ATOM 4696 N N . CYS B 1 108 ? 3.867 -7.434 -2.498 1 86.75 108 CYS B N 1
ATOM 4697 C CA . CYS B 1 108 ? 2.814 -7.992 -3.34 1 86.75 108 CYS B CA 1
ATOM 4698 C C . CYS B 1 108 ? 2.496 -9.43 -2.936 1 86.75 108 CYS B C 1
ATOM 4700 O O . CYS B 1 108 ? 1.334 -9.766 -2.709 1 86.75 108 CYS B O 1
ATOM 4702 N N . LEU B 1 109 ? 3.479 -10.234 -2.684 1 83.06 109 LEU B N 1
ATOM 4703 C CA . LEU B 1 109 ? 3.277 -11.664 -2.486 1 83.06 109 LEU B CA 1
ATOM 4704 C C . LEU B 1 109 ? 2.504 -11.93 -1.199 1 83.06 109 LEU B C 1
ATOM 4706 O O . LEU B 1 109 ? 1.565 -12.734 -1.189 1 83.06 109 LEU B O 1
ATOM 4710 N N . PRO B 1 110 ? 2.879 -11.273 -0.118 1 89 110 PRO B N 1
ATOM 4711 C CA . PRO B 1 110 ? 2.16 -11.57 1.122 1 89 110 PRO B CA 1
ATOM 4712 C C . PRO B 1 110 ? 0.662 -11.297 1.018 1 89 110 PRO B C 1
ATOM 4714 O O . PRO B 1 110 ? -0.152 -12.109 1.464 1 89 110 PRO B O 1
ATOM 4717 N N . VAL B 1 111 ? 0.336 -10.234 0.37 1 89 111 VAL B N 1
ATOM 4718 C CA . VAL B 1 111 ? -1.069 -9.852 0.305 1 89 111 VAL B CA 1
ATOM 4719 C C . VAL B 1 111 ? -1.818 -10.773 -0.649 1 89 111 VAL B C 1
ATOM 4721 O O . VAL B 1 111 ? -2.969 -11.141 -0.396 1 89 111 VAL B O 1
ATOM 4724 N N . ILE B 1 112 ? -1.247 -11.164 -1.698 1 82.56 112 ILE B N 1
ATOM 4725 C CA . ILE B 1 112 ? -1.879 -12.039 -2.676 1 82.56 112 ILE B CA 1
ATOM 4726 C C . ILE B 1 112 ? -2.174 -13.391 -2.039 1 82.56 112 ILE B C 1
ATOM 4728 O O . ILE B 1 112 ? -3.295 -13.898 -2.135 1 82.56 112 ILE B O 1
ATOM 4732 N N . ILE B 1 113 ? -1.176 -13.922 -1.328 1 82.94 113 ILE B N 1
ATOM 4733 C CA . ILE B 1 113 ? -1.305 -15.242 -0.722 1 82.94 113 ILE B CA 1
ATOM 4734 C C . ILE B 1 113 ? -2.299 -15.18 0.435 1 82.94 113 ILE B C 1
ATOM 4736 O O . ILE B 1 113 ? -3.096 -16.109 0.623 1 82.94 113 ILE B O 1
ATOM 4740 N N . PHE B 1 114 ? -2.201 -14.109 1.192 1 89.5 114 PHE B N 1
ATOM 4741 C CA . PHE B 1 114 ? -3.107 -13.969 2.326 1 89.5 114 PHE B CA 1
ATOM 4742 C C . PHE B 1 114 ? -4.559 -13.938 1.856 1 89.5 114 PHE B C 1
ATOM 4744 O O . PHE B 1 114 ? -5.426 -14.57 2.459 1 89.5 114 PHE B O 1
ATOM 4751 N N . GLU B 1 115 ? -4.852 -13.156 0.79 1 84.5 115 GLU B N 1
ATOM 4752 C CA . GLU B 1 115 ? -6.203 -13.078 0.244 1 84.5 115 GLU B CA 1
ATOM 4753 C C . GLU B 1 115 ? -6.68 -14.438 -0.255 1 84.5 115 GLU B C 1
ATOM 4755 O O . GLU B 1 115 ? -7.84 -14.805 -0.059 1 84.5 115 GLU B O 1
ATOM 4760 N N . SER B 1 116 ? -5.844 -15.18 -0.872 1 76.25 116 SER B N 1
ATOM 4761 C CA . SER B 1 116 ? -6.191 -16.5 -1.397 1 76.25 116 SER B CA 1
ATOM 4762 C C . SER B 1 116 ? -6.527 -17.469 -0.273 1 76.25 116 SER B C 1
ATOM 4764 O O . SER B 1 116 ? -7.457 -18.266 -0.392 1 76.25 116 SER B O 1
ATOM 4766 N N . GLY B 1 117 ? -5.742 -17.391 0.801 1 80.19 117 GLY B N 1
ATOM 4767 C CA . GLY B 1 117 ? -6.016 -18.25 1.946 1 80.19 117 GLY B CA 1
ATOM 4768 C C . GLY B 1 117 ? -7.27 -17.859 2.703 1 80.19 117 GLY B C 1
ATOM 4769 O O . GLY B 1 117 ? -8.023 -18.719 3.166 1 80.19 117 GLY B O 1
ATOM 4770 N N . TRP B 1 118 ? -7.395 -16.531 2.742 1 82.25 118 TRP B N 1
ATOM 4771 C CA . TRP B 1 118 ? -8.547 -15.984 3.449 1 82.25 118 TRP B CA 1
ATOM 4772 C C . TRP B 1 118 ? -9.852 -16.391 2.768 1 82.25 118 TRP B C 1
ATOM 4774 O O . TRP B 1 118 ? -10.859 -16.641 3.436 1 82.25 118 TRP B O 1
ATOM 4784 N N . SER B 1 119 ? -9.836 -16.578 1.49 1 74.25 119 SER B N 1
ATOM 4785 C CA . SER B 1 119 ? -11.039 -16.844 0.713 1 74.25 119 SER B CA 1
ATOM 4786 C C . SER B 1 119 ? -11.258 -18.344 0.521 1 74.25 119 SER B C 1
ATOM 4788 O O . SER B 1 119 ? -12.289 -18.766 -0.016 1 74.25 119 SER B O 1
ATOM 4790 N N . LEU B 1 120 ? -10.391 -19.094 1.01 1 72.5 120 LEU B N 1
ATOM 4791 C CA . LEU B 1 120 ? -10.445 -20.531 0.792 1 72.5 120 LEU B CA 1
ATOM 4792 C C . LEU B 1 120 ? -11.328 -21.219 1.834 1 72.5 120 LEU B C 1
ATOM 4794 O O . LEU B 1 120 ? -11.352 -20.797 2.998 1 72.5 120 LEU B O 1
ATOM 4798 N N . ARG B 1 121 ? -12.133 -22.297 1.349 1 65.81 121 ARG B N 1
ATOM 4799 C CA . ARG B 1 121 ? -12.891 -23.141 2.275 1 65.81 121 ARG B CA 1
ATOM 4800 C C . ARG B 1 121 ? -11.992 -24.203 2.912 1 65.81 121 ARG B C 1
ATOM 4802 O O . ARG B 1 121 ? -11.531 -25.125 2.234 1 65.81 121 ARG B O 1
ATOM 4809 N N . LEU B 1 122 ? -11.742 -23.922 4.074 1 70.94 122 LEU B N 1
ATOM 4810 C CA . LEU B 1 122 ? -10.789 -24.75 4.801 1 70.94 122 LEU B CA 1
ATOM 4811 C C . LEU B 1 122 ? -11.133 -26.234 4.641 1 70.94 122 LEU B C 1
ATOM 4813 O O . LEU B 1 122 ? -10.242 -27.047 4.41 1 70.94 122 LEU B O 1
ATOM 4817 N N . ARG B 1 123 ? -12.445 -26.547 4.742 1 70.56 123 ARG B N 1
ATOM 4818 C CA . ARG B 1 123 ? -12.867 -27.938 4.734 1 70.56 123 ARG B CA 1
ATOM 4819 C C . ARG B 1 123 ? -12.508 -28.609 3.412 1 70.56 123 ARG B C 1
ATOM 4821 O O . ARG B 1 123 ? -11.984 -29.719 3.398 1 70.56 123 ARG B O 1
ATOM 4828 N N . ASP B 1 124 ? -12.781 -27.938 2.346 1 73.75 124 ASP B N 1
ATOM 4829 C CA . ASP B 1 124 ? -12.484 -28.5 1.028 1 73.75 124 ASP B CA 1
ATOM 4830 C C . ASP B 1 124 ? -10.977 -28.609 0.806 1 73.75 124 ASP B C 1
ATOM 4832 O O . ASP B 1 124 ? -10.5 -29.562 0.206 1 73.75 124 ASP B O 1
ATOM 4836 N N . PHE B 1 125 ? -10.281 -27.688 1.324 1 78.19 125 PHE B N 1
ATOM 4837 C CA . PHE B 1 125 ? -8.836 -27.656 1.155 1 78.19 125 PHE B CA 1
ATOM 4838 C C . PHE B 1 125 ? -8.172 -28.766 1.97 1 78.19 125 PHE B C 1
ATOM 4840 O O . PHE B 1 125 ? -7.301 -29.484 1.469 1 78.19 125 PHE B O 1
ATOM 4847 N N . VAL B 1 126 ? -8.664 -28.969 3.184 1 77.81 126 VAL B N 1
ATOM 4848 C CA . VAL B 1 126 ? -8.055 -29.953 4.074 1 77.81 126 VAL B CA 1
ATOM 4849 C C . VAL B 1 126 ? -8.383 -31.359 3.59 1 77.81 126 VAL B C 1
ATOM 4851 O O . VAL B 1 126 ? -7.562 -32.281 3.721 1 77.81 126 VAL B O 1
ATOM 4854 N N . SER B 1 127 ? -9.625 -31.516 3.023 1 77.94 127 SER B N 1
ATOM 4855 C CA . SER B 1 127 ? -10.023 -32.844 2.529 1 77.94 127 SER B CA 1
ATOM 4856 C C . SER B 1 127 ? -9.156 -33.281 1.355 1 77.94 127 SER B C 1
ATOM 4858 O O . SER B 1 127 ? -8.953 -34.469 1.143 1 77.94 127 SER B O 1
ATOM 4860 N N . GLN B 1 128 ? -8.656 -32.344 0.608 1 82.19 128 GLN B N 1
ATOM 4861 C CA . GLN B 1 128 ? -7.863 -32.656 -0.576 1 82.19 128 GLN B CA 1
ATOM 4862 C C . GLN B 1 128 ? -6.383 -32.375 -0.348 1 82.19 128 GLN B C 1
ATOM 4864 O O . GLN B 1 128 ? -5.582 -32.406 -1.284 1 82.19 128 GLN B O 1
ATOM 4869 N N . PHE B 1 129 ? -5.988 -32.062 0.834 1 83.81 129 PHE B N 1
ATOM 4870 C CA . PHE B 1 129 ? -4.648 -31.578 1.133 1 83.81 129 PHE B CA 1
ATOM 4871 C C . PHE B 1 129 ? -3.596 -32.625 0.779 1 83.81 129 PHE B C 1
ATOM 4873 O O . PHE B 1 129 ? -2.531 -32.281 0.257 1 83.81 129 PHE B O 1
ATOM 4880 N N . GLY B 1 130 ? -3.887 -33.875 1.074 1 83.12 130 GLY B N 1
ATOM 4881 C CA . GLY B 1 130 ? -2.943 -34.938 0.747 1 83.12 130 GLY B CA 1
ATOM 4882 C C . GLY B 1 130 ? -2.67 -35.031 -0.741 1 83.12 130 GLY B C 1
ATOM 4883 O O . GLY B 1 130 ? -1.522 -35.219 -1.153 1 83.12 130 GLY B O 1
ATOM 4884 N N . TYR B 1 131 ? -3.646 -34.906 -1.521 1 85.88 131 TYR B N 1
ATOM 4885 C CA . TYR B 1 131 ? -3.514 -35 -2.971 1 85.88 131 TYR B CA 1
ATOM 4886 C C . TYR B 1 131 ? -2.814 -33.781 -3.535 1 85.88 131 TYR B C 1
ATOM 4888 O O . TYR B 1 131 ? -2.014 -33.875 -4.469 1 85.88 131 TYR B O 1
ATOM 4896 N N . ILE B 1 132 ? -3.086 -32.656 -2.959 1 87.62 132 ILE B N 1
ATOM 4897 C CA . ILE B 1 132 ? -2.438 -31.406 -3.357 1 87.62 132 ILE B CA 1
ATOM 4898 C C . ILE B 1 132 ? -0.937 -31.5 -3.088 1 87.62 132 ILE B C 1
ATOM 4900 O O . ILE B 1 132 ? -0.124 -31.109 -3.93 1 87.62 132 ILE B O 1
ATOM 4904 N N . LEU B 1 133 ? -0.664 -32.031 -1.962 1 86.56 133 LEU B N 1
ATOM 4905 C CA . LEU B 1 133 ? 0.738 -32.188 -1.58 1 86.56 133 LEU B CA 1
ATOM 4906 C C . LEU B 1 133 ? 1.475 -33.125 -2.537 1 86.56 133 LEU B C 1
ATOM 4908 O O . LEU B 1 133 ? 2.627 -32.844 -2.895 1 86.56 133 LEU B O 1
ATOM 4912 N N . LEU B 1 134 ? 0.798 -34.156 -2.893 1 87.81 134 LEU B N 1
ATOM 4913 C CA . LEU B 1 134 ? 1.398 -35.125 -3.811 1 87.81 134 LEU B CA 1
ATOM 4914 C C . LEU B 1 134 ? 1.71 -34.469 -5.152 1 87.81 134 LEU B C 1
ATOM 4916 O O . LEU B 1 134 ? 2.828 -34.562 -5.66 1 87.81 134 LEU B O 1
ATOM 4920 N N . VAL B 1 135 ? 0.776 -33.812 -5.641 1 89 135 VAL B N 1
ATOM 4921 C CA . VAL B 1 135 ? 0.945 -33.188 -6.949 1 89 135 VAL B CA 1
ATOM 4922 C C . VAL B 1 135 ? 1.94 -32.031 -6.848 1 89 135 VAL B C 1
ATOM 4924 O O . VAL B 1 135 ? 2.766 -31.828 -7.742 1 89 135 VAL B O 1
ATOM 4927 N N . ALA B 1 136 ? 1.872 -31.266 -5.82 1 89.44 136 ALA B N 1
ATOM 4928 C CA . ALA B 1 136 ? 2.689 -30.062 -5.68 1 89.44 136 ALA B CA 1
ATOM 4929 C C . ALA B 1 136 ? 4.148 -30.422 -5.41 1 89.44 136 ALA B C 1
ATOM 4931 O O . ALA B 1 136 ? 5.059 -29.797 -5.953 1 89.44 136 ALA B O 1
ATOM 4932 N N . VAL B 1 137 ? 4.375 -31.391 -4.559 1 87.31 137 VAL B N 1
ATOM 4933 C CA . VAL B 1 137 ? 5.746 -31.719 -4.184 1 87.31 137 VAL B CA 1
ATOM 4934 C C . VAL B 1 137 ? 6.332 -32.719 -5.199 1 87.31 137 VAL B C 1
ATOM 4936 O O . VAL B 1 137 ? 7.316 -32.406 -5.875 1 87.31 137 VAL B O 1
ATOM 4939 N N . LEU B 1 138 ? 5.684 -33.844 -5.316 1 88.69 138 LEU B N 1
ATOM 4940 C CA . LEU B 1 138 ? 6.188 -34.875 -6.242 1 88.69 138 LEU B CA 1
ATOM 4941 C C . LEU B 1 138 ? 6.066 -34.375 -7.684 1 88.69 138 LEU B C 1
ATOM 4943 O O . LEU B 1 138 ? 6.973 -34.594 -8.492 1 88.69 138 LEU B O 1
ATOM 4947 N N . GLY B 1 139 ? 4.961 -33.844 -7.984 1 91 139 GLY B N 1
ATOM 4948 C CA . GLY B 1 139 ? 4.766 -33.344 -9.336 1 91 139 GLY B CA 1
ATOM 4949 C C . GLY B 1 139 ? 5.785 -32.281 -9.742 1 91 139 GLY B C 1
ATOM 4950 O O . GLY B 1 139 ? 6.332 -32.344 -10.844 1 91 139 GLY B O 1
ATOM 4951 N N . THR B 1 140 ? 6.039 -31.344 -8.867 1 91.19 140 THR B N 1
ATOM 4952 C CA . THR B 1 140 ? 7 -30.297 -9.156 1 91.19 140 THR B CA 1
ATOM 4953 C C . THR B 1 140 ? 8.406 -30.859 -9.297 1 91.19 140 THR B C 1
ATOM 4955 O O . THR B 1 140 ? 9.164 -30.453 -10.18 1 91.19 140 THR B O 1
ATOM 4958 N N . THR B 1 141 ? 8.766 -31.797 -8.422 1 89.06 141 THR B N 1
ATOM 4959 C CA . THR B 1 141 ? 10.086 -32.406 -8.484 1 89.06 141 THR B CA 1
ATOM 4960 C C . THR B 1 141 ? 10.266 -33.156 -9.805 1 89.06 141 THR B C 1
ATOM 4962 O O . THR B 1 141 ? 11.32 -33.062 -10.438 1 89.06 141 THR B O 1
ATOM 4965 N N . VAL B 1 142 ? 9.281 -33.844 -10.172 1 91.5 142 VAL B N 1
ATOM 4966 C CA . VAL B 1 142 ? 9.336 -34.594 -11.43 1 91.5 142 VAL B CA 1
ATOM 4967 C C . VAL B 1 142 ? 9.438 -33.625 -12.602 1 91.5 142 VAL B C 1
ATOM 4969 O O . VAL B 1 142 ? 10.195 -33.844 -13.547 1 91.5 142 VAL B O 1
ATOM 4972 N N . SER B 1 143 ? 8.609 -32.594 -12.531 1 93.56 143 SER B N 1
ATOM 4973 C CA . SER B 1 143 ? 8.648 -31.594 -13.594 1 93.56 143 SER B CA 1
ATOM 4974 C C . SER B 1 143 ? 10.039 -30.984 -13.719 1 93.56 143 SER B C 1
ATOM 4976 O O . SER B 1 143 ? 10.523 -30.75 -14.828 1 93.56 143 SER B O 1
ATOM 4978 N N . ILE B 1 144 ? 10.68 -30.672 -12.617 1 92.31 144 ILE B N 1
ATOM 4979 C CA . ILE B 1 144 ? 12.016 -30.078 -12.617 1 92.31 144 ILE B CA 1
ATOM 4980 C C . ILE B 1 144 ? 13.016 -31.047 -13.25 1 92.31 144 ILE B C 1
ATOM 4982 O O . ILE B 1 144 ? 13.828 -30.656 -14.086 1 92.31 144 ILE B O 1
ATOM 4986 N N . LEU B 1 145 ? 12.953 -32.312 -12.867 1 91.38 145 LEU B N 1
ATOM 4987 C CA . LEU B 1 145 ? 13.875 -33.344 -13.383 1 91.38 145 LEU B CA 1
ATOM 4988 C C . LEU B 1 145 ? 13.688 -33.531 -14.883 1 91.38 145 LEU B C 1
ATOM 4990 O O . LEU B 1 145 ? 14.664 -33.594 -15.633 1 91.38 145 LEU B O 1
ATOM 4994 N N . VAL B 1 146 ? 12.477 -33.594 -15.273 1 93.88 146 VAL B N 1
ATOM 4995 C CA . VAL B 1 146 ? 12.18 -33.844 -16.688 1 93.88 146 VAL B CA 1
ATOM 4996 C C . VAL B 1 146 ? 12.609 -32.656 -17.516 1 93.88 146 VAL B C 1
ATOM 4998 O O . VAL B 1 146 ? 13.258 -32.812 -18.562 1 93.88 146 VAL B O 1
ATOM 5001 N N . VAL B 1 147 ? 12.242 -31.5 -17.109 1 94.12 147 VAL B N 1
ATOM 5002 C CA . VAL B 1 147 ? 12.562 -30.297 -17.859 1 94.12 147 VAL B CA 1
ATOM 5003 C C . VAL B 1 147 ? 14.07 -30.094 -17.906 1 94.12 147 VAL B C 1
ATOM 5005 O O . VAL B 1 147 ? 14.633 -29.719 -18.938 1 94.12 147 VAL B O 1
ATOM 5008 N N . ALA B 1 148 ? 14.734 -30.25 -16.75 1 93.19 148 ALA B N 1
ATOM 5009 C CA . ALA B 1 148 ? 16.188 -30.109 -16.719 1 93.19 148 ALA B CA 1
ATOM 5010 C C . ALA B 1 148 ? 16.859 -31.078 -17.672 1 93.19 148 ALA B C 1
ATOM 5012 O O . ALA B 1 148 ? 17.797 -30.688 -18.391 1 93.19 148 ALA B O 1
ATOM 5013 N N . GLN B 1 149 ? 16.453 -32.344 -17.688 1 92.56 149 GLN B N 1
ATOM 5014 C CA . GLN B 1 149 ? 17.016 -33.344 -18.578 1 92.56 149 GLN B CA 1
ATOM 5015 C C . GLN B 1 149 ? 16.75 -33 -20.031 1 92.56 149 GLN B C 1
ATOM 5017 O O . GLN B 1 149 ? 17.578 -33.219 -20.906 1 92.56 149 GLN B O 1
ATOM 5022 N N . LEU B 1 150 ? 15.594 -32.469 -20.25 1 92.94 150 LEU B N 1
ATOM 5023 C CA . LEU B 1 150 ? 15.25 -32.094 -21.625 1 92.94 150 LEU B CA 1
ATOM 5024 C C . LEU B 1 150 ? 16.062 -30.891 -22.078 1 92.94 150 LEU B C 1
ATOM 5026 O O . LEU B 1 150 ? 16.422 -30.781 -23.25 1 92.94 150 LEU B O 1
ATOM 5030 N N . ILE B 1 151 ? 16.297 -29.938 -21.172 1 91.94 151 ILE B N 1
ATOM 5031 C CA . ILE B 1 151 ? 17.141 -28.797 -21.484 1 91.94 151 ILE B CA 1
ATOM 5032 C C . ILE B 1 151 ? 18.547 -29.281 -21.828 1 91.94 151 ILE B C 1
ATOM 5034 O O . ILE B 1 151 ? 19.156 -28.781 -22.781 1 91.94 151 ILE B O 1
ATOM 5038 N N . MET B 1 152 ? 19.078 -30.234 -21.109 1 90.5 152 MET B N 1
ATOM 5039 C CA . MET B 1 152 ? 20.406 -30.797 -21.359 1 90.5 152 MET B CA 1
ATOM 5040 C C . MET B 1 152 ? 20.422 -31.562 -22.672 1 90.5 152 MET B C 1
ATOM 5042 O O . MET B 1 152 ? 21.422 -31.516 -23.406 1 90.5 152 MET B O 1
ATOM 5046 N N . ALA B 1 153 ? 19.344 -32.219 -22.922 1 90.19 153 ALA B N 1
ATOM 5047 C CA . ALA B 1 153 ? 19.266 -32.969 -24.156 1 90.19 153 ALA B CA 1
ATOM 5048 C C . ALA B 1 153 ? 19.188 -32.062 -25.375 1 90.19 153 ALA B C 1
ATOM 5050 O O . ALA B 1 153 ? 19.656 -32.438 -26.453 1 90.19 153 ALA B O 1
ATOM 5051 N N . THR B 1 154 ? 18.656 -30.891 -25.188 1 87.88 154 THR B N 1
ATOM 5052 C CA . THR B 1 154 ? 18.516 -29.953 -26.297 1 87.88 154 THR B CA 1
ATOM 5053 C C . THR B 1 154 ? 19.594 -28.875 -26.219 1 87.88 154 THR B C 1
ATOM 5055 O O . THR B 1 154 ? 19.422 -27.797 -26.797 1 87.88 154 THR B O 1
ATOM 5058 N N . SER B 1 155 ? 20.578 -29.047 -25.469 1 82.25 155 SER B N 1
ATOM 5059 C CA . SER B 1 155 ? 21.609 -28.062 -25.203 1 82.25 155 SER B CA 1
ATOM 5060 C C . SER B 1 155 ? 22.281 -27.609 -26.5 1 82.25 155 SER B C 1
ATOM 5062 O O . SER B 1 155 ? 22.797 -26.484 -26.594 1 82.25 155 SER B O 1
ATOM 5064 N N . ASN B 1 156 ? 22.234 -28.406 -27.438 1 75.44 156 ASN B N 1
ATOM 5065 C CA . ASN B 1 156 ? 22.875 -28.078 -28.719 1 75.44 156 ASN B CA 1
ATOM 5066 C C . ASN B 1 156 ? 22.141 -26.953 -29.438 1 75.44 156 ASN B C 1
ATOM 5068 O O . ASN B 1 156 ? 22.703 -26.297 -30.312 1 75.44 156 ASN B O 1
ATOM 5072 N N . TYR B 1 157 ? 21.016 -26.781 -29 1 72.88 157 TYR B N 1
ATOM 5073 C CA . TYR B 1 157 ? 20.188 -25.844 -29.75 1 72.88 157 TYR B CA 1
ATOM 5074 C C . TYR B 1 157 ? 20.094 -24.5 -29.016 1 72.88 157 TYR B C 1
ATOM 5076 O O . TYR B 1 157 ? 19.609 -23.516 -29.578 1 72.88 157 TYR B O 1
ATOM 5084 N N . HIS B 1 158 ? 20.531 -24.547 -27.828 1 73.56 158 HIS B N 1
ATOM 5085 C CA . HIS B 1 158 ? 20.484 -23.281 -27.094 1 73.56 158 HIS B CA 1
ATOM 5086 C C . HIS B 1 158 ? 21.75 -23.078 -26.281 1 73.56 158 HIS B C 1
ATOM 5088 O O . HIS B 1 158 ? 22.641 -23.938 -26.281 1 73.56 158 HIS B O 1
ATOM 5094 N N . ILE B 1 159 ? 21.891 -21.969 -25.594 1 66.56 159 ILE B N 1
ATOM 5095 C CA . ILE B 1 159 ? 23.141 -21.469 -25.047 1 66.56 159 ILE B CA 1
ATOM 5096 C C . ILE B 1 159 ? 23.438 -22.141 -23.703 1 66.56 159 ILE B C 1
ATOM 5098 O O . ILE B 1 159 ? 24.594 -22.281 -23.312 1 66.56 159 ILE B O 1
ATOM 5102 N N . THR B 1 160 ? 22.516 -22.797 -23.156 1 71.38 160 THR B N 1
ATOM 5103 C CA . THR B 1 160 ? 22.766 -23.281 -21.797 1 71.38 160 THR B CA 1
ATOM 5104 C C . THR B 1 160 ? 23.281 -24.703 -21.812 1 71.38 160 THR B C 1
ATOM 5106 O O . THR B 1 160 ? 22.578 -25.625 -22.234 1 71.38 160 THR B O 1
ATOM 5109 N N . GLN B 1 161 ? 24.578 -24.906 -21.391 1 75 161 GLN B N 1
ATOM 5110 C CA . GLN B 1 161 ? 25.172 -26.25 -21.453 1 75 161 GLN B CA 1
ATOM 5111 C C . GLN B 1 161 ? 25.5 -26.766 -20.062 1 75 161 GLN B C 1
ATOM 5113 O O . GLN B 1 161 ? 25.719 -27.969 -19.859 1 75 161 GLN B O 1
ATOM 5118 N N . ASP B 1 162 ? 25.375 -25.984 -19.094 1 83.75 162 ASP B N 1
ATOM 5119 C CA . ASP B 1 162 ? 25.75 -26.375 -17.75 1 83.75 162 ASP B CA 1
ATOM 5120 C C . ASP B 1 162 ? 24.562 -27.031 -17.016 1 83.75 162 ASP B C 1
ATOM 5122 O O . ASP B 1 162 ? 23.453 -26.5 -17.031 1 83.75 162 ASP B O 1
ATOM 5126 N N . PRO B 1 163 ? 24.828 -28.266 -16.531 1 85 163 PRO B N 1
ATOM 5127 C CA . PRO B 1 163 ? 23.766 -28.953 -15.805 1 85 163 PRO B CA 1
ATOM 5128 C C . PRO B 1 163 ? 23.203 -28.125 -14.648 1 85 163 PRO B C 1
ATOM 5130 O O . PRO B 1 163 ? 22 -28.141 -14.398 1 85 163 PRO B O 1
ATOM 5133 N N . LYS B 1 164 ? 24.062 -27.391 -14 1 84.44 164 LYS B N 1
ATOM 5134 C CA . LYS B 1 164 ? 23.594 -26.578 -12.891 1 84.44 164 LYS B CA 1
ATOM 5135 C C . LYS B 1 164 ? 22.625 -25.5 -13.375 1 84.44 164 LYS B C 1
ATOM 5137 O O . LYS B 1 164 ? 21.609 -25.219 -12.734 1 84.44 164 LYS B O 1
ATOM 5142 N N . ALA B 1 165 ? 22.969 -24.984 -14.484 1 87.44 165 ALA B N 1
ATOM 5143 C CA . ALA B 1 165 ? 22.109 -23.938 -15.055 1 87.44 165 ALA B CA 1
ATOM 5144 C C . ALA B 1 165 ? 20.781 -24.531 -15.539 1 87.44 165 ALA B C 1
ATOM 5146 O O . ALA B 1 165 ? 19.734 -23.906 -15.391 1 87.44 165 ALA B O 1
ATOM 5147 N N . ALA B 1 166 ? 20.906 -25.719 -16.062 1 89.56 166 ALA B N 1
ATOM 5148 C CA . ALA B 1 166 ? 19.703 -26.391 -16.562 1 89.56 166 ALA B CA 1
ATOM 5149 C C . ALA B 1 166 ? 18.719 -26.672 -15.43 1 89.56 166 ALA B C 1
ATOM 5151 O O . ALA B 1 166 ? 17.516 -26.453 -15.57 1 89.56 166 ALA B O 1
ATOM 5152 N N . TYR B 1 167 ? 19.234 -27.094 -14.305 1 88.62 167 TYR B N 1
ATOM 5153 C CA . TYR B 1 167 ? 18.391 -27.375 -13.156 1 88.62 167 TYR B CA 1
ATOM 5154 C C . TYR B 1 167 ? 17.828 -26.078 -12.562 1 88.62 167 TYR B C 1
ATOM 5156 O O . TYR B 1 167 ? 16.688 -26.047 -12.094 1 88.62 167 TYR B O 1
ATOM 5164 N N . ALA B 1 168 ? 18.641 -25.062 -12.609 1 88.25 168 ALA B N 1
ATOM 5165 C CA . ALA B 1 168 ? 18.172 -23.766 -12.102 1 88.25 168 ALA B CA 1
ATOM 5166 C C . ALA B 1 168 ? 17.031 -23.234 -12.953 1 88.25 168 ALA B C 1
ATOM 5168 O O . ALA B 1 168 ? 16.031 -22.734 -12.422 1 88.25 168 ALA B O 1
ATOM 5169 N N . ILE B 1 169 ? 17.188 -23.406 -14.219 1 91.62 169 ILE B N 1
ATOM 5170 C CA . ILE B 1 169 ? 16.156 -22.938 -15.141 1 91.62 169 ILE B CA 1
ATOM 5171 C C . ILE B 1 169 ? 14.883 -23.766 -14.953 1 91.62 169 ILE B C 1
ATOM 5173 O O . ILE B 1 169 ? 13.781 -23.219 -14.922 1 91.62 169 ILE B O 1
ATOM 5177 N N . ALA B 1 170 ? 15.086 -25.016 -14.812 1 92.94 170 ALA B N 1
ATOM 5178 C CA . ALA B 1 170 ? 13.945 -25.906 -14.609 1 92.94 170 ALA B CA 1
ATOM 5179 C C . ALA B 1 170 ? 13.195 -25.547 -13.328 1 92.94 170 ALA B C 1
ATOM 5181 O O . ALA B 1 170 ? 11.961 -25.609 -13.289 1 92.94 170 ALA B O 1
ATOM 5182 N N . CYS B 1 171 ? 13.875 -25.172 -12.344 1 89.5 171 CYS B N 1
ATOM 5183 C CA . CYS B 1 171 ? 13.266 -24.797 -11.07 1 89.5 171 CYS B CA 1
ATOM 5184 C C . CYS B 1 171 ? 12.445 -23.516 -11.227 1 89.5 171 CYS B C 1
ATOM 5186 O O . CYS B 1 171 ? 11.297 -23.453 -10.789 1 89.5 171 CYS B O 1
ATOM 5188 N N . LEU B 1 172 ? 13.062 -22.594 -11.836 1 90.06 172 LEU B N 1
ATOM 5189 C CA . LEU B 1 172 ? 12.391 -21.297 -11.891 1 90.06 172 LEU B CA 1
ATOM 5190 C C . LEU B 1 172 ? 11.156 -21.359 -12.781 1 90.06 172 LEU B C 1
ATOM 5192 O O . LEU B 1 172 ? 10.164 -20.672 -12.531 1 90.06 172 LEU B O 1
ATOM 5196 N N . ILE B 1 173 ? 11.164 -22.203 -13.781 1 91.5 173 ILE B N 1
ATOM 5197 C CA . ILE B 1 173 ? 10.039 -22.25 -14.711 1 91.5 173 ILE B CA 1
ATOM 5198 C C . ILE B 1 173 ? 8.961 -23.188 -14.164 1 91.5 173 ILE B C 1
ATOM 5200 O O . ILE B 1 173 ? 7.832 -23.203 -14.672 1 91.5 173 ILE B O 1
ATOM 5204 N N . SER B 1 174 ? 9.281 -23.953 -13.188 1 90.12 174 SER B N 1
ATOM 5205 C CA . SER B 1 174 ? 8.328 -24.891 -12.609 1 90.12 174 SER B CA 1
ATOM 5206 C C . SER B 1 174 ? 7.336 -24.188 -11.695 1 90.12 174 SER B C 1
ATOM 5208 O O . SER B 1 174 ? 6.285 -24.734 -11.359 1 90.12 174 SER B O 1
ATOM 5210 N N . SER B 1 175 ? 7.629 -22.953 -11.375 1 86.62 175 SER B N 1
ATOM 5211 C CA . SER B 1 175 ? 6.703 -22.156 -10.57 1 86.62 175 SER B CA 1
ATOM 5212 C C . SER B 1 175 ? 5.465 -21.766 -11.375 1 86.62 175 SER B C 1
ATOM 5214 O O . SER B 1 175 ? 5.578 -21.125 -12.422 1 86.62 175 SER B O 1
ATOM 5216 N N . VAL B 1 176 ? 4.305 -22.172 -10.898 1 86.81 176 VAL B N 1
ATOM 5217 C CA . VAL B 1 176 ? 3.051 -21.953 -11.609 1 86.81 176 VAL B CA 1
ATOM 5218 C C . VAL B 1 176 ? 2.242 -20.875 -10.898 1 86.81 176 VAL B C 1
ATOM 5220 O O . VAL B 1 176 ? 2.172 -20.844 -9.664 1 86.81 176 VAL B O 1
ATOM 5223 N N . ASP B 1 177 ? 1.836 -19.953 -11.664 1 81.75 177 ASP B N 1
ATOM 5224 C CA . ASP B 1 177 ? 0.967 -18.922 -11.125 1 81.75 177 ASP B CA 1
ATOM 5225 C C . ASP B 1 177 ? -0.316 -18.797 -11.945 1 81.75 177 ASP B C 1
ATOM 5227 O O . ASP B 1 177 ? -0.408 -17.969 -12.852 1 81.75 177 ASP B O 1
ATOM 5231 N N . PRO B 1 178 ? -1.279 -19.516 -11.508 1 78.38 178 PRO B N 1
ATOM 5232 C CA . PRO B 1 178 ? -2.512 -19.5 -12.297 1 78.38 178 PRO B CA 1
ATOM 5233 C C . PRO B 1 178 ? -3.463 -18.391 -11.883 1 78.38 178 PRO B C 1
ATOM 5235 O O . PRO B 1 178 ? -4.672 -18.609 -11.758 1 78.38 178 PRO B O 1
ATOM 5238 N N . VAL B 1 179 ? -2.98 -17.234 -11.641 1 72.19 179 VAL B N 1
ATOM 5239 C CA . VAL B 1 179 ? -3.814 -16.125 -11.18 1 72.19 179 VAL B CA 1
ATOM 5240 C C . VAL B 1 179 ? -4.91 -15.844 -12.211 1 72.19 179 VAL B C 1
ATOM 5242 O O . VAL B 1 179 ? -6.078 -15.68 -11.852 1 72.19 179 VAL B O 1
ATOM 5245 N N . ALA B 1 180 ? -4.574 -15.844 -13.477 1 69.69 180 ALA B N 1
ATOM 5246 C CA . ALA B 1 180 ? -5.535 -15.562 -14.539 1 69.69 180 ALA B CA 1
ATOM 5247 C C . ALA B 1 180 ? -6.582 -16.672 -14.641 1 69.69 180 ALA B C 1
ATOM 5249 O O . ALA B 1 180 ? -7.77 -16.391 -14.82 1 69.69 180 ALA B O 1
ATOM 5250 N N . THR B 1 181 ? -6.125 -17.812 -14.492 1 78.19 181 THR B N 1
ATOM 5251 C CA . THR B 1 181 ? -7.027 -18.953 -14.594 1 78.19 181 THR B CA 1
ATOM 5252 C C . THR B 1 181 ? -7.973 -19 -13.398 1 78.19 181 THR B C 1
ATOM 5254 O O . THR B 1 181 ? -9.164 -19.297 -13.555 1 78.19 181 THR B O 1
ATOM 5257 N N . LEU B 1 182 ? -7.418 -18.703 -12.297 1 74.81 182 LEU B N 1
ATOM 5258 C CA . LEU B 1 182 ? -8.234 -18.75 -11.086 1 74.81 182 LEU B CA 1
ATOM 5259 C C . LEU B 1 182 ? -9.297 -17.656 -11.109 1 74.81 182 LEU B C 1
ATOM 5261 O O . LEU B 1 182 ? -10.398 -17.844 -10.602 1 74.81 182 LEU B O 1
ATOM 5265 N N . SER B 1 183 ? -8.898 -16.562 -11.68 1 66.88 183 SER B N 1
ATOM 5266 C CA . SER B 1 183 ? -9.875 -15.484 -11.836 1 66.88 183 SER B CA 1
ATOM 5267 C C . SER B 1 183 ? -11.016 -15.898 -12.75 1 66.88 183 SER B C 1
ATOM 5269 O O . SER B 1 183 ? -12.18 -15.602 -12.484 1 66.88 183 SER B O 1
ATOM 5271 N N . THR B 1 184 ? -10.672 -16.609 -13.75 1 69 184 THR B N 1
ATOM 5272 C CA . THR B 1 184 ? -11.672 -17.109 -14.688 1 69 184 THR B CA 1
ATOM 5273 C C . THR B 1 184 ? -12.516 -18.203 -14.055 1 69 184 THR B C 1
ATOM 5275 O O . THR B 1 184 ? -13.727 -18.266 -14.266 1 69 184 THR B O 1
ATOM 5278 N N . PHE B 1 185 ? -11.906 -19.031 -13.258 1 73.81 185 PHE B N 1
ATOM 5279 C CA . PHE B 1 185 ? -12.633 -20.078 -12.547 1 73.81 185 PHE B CA 1
ATOM 5280 C C . PHE B 1 185 ? -13.664 -19.469 -11.602 1 73.81 185 PHE B C 1
ATOM 5282 O O . PHE B 1 185 ? -14.781 -19.984 -11.484 1 73.81 185 PHE B O 1
ATOM 5289 N N . GLY B 1 186 ? -13.219 -18.453 -10.992 1 64.31 186 GLY B N 1
ATOM 5290 C CA . GLY B 1 186 ? -14.117 -17.781 -10.07 1 64.31 186 GLY B CA 1
ATOM 5291 C C . GLY B 1 186 ? -15.297 -17.125 -10.766 1 64.31 186 GLY B C 1
ATOM 5292 O O . GLY B 1 186 ? -16.438 -17.25 -10.305 1 64.31 186 GLY B O 1
ATOM 5293 N N . SER B 1 187 ? -15.07 -16.5 -11.883 1 61.06 187 SER B N 1
ATOM 5294 C CA . SER B 1 187 ? -16.125 -15.797 -12.625 1 61.06 187 SER B CA 1
ATOM 5295 C C . SER B 1 187 ? -17.125 -16.781 -13.227 1 61.06 187 SER B C 1
ATOM 5297 O O . SER B 1 187 ? -18.297 -16.469 -13.352 1 61.06 187 SER B O 1
ATOM 5299 N N . LEU B 1 188 ? -16.625 -17.953 -13.484 1 64.94 188 LEU B N 1
ATOM 5300 C CA . LEU B 1 188 ? -17.469 -18.938 -14.148 1 64.94 188 LEU B CA 1
ATOM 5301 C C . LEU B 1 188 ? -18 -19.953 -13.141 1 64.94 188 LEU B C 1
ATOM 5303 O O . LEU B 1 188 ? -18.734 -20.875 -13.508 1 64.94 188 LEU B O 1
ATOM 5307 N N . ASN B 1 189 ? -17.578 -19.672 -11.852 1 66.44 189 ASN B N 1
ATOM 5308 C CA . ASN B 1 189 ? -18 -20.547 -10.766 1 66.44 189 ASN B CA 1
ATOM 5309 C C . ASN B 1 189 ? -17.75 -22.016 -11.109 1 66.44 189 ASN B C 1
ATOM 5311 O O . ASN B 1 189 ? -18.672 -22.828 -11.031 1 66.44 189 ASN B O 1
ATOM 5315 N N . VAL B 1 190 ? -16.656 -22.359 -11.414 1 72.69 190 VAL B N 1
ATOM 5316 C CA . VAL B 1 190 ? -16.281 -23.719 -11.805 1 72.69 190 VAL B CA 1
ATOM 5317 C C . VAL B 1 190 ? -16.328 -24.641 -10.586 1 72.69 190 VAL B C 1
ATOM 5319 O O . VAL B 1 190 ? -16.484 -24.172 -9.453 1 72.69 190 VAL B O 1
ATOM 5322 N N . ASP B 1 191 ? -16.172 -25.859 -10.773 1 76.69 191 ASP B N 1
ATOM 5323 C CA . ASP B 1 191 ? -16.156 -26.875 -9.727 1 76.69 191 ASP B CA 1
ATOM 5324 C C . ASP B 1 191 ? -15.133 -26.531 -8.641 1 76.69 191 ASP B C 1
ATOM 5326 O O . ASP B 1 191 ? -13.977 -26.25 -8.945 1 76.69 191 ASP B O 1
ATOM 5330 N N . PRO B 1 192 ? -15.578 -26.516 -7.469 1 76.06 192 PRO B N 1
ATOM 5331 C CA . PRO B 1 192 ? -14.703 -26.141 -6.355 1 76.06 192 PRO B CA 1
ATOM 5332 C C . PRO B 1 192 ? -13.484 -27.062 -6.227 1 76.06 192 PRO B C 1
ATOM 5334 O O . PRO B 1 192 ? -12.422 -26.609 -5.789 1 76.06 192 PRO B O 1
ATOM 5337 N N . LEU B 1 193 ? -13.719 -28.312 -6.645 1 78.81 193 LEU B N 1
ATOM 5338 C CA . LEU B 1 193 ? -12.609 -29.25 -6.547 1 78.81 193 LEU B CA 1
ATOM 5339 C C . LEU B 1 193 ? -11.453 -28.812 -7.449 1 78.81 193 LEU B C 1
ATOM 5341 O O . LEU B 1 193 ? -10.297 -28.828 -7.027 1 78.81 193 LEU B O 1
ATOM 5345 N N . LEU B 1 194 ? -11.789 -28.469 -8.609 1 83 194 LEU B N 1
ATOM 5346 C CA . LEU B 1 194 ? -10.773 -28.016 -9.555 1 83 194 LEU B CA 1
ATOM 5347 C C . LEU B 1 194 ? -10.102 -26.734 -9.055 1 83 194 LEU B C 1
ATOM 5349 O O . LEU B 1 194 ? -8.883 -26.594 -9.156 1 83 194 LEU B O 1
ATOM 5353 N N . PHE B 1 195 ? -10.852 -25.875 -8.523 1 79.62 195 PHE B N 1
ATOM 5354 C CA . PHE B 1 195 ? -10.328 -24.609 -8.008 1 79.62 195 PHE B CA 1
ATOM 5355 C C . PHE B 1 195 ? -9.344 -24.859 -6.871 1 79.62 195 PHE B C 1
ATOM 5357 O O . PHE B 1 195 ? -8.234 -24.312 -6.871 1 79.62 195 PHE B O 1
ATOM 5364 N N . ILE B 1 196 ? -9.688 -25.703 -6.008 1 81.19 196 ILE B N 1
ATOM 5365 C CA . ILE B 1 196 ? -8.891 -25.969 -4.816 1 81.19 196 ILE B CA 1
ATOM 5366 C C . ILE B 1 196 ? -7.605 -26.703 -5.203 1 81.19 196 ILE B C 1
ATOM 5368 O O . ILE B 1 196 ? -6.539 -26.438 -4.648 1 81.19 196 ILE B O 1
ATOM 5372 N N . MET B 1 197 ? -7.715 -27.547 -6.121 1 85.56 197 MET B N 1
ATOM 5373 C CA . MET B 1 197 ? -6.559 -28.328 -6.547 1 85.56 197 MET B CA 1
ATOM 5374 C C . MET B 1 197 ? -5.539 -27.453 -7.262 1 85.56 197 MET B C 1
ATOM 5376 O O . MET B 1 197 ? -4.34 -27.531 -6.988 1 85.56 197 MET B O 1
ATOM 5380 N N . VAL B 1 198 ? -6.051 -26.641 -8.133 1 86.38 198 VAL B N 1
ATOM 5381 C CA . VAL B 1 198 ? -5.168 -25.781 -8.906 1 86.38 198 VAL B CA 1
ATOM 5382 C C . VAL B 1 198 ? -4.559 -24.719 -8.008 1 86.38 198 VAL B C 1
ATOM 5384 O O . VAL B 1 198 ? -3.359 -24.438 -8.094 1 86.38 198 VAL B O 1
ATOM 5387 N N . PHE B 1 199 ? -5.332 -24.219 -7.195 1 79.94 199 PHE B N 1
ATOM 5388 C CA . PHE B 1 199 ? -4.879 -23.188 -6.266 1 79.94 199 PHE B CA 1
ATOM 5389 C C . PHE B 1 199 ? -3.869 -23.766 -5.277 1 79.94 199 PHE B C 1
ATOM 5391 O O . PHE B 1 199 ? -2.805 -23.172 -5.059 1 79.94 199 PHE B O 1
ATOM 5398 N N . GLY B 1 200 ? -4.227 -24.812 -4.621 1 81.31 200 GLY B N 1
ATOM 5399 C CA . GLY B 1 200 ? -3.344 -25.438 -3.654 1 81.31 200 GLY B CA 1
ATOM 5400 C C . GLY B 1 200 ? -2.018 -25.875 -4.25 1 81.31 200 GLY B C 1
ATOM 5401 O O . GLY B 1 200 ? -0.961 -25.656 -3.654 1 81.31 200 GLY B O 1
ATOM 5402 N N . GLU B 1 201 ? -2.146 -26.422 -5.383 1 86.88 201 GLU B N 1
ATOM 5403 C CA . GLU B 1 201 ? -0.935 -26.859 -6.066 1 86.88 201 GLU B CA 1
ATOM 5404 C C . GLU B 1 201 ? -0.009 -25.688 -6.363 1 86.88 201 GLU B C 1
ATOM 5406 O O . GLU B 1 201 ? 1.199 -25.766 -6.133 1 86.88 201 GLU B O 1
ATOM 5411 N N . SER B 1 202 ? -0.533 -24.609 -6.875 1 86.44 202 SER B N 1
ATOM 5412 C CA . SER B 1 202 ? 0.27 -23.469 -7.285 1 86.44 202 SER B CA 1
ATOM 5413 C C . SER B 1 202 ? 0.981 -22.828 -6.094 1 86.44 202 SER B C 1
ATOM 5415 O O . SER B 1 202 ? 2.131 -22.406 -6.207 1 86.44 202 SER B O 1
ATOM 5417 N N . GLN B 1 203 ? 0.347 -22.797 -4.992 1 79.94 203 GLN B N 1
ATOM 5418 C CA . GLN B 1 203 ? 0.935 -22.156 -3.816 1 79.94 203 GLN B CA 1
ATOM 5419 C C . GLN B 1 203 ? 2.084 -23 -3.26 1 79.94 203 GLN B C 1
ATOM 5421 O O . GLN B 1 203 ? 3.119 -22.453 -2.869 1 79.94 203 GLN B O 1
ATOM 5426 N N . ILE B 1 204 ? 1.877 -24.281 -3.219 1 80.69 204 ILE B N 1
ATOM 5427 C CA . ILE B 1 204 ? 2.889 -25.172 -2.656 1 80.69 204 ILE B CA 1
ATOM 5428 C C . ILE B 1 204 ? 4.02 -25.375 -3.664 1 80.69 204 ILE B C 1
ATOM 5430 O O . ILE B 1 204 ? 5.188 -25.469 -3.283 1 80.69 204 ILE B O 1
ATOM 5434 N N . ASN B 1 205 ? 3.639 -25.469 -4.906 1 88.94 205 ASN B N 1
ATOM 5435 C CA . ASN B 1 205 ? 4.641 -25.641 -5.953 1 88.94 205 ASN B CA 1
ATOM 5436 C C . ASN B 1 205 ? 5.648 -24.5 -5.961 1 88.94 205 ASN B C 1
ATOM 5438 O O . ASN B 1 205 ? 6.84 -24.719 -6.195 1 88.94 205 ASN B O 1
ATOM 5442 N N . ASP B 1 206 ? 5.227 -23.312 -5.68 1 82.88 206 ASP B N 1
ATOM 5443 C CA . ASP B 1 206 ? 6.125 -22.156 -5.586 1 82.88 206 ASP B CA 1
ATOM 5444 C C . ASP B 1 206 ? 7.164 -22.359 -4.488 1 82.88 206 ASP B C 1
ATOM 5446 O O . ASP B 1 206 ? 8.352 -22.094 -4.691 1 82.88 206 ASP B O 1
ATOM 5450 N N . ALA B 1 207 ? 6.699 -22.844 -3.428 1 78.38 207 ALA B N 1
ATOM 5451 C CA . ALA B 1 207 ? 7.59 -23.031 -2.287 1 78.38 207 ALA B CA 1
ATOM 5452 C C . ALA B 1 207 ? 8.664 -24.078 -2.604 1 78.38 207 ALA B C 1
ATOM 5454 O O . ALA B 1 207 ? 9.836 -23.875 -2.27 1 78.38 207 ALA B O 1
ATOM 5455 N N . VAL B 1 208 ? 8.242 -25.094 -3.215 1 83.19 208 VAL B N 1
ATOM 5456 C CA . VAL B 1 208 ? 9.172 -26.172 -3.562 1 83.19 208 VAL B CA 1
ATOM 5457 C C . VAL B 1 208 ? 10.18 -25.656 -4.594 1 83.19 208 VAL B C 1
ATOM 5459 O O . VAL B 1 208 ? 11.391 -25.875 -4.441 1 83.19 208 VAL B O 1
ATOM 5462 N N . ALA B 1 209 ? 9.625 -25 -5.566 1 87.25 209 ALA B N 1
ATOM 5463 C CA . ALA B 1 209 ? 10.484 -24.484 -6.633 1 87.25 209 ALA B CA 1
ATOM 5464 C C . ALA B 1 209 ? 11.492 -23.469 -6.09 1 87.25 209 ALA B C 1
ATOM 5466 O O . ALA B 1 209 ? 12.672 -23.516 -6.43 1 87.25 209 ALA B O 1
ATOM 5467 N N . ILE B 1 210 ? 11.07 -22.609 -5.273 1 79.88 210 ILE B N 1
ATOM 5468 C CA . ILE B 1 210 ? 11.922 -21.562 -4.715 1 79.88 210 ILE B CA 1
ATOM 5469 C C . ILE B 1 210 ? 12.992 -22.188 -3.824 1 79.88 210 ILE B C 1
ATOM 5471 O O . ILE B 1 210 ? 14.164 -21.797 -3.871 1 79.88 210 ILE B O 1
ATOM 5475 N N . THR B 1 211 ? 12.633 -23.188 -3 1 76.69 211 THR B N 1
ATOM 5476 C CA . THR B 1 211 ? 13.562 -23.828 -2.08 1 76.69 211 THR B CA 1
ATOM 5477 C C . THR B 1 211 ? 14.672 -24.547 -2.844 1 76.69 211 THR B C 1
ATOM 5479 O O . THR B 1 211 ? 15.852 -24.406 -2.508 1 76.69 211 THR B O 1
ATOM 5482 N N . ILE B 1 212 ? 14.281 -25.25 -3.838 1 80.69 212 ILE B N 1
ATOM 5483 C CA . ILE B 1 212 ? 15.281 -25.969 -4.625 1 80.69 212 ILE B CA 1
ATOM 5484 C C . ILE B 1 212 ? 16.156 -24.969 -5.387 1 80.69 212 ILE B C 1
ATOM 5486 O O . ILE B 1 212 ? 17.375 -25.141 -5.477 1 80.69 212 ILE B O 1
ATOM 5490 N N . PHE B 1 213 ? 15.555 -23.969 -5.91 1 84.88 213 PHE B N 1
ATOM 5491 C CA . PHE B 1 213 ? 16.281 -22.938 -6.637 1 84.88 213 PHE B CA 1
ATOM 5492 C C . PHE B 1 213 ? 17.312 -22.266 -5.734 1 84.88 213 PHE B C 1
ATOM 5494 O O . PHE B 1 213 ? 18.469 -22.062 -6.133 1 84.88 213 PHE B O 1
ATOM 5501 N N . GLN B 1 214 ? 16.844 -21.875 -4.578 1 75.44 214 GLN B N 1
ATOM 5502 C CA . GLN B 1 214 ? 17.75 -21.203 -3.656 1 75.44 214 GLN B CA 1
ATOM 5503 C C . GLN B 1 214 ? 18.891 -22.109 -3.234 1 75.44 214 GLN B C 1
ATOM 5505 O O . GLN B 1 214 ? 20.016 -21.656 -3.051 1 75.44 214 GLN B O 1
ATOM 5510 N N . SER B 1 215 ? 18.609 -23.375 -3.016 1 73.5 215 SER B N 1
ATOM 5511 C CA . SER B 1 215 ? 19.641 -24.344 -2.682 1 73.5 215 SER B CA 1
ATOM 5512 C C . SER B 1 215 ? 20.672 -24.469 -3.807 1 73.5 215 SER B C 1
ATOM 5514 O O . SER B 1 215 ? 21.859 -24.594 -3.553 1 73.5 215 SER B O 1
ATOM 5516 N N . LEU B 1 216 ? 20.219 -24.422 -5 1 77.44 216 LEU B N 1
ATOM 5517 C CA . LEU B 1 216 ? 21.109 -24.516 -6.156 1 77.44 216 LEU B CA 1
ATOM 5518 C C . LEU B 1 216 ? 21.891 -23.234 -6.363 1 77.44 216 LEU B C 1
ATOM 5520 O O . LEU B 1 216 ? 23.062 -23.266 -6.723 1 77.44 216 LEU B O 1
ATOM 5524 N N . ASN B 1 217 ? 21.172 -22.141 -6.156 1 76.06 217 ASN B N 1
ATOM 5525 C CA . ASN B 1 217 ? 21.781 -20.828 -6.41 1 76.06 217 ASN B CA 1
ATOM 5526 C C . ASN B 1 217 ? 22.844 -20.5 -5.367 1 76.06 217 ASN B C 1
ATOM 5528 O O . ASN B 1 217 ? 23.828 -19.812 -5.668 1 76.06 217 ASN B O 1
ATOM 5532 N N . HIS B 1 218 ? 22.578 -20.75 -4.086 1 63.19 218 HIS B N 1
ATOM 5533 C CA . HIS B 1 218 ? 23.5 -20.406 -3.018 1 63.19 218 HIS B CA 1
ATOM 5534 C C . HIS B 1 218 ? 24.531 -21.516 -2.803 1 63.19 218 HIS B C 1
ATOM 5536 O O . HIS B 1 218 ? 25.578 -21.281 -2.199 1 63.19 218 HIS B O 1
ATOM 5542 N N . LEU B 1 219 ? 24.016 -22.75 -2.844 1 55.28 219 LEU B N 1
ATOM 5543 C CA . LEU B 1 219 ? 24.906 -23.844 -2.512 1 55.28 219 LEU B CA 1
ATOM 5544 C C . LEU B 1 219 ? 26.156 -23.812 -3.391 1 55.28 219 LEU B C 1
ATOM 5546 O O . LEU B 1 219 ? 26.062 -23.688 -4.613 1 55.28 219 LEU B O 1
ATOM 5550 N N . LYS B 1 220 ? 27.172 -23.469 -2.801 1 48.75 220 LYS B N 1
ATOM 5551 C CA . LYS B 1 220 ? 28.516 -23.859 -3.213 1 48.75 220 LYS B CA 1
ATOM 5552 C C . LYS B 1 220 ? 28.516 -25.266 -3.834 1 48.75 220 LYS B C 1
ATOM 5554 O O . LYS B 1 220 ? 27.562 -26.031 -3.646 1 48.75 220 LYS B O 1
ATOM 5559 N N . SER B 1 221 ? 29.375 -25.734 -4.469 1 49.16 221 SER B N 1
ATOM 5560 C CA . SER B 1 221 ? 29.766 -26.922 -5.238 1 49.16 221 SER B CA 1
ATOM 5561 C C . SER B 1 221 ? 29.047 -28.156 -4.742 1 49.16 221 SER B C 1
ATOM 5563 O O . SER B 1 221 ? 28.734 -29.062 -5.527 1 49.16 221 SER B O 1
ATOM 5565 N N . SER B 1 222 ? 29.031 -28.516 -3.385 1 47.38 222 SER B N 1
ATOM 5566 C CA . SER B 1 222 ? 28.891 -29.891 -2.91 1 47.38 222 SER B CA 1
ATOM 5567 C C . SER B 1 222 ? 27.5 -30.141 -2.359 1 47.38 222 SER B C 1
ATOM 5569 O O . SER B 1 222 ? 27.328 -30.953 -1.443 1 47.38 222 SER B O 1
ATOM 5571 N N . ALA B 1 223 ? 26.594 -29.406 -2.434 1 53.12 223 ALA B N 1
ATOM 5572 C CA . ALA B 1 223 ? 25.344 -29.734 -1.75 1 53.12 223 ALA B CA 1
ATOM 5573 C C . ALA B 1 223 ? 24.719 -31 -2.324 1 53.12 223 ALA B C 1
ATOM 5575 O O . ALA B 1 223 ? 24.484 -31.094 -3.529 1 53.12 223 ALA B O 1
ATOM 5576 N N . SER B 1 224 ? 24.844 -32.125 -1.615 1 57.41 224 SER B N 1
ATOM 5577 C CA . SER B 1 224 ? 24.344 -33.469 -1.935 1 57.41 224 SER B CA 1
ATOM 5578 C C . SER B 1 224 ? 22.828 -33.469 -2.1 1 57.41 224 SER B C 1
ATOM 5580 O O . SER B 1 224 ? 22.125 -32.656 -1.49 1 57.41 224 SER B O 1
ATOM 5582 N N . VAL B 1 225 ? 22.188 -33.938 -3.225 1 61.47 225 VAL B N 1
ATOM 5583 C CA . VAL B 1 225 ? 20.797 -34.219 -3.553 1 61.47 225 VAL B CA 1
ATOM 5584 C C . VAL B 1 225 ? 20.047 -34.656 -2.293 1 61.47 225 VAL B C 1
ATOM 5586 O O . VAL B 1 225 ? 18.875 -34.25 -2.096 1 61.47 225 VAL B O 1
ATOM 5589 N N . ARG B 1 226 ? 20.828 -35.25 -1.407 1 61.78 226 ARG B N 1
ATOM 5590 C CA . ARG B 1 226 ? 20.203 -35.75 -0.194 1 61.78 226 ARG B CA 1
ATOM 5591 C C . ARG B 1 226 ? 19.797 -34.625 0.739 1 61.78 226 ARG B C 1
ATOM 5593 O O . ARG B 1 226 ? 18.703 -34.656 1.327 1 61.78 226 ARG B O 1
ATOM 5600 N N . GLU B 1 227 ? 20.609 -33.688 0.814 1 64.31 227 GLU B N 1
ATOM 5601 C CA . GLU B 1 227 ? 20.312 -32.562 1.702 1 64.31 227 GLU B CA 1
ATOM 5602 C C . GLU B 1 227 ? 19.141 -31.734 1.18 1 64.31 227 GLU B C 1
ATOM 5604 O O . GLU B 1 227 ? 18.344 -31.234 1.963 1 64.31 227 GLU B O 1
ATOM 5609 N N . MET B 1 228 ? 19.016 -31.797 -0.072 1 66.44 228 MET B N 1
ATOM 5610 C CA . MET B 1 228 ? 17.922 -31.047 -0.684 1 66.44 228 MET B CA 1
ATOM 5611 C C . MET B 1 228 ? 16.578 -31.719 -0.435 1 66.44 228 MET B C 1
ATOM 5613 O O . MET B 1 228 ? 15.57 -31.062 -0.203 1 66.44 228 MET B O 1
ATOM 5617 N N . VAL B 1 229 ? 16.656 -33 -0.455 1 68.62 229 VAL B N 1
ATOM 5618 C CA . VAL B 1 229 ? 15.438 -33.781 -0.292 1 68.62 229 VAL B CA 1
ATOM 5619 C C . VAL B 1 229 ? 14.883 -33.594 1.122 1 68.62 229 VAL B C 1
ATOM 5621 O O . VAL B 1 229 ? 13.672 -33.562 1.321 1 68.62 229 VAL B O 1
ATOM 5624 N N . PHE B 1 230 ? 15.781 -33.438 2.066 1 73.31 230 PHE B N 1
ATOM 5625 C CA . PHE B 1 230 ? 15.328 -33.312 3.447 1 73.31 230 PHE B CA 1
ATOM 5626 C C . PHE B 1 230 ? 14.969 -31.859 3.756 1 73.31 230 PHE B C 1
ATOM 5628 O O . PHE B 1 230 ? 14.164 -31.594 4.652 1 73.31 230 PHE B O 1
ATOM 5635 N N . GLU B 1 231 ? 15.484 -31 3.031 1 75.38 231 GLU B N 1
ATOM 5636 C CA . GLU B 1 231 ? 15.258 -29.578 3.287 1 75.38 231 GLU B CA 1
ATOM 5637 C C . GLU B 1 231 ? 13.859 -29.156 2.855 1 75.38 231 GLU B C 1
ATOM 5639 O O . GLU B 1 231 ? 13.242 -28.297 3.49 1 75.38 231 GLU B O 1
ATOM 5644 N N . VAL B 1 232 ? 13.359 -29.891 1.91 1 77.88 232 VAL B N 1
ATOM 5645 C CA . VAL B 1 232 ? 12.078 -29.484 1.337 1 77.88 232 VAL B CA 1
ATOM 5646 C C . VAL B 1 232 ? 10.953 -29.797 2.314 1 77.88 232 VAL B C 1
ATOM 5648 O O . VAL B 1 232 ? 10.148 -28.922 2.648 1 77.88 232 VAL B O 1
ATOM 5651 N N . PRO B 1 233 ? 10.945 -31.016 2.873 1 79.69 233 PRO B N 1
ATOM 5652 C CA . PRO B 1 233 ? 9.867 -31.297 3.826 1 79.69 233 PRO B CA 1
ATOM 5653 C C . PRO B 1 233 ? 9.969 -30.438 5.086 1 79.69 233 PRO B C 1
ATOM 5655 O O . PRO B 1 233 ? 8.938 -30.047 5.652 1 79.69 233 PRO B O 1
ATOM 5658 N N . VAL B 1 234 ? 11.109 -30.172 5.535 1 81 234 VAL B N 1
ATOM 5659 C CA . VAL B 1 234 ? 11.289 -29.359 6.727 1 81 234 VAL B CA 1
ATOM 5660 C C . VAL B 1 234 ? 10.781 -27.938 6.461 1 81 234 VAL B C 1
ATOM 5662 O O . VAL B 1 234 ? 10.148 -27.328 7.328 1 81 234 VAL B O 1
ATOM 5665 N N . LEU B 1 235 ? 11.008 -27.484 5.363 1 81.06 235 LEU B N 1
ATOM 5666 C CA . LEU B 1 235 ? 10.547 -26.156 4.984 1 81.06 235 LEU B CA 1
ATOM 5667 C C . LEU B 1 235 ? 9.023 -26.125 4.859 1 81.06 235 LEU B C 1
ATOM 5669 O O . LEU B 1 235 ? 8.383 -25.172 5.293 1 81.06 235 LEU B O 1
ATOM 5673 N N . LEU B 1 236 ? 8.531 -27.203 4.301 1 81.25 236 LEU B N 1
ATOM 5674 C CA . LEU B 1 236 ? 7.086 -27.25 4.082 1 81.25 236 LEU B CA 1
ATOM 5675 C C . LEU B 1 236 ? 6.34 -27.375 5.406 1 81.25 236 LEU B C 1
ATOM 5677 O O . LEU B 1 236 ? 5.457 -26.562 5.699 1 81.25 236 LEU B O 1
ATOM 5681 N N . PHE B 1 237 ? 6.762 -28.328 6.195 1 87.5 237 PHE B N 1
ATOM 5682 C CA . PHE B 1 237 ? 6.039 -28.578 7.438 1 87.5 237 PHE B CA 1
ATOM 5683 C C . PHE B 1 237 ? 6.414 -27.547 8.492 1 87.5 237 PHE B C 1
ATOM 5685 O O . PHE B 1 237 ? 5.586 -27.172 9.328 1 87.5 237 PHE B O 1
ATOM 5692 N N . GLY B 1 238 ? 7.621 -27.125 8.477 1 89.25 238 GLY B N 1
ATOM 5693 C CA . GLY B 1 238 ? 8.031 -26.062 9.383 1 89.25 238 GLY B CA 1
ATOM 5694 C C . GLY B 1 238 ? 7.328 -24.75 9.125 1 89.25 238 GLY B C 1
ATOM 5695 O O . GLY B 1 238 ? 6.887 -24.078 10.062 1 89.25 238 GLY B O 1
ATOM 5696 N N . SER B 1 239 ? 7.215 -24.453 7.898 1 90.69 239 SER B N 1
ATOM 5697 C CA . SER B 1 239 ? 6.539 -23.203 7.52 1 90.69 239 SER B CA 1
ATOM 5698 C C . SER B 1 239 ? 5.043 -23.281 7.805 1 90.69 239 SER B C 1
ATOM 5700 O O . SER B 1 239 ? 4.449 -22.312 8.281 1 90.69 239 SER B O 1
ATOM 5702 N N . ALA B 1 240 ? 4.449 -24.422 7.453 1 89.38 240 ALA B N 1
ATOM 5703 C CA . ALA B 1 240 ? 3.031 -24.609 7.746 1 89.38 240 ALA B CA 1
ATOM 5704 C C . ALA B 1 240 ? 2.766 -24.516 9.25 1 89.38 240 ALA B C 1
ATOM 5706 O O . ALA B 1 240 ? 1.789 -23.891 9.672 1 89.38 240 ALA B O 1
ATOM 5707 N N . GLY B 1 241 ? 3.617 -25.156 10.008 1 93.19 241 GLY B N 1
ATOM 5708 C CA . GLY B 1 241 ? 3.484 -25.109 11.453 1 93.19 241 GLY B CA 1
ATOM 5709 C C . GLY B 1 241 ? 3.613 -23.703 12.023 1 93.19 241 GLY B C 1
ATOM 5710 O O . GLY B 1 241 ? 2.834 -23.312 12.883 1 93.19 241 GLY B O 1
ATOM 5711 N N . LEU B 1 242 ? 4.559 -22.984 11.508 1 94.25 242 LEU B N 1
ATOM 5712 C CA . LEU B 1 242 ? 4.75 -21.609 11.938 1 94.25 242 LEU B CA 1
ATOM 5713 C C . LEU B 1 242 ? 3.533 -20.75 11.602 1 94.25 242 LEU B C 1
ATOM 5715 O O . LEU B 1 242 ? 3.115 -19.922 12.398 1 94.25 242 LEU B O 1
ATOM 5719 N N . GLY B 1 243 ? 3.037 -20.938 10.406 1 94.19 243 GLY B N 1
ATOM 5720 C CA . GLY B 1 243 ? 1.844 -20.219 10 1 94.19 243 GLY B CA 1
ATOM 5721 C C . GLY B 1 243 ? 0.649 -20.484 10.898 1 94.19 243 GLY B C 1
ATOM 5722 O O . GLY B 1 243 ? -0.05 -19.547 11.305 1 94.19 243 GLY B O 1
ATOM 5723 N N . LEU B 1 244 ? 0.456 -21.734 11.25 1 93.62 244 LEU B N 1
ATOM 5724 C CA . LEU B 1 244 ? -0.657 -22.109 12.109 1 93.62 244 LEU B CA 1
ATOM 5725 C C . LEU B 1 244 ? -0.468 -21.547 13.516 1 93.62 244 LEU B C 1
ATOM 5727 O O . LEU B 1 244 ? -1.42 -21.062 14.125 1 93.62 244 LEU B O 1
ATOM 5731 N N . CYS B 1 245 ? 0.709 -21.609 13.977 1 95.38 245 CYS B N 1
ATOM 5732 C CA . CYS B 1 245 ? 1.01 -21.109 15.312 1 95.38 245 CYS B CA 1
ATOM 5733 C C . CYS B 1 245 ? 0.758 -19.609 15.398 1 95.38 245 CYS B C 1
ATOM 5735 O O . CYS B 1 245 ? 0.134 -19.125 16.344 1 95.38 245 CYS B O 1
ATOM 5737 N N . LEU B 1 246 ? 1.23 -18.891 14.461 1 95.25 246 LEU B N 1
ATOM 5738 C CA . LEU B 1 246 ? 1.043 -17.438 14.445 1 95.25 246 LEU B CA 1
ATOM 5739 C C . LEU B 1 246 ? -0.434 -17.094 14.312 1 95.25 246 LEU B C 1
ATOM 5741 O O . LEU B 1 246 ? -0.892 -16.094 14.891 1 95.25 246 LEU B O 1
ATOM 5745 N N . ALA B 1 247 ? -1.115 -17.875 13.516 1 93.81 247 ALA B N 1
ATOM 5746 C CA . ALA B 1 247 ? -2.549 -17.641 13.375 1 93.81 247 ALA B CA 1
ATOM 5747 C C . ALA B 1 247 ? -3.26 -17.781 14.719 1 93.81 247 ALA B C 1
ATOM 5749 O O . ALA B 1 247 ? -4.121 -16.953 15.055 1 93.81 247 ALA B O 1
ATOM 5750 N N . VAL B 1 248 ? -2.887 -18.797 15.492 1 92.88 248 VAL B N 1
ATOM 5751 C CA . VAL B 1 248 ? -3.486 -19.016 16.797 1 92.88 248 VAL B CA 1
ATOM 5752 C C . VAL B 1 248 ? -3.172 -17.844 17.719 1 92.88 248 VAL B C 1
ATOM 5754 O O . VAL B 1 248 ? -4.043 -17.375 18.453 1 92.88 248 VAL B O 1
ATOM 5757 N N . VAL B 1 249 ? -2.014 -17.375 17.656 1 93.75 249 VAL B N 1
ATOM 5758 C CA . VAL B 1 249 ? -1.606 -16.25 18.469 1 93.75 249 VAL B CA 1
ATOM 5759 C C . VAL B 1 249 ? -2.443 -15.023 18.109 1 93.75 249 VAL B C 1
ATOM 5761 O O . VAL B 1 249 ? -2.93 -14.312 19 1 93.75 249 VAL B O 1
ATOM 5764 N N . PHE B 1 250 ? -2.58 -14.742 16.875 1 92.5 250 PHE B N 1
ATOM 5765 C CA . PHE B 1 250 ? -3.338 -13.578 16.438 1 92.5 250 PHE B CA 1
ATOM 5766 C C . PHE B 1 250 ? -4.805 -13.703 16.828 1 92.5 250 PHE B C 1
ATOM 5768 O O . PHE B 1 250 ? -5.438 -12.711 17.203 1 92.5 250 PHE B O 1
ATOM 5775 N N . ILE B 1 251 ? -5.332 -14.938 16.75 1 89.06 251 ILE B N 1
ATOM 5776 C CA . ILE B 1 251 ? -6.723 -15.164 17.125 1 89.06 251 ILE B CA 1
ATOM 5777 C C . ILE B 1 251 ? -6.902 -14.93 18.625 1 89.06 251 ILE B C 1
ATOM 5779 O O . ILE B 1 251 ? -7.91 -14.359 19.047 1 89.06 251 ILE B O 1
ATOM 5783 N N . ILE B 1 252 ? -5.965 -15.32 19.375 1 89.56 252 ILE B N 1
ATOM 5784 C CA . ILE B 1 252 ? -6.012 -15.102 20.828 1 89.56 252 ILE B CA 1
ATOM 5785 C C . ILE B 1 252 ? -5.953 -13.609 21.125 1 89.56 252 ILE B C 1
ATOM 5787 O O . ILE B 1 252 ? -6.68 -13.109 21.984 1 89.56 252 ILE B O 1
ATOM 5791 N N . ILE B 1 253 ? -5.133 -12.914 20.391 1 87.56 253 ILE B N 1
ATOM 5792 C CA . ILE B 1 253 ? -5.035 -11.469 20.562 1 87.56 253 ILE B CA 1
ATOM 5793 C C . ILE B 1 253 ? -6.371 -10.812 20.219 1 87.56 253 ILE B C 1
ATOM 5795 O O . ILE B 1 253 ? -6.816 -9.898 20.906 1 87.56 253 ILE B O 1
ATOM 5799 N N . PHE B 1 254 ? -6.969 -11.305 19.156 1 82.94 254 PHE B N 1
ATOM 5800 C CA . PHE B 1 254 ? -8.289 -10.812 18.766 1 82.94 254 PHE B CA 1
ATOM 5801 C C . PHE B 1 254 ? -9.297 -11.023 19.875 1 82.94 254 PHE B C 1
ATOM 5803 O O . PHE B 1 254 ? -10.109 -10.141 20.172 1 82.94 254 PHE B O 1
ATOM 5810 N N . ARG B 1 255 ? -9.203 -12.172 20.453 1 81.62 255 ARG B N 1
ATOM 5811 C CA . ARG B 1 255 ? -10.164 -12.547 21.484 1 81.62 255 ARG B CA 1
ATOM 5812 C C . ARG B 1 255 ? -9.961 -11.727 22.75 1 81.62 255 ARG B C 1
ATOM 5814 O O . ARG B 1 255 ? -10.922 -11.234 23.344 1 81.62 255 ARG B O 1
ATOM 5821 N N . ILE B 1 256 ? -8.758 -11.5 23.125 1 83.31 256 ILE B N 1
ATOM 5822 C CA . ILE B 1 256 ? -8.445 -10.844 24.391 1 83.31 256 ILE B CA 1
ATOM 5823 C C . ILE B 1 256 ? -8.609 -9.328 24.234 1 83.31 256 ILE B C 1
ATOM 5825 O O . ILE B 1 256 ? -9.141 -8.664 25.125 1 83.31 256 ILE B O 1
ATOM 5829 N N . SER B 1 257 ? -8.125 -8.773 23.188 1 81.56 257 SER B N 1
ATOM 5830 C CA . SER B 1 257 ? -8.117 -7.328 23.016 1 81.56 257 SER B CA 1
ATOM 5831 C C . SER B 1 257 ? -9.477 -6.816 22.531 1 81.56 257 SER B C 1
ATOM 5833 O O . SER B 1 257 ? -9.766 -5.625 22.641 1 81.56 257 SER B O 1
ATOM 5835 N N . ARG B 1 258 ? -10.344 -7.613 21.984 1 78.5 258 ARG B N 1
ATOM 5836 C CA . ARG B 1 258 ? -11.656 -7.262 21.453 1 78.5 258 ARG B CA 1
ATOM 5837 C C . ARG B 1 258 ? -11.531 -6.223 20.344 1 78.5 258 ARG B C 1
ATOM 5839 O O . ARG B 1 258 ? -12.359 -5.32 20.219 1 78.5 258 ARG B O 1
ATOM 5846 N N . ILE B 1 259 ? -10.438 -6.223 19.703 1 74.69 259 ILE B N 1
ATOM 5847 C CA . ILE B 1 259 ? -10.156 -5.301 18.609 1 74.69 259 ILE B CA 1
ATOM 5848 C C . ILE B 1 259 ? -11.172 -5.496 17.5 1 74.69 259 ILE B C 1
ATOM 5850 O O . ILE B 1 259 ? -11.398 -4.59 16.688 1 74.69 259 ILE B O 1
ATOM 5854 N N . GLY B 1 260 ? -11.859 -6.609 17.531 1 66 260 GLY B N 1
ATOM 5855 C CA . GLY B 1 260 ? -12.844 -6.953 16.516 1 66 260 GLY B CA 1
ATOM 5856 C C . GLY B 1 260 ? -14.07 -6.051 16.547 1 66 260 GLY B C 1
ATOM 5857 O O . GLY B 1 260 ? -14.836 -6.008 15.594 1 66 260 GLY B O 1
ATOM 5858 N N . HIS B 1 261 ? -14.125 -5.27 17.562 1 67 261 HIS B N 1
ATOM 5859 C CA . HIS B 1 261 ? -15.297 -4.418 17.688 1 67 261 HIS B CA 1
ATOM 5860 C C . HIS B 1 261 ? -15.172 -3.176 16.812 1 67 261 HIS B C 1
ATOM 5862 O O . HIS B 1 261 ? -16.172 -2.6 16.391 1 67 261 HIS B O 1
ATOM 5868 N N . SER B 1 262 ? -14 -2.84 16.562 1 74.12 262 SER B N 1
ATOM 5869 C CA . SER B 1 262 ? -13.766 -1.751 15.617 1 74.12 262 SER B CA 1
ATOM 5870 C C . SER B 1 262 ? -13.344 -2.283 14.25 1 74.12 262 SER B C 1
ATOM 5872 O O . SER B 1 262 ? -12.289 -2.916 14.125 1 74.12 262 SER B O 1
ATOM 5874 N N . ALA B 1 263 ? -14.172 -2.096 13.344 1 75.62 263 ALA B N 1
ATOM 5875 C CA . ALA B 1 263 ? -13.922 -2.627 12.008 1 75.62 263 ALA B CA 1
ATOM 5876 C C . ALA B 1 263 ? -12.594 -2.121 11.453 1 75.62 263 ALA B C 1
ATOM 5878 O O . ALA B 1 263 ? -11.828 -2.887 10.859 1 75.62 263 ALA B O 1
ATOM 5879 N N . SER B 1 264 ? -12.375 -0.905 11.758 1 77.06 264 SER B N 1
ATOM 5880 C CA . SER B 1 264 ? -11.172 -0.284 11.203 1 77.06 264 SER B CA 1
ATOM 5881 C C . SER B 1 264 ? -9.914 -0.893 11.797 1 77.06 264 SER B C 1
ATOM 5883 O O . SER B 1 264 ? -8.984 -1.25 11.07 1 77.06 264 SER B O 1
ATOM 5885 N N . GLN B 1 265 ? -9.922 -1.032 13.102 1 81.62 265 GLN B N 1
ATOM 5886 C CA . GLN B 1 265 ? -8.734 -1.556 13.773 1 81.62 265 GLN B CA 1
ATOM 5887 C C . GLN B 1 265 ? -8.523 -3.031 13.445 1 81.62 265 GLN B C 1
ATOM 5889 O O . GLN B 1 265 ? -7.387 -3.488 13.312 1 81.62 265 GLN B O 1
ATOM 5894 N N . ALA B 1 266 ? -9.617 -3.721 13.344 1 83.94 266 ALA B N 1
ATOM 5895 C CA . ALA B 1 266 ? -9.531 -5.141 13.023 1 83.94 266 ALA B CA 1
ATOM 5896 C C . ALA B 1 266 ? -8.922 -5.355 11.633 1 83.94 266 ALA B C 1
ATOM 5898 O O . ALA B 1 266 ? -8.055 -6.211 11.461 1 83.94 266 ALA B O 1
ATOM 5899 N N . ILE B 1 267 ? -9.336 -4.574 10.727 1 85.19 267 ILE B N 1
ATOM 5900 C CA . ILE B 1 267 ? -8.867 -4.707 9.352 1 85.19 267 ILE B CA 1
ATOM 5901 C C . ILE B 1 267 ? -7.387 -4.328 9.281 1 85.19 267 ILE B C 1
ATOM 5903 O O . ILE B 1 267 ? -6.602 -4.996 8.602 1 85.19 267 ILE B O 1
ATOM 5907 N N . LEU B 1 268 ? -7.059 -3.305 9.984 1 86 268 LEU B N 1
ATOM 5908 C CA . LEU B 1 268 ? -5.66 -2.9 10.016 1 86 268 LEU B CA 1
ATOM 5909 C C . LEU B 1 268 ? -4.789 -3.99 10.633 1 86 268 LEU B C 1
ATOM 5911 O O . LEU B 1 268 ? -3.686 -4.258 10.156 1 86 268 LEU B O 1
ATOM 5915 N N . PHE B 1 269 ? -5.348 -4.547 11.664 1 88.56 269 PHE B N 1
ATOM 5916 C CA . PHE B 1 269 ? -4.637 -5.633 12.328 1 88.56 269 PHE B CA 1
ATOM 5917 C C . PHE B 1 269 ? -4.406 -6.793 11.359 1 88.56 269 PHE B C 1
ATOM 5919 O O . PHE B 1 269 ? -3.312 -7.363 11.32 1 88.56 269 PHE B O 1
ATOM 5926 N N . ILE B 1 270 ? -5.379 -7.105 10.578 1 89.38 270 ILE B N 1
ATOM 5927 C CA . ILE B 1 270 ? -5.305 -8.219 9.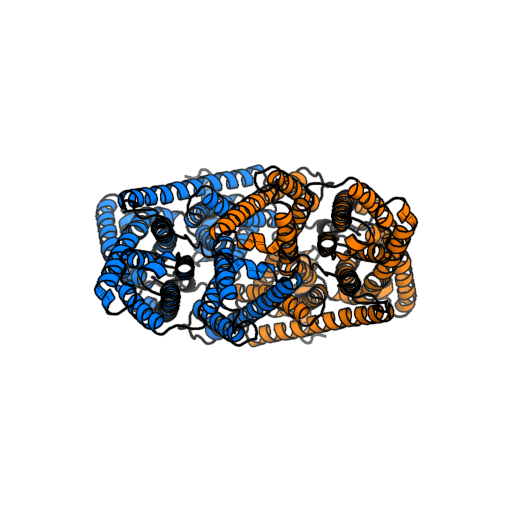641 1 89.38 270 ILE B CA 1
ATOM 5928 C C . ILE B 1 270 ? -4.258 -7.93 8.57 1 89.38 270 ILE B C 1
ATOM 5930 O O . ILE B 1 270 ? -3.426 -8.789 8.258 1 89.38 270 ILE B O 1
ATOM 5934 N N . ILE B 1 271 ? -4.215 -6.77 8.062 1 88.56 271 ILE B N 1
ATOM 5935 C CA . ILE B 1 271 ? -3.297 -6.395 6.996 1 88.56 271 ILE B CA 1
ATOM 5936 C C . ILE B 1 271 ? -1.862 -6.406 7.523 1 88.56 271 ILE B C 1
ATOM 5938 O O . ILE B 1 271 ? -0.968 -6.969 6.887 1 88.56 271 ILE B O 1
ATOM 5942 N N . VAL B 1 272 ? -1.67 -5.859 8.695 1 90.19 272 VAL B N 1
ATOM 5943 C CA . VAL B 1 272 ? -0.329 -5.762 9.266 1 90.19 272 VAL B CA 1
ATOM 5944 C C . VAL B 1 272 ? 0.163 -7.148 9.672 1 90.19 272 VAL B C 1
ATOM 5946 O O . VAL B 1 272 ? 1.35 -7.457 9.539 1 90.19 272 VAL B O 1
ATOM 5949 N N . SER B 1 273 ? -0.735 -7.957 10.18 1 92.31 273 SER B N 1
ATOM 5950 C CA . SER B 1 273 ? -0.362 -9.312 10.578 1 92.31 273 SER B CA 1
ATOM 5951 C C . SER B 1 273 ? 0.13 -10.125 9.383 1 92.31 273 SER B C 1
ATOM 5953 O O . SER B 1 273 ? 0.999 -10.984 9.531 1 92.31 273 SER B O 1
ATOM 5955 N N . CYS B 1 274 ? -0.465 -9.859 8.234 1 91.62 274 CYS B N 1
ATOM 5956 C CA . CYS B 1 274 ? -0.046 -10.539 7.008 1 91.62 274 CYS B CA 1
ATOM 5957 C C . CYS B 1 274 ? 1.42 -10.258 6.703 1 91.62 274 CYS B C 1
ATOM 5959 O O . CYS B 1 274 ? 2.197 -11.188 6.469 1 91.62 274 CYS B O 1
ATOM 5961 N N . TYR B 1 275 ? 1.806 -9.062 6.816 1 90.94 275 TYR B N 1
ATOM 5962 C CA . TYR B 1 275 ? 3.182 -8.672 6.523 1 90.94 275 TYR B CA 1
ATOM 5963 C C . TYR B 1 275 ? 4.125 -9.133 7.629 1 90.94 275 TYR B C 1
ATOM 5965 O O . TYR B 1 275 ? 5.266 -9.516 7.359 1 90.94 275 TYR B O 1
ATOM 5973 N N . PHE B 1 276 ? 3.654 -9.117 8.836 1 93 276 PHE B N 1
ATOM 5974 C CA . PHE B 1 276 ? 4.453 -9.594 9.953 1 93 276 PHE B CA 1
ATOM 5975 C C . PHE B 1 276 ? 4.773 -11.07 9.805 1 93 276 PHE B C 1
ATOM 5977 O O . PHE B 1 276 ? 5.914 -11.492 10.023 1 93 276 PHE B O 1
ATOM 5984 N N . THR B 1 277 ? 3.775 -11.797 9.477 1 93.56 277 THR B N 1
ATOM 5985 C CA . THR B 1 277 ? 3.93 -13.234 9.336 1 93.56 277 THR B CA 1
ATOM 5986 C C . THR B 1 277 ? 4.934 -13.562 8.234 1 93.56 277 THR B C 1
ATOM 5988 O O . THR B 1 277 ? 5.793 -14.43 8.406 1 93.56 277 THR B O 1
ATOM 5991 N N . TYR B 1 278 ? 4.832 -12.906 7.109 1 91.44 278 TYR B N 1
ATOM 5992 C CA . TYR B 1 278 ? 5.754 -13.148 6.008 1 91.44 278 TYR B CA 1
ATOM 5993 C C . TYR B 1 278 ? 7.188 -12.82 6.41 1 91.44 278 TYR B C 1
ATOM 5995 O O . TYR B 1 278 ? 8.094 -13.625 6.188 1 91.44 278 TYR B O 1
ATOM 6003 N N . ALA B 1 279 ? 7.367 -11.672 7.012 1 90.12 279 ALA B N 1
ATOM 6004 C CA . ALA B 1 279 ? 8.703 -11.219 7.391 1 90.12 279 ALA B CA 1
ATOM 6005 C C . ALA B 1 279 ? 9.305 -12.125 8.461 1 90.12 279 ALA B C 1
ATOM 6007 O O . ALA B 1 279 ? 10.5 -12.438 8.414 1 90.12 279 ALA B O 1
ATOM 6008 N N . LEU B 1 280 ? 8.555 -12.539 9.359 1 92 280 LEU B N 1
ATOM 6009 C CA . LEU B 1 280 ? 9.039 -13.414 10.414 1 92 280 LEU B CA 1
ATOM 6010 C C . LEU B 1 280 ? 9.469 -14.766 9.844 1 92 280 LEU B C 1
ATOM 6012 O O . LEU B 1 280 ? 10.508 -15.305 10.234 1 92 280 LEU B O 1
ATOM 6016 N N . ALA B 1 281 ? 8.609 -15.266 8.953 1 91.12 281 ALA B N 1
ATOM 6017 C CA . ALA B 1 281 ? 8.93 -16.547 8.328 1 91.12 281 ALA B CA 1
ATOM 6018 C C . ALA B 1 281 ? 10.258 -16.484 7.582 1 91.12 281 ALA B C 1
ATOM 6020 O O . ALA B 1 281 ? 11.102 -17.375 7.723 1 91.12 281 ALA B O 1
ATOM 6021 N N . GLU B 1 282 ? 10.461 -15.445 6.816 1 84.94 282 GLU B N 1
ATOM 6022 C CA . GLU B 1 282 ? 11.695 -15.297 6.047 1 84.94 282 GLU B CA 1
ATOM 6023 C C . GLU B 1 282 ? 12.898 -15.086 6.961 1 84.94 282 GLU B C 1
ATOM 6025 O O . GLU B 1 282 ? 14.008 -15.5 6.641 1 84.94 282 GLU B O 1
ATOM 6030 N N . GLU B 1 283 ? 12.672 -14.414 8.094 1 85.12 283 GLU B N 1
ATOM 6031 C CA . GLU B 1 283 ? 13.766 -14.156 9.031 1 85.12 283 GLU B CA 1
ATOM 6032 C C . GLU B 1 283 ? 14.219 -15.438 9.719 1 85.12 283 GLU B C 1
ATOM 6034 O O . GLU B 1 283 ? 15.398 -15.602 10.016 1 85.12 283 GLU B O 1
ATOM 6039 N N . VAL B 1 284 ? 13.32 -16.359 9.984 1 88.19 284 VAL B N 1
ATOM 6040 C CA . VAL B 1 284 ? 13.648 -17.594 10.672 1 88.19 284 VAL B CA 1
ATOM 6041 C C . VAL B 1 284 ? 14.102 -18.641 9.656 1 88.19 284 VAL B C 1
ATOM 6043 O O . VAL B 1 284 ? 14.391 -19.781 10.023 1 88.19 284 VAL B O 1
ATOM 6046 N N . GLY B 1 285 ? 14.141 -18.312 8.414 1 81.31 285 GLY B N 1
ATOM 6047 C CA . GLY B 1 285 ? 14.617 -19.203 7.379 1 81.31 285 GLY B CA 1
ATOM 6048 C C . GLY B 1 285 ? 13.539 -20.125 6.828 1 81.31 285 GLY B C 1
ATOM 6049 O O . GLY B 1 285 ? 13.836 -21.188 6.297 1 81.31 285 GLY B O 1
ATOM 6050 N N . MET B 1 286 ? 12.32 -19.812 7.098 1 86.1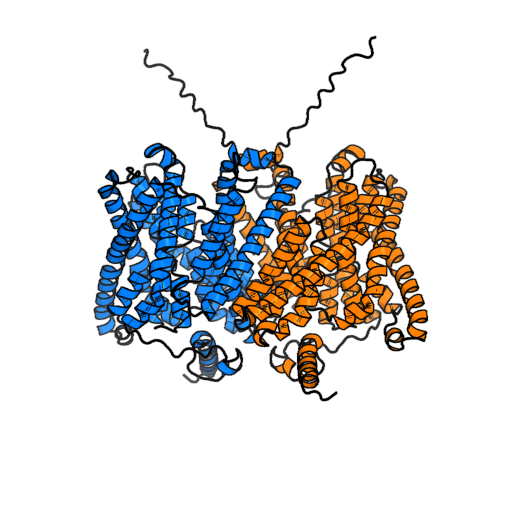2 286 MET B N 1
ATOM 6051 C CA . MET B 1 286 ? 11.203 -20.578 6.559 1 86.12 286 MET B CA 1
ATOM 6052 C C . MET B 1 286 ? 10.633 -19.906 5.312 1 86.12 286 MET B C 1
ATOM 6054 O O . MET B 1 286 ? 11.117 -18.844 4.895 1 86.12 286 MET B O 1
ATOM 6058 N N . SER B 1 287 ? 9.648 -20.609 4.672 1 83.25 287 SER B N 1
ATOM 6059 C CA . SER B 1 287 ? 9.016 -20.062 3.48 1 83.25 287 SER B CA 1
ATOM 6060 C C . SER B 1 287 ? 7.902 -19.094 3.85 1 83.25 287 SER B C 1
ATOM 6062 O O . SER B 1 287 ? 6.895 -19.484 4.441 1 83.25 287 SER B O 1
ATOM 6064 N N . GLY B 1 288 ? 8.109 -17.828 3.477 1 86.5 288 GLY B N 1
ATOM 6065 C CA . GLY B 1 288 ? 7.078 -16.828 3.74 1 86.5 288 GLY B CA 1
ATOM 6066 C C . GLY B 1 288 ? 5.754 -17.156 3.076 1 86.5 288 GLY B C 1
ATOM 6067 O O . GLY B 1 288 ? 4.691 -16.938 3.664 1 86.5 288 GLY B O 1
ATOM 6068 N N . ILE B 1 289 ? 5.75 -17.734 1.905 1 82.31 289 ILE B N 1
ATOM 6069 C CA . ILE B 1 289 ? 4.566 -18.031 1.101 1 82.31 289 ILE B CA 1
ATOM 6070 C C . ILE B 1 289 ? 3.705 -19.078 1.804 1 82.31 289 ILE B C 1
ATOM 6072 O O . ILE B 1 289 ? 2.512 -18.859 2.031 1 82.31 289 ILE B O 1
ATOM 6076 N N . ILE B 1 290 ? 4.312 -20.141 2.219 1 84.19 290 ILE B N 1
ATOM 6077 C CA . ILE B 1 290 ? 3.574 -21.234 2.855 1 84.19 290 ILE B CA 1
ATOM 6078 C C . ILE B 1 290 ? 3.074 -20.781 4.227 1 84.19 290 ILE B C 1
ATOM 6080 O O . ILE B 1 290 ? 1.95 -21.109 4.621 1 84.19 290 ILE B O 1
ATOM 6084 N N . THR B 1 291 ? 3.922 -20.062 4.902 1 91.25 291 THR B N 1
ATOM 6085 C CA . THR B 1 291 ? 3.559 -19.609 6.238 1 91.25 291 THR B CA 1
ATOM 6086 C C . THR B 1 291 ? 2.338 -18.688 6.18 1 91.25 291 THR B C 1
ATOM 6088 O O . THR B 1 291 ? 1.39 -18.859 6.949 1 91.25 291 THR B O 1
ATOM 6091 N N . VAL B 1 292 ? 2.342 -17.781 5.285 1 90.94 292 VAL B N 1
ATOM 6092 C CA . VAL B 1 292 ? 1.23 -16.844 5.156 1 90.94 292 VAL B CA 1
ATOM 6093 C C . VAL B 1 292 ? -0.022 -17.578 4.699 1 90.94 292 VAL B C 1
ATOM 6095 O O . VAL B 1 292 ? -1.133 -17.266 5.129 1 90.94 292 VAL B O 1
ATOM 6098 N N . LEU B 1 293 ? 0.11 -18.531 3.85 1 84.56 293 LEU B N 1
ATOM 6099 C CA . LEU B 1 293 ? -1.026 -19.281 3.342 1 84.56 293 LEU B CA 1
ATOM 6100 C C . LEU B 1 293 ? -1.759 -19.984 4.477 1 84.56 293 LEU B C 1
ATOM 6102 O O . LEU B 1 293 ? -2.971 -19.828 4.633 1 84.56 293 LEU B O 1
ATOM 6106 N N . PHE B 1 294 ? -1.06 -20.703 5.262 1 88.12 294 PHE B N 1
ATOM 6107 C CA . PHE B 1 294 ? -1.692 -21.453 6.34 1 88.12 294 PHE B CA 1
ATOM 6108 C C . PHE B 1 294 ? -2.189 -20.516 7.434 1 88.12 294 PHE B C 1
ATOM 6110 O O . PHE B 1 294 ? -3.207 -20.797 8.07 1 88.12 294 PHE B O 1
ATOM 6117 N N . ASN B 1 295 ? -1.421 -19.469 7.633 1 92.94 295 ASN B N 1
ATOM 6118 C CA . ASN B 1 295 ? -1.891 -18.453 8.562 1 92.94 295 ASN B CA 1
ATOM 6119 C C . ASN B 1 295 ? -3.229 -17.859 8.125 1 92.94 295 ASN B C 1
ATOM 6121 O O . ASN B 1 295 ? -4.152 -17.75 8.938 1 92.94 295 ASN B O 1
ATOM 6125 N N . SER B 1 296 ? -3.283 -17.516 6.914 1 89.62 296 SER B N 1
ATOM 6126 C CA . SER B 1 296 ? -4.48 -16.875 6.398 1 89.62 296 SER B CA 1
ATOM 6127 C C . SER B 1 296 ? -5.66 -17.828 6.355 1 89.62 296 SER B C 1
ATOM 6129 O O . SER B 1 296 ? -6.809 -17.422 6.562 1 89.62 296 SER B O 1
ATOM 6131 N N . ILE B 1 297 ? -5.457 -19.109 6.059 1 84.81 297 ILE B N 1
ATOM 6132 C CA . ILE B 1 297 ? -6.523 -20.094 6.035 1 84.81 297 ILE B CA 1
ATOM 6133 C C . ILE B 1 297 ? -7.16 -20.203 7.418 1 84.81 297 ILE B C 1
ATOM 6135 O O . ILE B 1 297 ? -8.383 -20.172 7.547 1 84.81 297 ILE B O 1
ATOM 6139 N N . LEU B 1 298 ? -6.289 -20.312 8.375 1 88.25 298 LEU B N 1
ATOM 6140 C CA . LEU B 1 298 ? -6.797 -20.453 9.742 1 88.25 298 LEU B CA 1
ATOM 6141 C C . LEU B 1 298 ? -7.457 -19.156 10.203 1 88.25 298 LEU B C 1
ATOM 6143 O O . LEU B 1 298 ? -8.508 -19.188 10.844 1 88.25 298 LEU B O 1
ATOM 6147 N N . MET B 1 299 ? -6.855 -18.078 9.906 1 89.19 299 MET B N 1
ATOM 6148 C CA . MET B 1 299 ? -7.426 -16.797 10.281 1 89.19 299 MET B CA 1
ATOM 6149 C C . MET B 1 299 ? -8.75 -16.547 9.57 1 89.19 299 MET B C 1
ATOM 6151 O O . MET B 1 299 ? -9.672 -15.977 10.141 1 89.19 299 MET B O 1
ATOM 6155 N N . GLY B 1 300 ? -8.82 -16.922 8.336 1 85 300 GLY B N 1
ATOM 6156 C CA . GLY B 1 300 ? -10.039 -16.766 7.562 1 85 300 GLY B CA 1
ATOM 6157 C C . GLY B 1 300 ? -11.227 -17.516 8.141 1 85 300 GLY B C 1
ATOM 6158 O O . GLY B 1 300 ? -12.367 -17.078 8.008 1 85 300 GLY B O 1
ATOM 6159 N N . VAL B 1 301 ? -10.969 -18.578 8.797 1 81.25 301 VAL B N 1
ATOM 6160 C CA . VAL B 1 301 ? -12.031 -19.422 9.344 1 81.25 301 VAL B CA 1
ATOM 6161 C C . VAL B 1 301 ? -12.398 -18.953 10.75 1 81.25 301 VAL B C 1
ATOM 6163 O O . VAL B 1 301 ? -13.57 -18.906 11.109 1 81.25 301 VAL B O 1
ATOM 6166 N N . TYR B 1 302 ? -11.453 -18.484 11.523 1 81.19 302 TYR B N 1
ATOM 6167 C CA . TYR B 1 302 ? -11.719 -18.297 12.945 1 81.19 302 TYR B CA 1
ATOM 6168 C C . TYR B 1 302 ? -11.781 -16.812 13.289 1 81.19 302 TYR B C 1
ATOM 6170 O O . TYR B 1 302 ? -12.391 -16.422 14.289 1 81.19 302 TYR B O 1
ATOM 6178 N N . ALA B 1 303 ? -11.172 -15.984 12.523 1 79.69 303 ALA B N 1
ATOM 6179 C CA . ALA B 1 303 ? -11.141 -14.562 12.852 1 79.69 303 ALA B CA 1
ATOM 6180 C C . ALA B 1 303 ? -12.516 -13.93 12.672 1 79.69 303 ALA B C 1
ATOM 6182 O O . ALA B 1 303 ? -12.922 -13.086 13.477 1 79.69 303 ALA B O 1
ATOM 6183 N N . PRO B 1 304 ? -13.258 -14.375 11.648 1 76.69 304 PRO B N 1
ATOM 6184 C CA . PRO B 1 304 ? -14.562 -13.75 11.414 1 76.69 304 PRO B CA 1
ATOM 6185 C C . PRO B 1 304 ? -15.539 -13.977 12.57 1 76.69 304 PRO B C 1
ATOM 6187 O O . PRO B 1 304 ? -16.469 -13.195 12.75 1 76.69 304 PRO B O 1
ATOM 6190 N N . ALA B 1 305 ? -15.312 -15.008 13.305 1 76.62 305 ALA B N 1
ATOM 6191 C CA . ALA B 1 305 ? -16.172 -15.273 14.461 1 76.62 305 ALA B CA 1
ATOM 6192 C C . ALA B 1 305 ? -16.047 -14.164 15.5 1 76.62 305 ALA B C 1
ATOM 6194 O O . ALA B 1 305 ? -16.969 -13.945 16.297 1 76.62 305 ALA B O 1
ATOM 6195 N N . HIS B 1 306 ? -15.008 -13.461 15.469 1 79.12 306 HIS B N 1
ATOM 6196 C CA . HIS B 1 306 ? -14.758 -12.406 16.453 1 79.12 306 HIS B CA 1
ATOM 6197 C C . HIS B 1 306 ? -14.953 -11.023 15.828 1 79.12 306 HIS B C 1
ATOM 6199 O O . HIS B 1 306 ? -14.703 -10.008 16.484 1 79.12 306 HIS B O 1
ATOM 6205 N N . LEU B 1 307 ? -15.344 -11.039 14.57 1 78.06 307 LEU B N 1
ATOM 6206 C CA . LEU B 1 307 ? -15.578 -9.797 13.852 1 78.06 307 LEU B CA 1
ATOM 6207 C C . LEU B 1 307 ? -17.062 -9.625 13.539 1 78.06 307 LEU B C 1
ATOM 6209 O O . LEU B 1 307 ? -17.812 -10.594 13.539 1 78.06 307 LEU B O 1
ATOM 6213 N N . SER B 1 308 ? -17.453 -8.453 13.375 1 74.81 308 SER B N 1
ATOM 6214 C CA . SER B 1 308 ? -18.797 -8.203 12.867 1 74.81 308 SER B CA 1
ATOM 6215 C C . SER B 1 308 ? -18.922 -8.609 11.406 1 74.81 308 SER B C 1
ATOM 6217 O O . SER B 1 308 ? -17.922 -8.758 10.703 1 74.81 308 SER B O 1
ATOM 6219 N N . ILE B 1 309 ? -20.062 -8.906 10.961 1 72.62 309 ILE B N 1
ATOM 6220 C CA . ILE B 1 309 ? -20.328 -9.297 9.578 1 72.62 309 ILE B CA 1
ATOM 6221 C C . ILE B 1 309 ? -19.859 -8.195 8.633 1 72.62 309 ILE B C 1
ATOM 6223 O O . ILE B 1 309 ? -19.281 -8.477 7.574 1 72.62 309 ILE B O 1
ATOM 6227 N N . GLU B 1 310 ? -20.062 -7.039 9.133 1 70.38 310 GLU B N 1
ATOM 6228 C CA . GLU B 1 310 ? -19.641 -5.895 8.328 1 70.38 310 GLU B CA 1
ATOM 6229 C C . GLU B 1 310 ? -18.125 -5.832 8.211 1 70.38 310 GLU B C 1
ATOM 6231 O O . GLU B 1 310 ? -17.594 -5.629 7.117 1 70.38 310 GLU B O 1
ATOM 6236 N N . SER B 1 311 ? -17.547 -6.098 9.359 1 76.19 311 SER B N 1
ATOM 6237 C CA . SER B 1 311 ? -16.094 -6.031 9.375 1 76.19 311 SER B CA 1
ATOM 6238 C C . SER B 1 311 ? -15.477 -7.137 8.523 1 76.19 311 SER B C 1
ATOM 6240 O O . SER B 1 311 ? -14.469 -6.922 7.848 1 76.19 311 SER B O 1
ATOM 6242 N N . THR B 1 312 ? -16.141 -8.242 8.523 1 79.56 312 THR B N 1
ATOM 6243 C CA . THR B 1 312 ? -15.648 -9.367 7.75 1 79.56 312 THR B CA 1
ATOM 6244 C C . THR B 1 312 ? -15.797 -9.109 6.254 1 79.56 312 THR B C 1
ATOM 6246 O O . THR B 1 312 ? -14.898 -9.422 5.469 1 79.56 312 THR B O 1
ATOM 6249 N N . THR B 1 313 ? -16.875 -8.508 5.895 1 75.69 313 THR B N 1
ATOM 6250 C CA . THR B 1 313 ? -17.109 -8.203 4.488 1 75.69 313 THR B CA 1
ATOM 6251 C C . THR B 1 313 ? -16.141 -7.133 4 1 75.69 313 THR B C 1
ATOM 6253 O O . THR B 1 313 ? -15.57 -7.254 2.91 1 75.69 313 THR B O 1
ATOM 6256 N N . LEU B 1 314 ? -15.969 -6.215 4.836 1 76.44 314 LEU B N 1
ATOM 6257 C CA . LEU B 1 314 ? -15.062 -5.129 4.48 1 76.44 314 LEU B CA 1
ATOM 6258 C C . LEU B 1 314 ? -13.625 -5.629 4.391 1 76.44 314 LEU B C 1
ATOM 6260 O O . LEU B 1 314 ? -12.875 -5.223 3.498 1 76.44 314 LEU B O 1
ATOM 6264 N N . ALA B 1 315 ? -13.312 -6.5 5.305 1 83.06 315 ALA B N 1
ATOM 6265 C CA . ALA B 1 315 ? -11.969 -7.07 5.305 1 83.06 315 ALA B CA 1
ATOM 6266 C C . ALA B 1 315 ? -11.727 -7.906 4.051 1 83.06 315 ALA B C 1
ATOM 6268 O O . ALA B 1 315 ? -10.68 -7.797 3.414 1 83.06 315 ALA B O 1
ATOM 6269 N N . SER B 1 316 ? -12.695 -8.68 3.703 1 81.56 316 SER B N 1
ATOM 6270 C CA . SER B 1 316 ? -12.578 -9.531 2.521 1 81.56 316 SER B CA 1
ATOM 6271 C C . SER B 1 316 ? -12.461 -8.695 1.252 1 81.56 316 SER B C 1
ATOM 6273 O O . SER B 1 316 ? -11.664 -9.016 0.363 1 81.56 316 SER B O 1
ATOM 6275 N N . PHE B 1 317 ? -13.164 -7.684 1.279 1 77.12 317 PHE B N 1
ATOM 6276 C CA . PHE B 1 317 ? -13.141 -6.812 0.113 1 77.12 317 PHE B CA 1
ATOM 6277 C C . PHE B 1 317 ? -11.812 -6.086 -0 1 77.12 317 PHE B C 1
ATOM 6279 O O . PHE B 1 317 ? -11.25 -5.973 -1.093 1 77.12 317 PHE B O 1
ATOM 6286 N N . LEU B 1 318 ? -11.383 -5.598 1.077 1 82.88 318 LEU B N 1
ATOM 6287 C CA . LEU B 1 318 ? -10.109 -4.883 1.082 1 82.88 318 LEU B CA 1
ATOM 6288 C C . LEU B 1 318 ? -8.969 -5.801 0.656 1 82.88 318 LEU B C 1
ATOM 6290 O O . LEU B 1 318 ? -8.109 -5.402 -0.13 1 82.88 318 LEU B O 1
ATOM 6294 N N . LEU B 1 319 ? -8.984 -6.957 1.193 1 84.75 319 LEU B N 1
ATOM 6295 C CA . LEU B 1 319 ? -7.938 -7.91 0.852 1 84.75 319 LEU B CA 1
ATOM 6296 C C . LEU B 1 319 ? -7.98 -8.258 -0.632 1 84.75 319 LEU B C 1
ATOM 6298 O O . LEU B 1 319 ? -6.934 -8.383 -1.274 1 84.75 319 LEU B O 1
ATOM 6302 N N . LYS B 1 320 ? -9.133 -8.375 -1.148 1 80.94 320 LYS B N 1
ATOM 6303 C CA . LYS B 1 320 ? -9.281 -8.688 -2.566 1 80.94 320 LYS B CA 1
ATOM 6304 C C . LYS B 1 320 ? -8.75 -7.559 -3.441 1 80.94 320 LYS B C 1
ATOM 6306 O O . LYS B 1 320 ? -8.062 -7.805 -4.434 1 80.94 320 LYS B O 1
ATOM 6311 N N . GLN B 1 321 ? -9.047 -6.383 -3.062 1 81.94 321 GLN B N 1
ATOM 6312 C CA . GLN B 1 321 ? -8.602 -5.234 -3.84 1 81.94 321 GLN B CA 1
ATOM 6313 C C . GLN B 1 321 ? -7.086 -5.066 -3.746 1 81.94 321 GLN B C 1
ATOM 6315 O O . GLN B 1 321 ? -6.426 -4.758 -4.738 1 81.94 321 GLN B O 1
ATOM 6320 N N . MET B 1 322 ? -6.586 -5.234 -2.57 1 86 322 MET B N 1
ATOM 6321 C CA . MET B 1 322 ? -5.137 -5.133 -2.395 1 86 322 MET B CA 1
ATOM 6322 C C . MET B 1 322 ? -4.418 -6.207 -3.203 1 86 322 MET B C 1
ATOM 6324 O O . MET B 1 322 ? -3.354 -5.953 -3.77 1 86 322 MET B O 1
ATOM 6328 N N . SER B 1 323 ? -5.012 -7.371 -3.164 1 83.88 323 SER B N 1
ATOM 6329 C CA . SER B 1 323 ? -4.438 -8.461 -3.947 1 83.88 323 SER B CA 1
ATOM 6330 C C . SER B 1 323 ? -4.469 -8.141 -5.438 1 83.88 323 SER B C 1
ATOM 6332 O O . SER B 1 323 ? -3.508 -8.422 -6.16 1 83.88 323 SER B O 1
ATOM 6334 N N . SER B 1 324 ? -5.566 -7.594 -5.918 1 81.94 324 SER B N 1
ATOM 6335 C CA . SER B 1 324 ? -5.695 -7.23 -7.324 1 81.94 324 SER B CA 1
ATOM 6336 C C . SER B 1 324 ? -4.68 -6.16 -7.719 1 81.94 324 SER B C 1
ATOM 6338 O O . SER B 1 324 ? -4.109 -6.211 -8.812 1 81.94 324 SER B O 1
ATOM 6340 N N . LEU B 1 325 ? -4.496 -5.246 -6.832 1 84.31 325 LEU B N 1
ATOM 6341 C CA . LEU B 1 325 ? -3.504 -4.203 -7.066 1 84.31 325 LEU B CA 1
ATOM 6342 C C . LEU B 1 325 ? -2.1 -4.793 -7.133 1 84.31 325 LEU B C 1
ATOM 6344 O O . LEU B 1 325 ? -1.283 -4.375 -7.957 1 84.31 325 LEU B O 1
ATOM 6348 N N . ALA B 1 326 ? -1.872 -5.664 -6.238 1 86.19 326 ALA B N 1
ATOM 6349 C CA . ALA B 1 326 ? -0.569 -6.32 -6.215 1 86.19 326 ALA B CA 1
ATOM 6350 C C . ALA B 1 326 ? -0.332 -7.109 -7.504 1 86.19 326 ALA B C 1
ATOM 6352 O O . ALA B 1 326 ? 0.754 -7.047 -8.086 1 86.19 326 ALA B O 1
ATOM 6353 N N . ASP B 1 327 ? -1.327 -7.797 -7.945 1 81 327 ASP B N 1
ATOM 6354 C CA . ASP B 1 327 ? -1.23 -8.57 -9.18 1 81 327 ASP B CA 1
ATOM 6355 C C . ASP B 1 327 ? -0.951 -7.664 -10.375 1 81 327 ASP B C 1
ATOM 6357 O O . ASP B 1 327 ? -0.099 -7.977 -11.211 1 81 327 ASP B O 1
ATOM 6361 N N . MET B 1 328 ? -1.659 -6.637 -10.414 1 83.62 328 MET B N 1
ATOM 6362 C CA . MET B 1 328 ? -1.466 -5.68 -11.5 1 83.62 328 MET B CA 1
ATOM 6363 C C . MET B 1 328 ? -0.049 -5.113 -11.477 1 83.62 328 MET B C 1
ATOM 6365 O O . MET B 1 328 ? 0.57 -4.941 -12.531 1 83.62 328 MET B O 1
ATOM 6369 N N . THR B 1 329 ? 0.384 -4.852 -10.32 1 85.12 329 THR B N 1
ATOM 6370 C CA . THR B 1 329 ? 1.722 -4.289 -10.164 1 85.12 329 THR B CA 1
ATOM 6371 C C . THR B 1 329 ? 2.783 -5.297 -10.602 1 85.12 329 THR B C 1
ATOM 6373 O O . THR B 1 329 ? 3.729 -4.945 -11.305 1 85.12 329 THR B O 1
ATOM 6376 N N . ILE B 1 330 ? 2.619 -6.52 -10.211 1 83.56 330 ILE B N 1
ATOM 6377 C CA . ILE B 1 330 ? 3.586 -7.559 -10.555 1 83.56 330 ILE B CA 1
ATOM 6378 C C . ILE B 1 330 ? 3.648 -7.73 -12.07 1 83.56 330 ILE B C 1
ATOM 6380 O O . ILE B 1 330 ? 4.734 -7.773 -12.656 1 83.56 330 ILE B O 1
ATOM 6384 N N . PHE B 1 331 ? 2.57 -7.809 -12.703 1 83.75 331 PHE B N 1
ATOM 6385 C CA . PHE B 1 331 ? 2.531 -8.07 -14.133 1 83.75 331 PHE B CA 1
ATOM 6386 C C . PHE B 1 331 ? 3.035 -6.859 -14.922 1 83.75 331 PHE B C 1
ATOM 6388 O O . PHE B 1 331 ? 3.678 -7.012 -15.961 1 83.75 331 PHE B O 1
ATOM 6395 N N . MET B 1 332 ? 2.721 -5.727 -14.406 1 85.69 332 MET B N 1
ATOM 6396 C CA . MET B 1 332 ? 3.254 -4.527 -15.047 1 85.69 332 MET B CA 1
ATOM 6397 C C . MET B 1 332 ? 4.773 -4.477 -14.93 1 85.69 332 MET B C 1
ATOM 6399 O O . MET B 1 332 ? 5.461 -4.117 -15.891 1 85.69 332 MET B O 1
ATOM 6403 N N . LEU B 1 333 ? 5.258 -4.77 -13.781 1 81.94 333 LEU B N 1
ATOM 6404 C CA . LEU B 1 333 ? 6.703 -4.773 -13.57 1 81.94 333 LEU B CA 1
ATOM 6405 C C . LEU B 1 333 ? 7.379 -5.832 -14.438 1 81.94 333 LEU B C 1
ATOM 6407 O O . LEU B 1 333 ? 8.5 -5.633 -14.906 1 81.94 333 LEU B O 1
ATOM 6411 N N . CYS B 1 334 ? 6.699 -6.945 -14.555 1 80.06 334 CYS B N 1
ATOM 6412 C CA . CYS B 1 334 ? 7.207 -7.977 -15.445 1 80.06 334 CYS B CA 1
ATOM 6413 C C . CYS B 1 334 ? 7.348 -7.449 -16.875 1 80.06 334 CYS B C 1
ATOM 6415 O O . CYS B 1 334 ? 8.32 -7.758 -17.562 1 80.06 334 CYS B O 1
ATOM 6417 N N . GLY B 1 335 ? 6.445 -6.664 -17.312 1 79.5 335 GLY B N 1
ATOM 6418 C CA . GLY B 1 335 ? 6.48 -6.082 -18.641 1 79.5 335 GLY B CA 1
ATOM 6419 C C . GLY B 1 335 ? 7.582 -5.055 -18.812 1 79.5 335 GLY B C 1
ATOM 6420 O O . GLY B 1 335 ? 8.227 -4.996 -19.859 1 79.5 335 GLY B O 1
ATOM 6421 N N . VAL B 1 336 ? 7.82 -4.273 -17.781 1 77.69 336 VAL B N 1
ATOM 6422 C CA . VAL B 1 336 ? 8.844 -3.232 -17.828 1 77.69 336 VAL B CA 1
ATOM 6423 C C . VAL B 1 336 ? 10.227 -3.865 -17.953 1 77.69 336 VAL B C 1
ATOM 6425 O O . VAL B 1 336 ? 11.117 -3.299 -18.578 1 77.69 336 VAL B O 1
ATOM 6428 N N . SER B 1 337 ? 10.461 -4.926 -17.312 1 69.94 337 SER B N 1
ATOM 6429 C CA . SER B 1 337 ? 11.773 -5.559 -17.219 1 69.94 337 SER B CA 1
ATOM 6430 C C . SER B 1 337 ? 12.25 -6.027 -18.578 1 69.94 337 SER B C 1
ATOM 6432 O O . SER B 1 337 ? 13.461 -6.145 -18.812 1 69.94 337 SER B O 1
ATOM 6434 N N . VAL B 1 338 ? 11.406 -6.367 -19.438 1 65.19 338 VAL B N 1
ATOM 6435 C CA . VAL B 1 338 ? 11.914 -7.023 -20.641 1 65.19 338 VAL B CA 1
ATOM 6436 C C . VAL B 1 338 ? 11.617 -6.164 -21.859 1 65.19 338 VAL B C 1
ATOM 6438 O O . VAL B 1 338 ? 10.594 -6.359 -22.531 1 65.19 338 VAL B O 1
ATOM 6441 N N . VAL B 1 339 ? 12.211 -5.059 -21.922 1 60.34 339 VAL B N 1
ATOM 6442 C CA . VAL B 1 339 ? 11.992 -4.18 -23.062 1 60.34 339 VAL B CA 1
ATOM 6443 C C . VAL B 1 339 ? 12.625 -4.785 -24.312 1 60.34 339 VAL B C 1
ATOM 6445 O O . VAL B 1 339 ? 12.055 -4.727 -25.406 1 60.34 339 VAL B O 1
ATOM 6448 N N . PHE B 1 340 ? 13.875 -5.465 -24.172 1 63.94 340 PHE B N 1
ATOM 6449 C CA . PHE B 1 340 ? 14.516 -6.004 -25.359 1 63.94 340 PHE B CA 1
ATOM 6450 C C . PHE B 1 340 ? 14.828 -7.484 -25.188 1 63.94 340 PHE B C 1
ATOM 6452 O O . PHE B 1 340 ? 15.516 -7.871 -24.234 1 63.94 340 PHE B O 1
ATOM 6459 N N . VAL B 1 341 ? 14.117 -8.234 -25.953 1 72.19 341 VAL B N 1
ATOM 6460 C CA . VAL B 1 341 ? 14.352 -9.672 -25.938 1 72.19 341 VAL B CA 1
ATOM 6461 C C . VAL B 1 341 ? 15.422 -10.031 -26.969 1 72.19 341 VAL B C 1
ATOM 6463 O O . VAL B 1 341 ? 15.312 -9.656 -28.141 1 72.19 341 VAL B O 1
ATOM 6466 N N . THR B 1 342 ? 16.547 -10.555 -26.469 1 77.94 342 THR B N 1
ATOM 6467 C CA . THR B 1 342 ? 17.625 -11 -27.359 1 77.94 342 THR B CA 1
ATOM 6468 C C . THR B 1 342 ? 17.188 -12.211 -28.188 1 77.94 342 THR B C 1
ATOM 6470 O O . THR B 1 342 ? 16.219 -12.898 -27.828 1 77.94 342 THR B O 1
ATOM 6473 N N . TRP B 1 343 ? 17.891 -12.375 -29.266 1 80.81 343 TRP B N 1
ATOM 6474 C CA . TRP B 1 343 ? 17.594 -13.516 -30.125 1 80.81 343 TRP B CA 1
ATOM 6475 C C . TRP B 1 343 ? 17.797 -14.828 -29.375 1 80.81 343 TRP B C 1
ATOM 6477 O O . TRP B 1 343 ? 17 -15.758 -29.5 1 80.81 343 TRP B O 1
ATOM 6487 N N . GLU B 1 344 ? 18.859 -14.891 -28.641 1 82.25 344 GLU B N 1
ATOM 6488 C CA . GLU B 1 344 ? 19.141 -16.094 -27.859 1 82.25 344 GLU B CA 1
ATOM 6489 C C . GLU B 1 344 ? 18.078 -16.344 -26.812 1 82.25 344 GLU B C 1
ATOM 6491 O O . GLU B 1 344 ? 17.719 -17.5 -26.531 1 82.25 344 GLU B O 1
ATOM 6496 N N . GLY B 1 345 ? 17.562 -15.281 -26.359 1 85.56 345 GLY B N 1
ATOM 6497 C CA . GLY B 1 345 ? 16.484 -15.398 -25.391 1 85.56 345 GLY B CA 1
ATOM 6498 C C . GLY B 1 345 ? 15.195 -15.898 -26 1 85.56 345 GLY B C 1
ATOM 6499 O O . GLY B 1 345 ? 14.461 -16.672 -25.391 1 85.56 345 GLY B O 1
ATOM 6500 N N . LEU B 1 346 ? 15 -15.531 -27.25 1 86.88 346 LEU B N 1
ATOM 6501 C CA . LEU B 1 346 ? 13.805 -15.953 -27.969 1 86.88 346 LEU B CA 1
ATOM 6502 C C . LEU B 1 346 ? 13.852 -17.453 -28.281 1 86.88 346 LEU B C 1
ATOM 6504 O O . LEU B 1 346 ? 12.836 -18.141 -28.188 1 86.88 346 LEU B O 1
ATOM 6508 N N . VAL B 1 347 ? 15.039 -17.859 -28.641 1 89.25 347 VAL B N 1
ATOM 6509 C CA . VAL B 1 347 ? 15.195 -19.266 -28.984 1 89.25 347 VAL B CA 1
ATOM 6510 C C . VAL B 1 347 ? 15.039 -20.125 -27.734 1 89.25 347 VAL B C 1
ATOM 6512 O O . VAL B 1 347 ? 14.289 -21.109 -27.734 1 89.25 347 VAL B O 1
ATOM 6515 N N . LEU B 1 348 ? 15.719 -19.75 -26.75 1 88.94 348 LEU B N 1
ATOM 6516 C CA . LEU B 1 348 ? 15.617 -20.484 -25.484 1 88.94 348 LEU B CA 1
ATOM 6517 C C . LEU B 1 348 ? 14.195 -20.438 -24.953 1 88.94 348 LEU B C 1
ATOM 6519 O O . LEU B 1 348 ? 13.688 -21.453 -24.438 1 88.94 348 LEU B O 1
ATOM 6523 N N . GLY B 1 349 ? 13.562 -19.297 -25.062 1 90.94 349 GLY B N 1
ATOM 6524 C CA . GLY B 1 349 ? 12.195 -19.141 -24.594 1 90.94 349 GLY B CA 1
ATOM 6525 C C . GLY B 1 349 ? 11.203 -20.031 -25.312 1 90.94 349 GLY B C 1
ATOM 6526 O O . GLY B 1 349 ? 10.305 -20.609 -24.703 1 90.94 349 GLY B O 1
ATOM 6527 N N . SER B 1 350 ? 11.375 -20.125 -26.625 1 91.69 350 SER B N 1
ATOM 6528 C CA . SER B 1 350 ? 10.484 -20.984 -27.422 1 91.69 350 SER B CA 1
ATOM 6529 C C . SER B 1 350 ? 10.641 -22.453 -27.047 1 91.69 350 SER B C 1
ATOM 6531 O O . SER B 1 350 ? 9.656 -23.188 -26.984 1 91.69 350 SER B O 1
ATOM 6533 N N . TRP B 1 351 ? 11.852 -22.797 -26.812 1 90.62 351 TRP B N 1
ATOM 6534 C CA . TRP B 1 351 ? 12.086 -24.172 -26.375 1 90.62 351 TRP B CA 1
ATOM 6535 C C . TRP B 1 351 ? 11.508 -24.422 -24.984 1 90.62 351 TRP B C 1
ATOM 6537 O O . TRP B 1 351 ? 10.914 -25.469 -24.734 1 90.62 351 TRP B O 1
ATOM 6547 N N . LEU B 1 352 ? 11.742 -23.438 -24.141 1 92.75 352 LEU B N 1
ATOM 6548 C CA . LEU B 1 352 ? 11.25 -23.594 -22.781 1 92.75 352 LEU B CA 1
ATOM 6549 C C . LEU B 1 352 ? 9.734 -23.734 -22.75 1 92.75 352 LEU B C 1
ATOM 6551 O O . LEU B 1 352 ? 9.188 -24.438 -21.906 1 92.75 352 LEU B O 1
ATOM 6555 N N . CYS B 1 353 ? 9.055 -23.047 -23.672 1 93.75 353 CYS B N 1
ATOM 6556 C CA . CYS B 1 353 ? 7.602 -23.156 -23.766 1 93.75 353 CYS B CA 1
ATOM 6557 C C . CYS B 1 353 ? 7.18 -24.594 -24.062 1 93.75 353 CYS B C 1
ATOM 6559 O O . CYS B 1 353 ? 6.242 -25.109 -23.438 1 93.75 353 CYS B O 1
ATOM 6561 N N . LEU B 1 354 ? 7.914 -25.234 -24.891 1 93.19 354 LEU B N 1
ATOM 6562 C CA . LEU B 1 354 ? 7.594 -26.594 -25.281 1 93.19 354 LEU B CA 1
ATOM 6563 C C . LEU B 1 354 ? 7.988 -27.578 -24.188 1 93.19 354 LEU B C 1
ATOM 6565 O O . LEU B 1 354 ? 7.238 -28.5 -23.875 1 93.19 354 LEU B O 1
ATOM 6569 N N . LEU B 1 355 ? 9.117 -27.359 -23.625 1 93.06 355 LEU B N 1
ATOM 6570 C CA . LEU B 1 355 ? 9.625 -28.266 -22.609 1 93.06 355 LEU B CA 1
ATOM 6571 C C . LEU B 1 355 ? 8.766 -28.203 -21.344 1 93.06 355 LEU B C 1
ATOM 6573 O O . LEU B 1 355 ? 8.578 -29.219 -20.672 1 93.06 355 LEU B O 1
ATOM 6577 N N . CYS B 1 356 ? 8.273 -27 -21.047 1 92.5 356 CYS B N 1
ATOM 6578 C CA . CYS B 1 356 ? 7.434 -26.828 -19.875 1 92.5 356 CYS B CA 1
ATOM 6579 C C . CYS B 1 356 ? 6.121 -27.594 -20.031 1 92.5 356 CYS B C 1
ATOM 6581 O O . CYS B 1 356 ? 5.57 -28.094 -19.047 1 92.5 356 CYS B O 1
ATOM 6583 N N . LEU B 1 357 ? 5.613 -27.703 -21.281 1 93.81 357 LEU B N 1
ATOM 6584 C CA . LEU B 1 357 ? 4.387 -28.438 -21.531 1 93.81 357 LEU B CA 1
ATOM 6585 C C . LEU B 1 357 ? 4.586 -29.922 -21.25 1 93.81 357 LEU B C 1
ATOM 6587 O O . LEU B 1 357 ? 3.717 -30.578 -20.672 1 93.81 357 LEU B O 1
ATOM 6591 N N . VAL B 1 358 ? 5.719 -30.375 -21.641 1 93.62 358 VAL B N 1
ATOM 6592 C CA . VAL B 1 358 ? 6.027 -31.781 -21.438 1 93.62 358 VAL B CA 1
ATOM 6593 C C . VAL B 1 358 ? 6.285 -32.062 -19.969 1 93.62 358 VAL B C 1
ATOM 6595 O O . VAL B 1 358 ? 5.844 -33.094 -19.438 1 93.62 358 VAL B O 1
ATOM 6598 N N . GLY B 1 359 ? 7.039 -31.188 -19.406 1 93 359 GLY B N 1
ATOM 6599 C CA . GLY B 1 359 ? 7.309 -31.344 -17.984 1 93 359 GLY B CA 1
ATOM 6600 C C . GLY B 1 359 ? 6.055 -31.328 -17.125 1 93 359 GLY B C 1
ATOM 6601 O O . GLY B 1 359 ? 5.926 -32.125 -16.203 1 93 359 GLY B O 1
ATOM 6602 N N . ARG B 1 360 ? 5.148 -30.422 -17.422 1 92.5 360 ARG B N 1
ATOM 6603 C CA . ARG B 1 360 ? 3.898 -30.328 -16.672 1 92.5 360 ARG B CA 1
ATOM 6604 C C . ARG B 1 360 ? 3.037 -31.578 -16.891 1 92.5 360 ARG B C 1
ATOM 6606 O O . ARG B 1 360 ? 2.387 -32.062 -15.961 1 92.5 360 ARG B O 1
ATOM 6613 N N . ALA B 1 361 ? 2.992 -32.094 -18.156 1 93.25 361 ALA B N 1
ATOM 6614 C CA . ALA B 1 361 ? 2.238 -33.312 -18.453 1 93.25 361 ALA B CA 1
ATOM 6615 C C . ALA B 1 361 ? 2.795 -34.5 -17.688 1 93.25 361 ALA B C 1
ATOM 6617 O O . ALA B 1 361 ? 2.037 -35.312 -17.172 1 93.25 361 ALA B O 1
ATOM 6618 N N . ALA B 1 362 ? 4.059 -34.531 -17.641 1 93.06 362 ALA B N 1
ATOM 6619 C CA . ALA B 1 362 ? 4.715 -35.625 -16.953 1 93.06 362 ALA B CA 1
ATOM 6620 C C . ALA B 1 362 ? 4.48 -35.562 -15.445 1 93.06 362 ALA B C 1
ATOM 6622 O O . ALA B 1 362 ? 4.59 -36.562 -14.734 1 93.06 362 ALA B O 1
ATOM 6623 N N . ALA B 1 363 ? 4.227 -34.375 -14.992 1 92.25 363 ALA B N 1
ATOM 6624 C CA . ALA B 1 363 ? 4.023 -34.188 -13.555 1 92.25 363 ALA B CA 1
ATOM 6625 C C . ALA B 1 363 ? 2.561 -34.406 -13.18 1 92.25 363 ALA B C 1
ATOM 6627 O O . ALA B 1 363 ? 2.262 -35.156 -12.234 1 92.25 363 ALA B O 1
ATOM 6628 N N . ILE B 1 364 ? 1.612 -33.875 -13.938 1 91.19 364 ILE B N 1
ATOM 6629 C CA . ILE B 1 364 ? 0.21 -33.812 -13.547 1 91.19 364 ILE B CA 1
ATOM 6630 C C . ILE B 1 364 ? -0.458 -35.156 -13.812 1 91.19 364 ILE B C 1
ATOM 6632 O O . ILE B 1 364 ? -1.127 -35.719 -12.93 1 91.19 364 ILE B O 1
ATOM 6636 N N . PHE B 1 365 ? -0.277 -35.812 -14.93 1 91.31 365 PHE B N 1
ATOM 6637 C CA . PHE B 1 365 ? -1.034 -37 -15.312 1 91.31 365 PHE B CA 1
ATOM 6638 C C . PHE B 1 365 ? -0.64 -38.188 -14.453 1 91.31 365 PHE B C 1
ATOM 6640 O O . PHE B 1 365 ? -1.501 -38.844 -13.875 1 91.31 365 PHE B O 1
ATOM 6647 N N . PRO B 1 366 ? 0.616 -38.406 -14.305 1 91.31 366 PRO B N 1
ATOM 6648 C CA . PRO B 1 366 ? 0.97 -39.531 -13.438 1 91.31 366 PRO B CA 1
ATOM 6649 C C . PRO B 1 366 ? 0.595 -39.312 -11.977 1 91.31 366 PRO B C 1
ATOM 6651 O O . PRO B 1 366 ? 0.164 -40.219 -11.289 1 91.31 366 PRO B O 1
ATOM 6654 N N . CYS B 1 367 ? 0.809 -38.125 -11.5 1 90.94 367 CYS B N 1
ATOM 6655 C CA . CYS B 1 367 ? 0.489 -37.812 -10.109 1 90.94 367 CYS B CA 1
ATOM 6656 C C . CYS B 1 367 ? -1.011 -37.938 -9.859 1 90.94 367 CYS B C 1
ATOM 6658 O O . CYS B 1 367 ? -1.438 -38.375 -8.789 1 90.94 367 CYS B O 1
ATOM 6660 N N . CYS B 1 368 ? -1.79 -37.438 -10.805 1 89.62 368 CYS B N 1
ATOM 6661 C CA . CYS B 1 368 ? -3.236 -37.562 -10.664 1 89.62 368 CYS B CA 1
ATOM 6662 C C . CYS B 1 368 ? -3.67 -39.031 -10.719 1 89.62 368 CYS B C 1
ATOM 6664 O O . CYS B 1 368 ? -4.613 -39.438 -10.031 1 89.62 368 CYS B O 1
ATOM 6666 N N . MET B 1 369 ? -2.988 -39.844 -11.516 1 87.62 369 MET B N 1
ATOM 6667 C CA . MET B 1 369 ? -3.279 -41.281 -11.57 1 87.62 369 MET B CA 1
ATOM 6668 C C . MET B 1 369 ? -2.973 -41.938 -10.227 1 87.62 369 MET B C 1
ATOM 6670 O O . MET B 1 369 ? -3.736 -42.781 -9.766 1 87.62 369 MET B O 1
ATOM 6674 N N . ILE B 1 370 ? -1.912 -41.5 -9.688 1 89.62 370 ILE B N 1
ATOM 6675 C CA . ILE B 1 370 ? -1.541 -42.031 -8.383 1 89.62 370 ILE B CA 1
ATOM 6676 C C . ILE B 1 370 ? -2.572 -41.625 -7.336 1 89.62 370 ILE B C 1
ATOM 6678 O O . ILE B 1 370 ? -2.957 -42.406 -6.477 1 89.62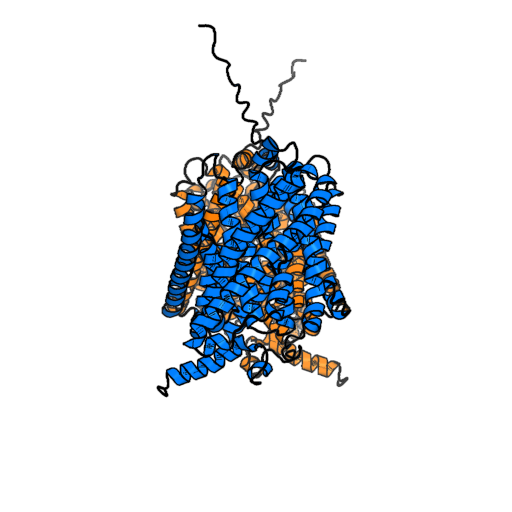 370 ILE B O 1
ATOM 6682 N N . SER B 1 371 ? -2.947 -40.375 -7.422 1 87.12 371 SER B N 1
ATOM 6683 C CA . SER B 1 371 ? -3.949 -39.875 -6.488 1 87.12 371 SER B CA 1
ATOM 6684 C C . SER B 1 371 ? -5.266 -40.625 -6.629 1 87.12 371 SER B C 1
ATOM 6686 O O . SER B 1 371 ? -5.93 -40.906 -5.633 1 87.12 371 SER B O 1
ATOM 6688 N N . ASN B 1 372 ? -5.699 -40.875 -7.871 1 85.19 372 ASN B N 1
ATOM 6689 C CA . ASN B 1 372 ? -6.941 -41.594 -8.109 1 85.19 372 ASN B CA 1
ATOM 6690 C C . ASN B 1 372 ? -6.859 -43.031 -7.598 1 85.19 372 ASN B C 1
ATOM 6692 O O . ASN B 1 372 ? -7.844 -43.594 -7.09 1 85.19 372 ASN B O 1
ATOM 6696 N N . VAL B 1 373 ? -5.73 -43.625 -7.703 1 83 373 VAL B N 1
ATOM 6697 C CA . VAL B 1 373 ? -5.527 -45 -7.207 1 83 373 VAL B CA 1
ATOM 6698 C C . VAL B 1 373 ? -5.613 -45 -5.684 1 83 373 VAL B C 1
ATOM 6700 O O . VAL B 1 373 ? -6.215 -45.906 -5.098 1 83 373 VAL B O 1
ATOM 6703 N N . ILE B 1 374 ? -5.055 -44.031 -5.113 1 82.81 374 ILE B N 1
ATOM 6704 C CA . ILE B 1 374 ? -5.098 -43.938 -3.66 1 82.81 374 ILE B CA 1
ATOM 6705 C C . ILE B 1 374 ? -6.531 -43.688 -3.199 1 82.81 374 ILE B C 1
ATOM 6707 O O . ILE B 1 374 ? -6.98 -44.25 -2.207 1 82.81 374 ILE B O 1
ATOM 6711 N N . LYS B 1 375 ? -7.133 -42.781 -3.965 1 80.81 375 LYS B N 1
ATOM 6712 C CA . LYS B 1 375 ? -8.523 -42.5 -3.631 1 80.81 375 LYS B CA 1
ATOM 6713 C C . LYS B 1 375 ? -9.398 -43.719 -3.779 1 80.81 375 LYS B C 1
ATOM 6715 O O . LYS B 1 375 ? -10.344 -43.938 -3.014 1 80.81 375 LYS B O 1
ATOM 6720 N N . HIS B 1 376 ? -9.203 -44.469 -4.789 1 75.88 376 HIS B N 1
ATOM 6721 C CA . HIS B 1 376 ? -9.945 -45.688 -5.016 1 75.88 376 HIS B CA 1
ATOM 6722 C C . HIS B 1 376 ? -9.711 -46.688 -3.883 1 75.88 376 HIS B C 1
ATOM 6724 O O . HIS B 1 376 ? -10.648 -47.375 -3.441 1 75.88 376 HIS B O 1
ATOM 6730 N N . PHE B 1 377 ? -8.531 -46.656 -3.422 1 74.12 377 PHE B N 1
ATOM 6731 C CA . PHE B 1 377 ? -8.195 -47.594 -2.361 1 74.12 377 PHE B CA 1
ATOM 6732 C C . PHE B 1 377 ? -8.734 -47.125 -1.019 1 74.12 377 PHE B C 1
ATOM 6734 O O . PHE B 1 377 ? -9.203 -47.938 -0.212 1 74.12 377 PHE B O 1
ATOM 6741 N N . VAL B 1 378 ? -8.5 -45.812 -0.791 1 67.69 378 VAL B N 1
ATOM 6742 C CA . VAL B 1 378 ? -8.969 -45.25 0.477 1 67.69 378 VAL B CA 1
ATOM 6743 C C . VAL B 1 378 ? -10.492 -45.125 0.459 1 67.69 378 VAL B C 1
ATOM 6745 O O . VAL B 1 378 ? -11.141 -45.219 1.505 1 67.69 378 VAL B O 1
ATOM 6748 N N . GLY B 1 379 ? -11.086 -44.656 -0.695 1 60.69 379 GLY B N 1
ATOM 6749 C CA . GLY B 1 379 ? -12.516 -44.5 -0.899 1 60.69 379 GLY B CA 1
ATOM 6750 C C . GLY B 1 379 ? -13.281 -45.781 -0.664 1 60.69 379 GLY B C 1
ATOM 6751 O O . GLY B 1 379 ? -14.5 -45.781 -0.461 1 60.69 379 GLY B O 1
ATOM 6752 N N . LYS B 1 380 ? -12.812 -46.969 -0.829 1 56.78 380 LYS B N 1
ATOM 6753 C CA . LYS B 1 380 ? -13.43 -48.219 -0.434 1 56.78 380 LYS B CA 1
ATOM 6754 C C . LYS B 1 380 ? -13.781 -48.219 1.051 1 56.78 380 LYS B C 1
ATOM 6756 O O . LYS B 1 380 ? -14.758 -48.844 1.462 1 56.78 380 LYS B O 1
ATOM 6761 N N . ARG B 1 381 ? -13.18 -47.469 1.797 1 54.31 381 ARG B N 1
ATOM 6762 C CA . ARG B 1 381 ? -13.445 -47.375 3.23 1 54.31 381 ARG B CA 1
ATOM 6763 C C . ARG B 1 381 ? -14.227 -46.125 3.578 1 54.31 381 ARG B C 1
ATOM 6765 O O . ARG B 1 381 ? -15.031 -46.125 4.512 1 54.31 381 ARG B O 1
ATOM 6772 N N . LEU B 1 382 ? -13.961 -44.844 2.811 1 57.84 382 LEU B N 1
ATOM 6773 C CA . LEU B 1 382 ? -14.633 -43.594 3.084 1 57.84 382 LEU B CA 1
ATOM 6774 C C . LEU B 1 382 ? -15.375 -43.062 1.849 1 57.84 382 LEU B C 1
ATOM 6776 O O . LEU B 1 382 ? -14.758 -42.562 0.918 1 57.84 382 LEU B O 1
ATOM 6780 N N . PRO B 1 383 ? -16.672 -43.312 1.707 1 53.41 383 PRO B N 1
ATOM 6781 C CA . PRO B 1 383 ? -17.5 -42.969 0.538 1 53.41 383 PRO B CA 1
ATOM 6782 C C . PRO B 1 383 ? -17.359 -41.531 0.11 1 53.41 383 PRO B C 1
ATOM 6784 O O . PRO B 1 383 ? -17.516 -41.219 -1.071 1 53.41 383 PRO B O 1
ATOM 6787 N N . ALA B 1 384 ? -17.078 -40.656 1.008 1 55.66 384 ALA B N 1
ATOM 6788 C CA . ALA B 1 384 ? -17.016 -39.219 0.694 1 55.66 384 ALA B CA 1
ATOM 6789 C C . ALA B 1 384 ? -15.867 -38.906 -0.27 1 55.66 384 ALA B C 1
ATOM 6791 O O . ALA B 1 384 ? -15.969 -38 -1.093 1 55.66 384 ALA B O 1
ATOM 6792 N N . GLU B 1 385 ? -14.836 -39.719 -0.171 1 55.69 385 GLU B N 1
ATOM 6793 C CA . GLU B 1 385 ? -13.656 -39.5 -1.001 1 55.69 385 GLU B CA 1
ATOM 6794 C C . GLU B 1 385 ? -13.898 -39.938 -2.439 1 55.69 385 GLU B C 1
ATOM 6796 O O . GLU B 1 385 ? -13.305 -39.406 -3.373 1 55.69 385 GLU B O 1
ATOM 6801 N N . ARG B 1 386 ? -14.781 -40.938 -2.617 1 52.66 386 ARG B N 1
ATOM 6802 C CA . ARG B 1 386 ? -15.102 -41.438 -3.951 1 52.66 386 ARG B CA 1
ATOM 6803 C C . ARG B 1 386 ? -15.789 -40.344 -4.785 1 52.66 386 ARG B C 1
ATOM 6805 O O . ARG B 1 386 ? -15.648 -40.344 -6.012 1 52.66 386 ARG B O 1
ATOM 6812 N N . LYS B 1 387 ? -16.438 -39.469 -4.125 1 56.41 387 LYS B N 1
ATOM 6813 C CA . LYS B 1 387 ? -17.188 -38.438 -4.82 1 56.41 387 LYS B CA 1
ATOM 6814 C C . LYS B 1 387 ? -16.266 -37.375 -5.383 1 56.41 387 LYS B C 1
ATOM 6816 O O . LYS B 1 387 ? -16.609 -36.688 -6.352 1 56.41 387 LYS B O 1
ATOM 6821 N N . ASN B 1 388 ? -15.055 -37.406 -4.801 1 61.84 388 ASN B N 1
ATOM 6822 C CA . ASN B 1 388 ? -14.141 -36.375 -5.258 1 61.84 388 ASN B CA 1
ATOM 6823 C C . ASN B 1 388 ? -13.047 -36.938 -6.164 1 61.84 388 ASN B C 1
ATOM 6825 O O . ASN B 1 388 ? -11.859 -36.719 -5.926 1 61.84 388 ASN B O 1
ATOM 6829 N N . TYR B 1 389 ? -13.523 -37.75 -7.18 1 69.12 389 TYR B N 1
ATOM 6830 C CA . TYR B 1 389 ? -12.617 -38.312 -8.164 1 69.12 389 TYR B CA 1
ATOM 6831 C C . TYR B 1 389 ? -12.148 -37.281 -9.164 1 69.12 389 TYR B C 1
ATOM 6833 O O . TYR B 1 389 ? -12.938 -36.406 -9.578 1 69.12 389 TYR B O 1
ATOM 6841 N N . ILE B 1 390 ? -10.805 -37.281 -9.375 1 78.38 390 ILE B N 1
ATOM 6842 C CA . ILE B 1 390 ? -10.242 -36.375 -10.367 1 78.38 390 ILE B CA 1
ATOM 6843 C C . ILE B 1 390 ? -10.406 -36.938 -11.766 1 78.38 390 ILE B C 1
ATOM 6845 O O . ILE B 1 390 ? -9.617 -37.781 -12.195 1 78.38 390 ILE B O 1
ATOM 6849 N N . SER B 1 391 ? -11.398 -36.5 -12.453 1 81.31 391 SER B N 1
ATOM 6850 C CA . SER B 1 391 ? -11.695 -37 -13.797 1 81.31 391 SER B CA 1
ATOM 6851 C C . SER B 1 391 ? -10.664 -36.5 -14.812 1 81.31 391 SER B C 1
ATOM 6853 O O . SER B 1 391 ? -9.812 -35.688 -14.492 1 81.31 391 SER B O 1
ATOM 6855 N N . TRP B 1 392 ? -10.703 -37.125 -15.953 1 84.69 392 TRP B N 1
ATOM 6856 C CA . TRP B 1 392 ? -9.797 -36.75 -17.031 1 84.69 392 TRP B CA 1
ATOM 6857 C C . TRP B 1 392 ? -9.977 -35.281 -17.406 1 84.69 392 TRP B C 1
ATOM 6859 O O . TRP B 1 392 ? -9.023 -34.594 -17.797 1 84.69 392 TRP B O 1
ATOM 6869 N N . LYS B 1 393 ? -11.141 -34.812 -17.172 1 85.44 393 LYS B N 1
ATOM 6870 C CA . LYS B 1 393 ? -11.422 -33.406 -17.469 1 85.44 393 LYS B CA 1
ATOM 6871 C C . LYS B 1 393 ? -10.719 -32.469 -16.469 1 85.44 393 LYS B C 1
ATOM 6873 O O . LYS B 1 393 ? -10.18 -31.438 -16.859 1 85.44 393 LYS B O 1
ATOM 6878 N N . HIS B 1 394 ? -10.727 -33 -15.266 1 86.75 394 HIS B N 1
ATOM 6879 C CA . HIS B 1 394 ? -10.047 -32.219 -14.234 1 86.75 394 HIS B CA 1
ATOM 6880 C C . HIS B 1 394 ? -8.539 -32.219 -14.461 1 86.75 394 HIS B C 1
ATOM 6882 O O . HIS B 1 394 ? -7.887 -31.188 -14.273 1 86.75 394 HIS B O 1
ATOM 6888 N N . GLN B 1 395 ? -8.078 -33.375 -14.891 1 88.69 395 GLN B N 1
ATOM 6889 C CA . GLN B 1 395 ? -6.641 -33.5 -15.117 1 88.69 395 GLN B CA 1
ATOM 6890 C C . GLN B 1 395 ? -6.18 -32.625 -16.266 1 88.69 395 GLN B C 1
ATOM 6892 O O . GLN B 1 395 ? -5.129 -31.969 -16.188 1 88.69 395 GLN B O 1
ATOM 6897 N N . PHE B 1 396 ? -6.945 -32.594 -17.266 1 89.19 396 PHE B N 1
ATOM 6898 C CA . PHE B 1 396 ? -6.613 -31.781 -18.422 1 89.19 396 PHE B CA 1
ATOM 6899 C C . PHE B 1 396 ? -6.613 -30.297 -18.062 1 89.19 396 PHE B C 1
ATOM 6901 O O . PHE B 1 396 ? -5.73 -29.562 -18.5 1 89.19 396 PHE B O 1
ATOM 6908 N N . MET B 1 397 ? -7.57 -29.953 -17.312 1 88.38 397 MET B N 1
ATOM 6909 C CA . MET B 1 397 ? -7.672 -28.547 -16.938 1 88.38 397 MET B CA 1
ATOM 6910 C C . MET B 1 397 ? -6.551 -28.156 -15.977 1 88.38 397 MET B C 1
ATOM 6912 O O . MET B 1 397 ? -6.074 -27.016 -15.992 1 88.38 397 MET B O 1
ATOM 6916 N N . MET B 1 398 ? -6.176 -29.094 -15.18 1 89.19 398 MET B N 1
ATOM 6917 C CA . MET B 1 398 ? -5.047 -28.828 -14.289 1 89.19 398 MET B CA 1
ATOM 6918 C C . MET B 1 398 ? -3.76 -28.641 -15.094 1 89.19 398 MET B C 1
ATOM 6920 O O . MET B 1 398 ? -2.938 -27.781 -14.75 1 89.19 398 MET B O 1
ATOM 6924 N N . TRP B 1 399 ? -3.662 -29.453 -16.078 1 90.75 399 TRP B N 1
ATOM 6925 C CA . TRP B 1 399 ? -2.514 -29.328 -16.969 1 90.75 399 TRP B CA 1
ATOM 6926 C C . TRP B 1 399 ? -2.557 -28 -17.703 1 90.75 399 TRP B C 1
ATOM 6928 O O . TRP B 1 399 ? -1.537 -27.312 -17.844 1 90.75 399 TRP B O 1
ATOM 6938 N N . HIS B 1 400 ? -3.723 -27.594 -18.125 1 89.19 400 HIS B N 1
ATOM 6939 C CA . HIS B 1 400 ? -3.93 -26.359 -18.875 1 89.19 400 HIS B CA 1
ATOM 6940 C C . HIS B 1 400 ? -3.723 -25.141 -17.984 1 89.19 400 HIS B C 1
ATOM 6942 O O . HIS B 1 400 ? -3.309 -24.078 -18.469 1 89.19 400 HIS B O 1
ATOM 6948 N N . SER B 1 401 ? -3.891 -25.281 -16.688 1 86.94 401 SER B N 1
ATOM 6949 C CA . SER B 1 401 ? -3.836 -24.156 -15.766 1 86.94 401 SER B CA 1
ATOM 6950 C C . SER B 1 401 ? -2.41 -23.906 -15.281 1 86.94 401 SER B C 1
ATOM 6952 O O . SER B 1 401 ? -2.195 -23.156 -14.328 1 86.94 401 SER B O 1
ATOM 6954 N N . GLY B 1 402 ? -1.476 -24.438 -15.922 1 85.69 402 GLY B N 1
ATOM 6955 C CA . GLY B 1 402 ? -0.089 -24.297 -15.508 1 85.69 402 GLY B CA 1
ATOM 6956 C C . GLY B 1 402 ? 0.564 -23.031 -16.031 1 85.69 402 GLY B C 1
ATOM 6957 O O . GLY B 1 402 ? 1.615 -23.094 -16.672 1 85.69 402 GLY B O 1
ATOM 6958 N N . LEU B 1 403 ? -0.016 -21.906 -15.734 1 85.31 403 LEU B N 1
ATOM 6959 C CA . LEU B 1 403 ? 0.553 -20.641 -16.188 1 85.31 403 LEU B CA 1
ATOM 6960 C C . LEU B 1 403 ? 1.751 -20.25 -15.32 1 85.31 403 LEU B C 1
ATOM 6962 O O . LEU B 1 403 ? 1.894 -20.719 -14.195 1 85.31 403 LEU B O 1
ATOM 6966 N N . ARG B 1 404 ? 2.562 -19.547 -15.969 1 85.19 404 ARG B N 1
ATOM 6967 C CA . ARG B 1 404 ? 3.732 -19.047 -15.266 1 85.19 404 ARG B CA 1
ATOM 6968 C C . ARG B 1 404 ? 3.568 -17.562 -14.93 1 85.19 404 ARG B C 1
ATOM 6970 O O . ARG B 1 404 ? 2.73 -16.875 -15.516 1 85.19 404 ARG B O 1
ATOM 6977 N N . GLY B 1 405 ? 4.305 -17.141 -13.945 1 80.31 405 GLY B N 1
ATOM 6978 C CA . GLY B 1 405 ? 4.016 -15.773 -13.523 1 80.31 405 GLY B CA 1
ATOM 6979 C C . GLY B 1 405 ? 5.246 -15.039 -13.031 1 80.31 405 GLY B C 1
ATOM 6980 O O . GLY B 1 405 ? 6.348 -15.234 -13.547 1 80.31 405 GLY B O 1
ATOM 6981 N N . GLY B 1 406 ? 4.977 -14.086 -12.164 1 77.88 406 GLY B N 1
ATOM 6982 C CA . GLY B 1 406 ? 5.984 -13.141 -11.695 1 77.88 406 GLY B CA 1
ATOM 6983 C C . GLY B 1 406 ? 7.082 -13.805 -10.883 1 77.88 406 GLY B C 1
ATOM 6984 O O . GLY B 1 406 ? 8.234 -13.367 -10.922 1 77.88 406 GLY B O 1
ATOM 6985 N N . ILE B 1 407 ? 6.754 -14.852 -10.219 1 81.44 407 ILE B N 1
ATOM 6986 C CA . ILE B 1 407 ? 7.75 -15.508 -9.375 1 81.44 407 ILE B CA 1
ATOM 6987 C C . ILE B 1 407 ? 8.852 -16.094 -10.25 1 81.44 407 ILE B C 1
ATOM 6989 O O . ILE B 1 407 ? 10.031 -16.062 -9.875 1 81.44 407 ILE B O 1
ATOM 6993 N N . SER B 1 408 ? 8.445 -16.672 -11.367 1 89.25 408 SER B N 1
ATOM 6994 C CA . SER B 1 408 ? 9.453 -17.203 -12.281 1 89.25 408 SER B CA 1
ATOM 6995 C C . SER B 1 408 ? 10.422 -16.109 -12.727 1 89.25 408 SER B C 1
ATOM 6997 O O . SER B 1 408 ? 11.633 -16.344 -12.781 1 89.25 408 SER B O 1
ATOM 6999 N N . LEU B 1 409 ? 9.898 -15.031 -13.023 1 84.5 409 LEU B N 1
ATOM 7000 C CA . LEU B 1 409 ? 10.734 -13.922 -13.477 1 84.5 409 LEU B CA 1
ATOM 7001 C C . LEU B 1 409 ? 11.602 -13.391 -12.336 1 84.5 409 LEU B C 1
ATOM 7003 O O . LEU B 1 409 ? 12.75 -13 -12.555 1 84.5 409 LEU B O 1
ATOM 7007 N N . LEU B 1 410 ? 11.055 -13.352 -11.234 1 78.75 410 LEU B N 1
ATOM 7008 C CA . LEU B 1 410 ? 11.82 -12.93 -10.062 1 78.75 410 LEU B CA 1
ATOM 7009 C C . LEU B 1 410 ? 13.016 -13.844 -9.836 1 78.75 410 LEU B C 1
ATOM 7011 O O . LEU B 1 410 ? 14.133 -13.367 -9.586 1 78.75 410 LEU B O 1
ATOM 7015 N N . LEU B 1 411 ? 12.789 -15.117 -9.914 1 83.5 411 LEU B N 1
ATOM 7016 C CA . LEU B 1 411 ? 13.859 -16.078 -9.695 1 83.5 411 LEU B CA 1
ATOM 7017 C C . LEU B 1 411 ? 14.914 -15.977 -10.789 1 83.5 411 LEU B C 1
ATOM 7019 O O . LEU B 1 411 ? 16.109 -16.141 -10.523 1 83.5 411 LEU B O 1
ATOM 7023 N N . ALA B 1 412 ? 14.445 -15.727 -11.961 1 87.31 412 ALA B N 1
ATOM 7024 C CA . ALA B 1 412 ? 15.383 -15.555 -13.07 1 87.31 412 ALA B CA 1
ATOM 7025 C C . ALA B 1 412 ? 16.297 -14.359 -12.828 1 87.31 412 ALA B C 1
ATOM 7027 O O . ALA B 1 412 ? 17.5 -14.414 -13.117 1 87.31 412 ALA B O 1
ATOM 7028 N N . LYS B 1 413 ? 15.789 -13.367 -12.273 1 79.69 413 LYS B N 1
ATOM 7029 C CA . LYS B 1 413 ? 16.562 -12.156 -12.016 1 79.69 413 LYS B CA 1
ATOM 7030 C C . LYS B 1 413 ? 17.469 -12.336 -10.805 1 79.69 413 LYS B C 1
ATOM 7032 O O . LYS B 1 413 ? 18.5 -11.656 -10.68 1 79.69 413 LYS B O 1
ATOM 7037 N N . GLU B 1 414 ? 17.141 -13.242 -9.992 1 76.56 414 GLU B N 1
ATOM 7038 C CA . GLU B 1 414 ? 17.938 -13.492 -8.789 1 76.56 414 GLU B CA 1
ATOM 7039 C C . GLU B 1 414 ? 19.047 -14.492 -9.07 1 76.56 414 GLU B C 1
ATOM 7041 O O . GLU B 1 414 ? 19.859 -14.781 -8.188 1 76.56 414 GLU B O 1
ATOM 7046 N N . LEU B 1 415 ? 19.047 -14.961 -10.266 1 81.19 415 LEU B N 1
ATOM 7047 C CA . LEU B 1 415 ? 20.094 -15.906 -10.641 1 81.19 415 LEU B CA 1
ATOM 7048 C C . LEU B 1 415 ? 21.469 -15.289 -10.438 1 81.19 415 LEU B C 1
ATOM 7050 O O . LEU B 1 415 ? 21.688 -14.125 -10.789 1 81.19 415 LEU B O 1
ATOM 7054 N N . GLY B 1 416 ? 22.281 -16.031 -9.781 1 73.38 416 GLY B N 1
ATOM 7055 C CA . GLY B 1 416 ? 23.625 -15.555 -9.516 1 73.38 416 GLY B CA 1
ATOM 7056 C C . GLY B 1 416 ? 24.469 -15.422 -10.766 1 73.38 416 GLY B C 1
ATOM 7057 O O . GLY B 1 416 ? 24.094 -15.898 -11.836 1 73.38 416 GLY B O 1
ATOM 7058 N N . THR B 1 417 ? 25.578 -14.766 -10.625 1 73.38 417 THR B N 1
ATOM 7059 C CA . THR B 1 417 ? 26.484 -14.508 -11.742 1 73.38 417 THR B CA 1
ATOM 7060 C C . THR B 1 417 ? 27.281 -15.75 -12.102 1 73.38 417 THR B C 1
ATOM 7062 O O . THR B 1 417 ? 28 -15.766 -13.094 1 73.38 417 THR B O 1
ATOM 7065 N N . TRP B 1 418 ? 27.047 -16.812 -11.312 1 75.5 418 TRP B N 1
ATOM 7066 C CA . TRP B 1 418 ? 27.766 -18.047 -11.594 1 75.5 418 TRP B CA 1
ATOM 7067 C C . TRP B 1 418 ? 27.328 -18.641 -12.93 1 75.5 418 TRP B C 1
ATOM 7069 O O . TRP B 1 418 ? 28.094 -19.375 -13.562 1 75.5 418 TRP B O 1
ATOM 7079 N N . VAL B 1 419 ? 26.203 -18.297 -13.391 1 78.12 419 VAL B N 1
ATOM 7080 C CA . VAL B 1 419 ? 25.656 -18.859 -14.633 1 78.12 419 VAL B CA 1
ATOM 7081 C C . VAL B 1 419 ? 26.422 -18.297 -15.828 1 78.12 419 VAL B C 1
ATOM 7083 O O . VAL B 1 419 ? 26.594 -18.984 -16.844 1 78.12 419 VAL B O 1
ATOM 7086 N N . ASP B 1 420 ? 26.859 -17.078 -15.617 1 75.25 420 ASP B N 1
ATOM 7087 C CA . ASP B 1 420 ? 27.594 -16.438 -16.703 1 75.25 420 ASP B CA 1
ATOM 7088 C C . ASP B 1 420 ? 29.016 -16.984 -16.797 1 75.25 420 ASP B C 1
ATOM 7090 O O . ASP B 1 420 ? 29.594 -17.062 -17.875 1 75.25 420 ASP B O 1
ATOM 7094 N N . THR B 1 421 ? 29.547 -17.25 -15.695 1 65.56 421 THR B N 1
ATOM 7095 C CA . THR B 1 421 ? 30.922 -17.734 -15.664 1 65.56 421 THR B CA 1
ATOM 7096 C C . THR B 1 421 ? 31.031 -19.094 -16.344 1 65.56 421 THR B C 1
ATOM 7098 O O . THR B 1 421 ? 32.062 -19.391 -16.984 1 65.56 421 THR B O 1
ATOM 7101 N N . GLY B 1 422 ? 30 -19.891 -16.281 1 60.03 422 GLY B N 1
ATOM 7102 C CA . GLY B 1 422 ? 30.078 -21.25 -16.812 1 60.03 422 GLY B CA 1
ATOM 7103 C C . GLY B 1 422 ? 29.578 -21.359 -18.234 1 60.03 422 GLY B C 1
ATOM 7104 O O . GLY B 1 422 ? 29.938 -22.297 -18.953 1 60.03 422 GLY B O 1
ATOM 7105 N N . ASN B 1 423 ? 28.734 -20.562 -18.734 1 64.5 423 ASN B N 1
ATOM 7106 C CA . ASN B 1 423 ? 28.016 -20.797 -19.969 1 64.5 423 ASN B CA 1
ATOM 7107 C C . ASN B 1 423 ? 28.25 -19.672 -20.984 1 64.5 423 ASN B C 1
ATOM 7109 O O . ASN B 1 423 ? 27.766 -19.734 -22.109 1 64.5 423 ASN B O 1
ATOM 7113 N N . GLY B 1 424 ? 29.031 -18.672 -20.562 1 66.56 424 GLY B N 1
ATOM 7114 C CA . GLY B 1 424 ? 29.25 -17.562 -21.469 1 66.56 424 GLY B CA 1
ATOM 7115 C C . GLY B 1 424 ? 28.734 -16.234 -20.922 1 66.56 424 GLY B C 1
ATOM 7116 O O . GLY B 1 424 ? 28.188 -16.188 -19.828 1 66.56 424 GLY B O 1
ATOM 7117 N N . ARG B 1 425 ? 28.984 -15.297 -21.766 1 65.56 425 ARG B N 1
ATOM 7118 C CA . ARG B 1 425 ? 28.672 -13.945 -21.344 1 65.56 425 ARG B CA 1
ATOM 7119 C C . ARG B 1 425 ? 27.172 -13.656 -21.516 1 65.56 425 ARG B C 1
ATOM 7121 O O . ARG B 1 425 ? 26.562 -14.07 -22.5 1 65.56 425 ARG B O 1
ATOM 7128 N N . ASP B 1 426 ? 26.422 -13.242 -20.641 1 76.56 426 ASP B N 1
ATOM 7129 C CA . ASP B 1 426 ? 25.078 -12.68 -20.672 1 76.56 426 ASP B CA 1
ATOM 7130 C C . ASP B 1 426 ? 24.031 -13.789 -20.656 1 76.56 426 ASP B C 1
ATOM 7132 O O . ASP B 1 426 ? 22.969 -13.656 -21.281 1 76.56 426 ASP B O 1
ATOM 7136 N N . VAL B 1 427 ? 24.453 -14.945 -20.203 1 82.31 427 VAL B N 1
ATOM 7137 C CA . VAL B 1 427 ? 23.516 -16.062 -20.156 1 82.31 427 VAL B CA 1
ATOM 7138 C C . VAL B 1 427 ? 22.359 -15.727 -19.219 1 82.31 427 VAL B C 1
ATOM 7140 O O . VAL B 1 427 ? 21.219 -16.078 -19.484 1 82.31 427 VAL B O 1
ATOM 7143 N N . LYS B 1 428 ? 22.672 -15.016 -18.203 1 82.62 428 LYS B N 1
ATOM 7144 C CA . LYS B 1 428 ? 21.641 -14.602 -17.266 1 82.62 428 LYS B CA 1
ATOM 7145 C C . LYS B 1 428 ? 20.562 -13.758 -17.953 1 82.62 428 LYS B C 1
ATOM 7147 O O . LYS B 1 428 ? 19.375 -13.961 -17.734 1 82.62 428 LYS B O 1
ATOM 7152 N N . GLU B 1 429 ? 21.031 -12.891 -18.797 1 81.31 429 GLU B N 1
ATOM 7153 C CA . GLU B 1 429 ? 20.109 -12.023 -19.516 1 81.31 429 GLU B CA 1
ATOM 7154 C C . GLU B 1 429 ? 19.234 -12.828 -20.469 1 81.31 429 GLU B C 1
ATOM 7156 O O . GLU B 1 429 ? 18.047 -12.539 -20.625 1 81.31 429 GLU B O 1
ATOM 7161 N N . HIS B 1 430 ? 19.875 -13.812 -21.031 1 85.31 430 HIS B N 1
ATOM 7162 C CA . HIS B 1 430 ? 19.125 -14.648 -21.953 1 85.31 430 HIS B CA 1
ATOM 7163 C C . HIS B 1 430 ? 18.062 -15.469 -21.219 1 85.31 430 HIS B C 1
ATOM 7165 O O . HIS B 1 430 ? 16.969 -15.703 -21.75 1 85.31 430 HIS B O 1
ATOM 7171 N N . ILE B 1 431 ? 18.422 -15.875 -20.062 1 88.06 431 ILE B N 1
ATOM 7172 C CA . ILE B 1 431 ? 17.484 -16.672 -19.281 1 88.06 431 ILE B CA 1
ATOM 7173 C C . ILE B 1 431 ? 16.312 -15.805 -18.828 1 88.06 431 ILE B C 1
ATOM 7175 O O . ILE B 1 431 ? 15.164 -16.25 -18.844 1 88.06 431 ILE B O 1
ATOM 7179 N N . VAL B 1 432 ? 16.594 -14.586 -18.5 1 85.69 432 VAL B N 1
ATOM 7180 C CA . VAL B 1 432 ? 15.555 -13.656 -18.062 1 85.69 432 VAL B CA 1
ATOM 7181 C C . VAL B 1 432 ? 14.617 -13.352 -19.234 1 85.69 432 VAL B C 1
ATOM 7183 O O . VAL B 1 432 ? 13.398 -13.359 -19.078 1 85.69 432 VAL B O 1
ATOM 7186 N N . ASP B 1 433 ? 15.234 -13.164 -20.375 1 86.25 433 ASP B N 1
ATOM 7187 C CA . ASP B 1 433 ? 14.438 -12.906 -21.562 1 86.25 433 ASP B CA 1
ATOM 7188 C C . ASP B 1 433 ? 13.578 -14.109 -21.922 1 86.25 433 ASP B C 1
ATOM 7190 O O . ASP B 1 433 ? 12.414 -13.961 -22.312 1 86.25 433 ASP B O 1
ATOM 7194 N N . ALA B 1 434 ? 14.195 -15.203 -21.797 1 89.62 434 ALA B N 1
ATOM 7195 C CA . ALA B 1 434 ? 13.484 -16.438 -22.125 1 89.62 434 ALA B CA 1
ATOM 7196 C C . ALA B 1 434 ? 12.312 -16.656 -21.156 1 89.62 434 ALA B C 1
ATOM 7198 O O . ALA B 1 434 ? 11.234 -17.078 -21.578 1 89.62 434 ALA B O 1
ATOM 7199 N N . THR B 1 435 ? 12.516 -16.406 -19.922 1 90.06 435 THR B N 1
ATOM 7200 C CA . THR B 1 435 ? 11.469 -16.562 -18.922 1 90.06 435 THR B CA 1
ATOM 7201 C C . THR B 1 435 ? 10.328 -15.578 -19.172 1 90.06 435 THR B C 1
ATOM 7203 O O . THR B 1 435 ? 9.156 -15.922 -19 1 90.06 435 THR B O 1
ATOM 7206 N N . PHE B 1 436 ? 10.703 -14.43 -19.578 1 86.69 436 PHE B N 1
ATOM 7207 C CA . PHE B 1 436 ? 9.688 -13.43 -19.891 1 86.69 436 PHE B CA 1
ATOM 7208 C C . PHE B 1 436 ? 8.82 -13.891 -21.047 1 86.69 436 PHE B C 1
ATOM 7210 O O . PHE B 1 436 ? 7.594 -13.758 -21 1 86.69 436 PHE B O 1
ATOM 7217 N N . LEU B 1 437 ? 9.453 -14.352 -22.031 1 87.44 437 LEU B N 1
ATOM 7218 C CA . LEU B 1 437 ? 8.719 -14.836 -23.188 1 87.44 437 LEU B CA 1
ATOM 7219 C C . LEU B 1 437 ? 7.797 -15.992 -22.812 1 87.44 437 LEU B C 1
ATOM 7221 O O . LEU B 1 437 ? 6.664 -16.078 -23.281 1 87.44 437 LEU B O 1
ATOM 7225 N N . LEU B 1 438 ? 8.312 -16.828 -22.016 1 91.19 438 LEU B N 1
ATOM 7226 C CA . LEU B 1 438 ? 7.523 -17.969 -21.547 1 91.19 438 LEU B CA 1
ATOM 7227 C C . LEU B 1 438 ? 6.281 -17.5 -20.797 1 91.19 438 LEU B C 1
ATOM 7229 O O . LEU B 1 438 ? 5.18 -18 -21.031 1 91.19 438 LEU B O 1
ATOM 7233 N N . VAL B 1 439 ? 6.43 -16.531 -19.922 1 88.19 439 VAL B N 1
ATOM 7234 C CA . VAL B 1 439 ? 5.324 -16.016 -19.109 1 88.19 439 VAL B CA 1
ATOM 7235 C C . VAL B 1 439 ? 4.281 -15.367 -20.031 1 88.19 439 VAL B C 1
ATOM 7237 O O . VAL B 1 439 ? 3.082 -15.617 -19.891 1 88.19 439 VAL B O 1
ATOM 7240 N N . CYS B 1 440 ? 4.73 -14.625 -21.016 1 86.38 440 CYS B N 1
ATOM 7241 C CA . CYS B 1 440 ? 3.826 -13.938 -21.938 1 86.38 440 CYS B CA 1
ATOM 7242 C C . CYS B 1 440 ? 3.082 -14.938 -22.812 1 86.38 440 CYS B C 1
ATOM 7244 O O . CYS B 1 440 ? 1.867 -14.828 -23 1 86.38 440 CYS B O 1
ATOM 7246 N N . ALA B 1 441 ? 3.824 -15.852 -23.312 1 88.75 441 ALA B N 1
ATOM 7247 C CA . ALA B 1 441 ? 3.223 -16.844 -24.188 1 88.75 441 ALA B CA 1
ATOM 7248 C C . ALA B 1 441 ? 2.203 -17.703 -23.453 1 88.75 441 ALA B C 1
ATOM 7250 O O . ALA B 1 441 ? 1.12 -17.984 -23.969 1 88.75 441 ALA B O 1
ATOM 7251 N N . TYR B 1 442 ? 2.555 -18.094 -22.25 1 89.94 442 TYR B N 1
ATOM 7252 C CA . TYR B 1 442 ? 1.661 -18.922 -21.453 1 89.94 442 TYR B CA 1
ATOM 7253 C C . TYR B 1 442 ? 0.417 -18.156 -21.031 1 89.94 442 TYR B C 1
ATOM 7255 O O . TYR B 1 442 ? -0.688 -18.703 -21.031 1 89.94 442 TYR B O 1
ATOM 7263 N N . LEU B 1 443 ? 0.575 -16.906 -20.703 1 85.06 443 LEU B N 1
ATOM 7264 C CA . LEU B 1 443 ? -0.569 -16.078 -20.344 1 85.06 443 LEU B CA 1
ATOM 7265 C C . LEU B 1 443 ? -1.493 -15.875 -21.531 1 85.06 443 LEU B C 1
ATOM 7267 O O . LEU B 1 443 ? -2.717 -15.875 -21.391 1 85.06 443 LEU B O 1
ATOM 7271 N N . LEU B 1 444 ? -0.915 -15.695 -22.688 1 84.25 444 LEU B N 1
ATOM 7272 C CA . LEU B 1 444 ? -1.697 -15.43 -23.891 1 84.25 444 LEU B CA 1
ATOM 7273 C C . LEU B 1 444 ? -2.424 -16.688 -24.359 1 84.25 444 LEU B C 1
ATOM 7275 O O . LEU B 1 444 ? -3.625 -16.656 -24.641 1 84.25 444 LEU B O 1
ATOM 7279 N N . VAL B 1 445 ? -1.729 -17.734 -24.375 1 86.62 445 VAL B N 1
ATOM 7280 C CA . VAL B 1 445 ? -2.279 -18.953 -24.969 1 86.62 445 VAL B CA 1
ATOM 7281 C C . VAL B 1 445 ? -3.164 -19.672 -23.938 1 86.62 445 VAL B C 1
ATOM 7283 O O . VAL B 1 445 ? -4.332 -19.953 -24.203 1 86.62 445 VAL B O 1
ATOM 7286 N N . PHE B 1 446 ? -2.611 -19.859 -22.766 1 87.12 446 PHE B N 1
ATOM 7287 C CA . PHE B 1 446 ? -3.346 -20.656 -21.797 1 87.12 446 PHE B CA 1
ATOM 7288 C C . PHE B 1 446 ? -4.242 -19.766 -20.938 1 87.12 446 PHE B C 1
ATOM 7290 O O . PHE B 1 446 ? -5.316 -20.188 -20.516 1 87.12 446 PHE B O 1
ATOM 7297 N N . GLY B 1 447 ? -3.814 -18.609 -20.641 1 80.38 447 GLY B N 1
ATOM 7298 C CA . GLY B 1 447 ? -4.668 -17.688 -19.891 1 80.38 447 GLY B CA 1
ATOM 7299 C C . GLY B 1 447 ? -5.883 -17.234 -20.688 1 80.38 447 GLY B C 1
ATOM 7300 O O . GLY B 1 447 ? -6.996 -17.203 -20.156 1 80.38 447 GLY B O 1
ATOM 7301 N N . GLY B 1 448 ? -5.695 -16.984 -21.938 1 79.38 448 GLY B N 1
ATOM 7302 C CA . GLY B 1 448 ? -6.77 -16.516 -22.797 1 79.38 448 GLY B CA 1
ATOM 7303 C C . GLY B 1 448 ? -7.719 -17.625 -23.219 1 79.38 448 GLY B C 1
ATOM 7304 O O . GLY B 1 448 ? -8.906 -17.375 -23.453 1 79.38 448 GLY B O 1
ATOM 7305 N N . THR B 1 449 ? -7.27 -18.859 -23.156 1 85.25 449 THR B N 1
ATOM 7306 C CA . THR B 1 449 ? -8.094 -19.953 -23.672 1 85.25 449 THR B CA 1
ATOM 7307 C C . THR B 1 449 ? -8.727 -20.734 -22.531 1 85.25 449 THR B C 1
ATOM 7309 O O . THR B 1 449 ? -9.367 -21.766 -22.75 1 85.25 449 THR B O 1
ATOM 7312 N N . THR B 1 450 ? -8.531 -20.281 -21.391 1 83.88 450 THR B N 1
ATOM 7313 C CA . THR B 1 450 ? -9.07 -21 -20.25 1 83.88 450 THR B CA 1
ATOM 7314 C C . THR B 1 450 ? -10.586 -21.094 -20.328 1 83.88 450 THR B C 1
ATOM 7316 O O . THR B 1 450 ? -11.164 -22.172 -20.109 1 83.88 450 THR B O 1
ATOM 7319 N N . GLY B 1 451 ? -11.289 -20 -20.641 1 77.5 451 GLY B N 1
ATOM 7320 C CA . GLY B 1 451 ? -12.742 -20.016 -20.766 1 77.5 451 GLY B CA 1
ATOM 7321 C C . GLY B 1 451 ? -13.25 -20.922 -21.859 1 77.5 451 GLY B C 1
ATOM 7322 O O . GLY B 1 451 ? -14.219 -21.656 -21.672 1 77.5 451 GLY B O 1
ATOM 7323 N N . MET B 1 452 ? -12.602 -20.938 -22.922 1 81.06 452 MET B N 1
ATOM 7324 C CA . MET B 1 452 ? -12.992 -21.75 -24.078 1 81.06 452 MET B CA 1
ATOM 7325 C C . MET B 1 452 ? -12.836 -23.234 -23.766 1 81.06 452 MET B C 1
ATOM 7327 O O . MET B 1 452 ? -13.727 -24.031 -24.078 1 81.06 452 MET B O 1
ATOM 7331 N N . PHE B 1 453 ? -11.758 -23.531 -23.109 1 85.81 453 PHE B N 1
ATOM 7332 C CA . PHE B 1 453 ? -11.492 -24.953 -22.859 1 85.81 453 PHE B CA 1
ATOM 7333 C C . PHE B 1 453 ? -12.383 -25.484 -21.75 1 85.81 453 PHE B C 1
ATOM 7335 O O . PHE B 1 453 ? -12.727 -26.672 -21.734 1 85.81 453 PHE B O 1
ATOM 7342 N N . LEU B 1 454 ? -12.75 -24.641 -20.859 1 83.12 454 LEU B N 1
ATOM 7343 C CA . LEU B 1 454 ? -13.688 -25.062 -19.828 1 83.12 454 LEU B CA 1
ATOM 7344 C C . LEU B 1 454 ? -15.031 -25.438 -20.438 1 83.12 454 LEU B C 1
ATOM 7346 O O . LEU B 1 454 ? -15.664 -26.406 -19.984 1 83.12 454 LEU B O 1
ATOM 7350 N N . ARG B 1 455 ? -15.414 -24.688 -21.438 1 79.5 455 ARG B N 1
ATOM 7351 C CA . ARG B 1 455 ? -16.672 -24.953 -22.109 1 79.5 455 ARG B CA 1
ATOM 7352 C C . ARG B 1 455 ? -16.562 -26.188 -23 1 79.5 455 ARG B C 1
ATOM 7354 O O . ARG B 1 455 ? -17.5 -26.984 -23.094 1 79.5 455 ARG B O 1
ATOM 7361 N N . LEU B 1 456 ? -15.438 -26.344 -23.547 1 83.94 456 LEU B N 1
ATOM 7362 C CA . LEU B 1 456 ? -15.234 -27.469 -24.469 1 83.94 456 LEU B CA 1
ATOM 7363 C C . LEU B 1 456 ? -15.188 -28.781 -23.703 1 83.94 456 LEU B C 1
ATOM 7365 O O . LEU B 1 456 ? -15.68 -29.812 -24.188 1 83.94 456 LEU B O 1
ATOM 7369 N N . VAL B 1 457 ? -14.508 -28.781 -22.578 1 84.12 457 VAL B N 1
ATOM 7370 C CA . VAL B 1 457 ? -14.352 -30 -21.781 1 84.12 457 VAL B CA 1
ATOM 7371 C C . VAL B 1 457 ? -15.672 -30.328 -21.094 1 84.12 457 VAL B C 1
ATOM 7373 O O . VAL B 1 457 ? -15.93 -31.484 -20.766 1 84.12 457 VAL B O 1
ATOM 7376 N N . GLY B 1 458 ? -16.641 -29.359 -20.891 1 74.94 458 GLY B N 1
ATOM 7377 C CA . GLY B 1 458 ? -17.984 -29.594 -20.375 1 74.94 458 GLY B CA 1
ATOM 7378 C C . GLY B 1 458 ? -18.031 -29.672 -18.859 1 74.94 458 GLY B C 1
ATOM 7379 O O . GLY B 1 458 ? -18.766 -30.484 -18.297 1 74.94 458 GLY B O 1
ATOM 7380 N N . LEU B 1 459 ? -17.188 -29.078 -18.219 1 73.56 459 LEU B N 1
ATOM 7381 C CA . LEU B 1 459 ? -17.281 -29.062 -16.766 1 73.56 459 LEU B CA 1
ATOM 7382 C C . LEU B 1 459 ? -18.406 -28.156 -16.297 1 73.56 459 LEU B C 1
ATOM 7384 O O . LEU B 1 459 ? -18.672 -27.125 -16.922 1 73.56 459 LEU B O 1
ATOM 7388 N N . PRO B 1 460 ? -19.25 -28.609 -15.32 1 63.97 460 PRO B N 1
ATOM 7389 C CA . PRO B 1 460 ? -20.391 -27.828 -14.875 1 63.97 460 PRO B CA 1
ATOM 7390 C C . PRO B 1 460 ? -20 -26.422 -14.406 1 63.97 460 PRO B C 1
ATOM 7392 O O . PRO B 1 460 ? -19.016 -26.266 -13.68 1 63.97 460 PRO B O 1
ATOM 7395 N N . LEU B 1 461 ? -20.422 -25.438 -15.141 1 62.25 461 LEU B N 1
ATOM 7396 C CA . LEU B 1 461 ? -20.219 -24.047 -14.805 1 62.25 461 LEU B CA 1
ATOM 7397 C C . LEU B 1 461 ? -21.281 -23.547 -13.836 1 62.25 461 LEU B C 1
ATOM 7399 O O . LEU B 1 461 ? -22.438 -24 -13.898 1 62.25 461 LEU B O 1
ATOM 7403 N N . GLY B 1 462 ? -20.984 -23.234 -12.633 1 53.22 462 GLY B N 1
ATOM 7404 C CA . GLY B 1 462 ? -21.969 -22.719 -11.695 1 53.22 462 GLY B CA 1
ATOM 7405 C C . GLY B 1 462 ? -22.672 -21.484 -12.203 1 53.22 462 GLY B C 1
ATOM 7406 O O . GLY B 1 462 ? -22.203 -20.828 -13.141 1 53.22 462 GLY B O 1
ATOM 7407 N N . ASP B 1 463 ? -24.062 -21.297 -12.008 1 44.03 463 ASP B N 1
ATOM 7408 C CA . ASP B 1 463 ? -24.875 -20.125 -12.344 1 44.03 463 ASP B CA 1
ATOM 7409 C C . ASP B 1 463 ? -24.141 -18.828 -11.977 1 44.03 463 ASP B C 1
ATOM 7411 O O . ASP B 1 463 ? -23.531 -18.734 -10.922 1 44.03 463 ASP B O 1
ATOM 7415 N N . GLN B 1 464 ? -23.812 -18.078 -12.93 1 40.78 464 GLN B N 1
ATOM 7416 C CA . GLN B 1 464 ? -23.203 -16.75 -12.789 1 40.78 464 GLN B CA 1
ATOM 7417 C C . GLN B 1 464 ? -23.859 -15.969 -11.656 1 40.78 464 GLN B C 1
ATOM 7419 O O . GLN B 1 464 ? -25.078 -15.875 -11.586 1 40.78 464 GLN B O 1
ATOM 7424 N N . VAL B 1 465 ? -23.5 -15.914 -10.547 1 35.94 465 VAL B N 1
ATOM 7425 C CA . VAL B 1 465 ? -24.094 -14.945 -9.633 1 35.94 465 VAL B CA 1
ATOM 7426 C C . VAL B 1 465 ? -24.312 -13.617 -10.359 1 35.94 465 VAL B C 1
ATOM 7428 O O . VAL B 1 465 ? -23.391 -13.109 -11.016 1 35.94 465 VAL B O 1
ATOM 7431 N N . PRO B 1 466 ? -25.562 -13.25 -10.773 1 33.41 466 PRO B N 1
ATOM 7432 C CA . PRO B 1 466 ? -25.781 -11.977 -11.461 1 33.41 466 PRO B CA 1
ATOM 7433 C C . PRO B 1 466 ? -24.906 -10.859 -10.914 1 33.41 466 PRO B C 1
ATOM 7435 O O . PRO B 1 466 ? -24.641 -10.797 -9.711 1 33.41 466 PRO B O 1
ATOM 7438 N N . GLU B 1 467 ? -24.141 -10.391 -11.703 1 35.31 467 GLU B N 1
ATOM 7439 C CA . GLU B 1 467 ? -23.25 -9.266 -11.414 1 35.31 467 GLU B CA 1
ATOM 7440 C C . GLU B 1 467 ? -23.906 -8.297 -10.43 1 35.31 467 GLU B C 1
ATOM 7442 O O . GLU B 1 467 ? -23.203 -7.52 -9.773 1 35.31 467 GLU B O 1
ATOM 7447 N N . GLY B 1 468 ? -25.281 -8.047 -10.633 1 31.52 468 GLY B N 1
ATOM 7448 C CA . GLY B 1 468 ? -26.047 -7.02 -9.945 1 31.52 468 GLY B CA 1
ATOM 7449 C C . GLY B 1 468 ? -26.312 -7.352 -8.492 1 31.52 468 GLY B C 1
ATOM 7450 O O . GLY B 1 468 ? -27.125 -6.695 -7.836 1 31.52 468 GLY B O 1
ATOM 7451 N N . VAL B 1 469 ? -26.406 -8.562 -8.117 1 32.41 469 VAL B N 1
ATOM 7452 C CA . VAL B 1 469 ? -26.906 -8.852 -6.773 1 32.41 469 VAL B CA 1
ATOM 7453 C C . VAL B 1 469 ? -26.016 -8.172 -5.738 1 32.41 469 VAL B C 1
ATOM 7455 O O . VAL B 1 469 ? -24.781 -8.336 -5.766 1 32.41 469 VAL B O 1
ATOM 7458 N N . SER B 1 470 ? -26.547 -7.125 -5.238 1 31.34 470 SER B N 1
ATOM 7459 C CA . SER B 1 470 ? -26.047 -6.242 -4.188 1 31.34 470 SER B CA 1
ATOM 7460 C C . SER B 1 470 ? -25.359 -7.035 -3.084 1 31.34 470 SER B C 1
ATOM 7462 O O . SER B 1 470 ? -25.703 -8.188 -2.832 1 31.34 470 SER B O 1
ATOM 7464 N N . LEU B 1 471 ? -24.156 -6.73 -2.803 1 32.31 471 LEU B N 1
ATOM 7465 C CA . LEU B 1 471 ? -23.5 -7.285 -1.63 1 32.31 471 LEU B CA 1
ATOM 7466 C C . LEU B 1 471 ? -24.5 -7.652 -0.55 1 32.31 471 LEU B C 1
ATOM 7468 O O . LEU B 1 471 ? -24.328 -8.633 0.174 1 32.31 471 LEU B O 1
ATOM 7472 N N . TYR B 1 472 ? -25.672 -6.895 -0.474 1 30.69 472 TYR B N 1
ATOM 7473 C CA . TYR B 1 472 ? -26.734 -7.043 0.522 1 30.69 472 TYR B CA 1
ATOM 7474 C C . TYR B 1 472 ? -27.656 -8.195 0.16 1 30.69 472 TYR B C 1
ATOM 7476 O O . TYR B 1 472 ? -28.156 -8.898 1.041 1 30.69 472 TYR B O 1
ATOM 7484 N N . ASP B 1 473 ? -28.25 -8.273 -1.018 1 32.03 473 ASP B N 1
ATOM 7485 C CA . ASP B 1 473 ? -29.266 -9.266 -1.358 1 32.03 473 ASP B CA 1
ATOM 7486 C C . ASP B 1 473 ? -28.656 -10.664 -1.449 1 32.03 473 ASP B C 1
ATOM 7488 O O . ASP B 1 473 ? -29.359 -11.664 -1.363 1 32.03 473 ASP B O 1
ATOM 7492 N N . ALA B 1 474 ? -27.484 -10.859 -1.874 1 31.05 474 ALA B N 1
ATOM 7493 C CA . ALA B 1 474 ? -26.797 -12.148 -1.919 1 31.05 474 ALA B CA 1
ATOM 7494 C C . ALA B 1 474 ? -26.609 -12.719 -0.515 1 31.05 474 ALA B C 1
ATOM 7496 O O . ALA B 1 474 ? -26.188 -13.867 -0.355 1 31.05 474 ALA B O 1
ATOM 7497 N N . ALA B 1 475 ? -26.781 -11.977 0.546 1 29.98 475 ALA B N 1
ATOM 7498 C CA . ALA B 1 475 ? -26.875 -12.484 1.912 1 29.98 475 ALA B CA 1
ATOM 7499 C C . ALA B 1 475 ? -28.109 -13.367 2.076 1 29.98 475 ALA B C 1
ATOM 7501 O O . ALA B 1 475 ? -28.125 -14.281 2.908 1 29.98 475 ALA B O 1
ATOM 7502 N N . ASP B 1 476 ? -29.312 -13.047 1.433 1 29.86 476 ASP B N 1
ATOM 7503 C CA . ASP B 1 476 ? -30.531 -13.82 1.669 1 29.86 476 ASP B CA 1
ATOM 7504 C C . ASP B 1 476 ? -30.594 -15.047 0.76 1 29.86 476 ASP B C 1
ATOM 7506 O O . ASP B 1 476 ? -31.547 -15.828 0.827 1 29.86 476 ASP B O 1
ATOM 7510 N N . LYS B 1 477 ? -30.219 -15.016 -0.529 1 31.22 477 LYS B N 1
ATOM 7511 C CA . LYS B 1 477 ? -30.469 -16.219 -1.313 1 31.22 477 LYS B CA 1
ATOM 7512 C C . LYS B 1 477 ? -29.422 -17.281 -1.038 1 31.22 477 LYS B C 1
ATOM 7514 O O . LYS B 1 477 ? -28.219 -16.984 -0.948 1 31.22 477 LYS B O 1
ATOM 7519 N N . PRO B 1 478 ? -29.797 -18.594 -0.817 1 27.64 478 PRO B N 1
ATOM 7520 C CA . PRO B 1 478 ? -29.016 -19.734 -0.337 1 27.64 478 PRO B CA 1
ATOM 7521 C C . PRO B 1 478 ? -27.75 -19.984 -1.171 1 27.64 478 PRO B C 1
ATOM 7523 O O . PRO B 1 478 ? -26.766 -20.5 -0.656 1 27.64 478 PRO B O 1
ATOM 7526 N N . GLY B 1 479 ? -27.625 -20.109 -2.531 1 25.84 479 GLY B N 1
ATOM 7527 C CA . GLY B 1 479 ? -26.734 -20.844 -3.408 1 25.84 479 GLY B CA 1
ATOM 7528 C C . GLY B 1 479 ? -25.484 -20.062 -3.797 1 25.84 479 GLY B C 1
ATOM 7529 O O . GLY B 1 479 ? -24.609 -20.578 -4.477 1 25.84 479 GLY B O 1
ATOM 7530 N N . PHE B 1 480 ? -25.547 -18.844 -4.168 1 27.75 480 PHE B N 1
ATOM 7531 C CA . PHE B 1 480 ? -24.562 -18.172 -5.004 1 27.75 480 PHE B CA 1
ATOM 7532 C C . PHE B 1 480 ? -23.234 -18.016 -4.273 1 27.75 480 PHE B C 1
ATOM 7534 O O . PHE B 1 480 ? -23.188 -18.062 -3.041 1 27.75 480 PHE B O 1
ATOM 7541 N N . ALA B 1 481 ? -22.031 -17.453 -4.984 1 29.02 481 ALA B N 1
ATOM 7542 C CA . ALA B 1 481 ? -20.641 -17.516 -4.551 1 29.02 481 ALA B CA 1
ATOM 7543 C C . ALA B 1 481 ? -20.469 -16.875 -3.184 1 29.02 481 ALA B C 1
ATOM 7545 O O . ALA B 1 481 ? -19.344 -16.672 -2.729 1 29.02 481 ALA B O 1
ATOM 7546 N N . TRP B 1 482 ? -21.391 -16.234 -2.607 1 33.34 482 TRP B N 1
ATOM 7547 C CA . TRP B 1 482 ? -21.453 -16.125 -1.155 1 33.34 482 TRP B CA 1
ATOM 7548 C C . TRP B 1 482 ? -21.453 -17.5 -0.497 1 33.34 482 TRP B C 1
ATOM 7550 O O . TRP B 1 482 ? -21.844 -17.641 0.663 1 33.34 482 TRP B O 1
ATOM 7560 N N . ARG B 1 483 ? -21.391 -18.5 -1.087 1 30.61 483 ARG B N 1
ATOM 7561 C CA . ARG B 1 483 ? -21.141 -19.828 -0.508 1 30.61 483 ARG B CA 1
ATOM 7562 C C . ARG B 1 483 ? -19.938 -19.797 0.427 1 30.61 483 ARG B C 1
ATOM 7564 O O . ARG B 1 483 ? -19.844 -20.609 1.352 1 30.61 483 ARG B O 1
ATOM 7571 N N . GLY B 1 484 ? -19.016 -19.016 0.208 1 27.89 484 GLY B N 1
ATOM 7572 C CA . GLY B 1 484 ? -18.109 -18.781 1.317 1 27.89 484 GLY B CA 1
ATOM 7573 C C . GLY B 1 484 ? -18.688 -17.891 2.4 1 27.89 484 GLY B C 1
ATOM 7574 O O . GLY B 1 484 ? -18.484 -18.141 3.59 1 27.89 484 GLY B O 1
ATOM 7575 N N . LEU B 1 485 ? -19.406 -16.797 2.152 1 28.59 485 LEU B N 1
ATOM 7576 C CA . LEU B 1 485 ? -20.094 -16.141 3.258 1 28.59 485 LEU B CA 1
ATOM 7577 C C . LEU B 1 485 ? -21.375 -16.891 3.627 1 28.59 485 LEU B C 1
ATOM 7579 O O . LEU B 1 485 ? -21.922 -16.688 4.707 1 28.59 485 LEU B O 1
ATOM 7583 N N . ASP B 1 486 ? -22.125 -17.516 2.877 1 30.31 486 ASP B N 1
ATOM 7584 C CA . ASP B 1 486 ? -23.188 -18.422 3.295 1 30.31 486 ASP B CA 1
ATOM 7585 C C . ASP B 1 486 ? -22.641 -19.531 4.188 1 30.31 486 ASP B C 1
ATOM 7587 O O . ASP B 1 486 ? -23.359 -20.078 5.02 1 30.31 486 ASP B O 1
ATOM 7591 N N . PHE B 1 487 ? -21.562 -20.062 3.928 1 28.88 487 PHE B N 1
ATOM 7592 C CA . PHE B 1 487 ? -20.906 -20.938 4.879 1 28.88 487 PHE B CA 1
ATOM 7593 C C . PHE B 1 487 ? -20.703 -20.234 6.219 1 28.88 487 PHE B C 1
ATOM 7595 O O . PHE B 1 487 ? -20.875 -20.844 7.277 1 28.88 487 PHE B O 1
ATOM 7602 N N . PHE B 1 488 ? -20.547 -18.969 6.262 1 30.28 488 PHE B N 1
ATOM 7603 C CA . PHE B 1 488 ? -20.5 -18.344 7.578 1 30.28 488 PHE B CA 1
ATOM 7604 C C . PHE B 1 488 ? -21.906 -18.234 8.164 1 30.28 488 PHE B C 1
ATOM 7606 O O . PHE B 1 488 ? -22.094 -18.391 9.375 1 30.28 488 PHE B O 1
ATOM 7613 N N . ARG B 1 489 ? -22.906 -18 7.473 1 31.77 489 ARG B N 1
ATOM 7614 C CA . ARG B 1 489 ? -24.219 -18 8.094 1 31.77 489 ARG B CA 1
ATOM 7615 C C . ARG B 1 489 ? -24.688 -19.422 8.375 1 31.77 489 ARG B C 1
ATOM 7617 O O . ARG B 1 489 ? -25.344 -19.672 9.391 1 31.77 489 ARG B O 1
ATOM 7624 N N . ALA B 1 490 ? -24.562 -20.312 7.512 1 30.91 490 ALA B N 1
ATOM 7625 C CA . ALA B 1 490 ? -24.906 -21.656 7.93 1 30.91 490 ALA B CA 1
ATOM 7626 C C . ALA B 1 490 ? -24.031 -22.109 9.102 1 30.91 490 ALA B C 1
ATOM 7628 O O . ALA B 1 490 ? -24.5 -22.828 9.992 1 30.91 490 ALA B O 1
ATOM 7629 N N . ARG B 1 491 ? -22.812 -21.734 9.086 1 30.28 491 ARG B N 1
ATOM 7630 C CA . ARG B 1 491 ? -22.031 -22.078 10.258 1 30.28 491 ARG B CA 1
ATOM 7631 C C . ARG B 1 491 ? -22.344 -21.156 11.43 1 30.28 491 ARG B C 1
ATOM 7633 O O . ARG B 1 491 ? -22.094 -21.5 12.586 1 30.28 491 ARG B O 1
ATOM 7640 N N . SER B 1 492 ? -22.734 -20.016 11.219 1 30.33 492 SER B N 1
ATOM 7641 C CA . SER B 1 492 ? -23.25 -19.297 12.383 1 30.33 492 SER B CA 1
ATOM 7642 C C . SER B 1 492 ? -24.547 -19.922 12.891 1 30.33 492 SER B C 1
ATOM 7644 O O . SER B 1 492 ? -24.797 -19.922 14.094 1 30.33 492 SER B O 1
ATOM 7646 N N . LYS B 1 493 ? -25.359 -20.359 12 1 34.34 493 LYS B N 1
ATOM 7647 C CA . LYS B 1 493 ? -26.469 -21.172 12.5 1 34.34 493 LYS B CA 1
ATOM 7648 C C . LYS B 1 493 ? -25.969 -22.516 13.039 1 34.34 493 LYS B C 1
ATOM 7650 O O . LYS B 1 493 ? -26.484 -23 14.047 1 34.34 493 LYS B O 1
ATOM 7655 N N . THR B 1 494 ? -25.047 -23.094 12.383 1 30.61 494 THR B N 1
ATOM 7656 C CA . THR B 1 494 ? -24.562 -24.328 12.984 1 30.61 494 THR B CA 1
ATOM 7657 C C . THR B 1 494 ? -23.781 -24.047 14.258 1 30.61 494 THR B C 1
ATOM 7659 O O . THR B 1 494 ? -23.844 -24.812 15.219 1 30.61 494 THR B O 1
ATOM 7662 N N . LEU B 1 495 ? -22.953 -23.047 14.242 1 28.75 495 LEU B N 1
ATOM 7663 C CA . LEU B 1 495 ? -22.375 -22.719 15.539 1 28.75 495 LEU B CA 1
ATOM 7664 C C . LEU B 1 495 ? -23.438 -22.188 16.5 1 28.75 495 LEU B C 1
ATOM 7666 O O . LEU B 1 495 ? -23.422 -22.531 17.688 1 28.75 495 LEU B O 1
ATOM 7670 N N . ALA B 1 496 ? -24.281 -21.391 16.062 1 32.53 496 ALA B N 1
ATOM 7671 C CA . ALA B 1 496 ? -25.438 -21.141 16.922 1 32.53 496 ALA B CA 1
ATOM 7672 C C . ALA B 1 496 ? -26.188 -22.438 17.219 1 32.53 496 ALA B C 1
ATOM 7674 O O . ALA B 1 496 ? -26.641 -22.656 18.344 1 32.53 496 ALA B O 1
ATOM 7675 N N . ASP B 1 497 ? -26.359 -23.234 16.25 1 32.19 497 ASP B N 1
ATOM 7676 C CA . ASP B 1 497 ? -26.953 -24.531 16.562 1 32.19 497 ASP B CA 1
ATOM 7677 C C . ASP B 1 497 ? -26.016 -25.375 17.422 1 32.19 497 ASP B C 1
ATOM 7679 O O . ASP B 1 497 ? -26.453 -26.125 18.281 1 32.19 497 ASP B O 1
ATOM 7683 N N . TRP B 1 498 ? -24.734 -25.297 17.172 1 31.27 498 TRP B N 1
ATOM 7684 C CA . TRP B 1 498 ? -23.828 -26 18.078 1 31.27 498 TRP B CA 1
ATOM 7685 C C . TRP B 1 498 ? -23.844 -25.359 19.469 1 31.27 498 TRP B C 1
ATOM 7687 O O . TRP B 1 498 ? -23.875 -26.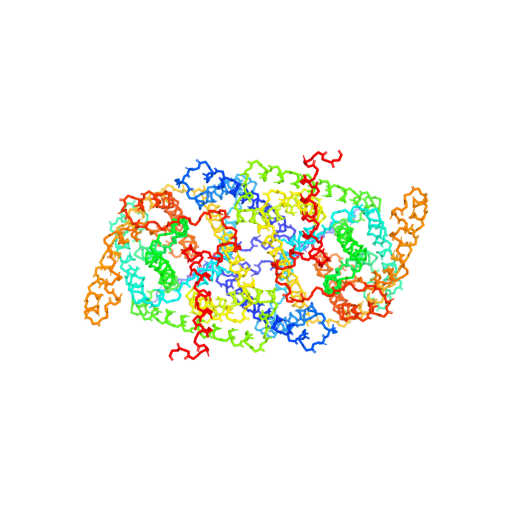078 20.484 1 31.27 498 TRP B O 1
ATOM 7697 N N . GLN B 1 499 ? -23.844 -24.094 19.547 1 31.48 499 GLN B N 1
ATOM 7698 C CA . GLN B 1 499 ? -24.031 -23.562 20.891 1 31.48 499 GLN B CA 1
ATOM 7699 C C . GLN B 1 499 ? -25.391 -23.953 21.453 1 31.48 499 GLN B C 1
ATOM 7701 O O . GLN B 1 499 ? -25.562 -24.094 22.672 1 31.48 499 GLN B O 1
ATOM 7706 N N . GLN B 1 500 ? -26.375 -23.891 20.609 1 33.5 500 GLN B N 1
ATOM 7707 C CA . GLN B 1 500 ? -27.641 -24.25 21.203 1 33.5 500 GLN B CA 1
ATOM 7708 C C . GLN B 1 500 ? -27.766 -25.766 21.359 1 33.5 500 GLN B C 1
ATOM 7710 O O . GLN B 1 500 ? -28.812 -26.266 21.797 1 33.5 500 GLN B O 1
ATOM 7715 N N . GLY B 1 501 ? -26.75 -26.531 21.828 1 29.52 501 GLY B N 1
ATOM 7716 C CA . GLY B 1 501 ? -26.844 -27.922 22.25 1 29.52 501 GLY B CA 1
ATOM 7717 C C . GLY B 1 501 ? -27.672 -28.781 21.328 1 29.52 501 GLY B C 1
ATOM 7718 O O . GLY B 1 501 ? -28.047 -29.906 21.672 1 29.52 501 GLY B O 1
ATOM 7719 N N . ARG B 1 502 ? -28.266 -28.359 20.422 1 28.67 502 ARG B N 1
ATOM 7720 C CA . ARG B 1 502 ? -29.234 -29.25 19.797 1 28.67 502 ARG B CA 1
ATOM 7721 C C . ARG B 1 502 ? -28.547 -30.234 18.844 1 28.67 502 ARG B C 1
ATOM 7723 O O . ARG B 1 502 ? -28.766 -30.172 17.625 1 28.67 502 ARG B O 1
ATOM 7730 N N . PHE B 1 503 ? -27.312 -30.609 19.109 1 25.06 503 PHE B N 1
ATOM 7731 C CA . PHE B 1 503 ? -27.094 -31.969 18.641 1 25.06 503 PHE B CA 1
ATOM 7732 C C . PHE B 1 503 ? -27.484 -33 19.719 1 25.06 503 PHE B C 1
ATOM 7734 O O . PHE B 1 503 ? -27.266 -32.75 20.906 1 25.06 503 PHE B O 1
#

Nearest PDB structures (foldseek):
  8pxb-assembly1_A  TM=8.155E-01  e=6.243E-15  Equus caballus
  8j2m-assembly1_B  TM=8.211E-01  e=7.188E-13  Oryza sativa Japonica Group
  8xqa-assembly1_B  TM=7.973E-01  e=3.837E-13  Strongylocentrotus purpuratus
  8hya-assembly1_A  TM=7.455E-01  e=1.023E-12  Arabidopsis thaliana
  8xpq-assembly1_B  TM=7.858E-01  e=7.272E-12  Strongylocentrotus purpuratus

Foldseek 3Di:
DPPDDPPPPPPVPPPCQVVVVVVQPPVNVVVVVVVVCVLLVVLLVVLVVVQVVCVVVVVLLAFSLLSLLVSLLVSLQCCCPPPCNDPNVVSVQLVLLVVLLCCLQQPQLLLLLLLVLLLDDLVLLVLCVVLLCLLQQVLLVQLLVQQLVVCCVCVVQALANDSLVSSLLSLLLSQFDLVLLLVVCVQLVFDVLLNSSLVSSNLSNLLLSVLVNVCSQPDDDDDPPVVSVVVSVCQQVVLLVLLQVLLVVLLVCCVPVLLQVDLVSLLVSSVVSSSVQLVVQVVVPHHSSNSSSNNSNSCSVRVVVSHDPVSNVVSSVVSVVSNVVSSSSLSSSLSSSPNDADPSLQSLLVVSLVSSLVSSCSSQVVSLVVVQVVLVVVCVVVVVSVVSRCDPLSSVLSSLSRADGSSSLSSLSVRDCVSCVPRHHCVSVSSNSSSSSSNSVSCSPSSSCSVVSCVVSPGDRPDRPPPPCPPPNVVPDQDDVCVVVSVVVVVVVVVVVVVVVPD/DPPDDPPPPPPVPPPCLVVVVVPQPPVNVVVVVVVVCVLLVVLLVVLVVVQVVCVVVVVLLAFSLLSLLVSLLVSLQVCCPPPCNDPSVVSVQLVLLVVLLCCLQQPQLLLLLLLVLLLDDLVLLVLCVVLLCLLQQVLLVQLLVQQLVVCCVCVVQALANDSLVSSLLSLLLSQFDLVLLLVVCVQLVFDVLLNSSLVSSNLSNLLLSVLVNVCSQPDDDDDDPVVSVVVSVCQQVVLLVLLQVLLVVLLVCCVPVLLQVDLVSLLVSSVVSSSVQLVVCVVVPHHSSNSSSNNSNSCSVRVVVSHDPVSNVVSSVVSVVSNVVSSSSLSSSLSSSPNDADPSLQSLLVVSLVSSLVSSCSSQVVSLVVVQVVLVVVCVVPVVSVVSRCDPLSSVLSSLSRARGSSSLSSLSVRDCVSCVPRHHCVSVSSNSSSSSSNSVSCSPSSSCSVVSCVVSPGDRPDRPPPPCPPPNVVPDQDDSCPVVSVVVVVVVVVVVVVVPPD